Protein AF-A0A316S2A0-F1 (afdb_monomer_lite)

Structure (mmCIF, N/CA/C/O backbone):
data_AF-A0A316S2A0-F1
#
_entry.id   AF-A0A316S2A0-F1
#
loop_
_atom_site.group_PDB
_atom_site.id
_atom_site.type_symbol
_atom_site.label_atom_id
_atom_site.label_alt_id
_atom_site.label_comp_id
_atom_site.label_asym_id
_atom_site.label_entity_id
_atom_site.label_seq_id
_atom_site.pdbx_PDB_ins_code
_atom_site.Cartn_x
_atom_site.Cartn_y
_atom_site.Cartn_z
_atom_site.occupancy
_atom_site.B_iso_or_equiv
_atom_site.auth_seq_id
_atom_site.auth_comp_id
_atom_site.auth_asym_id
_atom_site.auth_atom_id
_atom_site.pdbx_PDB_model_num
ATOM 1 N N . MET A 1 1 ? 46.572 -22.819 -93.050 1.00 33.31 1 MET A N 1
ATOM 2 C CA . MET A 1 1 ? 47.940 -23.373 -93.074 1.00 33.31 1 MET A CA 1
ATOM 3 C C . MET A 1 1 ? 48.215 -23.945 -91.692 1.00 33.31 1 MET A C 1
ATOM 5 O O . MET A 1 1 ? 48.154 -23.171 -90.755 1.00 33.31 1 MET A O 1
ATOM 9 N N . ASN A 1 2 ? 48.411 -25.268 -91.613 1.00 28.52 2 ASN A N 1
ATOM 10 C CA . ASN A 1 2 ? 49.031 -26.066 -90.536 1.00 28.52 2 ASN A CA 1
ATOM 11 C C . ASN A 1 2 ? 48.513 -25.914 -89.087 1.00 28.52 2 ASN A C 1
ATOM 13 O O . ASN A 1 2 ? 48.537 -24.840 -88.511 1.00 28.52 2 ASN A O 1
ATOM 17 N N . LEU A 1 3 ? 47.912 -26.971 -88.509 1.00 26.12 3 LEU A N 1
ATOM 18 C CA . LEU A 1 3 ? 48.595 -28.085 -87.804 1.00 26.12 3 LEU A CA 1
ATOM 19 C C . LEU A 1 3 ? 49.403 -27.564 -86.599 1.00 26.12 3 LEU A C 1
ATOM 21 O O . LEU A 1 3 ? 50.259 -26.716 -86.780 1.00 26.12 3 LEU A O 1
ATOM 25 N N . LYS A 1 4 ? 49.321 -28.089 -85.377 1.00 28.61 4 LYS A N 1
ATOM 26 C CA . LYS A 1 4 ? 48.645 -29.251 -84.780 1.00 28.61 4 LYS A CA 1
ATOM 27 C C . LYS A 1 4 ? 49.107 -29.261 -83.301 1.00 28.61 4 LYS A C 1
ATOM 29 O O . LYS A 1 4 ? 50.238 -28.855 -83.052 1.00 28.61 4 LYS A O 1
ATOM 34 N N . THR A 1 5 ? 48.319 -29.891 -82.416 1.00 32.16 5 THR A N 1
ATOM 35 C CA . THR A 1 5 ? 48.745 -30.644 -81.194 1.00 32.16 5 THR A CA 1
ATOM 36 C C . THR A 1 5 ? 49.416 -29.890 -80.028 1.00 32.16 5 THR A C 1
ATOM 38 O O . THR A 1 5 ? 50.241 -29.027 -80.256 1.00 32.16 5 THR A O 1
ATOM 41 N N . ASN A 1 6 ? 49.204 -30.183 -78.737 1.00 31.20 6 ASN A N 1
ATOM 42 C CA . ASN A 1 6 ? 48.530 -31.249 -77.964 1.00 31.20 6 ASN A CA 1
ATOM 43 C C . ASN A 1 6 ? 48.304 -30.681 -76.536 1.00 31.20 6 ASN A C 1
ATOM 45 O O . ASN A 1 6 ? 49.169 -29.965 -76.051 1.00 31.20 6 ASN A O 1
ATOM 49 N N . LYS A 1 7 ? 47.112 -30.770 -75.927 1.00 30.94 7 LYS A N 1
ATOM 50 C CA . LYS A 1 7 ? 46.545 -31.856 -75.083 1.00 30.94 7 LYS A CA 1
ATOM 51 C C . LYS A 1 7 ? 47.255 -32.118 -73.738 1.00 30.94 7 LYS A C 1
ATOM 53 O O . LYS A 1 7 ? 48.462 -32.309 -73.724 1.00 30.94 7 LYS A O 1
ATOM 58 N N . LEU A 1 8 ? 46.392 -32.315 -72.718 1.00 27.77 8 LEU A N 1
ATOM 59 C CA . LEU A 1 8 ? 46.577 -32.719 -71.301 1.00 27.77 8 LEU A CA 1
ATOM 60 C C . LEU A 1 8 ? 46.833 -31.528 -70.354 1.00 27.77 8 LEU A C 1
ATOM 62 O O . LEU A 1 8 ? 47.816 -30.833 -70.534 1.00 27.77 8 LEU A O 1
ATOM 66 N N . THR A 1 9 ? 46.010 -31.172 -69.357 1.00 31.59 9 THR A N 1
ATOM 67 C CA . THR A 1 9 ? 44.921 -31.827 -68.594 1.00 31.59 9 THR A CA 1
ATOM 68 C C . THR A 1 9 ? 44.161 -30.753 -67.780 1.00 31.59 9 THR A C 1
ATOM 70 O O . THR A 1 9 ? 44.760 -29.736 -67.453 1.00 31.59 9 THR A O 1
ATOM 73 N N . ALA A 1 10 ? 42.915 -31.049 -67.374 1.00 32.25 10 ALA A N 1
ATOM 74 C CA . ALA A 1 10 ? 42.071 -30.355 -66.376 1.00 32.25 10 ALA A CA 1
ATOM 75 C C . ALA A 1 10 ? 41.271 -29.115 -66.843 1.00 32.25 10 ALA A C 1
ATOM 77 O O . ALA A 1 10 ? 41.810 -28.031 -67.024 1.00 32.25 10 ALA A O 1
ATOM 78 N N . GLY A 1 11 ? 39.950 -29.284 -66.996 1.00 33.75 11 GLY A N 1
ATOM 79 C CA . GLY A 1 11 ? 39.014 -28.196 -67.308 1.00 33.75 11 GLY A CA 1
ATOM 80 C C . GLY A 1 11 ? 37.799 -28.655 -68.114 1.00 33.75 11 GLY A C 1
ATOM 81 O O . GLY A 1 11 ? 37.604 -28.206 -69.238 1.00 33.75 11 GLY A O 1
ATOM 82 N N . LEU A 1 12 ? 37.004 -29.584 -67.575 1.00 29.58 12 LEU A N 1
ATOM 83 C CA . LEU A 1 12 ? 35.721 -29.991 -68.158 1.00 29.58 12 LEU A CA 1
ATOM 84 C C . LEU A 1 12 ? 34.605 -29.722 -67.140 1.00 29.58 12 LEU A C 1
ATOM 86 O O . LEU A 1 12 ? 34.075 -30.644 -66.535 1.00 29.58 12 LEU A O 1
ATOM 90 N N . LEU A 1 13 ? 34.309 -28.439 -66.917 1.00 31.72 13 LEU A N 1
ATOM 91 C CA . LEU A 1 13 ? 33.114 -27.976 -66.203 1.00 31.72 13 LEU A CA 1
ATOM 92 C C . LEU A 1 13 ? 32.776 -26.526 -66.616 1.00 31.72 13 LEU A C 1
ATOM 94 O O . LEU A 1 13 ? 32.728 -25.629 -65.787 1.00 31.72 13 LEU A O 1
ATOM 98 N N . ALA A 1 14 ? 32.654 -26.261 -67.922 1.00 35.41 14 ALA A N 1
ATOM 99 C CA . ALA A 1 14 ? 32.296 -24.935 -68.447 1.00 35.41 14 ALA A CA 1
ATOM 100 C C . ALA A 1 14 ? 31.823 -25.001 -69.913 1.00 35.41 14 ALA A C 1
ATOM 102 O O . ALA A 1 14 ? 32.500 -24.499 -70.802 1.00 35.41 14 ALA A O 1
ATOM 103 N N . VAL A 1 15 ? 30.676 -25.634 -70.185 1.00 31.27 15 VAL A N 1
ATOM 104 C CA . VAL A 1 15 ? 29.873 -25.407 -71.406 1.00 31.27 15 VAL A CA 1
ATOM 105 C C . VAL A 1 15 ? 28.406 -25.660 -71.049 1.00 31.27 15 VAL A C 1
ATOM 107 O O . VAL A 1 15 ? 27.996 -26.811 -70.988 1.00 31.27 15 VAL A O 1
ATOM 110 N N . ILE A 1 16 ? 27.671 -24.589 -70.739 1.00 31.91 16 ILE A N 1
ATOM 111 C CA . ILE A 1 16 ? 26.257 -24.271 -71.047 1.00 31.91 16 ILE A CA 1
ATOM 112 C C . ILE A 1 16 ? 26.017 -22.922 -70.343 1.00 31.91 16 ILE A C 1
ATOM 114 O O . ILE A 1 16 ? 25.570 -22.830 -69.207 1.00 31.91 16 ILE A O 1
ATOM 118 N N . LEU A 1 17 ? 26.463 -21.854 -70.999 1.00 33.38 17 LEU A N 1
ATOM 119 C CA . LEU A 1 17 ? 26.229 -20.456 -70.643 1.00 33.38 17 LEU A CA 1
ATOM 120 C C . LEU A 1 17 ? 26.241 -19.700 -71.977 1.00 33.38 17 LEU A C 1
ATOM 122 O O . LEU A 1 17 ? 27.132 -19.949 -72.787 1.00 33.38 17 LEU A O 1
ATOM 126 N N . LEU A 1 18 ? 25.257 -18.813 -72.170 1.00 30.58 18 LEU A N 1
ATOM 127 C CA . LEU A 1 18 ? 24.907 -18.017 -73.365 1.00 30.58 18 LEU A CA 1
ATOM 128 C C . LEU A 1 18 ? 23.831 -18.608 -74.289 1.00 30.58 18 LEU A C 1
ATOM 130 O O . LEU A 1 18 ? 24.138 -19.133 -75.353 1.00 30.58 18 LEU A O 1
ATOM 134 N N . LEU A 1 19 ? 22.563 -18.402 -73.910 1.00 28.50 19 LEU A N 1
ATOM 135 C CA . LEU A 1 19 ? 21.459 -18.027 -74.812 1.00 28.50 19 LEU A CA 1
ATOM 136 C C . LEU A 1 19 ? 20.232 -17.602 -73.976 1.00 28.50 19 LEU A C 1
ATOM 138 O O . LEU A 1 19 ? 19.356 -18.416 -73.713 1.00 28.50 19 LEU A O 1
ATOM 142 N N . SER A 1 20 ? 20.156 -16.334 -73.553 1.00 33.81 20 SER A N 1
ATOM 143 C CA . SER A 1 20 ? 18.884 -15.715 -73.125 1.00 33.81 20 SER A CA 1
ATOM 144 C C . SER A 1 20 ? 19.008 -14.190 -72.984 1.00 33.81 20 SER A C 1
ATOM 146 O O . SER A 1 20 ? 19.198 -13.681 -71.882 1.00 33.81 20 SER A O 1
ATOM 148 N N . VAL A 1 21 ? 18.903 -13.439 -74.088 1.00 33.31 21 VAL A N 1
ATOM 149 C CA . VAL A 1 21 ? 18.644 -11.986 -74.033 1.00 33.31 21 VAL A CA 1
ATOM 150 C C . VAL A 1 21 ? 17.832 -11.540 -75.258 1.00 33.31 21 VAL A C 1
ATOM 152 O O . VAL A 1 21 ? 18.303 -11.692 -76.383 1.00 33.31 21 VAL A O 1
ATOM 155 N N . ILE A 1 22 ? 16.629 -10.995 -75.024 1.00 32.88 22 ILE A N 1
ATOM 156 C CA . ILE A 1 22 ? 16.080 -9.684 -75.467 1.00 32.88 22 ILE A CA 1
ATOM 157 C C . ILE A 1 22 ? 14.525 -9.733 -75.435 1.00 32.88 22 ILE A C 1
ATOM 159 O O . ILE A 1 22 ? 13.945 -10.770 -75.751 1.00 32.88 22 ILE A O 1
ATOM 163 N N . PRO A 1 23 ? 13.847 -8.645 -75.005 1.00 39.47 23 PRO A N 1
ATOM 164 C CA . PRO A 1 23 ? 12.584 -8.676 -74.270 1.00 39.47 23 PRO A CA 1
ATOM 165 C C . PRO A 1 23 ? 11.370 -8.179 -75.076 1.00 39.47 23 PRO A C 1
ATOM 167 O O . PRO A 1 23 ? 11.514 -7.501 -76.091 1.00 39.47 23 PRO A O 1
ATOM 170 N N . PHE A 1 24 ? 10.166 -8.438 -74.558 1.00 29.75 24 PHE A N 1
ATOM 171 C CA . PHE A 1 24 ? 8.965 -7.658 -74.871 1.00 29.75 24 PHE A CA 1
ATOM 172 C C . PHE A 1 24 ? 8.484 -6.957 -73.598 1.00 29.75 24 PHE A C 1
ATOM 174 O O . PHE A 1 24 ? 8.236 -7.590 -72.575 1.00 29.75 24 PHE A O 1
ATOM 181 N N . SER A 1 25 ? 8.414 -5.633 -73.675 1.00 30.59 25 SER A N 1
ATOM 182 C CA . SER A 1 25 ? 8.052 -4.700 -72.616 1.00 30.59 25 SER A CA 1
ATOM 183 C C . SER A 1 25 ? 6.540 -4.450 -72.567 1.00 30.59 25 SER A C 1
ATOM 185 O O . SER A 1 25 ? 5.903 -4.195 -73.587 1.00 30.59 25 SER A O 1
ATOM 187 N N . VAL A 1 26 ? 5.992 -4.438 -71.351 1.00 30.94 26 VAL A N 1
ATOM 188 C CA . VAL A 1 26 ? 4.767 -3.719 -70.964 1.00 30.94 26 VAL A CA 1
ATOM 189 C C . VAL A 1 26 ? 5.209 -2.746 -69.861 1.00 30.94 26 VAL A C 1
ATOM 191 O O . VAL A 1 26 ? 6.032 -3.140 -69.032 1.00 30.94 26 VAL A O 1
ATOM 194 N N . PRO A 1 27 ? 4.797 -1.466 -69.870 1.00 32.97 27 PRO A N 1
ATOM 195 C CA . PRO A 1 27 ? 5.469 -0.445 -69.080 1.00 32.97 27 PRO A CA 1
ATOM 196 C C . PRO A 1 27 ? 5.098 -0.580 -67.601 1.00 32.97 27 PRO A C 1
ATOM 198 O O . PRO A 1 27 ? 3.968 -0.304 -67.210 1.00 32.97 27 PRO A O 1
ATOM 201 N N . VAL A 1 28 ? 6.070 -0.961 -66.774 1.00 31.80 28 VAL A N 1
ATOM 202 C CA . VAL A 1 28 ? 6.072 -0.589 -65.358 1.00 31.80 28 VAL A CA 1
ATOM 203 C C . VAL A 1 28 ? 6.597 0.838 -65.314 1.00 31.80 28 VAL A C 1
ATOM 205 O O . VAL A 1 28 ? 7.736 1.101 -65.705 1.00 31.80 28 VAL A O 1
ATOM 208 N N . SER A 1 29 ? 5.742 1.779 -64.913 1.00 30.02 29 SER A N 1
ATOM 209 C CA . SER A 1 29 ? 6.205 3.110 -64.545 1.00 30.02 29 SER A CA 1
ATOM 210 C C . SER A 1 29 ? 7.186 2.958 -63.392 1.00 30.02 29 SER A C 1
ATOM 212 O O . SER A 1 29 ? 6.856 2.338 -62.382 1.00 30.02 29 SER A O 1
ATOM 214 N N . ALA A 1 30 ? 8.378 3.518 -63.563 1.00 39.16 30 ALA A N 1
ATOM 215 C CA . ALA A 1 30 ? 9.344 3.692 -62.499 1.00 39.16 30 ALA A CA 1
ATOM 216 C C . ALA A 1 30 ? 8.665 4.364 -61.295 1.00 39.16 30 ALA A C 1
ATOM 218 O O . ALA A 1 30 ? 8.237 5.514 -61.390 1.00 39.16 30 ALA A O 1
ATOM 219 N N . ALA A 1 31 ? 8.549 3.626 -60.194 1.00 33.81 31 ALA A N 1
ATOM 220 C CA . ALA A 1 31 ? 8.560 4.210 -58.866 1.00 33.81 31 ALA A CA 1
ATOM 221 C C . ALA A 1 31 ? 10.008 4.109 -58.385 1.00 33.81 31 ALA A C 1
ATOM 223 O O . ALA A 1 31 ? 10.656 3.072 -58.534 1.00 33.81 31 ALA A O 1
ATOM 224 N N . GLU A 1 32 ? 10.529 5.240 -57.944 1.00 36.62 32 GLU A N 1
ATOM 225 C CA . GLU A 1 32 ? 11.894 5.442 -57.488 1.00 36.62 32 GLU A CA 1
ATOM 226 C C . GLU A 1 32 ? 12.263 4.437 -56.379 1.00 36.62 32 GLU A C 1
ATOM 228 O O . GLU A 1 32 ? 11.416 4.041 -55.581 1.00 36.62 32 GLU A O 1
ATOM 233 N N . ASN A 1 33 ? 13.528 3.999 -56.361 1.00 44.84 33 ASN A N 1
ATOM 234 C CA . ASN A 1 33 ? 14.108 3.175 -55.297 1.00 44.84 33 ASN A CA 1
ATOM 235 C C . ASN A 1 33 ? 14.021 3.922 -53.953 1.00 44.84 33 ASN A C 1
ATOM 237 O O . ASN A 1 33 ? 14.936 4.664 -53.596 1.00 44.84 33 ASN A O 1
ATOM 241 N N . GLU A 1 34 ? 12.937 3.715 -53.214 1.00 46.75 34 GLU A N 1
ATOM 242 C CA . GLU A 1 34 ? 12.862 4.014 -51.784 1.00 46.75 34 GLU A CA 1
ATOM 243 C C . GLU A 1 34 ? 13.774 3.035 -51.015 1.00 46.75 34 GLU A C 1
ATOM 245 O O . GLU A 1 34 ? 13.864 1.858 -51.385 1.00 46.75 34 GLU A O 1
ATOM 250 N N . PRO A 1 35 ? 14.487 3.482 -49.967 1.00 48.88 35 PRO A N 1
ATOM 251 C CA . PRO A 1 35 ? 15.433 2.637 -49.248 1.00 48.88 35 PRO A CA 1
ATOM 252 C C . PRO A 1 35 ? 14.709 1.480 -48.542 1.00 48.88 35 PRO A C 1
ATOM 254 O O . PRO A 1 35 ? 13.799 1.695 -47.742 1.00 48.88 35 PRO A O 1
ATOM 257 N N . VAL A 1 36 ? 15.139 0.246 -48.822 1.00 66.44 36 VAL A N 1
ATOM 258 C CA . VAL A 1 36 ? 14.783 -0.943 -48.033 1.00 66.44 36 VAL A CA 1
ATOM 259 C C . VAL A 1 36 ? 15.305 -0.725 -46.614 1.00 66.44 36 VAL A C 1
ATOM 261 O O . VAL A 1 36 ? 16.511 -0.559 -46.427 1.00 66.44 36 VAL A O 1
ATOM 264 N N . LEU A 1 37 ? 14.416 -0.704 -45.618 1.00 88.06 37 LEU A N 1
ATOM 265 C CA . LEU A 1 37 ? 14.839 -0.669 -44.219 1.00 88.06 37 LEU A CA 1
ATOM 266 C C . LEU A 1 37 ? 15.353 -2.060 -43.844 1.00 88.06 37 LEU A C 1
ATOM 268 O O . LEU A 1 37 ? 14.605 -3.032 -43.923 1.00 88.06 37 LEU A O 1
ATOM 272 N N . THR A 1 38 ? 16.613 -2.165 -43.438 1.00 94.44 38 THR A N 1
ATOM 273 C CA . THR A 1 38 ? 17.215 -3.428 -42.992 1.00 94.44 38 THR A CA 1
ATOM 274 C C . THR A 1 38 ? 17.282 -3.496 -41.473 1.00 94.44 38 THR A C 1
ATOM 276 O O . THR A 1 38 ? 17.612 -2.498 -40.837 1.00 94.44 38 THR A O 1
ATOM 279 N N . ILE A 1 39 ? 17.012 -4.670 -40.904 1.00 96.38 39 ILE A N 1
ATOM 280 C CA . ILE A 1 39 ? 17.053 -4.934 -39.462 1.00 96.38 39 ILE A CA 1
ATOM 281 C C . ILE A 1 39 ? 18.008 -6.106 -39.211 1.00 96.38 39 ILE A C 1
ATOM 283 O O . ILE A 1 39 ? 17.746 -7.230 -39.640 1.00 96.38 39 ILE A O 1
ATOM 287 N N . GLY A 1 40 ? 19.108 -5.852 -38.506 1.00 94.19 40 GLY A N 1
ATOM 288 C CA . GLY A 1 40 ? 20.113 -6.852 -38.140 1.00 94.19 40 GLY A CA 1
ATOM 289 C C . GLY A 1 40 ? 20.227 -7.104 -36.637 1.00 94.19 40 GLY A C 1
ATOM 290 O O . GLY A 1 40 ? 20.942 -8.017 -36.231 1.00 94.19 40 GLY A O 1
ATOM 291 N N . THR A 1 41 ? 19.549 -6.314 -35.803 1.00 91.62 41 THR A N 1
ATOM 292 C CA . THR A 1 41 ? 19.656 -6.394 -34.340 1.00 91.62 41 THR A CA 1
ATOM 293 C C . THR A 1 41 ? 18.287 -6.344 -33.646 1.00 91.62 41 THR A C 1
ATOM 295 O O . THR A 1 41 ? 17.341 -5.759 -34.183 1.00 91.62 41 THR A O 1
ATOM 298 N N . PRO A 1 42 ? 18.162 -6.882 -32.414 1.00 89.69 42 PRO A N 1
ATOM 299 C CA . PRO A 1 42 ? 16.934 -6.758 -31.623 1.00 89.69 42 PRO A CA 1
ATOM 300 C C . PRO A 1 42 ? 16.510 -5.303 -31.375 1.00 89.69 42 PRO A C 1
ATOM 302 O O . PRO A 1 42 ? 15.321 -4.998 -31.380 1.00 89.69 42 PRO A O 1
ATOM 305 N N . ALA A 1 43 ? 17.471 -4.390 -31.194 1.00 84.00 43 ALA A N 1
ATOM 306 C CA . ALA A 1 43 ? 17.193 -2.973 -30.956 1.00 84.00 43 ALA A CA 1
ATOM 307 C C . ALA A 1 43 ? 16.571 -2.285 -32.183 1.00 84.00 43 ALA A C 1
ATOM 309 O O . ALA A 1 43 ? 15.625 -1.514 -32.042 1.00 84.00 43 ALA A O 1
ATOM 310 N N . GLU A 1 44 ? 17.053 -2.596 -33.390 1.00 92.25 44 GLU A N 1
ATOM 311 C CA . GLU A 1 44 ? 16.454 -2.103 -34.639 1.00 92.25 44 GLU A CA 1
ATOM 312 C C . GLU A 1 44 ? 15.039 -2.663 -34.845 1.00 92.25 44 GLU A C 1
ATOM 314 O O . GLU A 1 44 ? 14.151 -1.938 -35.295 1.00 92.25 44 GLU A O 1
ATOM 319 N N . LEU A 1 45 ? 14.805 -3.928 -34.472 1.00 94.88 45 LEU A N 1
ATOM 320 C CA . LEU A 1 45 ? 13.478 -4.542 -34.545 1.00 94.88 45 LEU A CA 1
ATOM 321 C C . LEU A 1 45 ? 12.494 -3.891 -33.563 1.00 94.88 45 LEU A C 1
ATOM 323 O O . LEU A 1 45 ? 11.353 -3.620 -33.937 1.00 94.88 45 LEU A O 1
ATOM 327 N N . GLN A 1 46 ? 12.939 -3.589 -32.340 1.00 89.94 46 GLN A N 1
ATOM 328 C CA . GLN A 1 46 ? 12.140 -2.849 -31.360 1.00 89.94 46 GLN A CA 1
ATOM 329 C C . GLN A 1 46 ? 11.828 -1.429 -31.847 1.00 89.94 46 GLN A C 1
ATOM 331 O O . GLN A 1 46 ? 10.675 -1.010 -31.805 1.00 89.94 46 GLN A O 1
ATOM 336 N N . ALA A 1 47 ? 12.817 -0.707 -32.383 1.00 87.88 47 ALA A N 1
ATOM 337 C CA . ALA A 1 47 ? 12.604 0.632 -32.932 1.00 87.88 47 ALA A CA 1
ATOM 338 C C . ALA A 1 47 ? 11.591 0.627 -34.092 1.00 87.88 47 ALA A C 1
ATOM 340 O O . ALA A 1 47 ? 10.755 1.525 -34.199 1.00 87.88 47 ALA A O 1
ATOM 341 N N . PHE A 1 48 ? 11.625 -0.407 -34.939 1.00 96.00 48 PHE A N 1
ATOM 342 C CA . PHE A 1 48 ? 10.614 -0.619 -35.972 1.00 96.00 48 PHE A CA 1
ATOM 343 C C . PHE A 1 48 ? 9.217 -0.856 -35.375 1.00 96.00 48 PHE A C 1
ATOM 345 O O . PHE A 1 48 ? 8.251 -0.240 -35.828 1.00 96.00 48 PHE A O 1
ATOM 352 N N . ALA A 1 49 ? 9.101 -1.691 -34.338 1.00 95.62 49 ALA A N 1
ATOM 353 C CA . ALA A 1 49 ? 7.836 -1.919 -33.639 1.00 95.62 49 ALA A CA 1
ATOM 354 C C . ALA A 1 49 ? 7.267 -0.619 -33.045 1.00 95.62 49 ALA A C 1
ATOM 356 O O . ALA A 1 49 ? 6.091 -0.307 -33.250 1.00 95.62 49 ALA A O 1
ATOM 357 N N . ASP A 1 50 ? 8.107 0.172 -32.376 1.00 89.69 50 ASP A N 1
ATOM 358 C CA . ASP A 1 50 ? 7.734 1.449 -31.762 1.00 89.69 50 ASP A CA 1
ATOM 359 C C . ASP A 1 50 ? 7.295 2.484 -32.811 1.00 89.69 50 ASP A C 1
ATOM 361 O O . ASP A 1 50 ? 6.307 3.200 -32.613 1.00 89.69 50 ASP A O 1
ATOM 365 N N . ALA A 1 51 ? 7.971 2.538 -33.964 1.00 92.56 51 ALA A N 1
ATOM 366 C CA . ALA A 1 51 ? 7.587 3.400 -35.083 1.00 92.56 51 ALA A CA 1
ATOM 367 C C . ALA A 1 51 ? 6.194 3.037 -35.623 1.00 92.56 51 ALA A C 1
ATOM 369 O O . ALA A 1 51 ? 5.335 3.909 -35.775 1.00 92.56 51 ALA A O 1
ATOM 370 N N . VAL A 1 52 ? 5.923 1.745 -35.837 1.00 95.19 52 VAL A N 1
ATOM 371 C CA . VAL A 1 52 ? 4.592 1.290 -36.268 1.00 95.19 52 VAL A CA 1
ATOM 372 C C . VAL A 1 52 ? 3.537 1.648 -35.226 1.00 95.19 52 VAL A C 1
ATOM 374 O O . VAL A 1 52 ? 2.499 2.228 -35.550 1.00 95.19 52 VAL A O 1
ATOM 377 N N . ASN A 1 53 ? 3.816 1.360 -33.958 1.00 93.69 53 ASN A N 1
ATOM 378 C CA . ASN A 1 53 ? 2.871 1.569 -32.868 1.00 93.69 53 ASN A CA 1
ATOM 379 C C . ASN A 1 53 ? 2.592 3.054 -32.588 1.00 93.69 53 ASN A C 1
ATOM 381 O O . ASN A 1 53 ? 1.502 3.380 -32.111 1.00 93.69 53 ASN A O 1
ATOM 385 N N . SER A 1 54 ? 3.514 3.954 -32.943 1.00 90.81 54 SER A N 1
ATOM 386 C CA . SER A 1 54 ? 3.341 5.410 -32.849 1.00 90.81 54 SER A CA 1
ATOM 387 C C . SER A 1 54 ? 2.661 6.053 -34.067 1.00 90.81 54 SER A C 1
ATOM 389 O O . SER A 1 54 ? 2.257 7.213 -33.975 1.00 90.81 54 SER A O 1
ATOM 391 N N . GLY A 1 55 ? 2.440 5.311 -35.161 1.00 91.25 55 GLY A N 1
ATOM 392 C CA . GLY A 1 55 ? 1.607 5.745 -36.293 1.00 91.25 55 GLY A CA 1
ATOM 393 C C . GLY A 1 55 ? 2.231 5.593 -37.684 1.00 91.25 55 GLY A C 1
ATOM 394 O O . GLY A 1 55 ? 1.538 5.813 -38.680 1.00 91.25 55 GLY A O 1
ATOM 395 N N . GLU A 1 56 ? 3.499 5.191 -37.795 1.00 94.75 56 GLU A N 1
ATOM 396 C CA . GLU A 1 56 ? 4.144 4.964 -39.094 1.00 94.75 56 GLU A CA 1
ATOM 397 C C . GLU A 1 56 ? 3.665 3.644 -39.716 1.00 94.75 56 GLU A C 1
ATOM 399 O O . GLU A 1 56 ? 4.068 2.557 -39.322 1.00 94.75 56 GLU A O 1
ATOM 404 N N . SER A 1 57 ? 2.787 3.706 -40.720 1.00 92.81 57 SER A N 1
ATOM 405 C CA . SER A 1 57 ? 2.139 2.493 -41.262 1.00 92.81 57 SER A CA 1
ATOM 406 C C . SER A 1 57 ? 3.024 1.608 -42.155 1.00 92.81 57 SER A C 1
ATOM 408 O O . SER A 1 57 ? 2.691 0.440 -42.379 1.00 92.81 57 SER A O 1
ATOM 410 N N . TYR A 1 58 ? 4.116 2.164 -42.697 1.00 95.31 58 TYR A N 1
ATOM 411 C CA . TYR A 1 58 ? 4.987 1.555 -43.719 1.00 95.31 58 TYR A CA 1
ATOM 412 C C . TYR A 1 58 ? 4.278 1.125 -45.017 1.00 95.31 58 TYR A C 1
ATOM 414 O O . TYR A 1 58 ? 4.818 0.323 -45.777 1.00 95.31 58 TYR A O 1
ATOM 422 N N . GLU A 1 59 ? 3.092 1.660 -45.316 1.00 95.00 59 GLU A N 1
ATOM 423 C CA . GLU A 1 59 ? 2.375 1.359 -46.562 1.00 95.00 59 GLU A CA 1
ATOM 424 C C . GLU A 1 59 ? 3.266 1.613 -47.797 1.00 95.00 59 GLU A C 1
ATOM 426 O O . GLU A 1 59 ? 3.876 2.672 -47.937 1.00 95.00 59 GLU A O 1
ATOM 431 N N . GLY A 1 60 ? 3.391 0.604 -48.667 1.00 91.00 60 GLY A N 1
ATOM 432 C CA . GLY A 1 60 ? 4.257 0.643 -49.855 1.00 91.00 60 GLY A CA 1
ATOM 433 C C . GLY A 1 60 ? 5.761 0.445 -49.605 1.00 91.00 60 GLY A C 1
ATOM 434 O O . GLY A 1 60 ? 6.516 0.374 -50.572 1.00 91.00 60 GLY A O 1
ATOM 435 N N . LYS A 1 61 ? 6.212 0.319 -48.349 1.00 94.25 61 LYS A N 1
ATOM 436 C CA . LYS A 1 61 ? 7.628 0.125 -47.986 1.00 94.25 61 LYS A CA 1
ATOM 437 C C . LYS A 1 61 ? 7.943 -1.339 -47.672 1.00 94.25 61 LYS A C 1
ATOM 439 O O . LYS A 1 61 ? 7.069 -2.091 -47.237 1.00 94.25 61 LYS A O 1
ATOM 444 N N . THR A 1 62 ? 9.206 -1.726 -47.869 1.00 95.38 62 THR A N 1
ATOM 445 C CA . THR A 1 62 ? 9.728 -3.058 -47.514 1.00 95.38 62 THR A CA 1
ATOM 446 C C . THR A 1 62 ? 10.744 -2.951 -46.380 1.00 95.38 62 THR A C 1
ATOM 448 O O . THR A 1 62 ? 11.651 -2.119 -46.431 1.00 95.38 62 THR A O 1
ATOM 451 N N . VAL A 1 63 ? 10.576 -3.808 -45.375 1.00 96.94 63 VAL A N 1
ATOM 452 C CA . VAL A 1 63 ? 11.463 -3.985 -44.225 1.00 96.94 63 VAL A CA 1
ATOM 453 C C . VAL A 1 63 ? 12.021 -5.401 -44.278 1.00 96.94 63 VAL A C 1
ATOM 455 O O . VAL A 1 63 ? 11.244 -6.341 -44.436 1.00 96.94 63 VAL A O 1
ATOM 458 N N . THR A 1 64 ? 13.338 -5.564 -44.170 1.00 97.00 64 THR A N 1
ATOM 459 C CA . THR A 1 64 ? 14.004 -6.857 -44.375 1.00 97.00 64 THR A CA 1
ATOM 460 C C . THR A 1 64 ? 14.926 -7.214 -43.217 1.00 97.00 64 THR A C 1
ATOM 462 O O . THR A 1 64 ? 15.761 -6.400 -42.822 1.00 97.00 64 THR A O 1
ATOM 465 N N . LEU A 1 65 ? 14.811 -8.436 -42.690 1.00 96.88 65 LEU A N 1
ATOM 466 C CA . LEU A 1 65 ? 15.787 -8.955 -41.730 1.00 96.88 65 LEU A CA 1
ATOM 467 C C . LEU A 1 65 ? 17.089 -9.344 -42.437 1.00 96.88 65 LEU A C 1
ATOM 469 O O . LEU A 1 65 ? 17.064 -9.923 -43.521 1.00 96.88 65 LEU A O 1
ATOM 473 N N . THR A 1 66 ? 18.223 -9.060 -41.802 1.00 96.56 66 THR A N 1
ATOM 474 C CA . THR A 1 66 ? 19.562 -9.427 -42.297 1.00 96.56 66 THR A CA 1
ATOM 475 C C . THR A 1 66 ? 20.306 -10.388 -41.372 1.00 96.56 66 THR A C 1
ATOM 477 O O . THR A 1 66 ? 21.463 -10.712 -41.633 1.00 96.56 66 THR A O 1
ATOM 480 N N . ALA A 1 67 ? 19.686 -10.789 -40.262 1.00 95.88 67 ALA A N 1
ATOM 481 C CA . ALA A 1 67 ? 20.242 -11.718 -39.290 1.00 95.88 67 ALA A CA 1
ATOM 482 C C . ALA A 1 67 ? 19.125 -12.456 -38.541 1.00 95.88 67 ALA A C 1
ATOM 484 O O . ALA A 1 67 ? 17.996 -11.968 -38.444 1.00 95.88 67 ALA A O 1
ATOM 485 N N . ASN A 1 68 ? 19.468 -13.609 -37.962 1.00 97.56 68 ASN A N 1
ATOM 486 C CA . ASN A 1 68 ? 18.656 -14.219 -36.912 1.00 97.56 68 ASN A CA 1
ATOM 487 C C . ASN A 1 68 ? 18.673 -13.302 -35.678 1.00 97.56 68 ASN A C 1
ATOM 489 O O . ASN A 1 68 ? 19.717 -12.745 -35.340 1.00 97.56 68 ASN A O 1
ATOM 493 N N . ILE A 1 69 ? 17.535 -13.136 -35.006 1.00 97.06 69 ILE A N 1
ATOM 494 C CA . ILE A 1 69 ? 17.365 -12.213 -33.874 1.00 97.06 69 ILE A CA 1
ATOM 495 C C . ILE A 1 69 ? 16.795 -12.986 -32.690 1.00 97.06 69 ILE A C 1
ATOM 497 O O . ILE A 1 69 ? 15.758 -13.629 -32.812 1.00 97.06 69 ILE A O 1
ATOM 501 N N . ASP A 1 70 ? 17.445 -12.897 -31.534 1.00 94.44 70 ASP A N 1
ATOM 502 C CA . ASP A 1 70 ? 16.882 -13.361 -30.268 1.00 94.44 70 ASP A CA 1
ATOM 503 C C . ASP A 1 70 ? 16.314 -12.155 -29.519 1.00 94.44 70 ASP A C 1
ATOM 505 O O . ASP A 1 70 ? 17.019 -11.175 -29.280 1.00 94.44 70 ASP A O 1
ATOM 509 N N . LEU A 1 71 ? 15.034 -12.210 -29.170 1.00 91.44 71 LEU A N 1
ATOM 510 C CA . LEU A 1 71 ? 14.352 -11.159 -28.434 1.00 91.44 71 LEU A CA 1
ATOM 511 C C . LEU A 1 71 ? 14.628 -11.220 -26.933 1.00 91.44 71 LEU A C 1
ATOM 513 O O . LEU A 1 71 ? 14.362 -10.230 -26.277 1.00 91.44 71 LEU A O 1
ATOM 517 N N . GLY A 1 72 ? 15.212 -12.291 -26.387 1.00 85.12 72 GLY A N 1
ATOM 518 C CA . GLY A 1 72 ? 15.615 -12.367 -24.976 1.00 85.12 72 GLY A CA 1
ATOM 519 C C . GLY A 1 72 ? 14.632 -13.082 -24.043 1.00 85.12 72 GLY A C 1
ATOM 520 O O . GLY A 1 72 ? 14.953 -13.265 -22.872 1.00 85.12 72 GLY A O 1
ATOM 521 N N . GLY A 1 73 ? 13.484 -13.548 -24.540 1.00 86.81 73 GLY A N 1
ATOM 522 C CA . GLY A 1 73 ? 12.534 -14.357 -23.772 1.00 86.81 73 GLY A CA 1
ATOM 523 C C . GLY A 1 73 ? 11.784 -13.561 -22.706 1.00 86.81 73 GLY A C 1
ATOM 524 O O . GLY A 1 73 ? 11.528 -12.372 -22.865 1.00 86.81 73 GLY A O 1
ATOM 525 N N . GLU A 1 74 ? 11.431 -14.228 -21.605 1.00 79.31 74 GLU A N 1
ATOM 526 C CA . GLU A 1 74 ? 10.726 -13.626 -20.459 1.00 79.31 74 GLU A CA 1
ATOM 527 C C . GLU A 1 74 ? 11.440 -12.390 -19.896 1.00 79.31 74 GLU A C 1
ATOM 529 O O . GLU A 1 74 ? 10.810 -11.406 -19.517 1.00 79.31 74 GLU A O 1
ATOM 534 N N . SER A 1 75 ? 12.768 -12.404 -19.956 1.00 70.00 75 SER A N 1
ATOM 535 C CA . SER A 1 75 ? 13.659 -11.306 -19.597 1.00 70.00 75 SER A CA 1
ATOM 536 C C . SER A 1 75 ? 13.618 -10.093 -20.538 1.00 70.00 75 SER A C 1
ATOM 538 O O . SER A 1 75 ? 14.338 -9.121 -20.324 1.00 70.00 75 SER A O 1
ATOM 540 N N . ASN A 1 76 ? 12.848 -10.130 -21.623 1.00 77.12 76 ASN A N 1
ATOM 541 C CA . ASN A 1 76 ? 12.620 -8.971 -22.482 1.00 77.12 76 ASN A CA 1
ATOM 542 C C . ASN A 1 76 ? 11.256 -9.103 -23.190 1.00 77.12 76 ASN A C 1
ATOM 544 O O . ASN A 1 76 ? 11.203 -9.453 -24.375 1.00 77.12 76 ASN A O 1
ATOM 548 N N . PRO A 1 77 ? 10.141 -8.857 -22.468 1.00 85.94 77 PRO A N 1
ATOM 549 C CA . PRO A 1 77 ? 8.796 -9.037 -23.003 1.00 85.94 77 PRO A CA 1
ATOM 550 C C . PRO A 1 77 ? 8.556 -8.216 -24.274 1.00 85.94 77 PRO A C 1
ATOM 552 O O . PRO A 1 77 ? 8.850 -7.021 -24.334 1.00 85.94 77 PRO A O 1
ATOM 555 N N . TRP A 1 78 ? 7.978 -8.852 -25.289 1.00 92.88 78 TRP A N 1
ATOM 556 C CA . TRP A 1 78 ? 7.773 -8.250 -26.599 1.00 92.88 78 TRP A CA 1
ATOM 557 C C . TRP A 1 78 ? 6.484 -7.433 -26.664 1.00 92.88 78 TRP A C 1
ATOM 559 O O . TRP A 1 78 ? 5.400 -7.908 -26.317 1.00 92.88 78 TRP A O 1
ATOM 569 N N . THR A 1 79 ? 6.585 -6.219 -27.204 1.00 92.25 79 THR A N 1
ATOM 570 C CA . THR A 1 79 ? 5.412 -5.439 -27.613 1.00 92.25 79 THR A CA 1
ATOM 571 C C . THR A 1 79 ? 5.129 -5.696 -29.088 1.00 92.25 79 THR A C 1
ATOM 573 O O . THR A 1 79 ? 5.951 -5.391 -29.948 1.00 92.25 79 THR A O 1
ATOM 576 N N . ALA A 1 80 ? 3.950 -6.244 -29.385 1.00 96.69 80 ALA A N 1
ATOM 577 C CA . ALA A 1 80 ? 3.568 -6.640 -30.736 1.00 96.69 80 ALA A CA 1
ATOM 578 C C . ALA A 1 80 ? 3.636 -5.475 -31.747 1.00 96.69 80 ALA A C 1
ATOM 580 O O . ALA A 1 80 ? 3.269 -4.337 -31.439 1.00 96.69 80 ALA A O 1
ATOM 581 N N . ILE A 1 81 ? 4.068 -5.770 -32.978 1.00 98.19 81 ILE A N 1
ATOM 582 C CA . ILE A 1 81 ? 4.144 -4.785 -34.065 1.00 98.19 81 ILE A CA 1
ATOM 583 C C . ILE A 1 81 ? 2.743 -4.539 -34.629 1.00 98.19 81 ILE A C 1
ATOM 585 O O . ILE A 1 81 ? 2.114 -5.444 -35.183 1.00 98.19 81 ILE A O 1
ATOM 589 N N . GLY A 1 82 ? 2.272 -3.299 -34.536 1.00 97.06 82 GLY A N 1
ATOM 590 C CA . GLY A 1 82 ? 0.968 -2.884 -35.032 1.00 97.06 82 GLY A CA 1
ATOM 591 C C . GLY A 1 82 ? -0.145 -3.094 -34.011 1.00 97.06 82 GLY A C 1
ATOM 592 O O . GLY A 1 82 ? -0.324 -4.178 -33.456 1.00 97.06 82 GLY A O 1
ATOM 593 N N . THR A 1 83 ? -0.948 -2.050 -33.816 1.00 95.94 83 THR A N 1
ATOM 594 C CA . THR A 1 83 ? -2.124 -2.055 -32.937 1.00 95.94 83 THR A CA 1
ATOM 595 C C . THR A 1 83 ? -3.409 -1.885 -33.743 1.00 95.94 83 THR A C 1
ATOM 597 O O . THR A 1 83 ? -3.389 -1.570 -34.932 1.00 95.94 83 THR A O 1
ATOM 600 N N . SER A 1 84 ? -4.561 -2.028 -33.087 1.00 93.06 84 SER A N 1
ATOM 601 C CA . SER A 1 84 ? -5.851 -1.733 -33.728 1.00 93.06 84 SER A CA 1
ATOM 602 C C . SER A 1 84 ? -5.992 -0.271 -34.184 1.00 93.06 84 SER A C 1
ATOM 604 O O . SER A 1 84 ? -6.702 -0.009 -35.155 1.00 93.06 84 SER A O 1
ATOM 606 N N . ALA A 1 85 ? -5.316 0.671 -33.514 1.00 95.62 85 ALA A N 1
ATOM 607 C CA . ALA A 1 85 ? -5.278 2.079 -33.908 1.00 95.62 85 ALA A CA 1
ATOM 608 C C . ALA A 1 85 ? -4.267 2.326 -35.040 1.00 95.62 85 ALA A C 1
ATOM 610 O O . ALA A 1 85 ? -4.573 3.046 -35.988 1.00 95.62 85 ALA A O 1
ATOM 611 N N . ASN A 1 86 ? -3.102 1.678 -34.960 1.00 97.19 86 ASN A N 1
ATOM 612 C CA . ASN A 1 86 ? -1.979 1.845 -35.881 1.00 97.19 86 ASN A CA 1
ATOM 613 C C . ASN A 1 86 ? -1.542 0.476 -36.443 1.00 97.19 86 ASN A C 1
ATOM 615 O O . ASN A 1 86 ? -0.556 -0.089 -35.966 1.00 97.19 86 ASN A O 1
ATOM 619 N N . PRO A 1 87 ? -2.285 -0.113 -37.402 1.00 97.62 87 PRO A N 1
ATOM 620 C CA . PRO A 1 87 ? -1.953 -1.425 -37.954 1.00 97.62 87 PRO A CA 1
ATOM 621 C C . PRO A 1 87 ? -0.775 -1.345 -38.932 1.00 97.62 87 PRO A C 1
ATOM 623 O O . PRO A 1 87 ? -0.625 -0.356 -39.654 1.00 97.62 87 PRO A O 1
ATOM 626 N N . PHE A 1 88 ? 0.005 -2.424 -39.035 1.00 98.25 88 PHE A N 1
ATOM 627 C CA . PHE A 1 88 ? 1.071 -2.523 -40.033 1.00 98.25 88 PHE A CA 1
ATOM 628 C C . PHE A 1 88 ? 0.495 -2.732 -41.444 1.00 98.25 88 PHE A C 1
ATOM 630 O O . PHE A 1 88 ? -0.380 -3.583 -41.652 1.00 98.25 88 PHE A O 1
ATOM 637 N N . LYS A 1 89 ? 0.993 -1.967 -42.425 1.00 97.69 89 LYS A N 1
ATOM 638 C CA . LYS A 1 89 ? 0.522 -1.990 -43.824 1.00 97.69 89 LYS A CA 1
ATOM 639 C C . LYS A 1 89 ? 1.626 -2.212 -44.866 1.00 97.69 89 LYS A C 1
ATOM 641 O O . LYS A 1 89 ? 1.330 -2.243 -46.059 1.00 97.69 89 LYS A O 1
ATOM 646 N N . GLY A 1 90 ? 2.884 -2.328 -44.444 1.00 96.69 90 GLY A N 1
ATOM 647 C CA . GLY A 1 90 ? 4.028 -2.536 -45.335 1.00 96.69 90 GLY A CA 1
ATOM 648 C C . GLY A 1 90 ? 4.279 -3.998 -45.703 1.00 96.69 90 GLY A C 1
ATOM 649 O O . GLY A 1 90 ? 3.448 -4.874 -45.463 1.00 96.69 90 GLY A O 1
ATOM 650 N N . THR A 1 91 ? 5.456 -4.263 -46.271 1.00 97.88 91 THR A N 1
ATOM 651 C CA . THR A 1 91 ? 6.000 -5.618 -46.453 1.00 97.88 91 THR A CA 1
ATOM 652 C C . THR A 1 91 ? 7.107 -5.866 -45.436 1.00 97.88 91 THR A C 1
ATOM 654 O O . THR A 1 91 ? 8.089 -5.130 -45.416 1.00 97.88 91 THR A O 1
ATOM 657 N N . PHE A 1 92 ? 6.963 -6.897 -44.608 1.00 98.38 92 PHE A N 1
ATOM 658 C CA . PHE A 1 92 ? 8.018 -7.409 -43.742 1.00 98.38 92 PHE A CA 1
ATOM 659 C C . PHE A 1 92 ? 8.542 -8.722 -44.325 1.00 98.38 92 PHE A C 1
ATOM 661 O O . PHE A 1 92 ? 7.832 -9.730 -44.337 1.00 98.38 92 PHE A O 1
ATOM 668 N N . ASP A 1 93 ? 9.768 -8.697 -44.836 1.00 97.88 93 ASP A N 1
ATOM 669 C CA . ASP A 1 93 ? 10.462 -9.860 -45.377 1.00 97.88 93 ASP A CA 1
ATOM 670 C C . ASP A 1 93 ? 11.503 -10.355 -44.369 1.00 97.88 93 ASP A C 1
ATOM 672 O O . ASP A 1 93 ? 12.537 -9.727 -44.153 1.00 97.88 93 ASP A O 1
ATOM 676 N N . GLY A 1 94 ? 11.242 -11.494 -43.739 1.00 97.06 94 GLY A N 1
ATOM 677 C CA . GLY A 1 94 ? 12.175 -12.093 -42.796 1.00 97.06 94 GLY A CA 1
ATOM 678 C C . GLY A 1 94 ? 13.445 -12.638 -43.447 1.00 97.06 94 GLY A C 1
ATOM 679 O O . GLY A 1 94 ? 14.335 -13.050 -42.717 1.00 97.06 94 GLY A O 1
ATOM 680 N N . GLY A 1 95 ? 13.561 -12.684 -44.781 1.00 95.94 95 GLY A N 1
ATOM 681 C CA . GLY A 1 95 ? 14.768 -13.182 -45.451 1.00 95.94 95 GLY A CA 1
ATOM 682 C C . GLY A 1 95 ? 15.106 -14.643 -45.121 1.00 95.94 95 GLY A C 1
ATOM 683 O O . GLY A 1 95 ? 16.252 -15.052 -45.261 1.00 95.94 95 GLY A O 1
ATOM 684 N N . TYR A 1 96 ? 14.115 -15.416 -44.665 1.00 97.50 96 TYR A N 1
ATOM 685 C CA . TYR A 1 96 ? 14.240 -16.754 -44.077 1.00 97.50 96 TYR A CA 1
ATOM 686 C C . TYR A 1 96 ? 15.041 -16.811 -42.765 1.00 97.50 96 TYR A C 1
ATOM 688 O O . TYR A 1 96 ? 15.477 -17.884 -42.346 1.00 97.50 96 TYR A O 1
ATOM 696 N N . HIS A 1 97 ? 15.204 -15.680 -42.082 1.00 98.38 97 HIS A N 1
ATOM 697 C CA . HIS A 1 97 ? 15.767 -15.626 -40.739 1.00 98.38 97 HIS A CA 1
ATOM 698 C C . HIS A 1 97 ? 14.782 -16.113 -39.668 1.00 98.38 97 HIS A C 1
ATOM 700 O O . HIS A 1 97 ? 13.586 -16.316 -39.903 1.00 98.38 97 HIS A O 1
ATOM 706 N N . VAL A 1 98 ? 15.321 -16.319 -38.469 1.00 98.44 98 VAL A N 1
ATOM 707 C CA . VAL A 1 98 ? 14.599 -16.746 -37.274 1.00 98.44 98 VAL A CA 1
ATOM 708 C C . VAL A 1 98 ? 14.526 -15.587 -36.286 1.00 98.44 98 VAL A C 1
ATOM 710 O O . VAL A 1 98 ? 15.555 -15.014 -35.929 1.00 98.44 98 VAL A O 1
ATOM 713 N N . ILE A 1 99 ? 13.321 -15.287 -35.804 1.00 98.31 99 ILE A N 1
ATOM 714 C CA . ILE A 1 99 ? 13.112 -14.508 -34.582 1.00 98.31 99 ILE A CA 1
ATOM 715 C C . ILE A 1 99 ? 12.846 -15.496 -33.444 1.00 98.31 99 ILE A C 1
ATOM 717 O O . ILE A 1 99 ? 11.824 -16.182 -33.436 1.00 98.31 99 ILE A O 1
ATOM 721 N N . SER A 1 100 ? 13.773 -15.605 -32.498 1.00 96.62 100 SER A N 1
ATOM 722 C CA . SER A 1 100 ? 13.653 -16.453 -31.310 1.00 96.62 100 SER A CA 1
ATOM 723 C C . SER A 1 100 ? 13.459 -15.635 -30.038 1.00 96.62 100 SER A C 1
ATOM 725 O O . SER A 1 100 ? 13.574 -14.415 -30.061 1.00 96.62 100 SER A O 1
ATOM 727 N N . GLY A 1 101 ? 13.141 -16.296 -28.923 1.00 91.12 101 GLY A N 1
ATOM 728 C CA . GLY A 1 101 ? 12.958 -15.620 -27.636 1.00 91.12 101 GLY A CA 1
ATOM 729 C C . GLY A 1 101 ? 11.750 -14.682 -27.594 1.00 91.12 101 GLY A C 1
ATOM 730 O O . GLY A 1 101 ? 11.718 -13.794 -26.751 1.00 91.12 101 GLY A O 1
ATOM 731 N N . LEU A 1 102 ? 10.765 -14.838 -28.487 1.00 96.94 102 LEU A N 1
ATOM 732 C CA . LEU A 1 102 ? 9.512 -14.088 -28.392 1.00 96.94 102 LEU A CA 1
ATOM 733 C C . LEU A 1 102 ? 8.828 -14.436 -27.063 1.00 96.94 102 LEU A C 1
ATOM 735 O O . LEU A 1 102 ? 8.591 -15.609 -26.801 1.00 96.94 102 LEU A O 1
ATOM 739 N N . TYR A 1 103 ? 8.492 -13.446 -26.243 1.00 95.56 103 TYR A N 1
ATOM 740 C CA . TYR A 1 103 ? 7.712 -13.668 -25.027 1.00 95.56 103 TYR A CA 1
ATOM 741 C C . TYR A 1 103 ? 6.619 -12.617 -24.890 1.00 95.56 103 TYR A C 1
ATOM 743 O O . TYR A 1 103 ? 6.906 -11.422 -24.869 1.00 95.56 103 TYR A O 1
ATOM 751 N N . ILE A 1 104 ? 5.366 -13.055 -24.792 1.00 94.38 104 ILE A N 1
ATOM 752 C CA . ILE A 1 104 ? 4.216 -12.185 -24.521 1.00 94.38 104 ILE A CA 1
ATOM 753 C C . ILE A 1 104 ? 3.440 -12.782 -23.350 1.00 94.38 104 ILE A C 1
ATOM 755 O O . ILE A 1 104 ? 2.870 -13.861 -23.482 1.00 94.38 104 ILE A O 1
ATOM 759 N N . ALA A 1 105 ? 3.398 -12.071 -22.221 1.00 90.62 105 ALA A N 1
ATOM 760 C CA . ALA A 1 105 ? 2.761 -12.553 -20.993 1.00 90.62 105 ALA A CA 1
ATOM 761 C C . ALA A 1 105 ? 1.220 -12.505 -21.039 1.00 90.62 105 ALA A C 1
ATOM 763 O O . ALA A 1 105 ? 0.548 -13.385 -20.504 1.00 90.62 105 ALA A O 1
ATOM 764 N N . SER A 1 106 ? 0.641 -11.466 -21.653 1.00 93.56 106 SER A N 1
ATOM 765 C CA . SER A 1 106 ? -0.807 -11.342 -21.867 1.00 93.56 106 SER A CA 1
ATOM 766 C C . SER A 1 106 ? -1.128 -10.296 -22.945 1.00 93.56 106 SER A C 1
ATOM 768 O O . SER A 1 106 ? -0.327 -9.402 -23.212 1.00 93.56 106 SER A O 1
ATOM 770 N N . GLY A 1 107 ? -2.322 -10.361 -23.542 1.00 92.25 107 GLY A N 1
ATOM 771 C CA . GLY A 1 107 ? -2.841 -9.298 -24.414 1.00 92.25 107 GLY A CA 1
ATOM 772 C C . GLY A 1 107 ? -3.844 -9.781 -25.461 1.00 92.25 107 GLY A C 1
ATOM 773 O O . GLY A 1 107 ? -4.024 -10.978 -25.665 1.00 92.25 107 GLY A O 1
ATOM 774 N N . SER A 1 108 ? -4.522 -8.847 -26.130 1.00 94.31 108 SER A N 1
ATOM 775 C CA . SER A 1 108 ? -5.461 -9.143 -27.224 1.00 94.31 108 SER A CA 1
ATOM 776 C C . SER A 1 108 ? -4.902 -8.652 -28.556 1.00 94.31 108 SER A C 1
ATOM 778 O O . SER A 1 108 ? -4.370 -7.549 -28.600 1.00 94.31 108 SER A O 1
ATOM 780 N N . ALA A 1 109 ? -5.102 -9.418 -29.636 1.00 95.44 109 ALA A N 1
ATOM 781 C CA . ALA A 1 109 ? -4.456 -9.196 -30.933 1.00 95.44 109 ALA A CA 1
ATOM 782 C C . ALA A 1 109 ? -2.929 -9.169 -30.773 1.00 95.44 109 ALA A C 1
ATOM 784 O O . ALA A 1 109 ? -2.301 -8.130 -30.943 1.00 95.44 109 ALA A O 1
ATOM 785 N N . VAL A 1 110 ? -2.358 -10.313 -30.380 1.00 97.31 110 VAL A N 1
ATOM 786 C CA . VAL A 1 110 ? -0.938 -10.437 -30.017 1.00 97.31 110 VAL A CA 1
ATOM 787 C C . VAL A 1 110 ? -0.228 -11.558 -30.772 1.00 97.31 110 VAL A C 1
ATOM 789 O O . VAL A 1 110 ? -0.816 -12.587 -31.102 1.00 97.31 110 VAL A O 1
ATOM 792 N N . GLY A 1 111 ? 1.052 -11.317 -31.025 1.00 97.06 111 GLY A N 1
ATOM 793 C CA . GLY A 1 111 ? 2.035 -12.162 -31.695 1.00 97.06 111 GLY A CA 1
ATOM 794 C C . GLY A 1 111 ? 3.281 -11.323 -31.960 1.00 97.06 111 GLY A C 1
ATOM 795 O O . GLY A 1 111 ? 3.378 -10.215 -31.424 1.00 97.06 111 GLY A O 1
ATOM 796 N N . LEU A 1 112 ? 4.206 -11.777 -32.813 1.00 98.44 112 LEU A N 1
ATOM 797 C CA . LEU A 1 112 ? 5.267 -10.879 -33.292 1.00 98.44 112 LEU A CA 1
ATOM 798 C C . LEU A 1 112 ? 4.654 -9.579 -33.855 1.00 98.44 112 LEU A C 1
ATOM 800 O O . LEU A 1 112 ? 5.094 -8.479 -33.517 1.00 98.44 112 LEU A O 1
ATOM 804 N N . PHE A 1 113 ? 3.575 -9.727 -34.626 1.00 98.56 113 PHE A N 1
ATOM 805 C CA . PHE A 1 113 ? 2.677 -8.661 -35.055 1.00 98.56 113 PHE A CA 1
ATOM 806 C C . PHE A 1 113 ? 1.334 -8.754 -34.329 1.00 98.56 113 PHE A C 1
ATOM 808 O O . PHE A 1 113 ? 0.747 -9.832 -34.205 1.00 98.56 113 PHE A O 1
ATOM 815 N N . GLY A 1 114 ? 0.808 -7.608 -33.903 1.00 97.88 114 GLY A N 1
ATOM 816 C CA . GLY A 1 114 ? -0.508 -7.521 -33.286 1.00 97.88 114 GLY A CA 1
ATOM 817 C C . GLY A 1 114 ? -1.609 -7.469 -34.340 1.00 97.88 114 GLY A C 1
ATOM 818 O O . GLY A 1 114 ? -2.440 -8.379 -34.431 1.00 97.88 114 GLY A O 1
ATOM 819 N N . GLU A 1 115 ? -1.582 -6.439 -35.194 1.00 97.75 115 GLU A N 1
ATOM 820 C CA . GLU A 1 115 ? -2.516 -6.287 -36.314 1.00 97.75 115 GLU A CA 1
ATOM 821 C C . GLU A 1 115 ? -1.835 -5.892 -37.638 1.00 97.75 115 GLU A C 1
ATOM 823 O O . GLU A 1 115 ? -1.111 -4.898 -37.722 1.00 97.75 115 GLU A O 1
ATOM 828 N N . VAL A 1 116 ? -2.155 -6.644 -38.700 1.00 98.00 116 VAL A N 1
ATOM 829 C CA . VAL A 1 116 ? -1.763 -6.361 -40.092 1.00 98.00 116 VAL A CA 1
ATOM 830 C C . VAL A 1 116 ? -3.008 -6.059 -40.931 1.00 98.00 116 VAL A C 1
ATOM 832 O O . VAL A 1 116 ? -3.986 -6.818 -40.918 1.00 98.00 116 VAL A O 1
ATOM 835 N N . ASN A 1 117 ? -2.985 -4.953 -41.681 1.00 96.25 117 ASN A N 1
ATOM 836 C CA . ASN A 1 117 ? -4.113 -4.511 -42.504 1.00 96.25 117 ASN A CA 1
ATOM 837 C C . ASN A 1 117 ? -3.667 -3.989 -43.879 1.00 96.25 117 ASN A C 1
ATOM 839 O O . ASN A 1 117 ? -3.366 -2.813 -44.048 1.00 96.25 117 ASN A O 1
ATOM 843 N N . GLY A 1 118 ? -3.660 -4.876 -44.871 1.00 94.38 118 GLY A N 1
ATOM 844 C CA . GLY A 1 118 ? -3.230 -4.603 -46.245 1.00 94.38 118 GLY A CA 1
ATOM 845 C C . GLY A 1 118 ? -1.754 -4.915 -46.507 1.00 94.38 118 GLY A C 1
ATOM 846 O O . GLY A 1 118 ? -1.350 -4.920 -47.664 1.00 94.38 118 GLY A O 1
ATOM 847 N N . GLY A 1 119 ? -0.981 -5.218 -45.459 1.00 95.75 119 GLY A N 1
ATOM 848 C CA . GLY A 1 119 ? 0.441 -5.550 -45.550 1.00 95.75 119 GLY A CA 1
ATOM 849 C C . GLY A 1 119 ? 0.747 -7.014 -45.883 1.00 95.75 119 GLY A C 1
ATOM 850 O O . GLY A 1 119 ? -0.146 -7.864 -45.974 1.00 95.75 119 GLY A O 1
ATOM 851 N N . THR A 1 120 ? 2.039 -7.304 -46.023 1.00 98.00 120 THR A N 1
ATOM 852 C CA . THR A 1 120 ? 2.590 -8.644 -46.260 1.00 98.00 120 THR A CA 1
ATOM 853 C C . THR A 1 120 ? 3.612 -8.985 -45.180 1.00 98.00 120 THR A C 1
ATOM 855 O O . THR A 1 120 ? 4.500 -8.183 -44.912 1.00 98.00 120 THR A O 1
ATOM 858 N N . VAL A 1 121 ? 3.524 -10.176 -44.587 1.00 98.69 121 VAL A N 1
ATOM 859 C CA . VAL A 1 121 ? 4.573 -10.749 -43.724 1.00 98.69 121 VAL A CA 1
ATOM 860 C C . VAL A 1 121 ? 5.044 -12.046 -44.368 1.00 98.69 121 VAL A C 1
ATOM 862 O O . VAL A 1 121 ? 4.216 -12.910 -44.670 1.00 98.69 121 VAL A O 1
ATOM 865 N N . GLN A 1 122 ? 6.345 -12.178 -44.629 1.00 98.50 122 GLN A N 1
ATOM 866 C CA . GLN A 1 122 ? 6.863 -13.336 -45.351 1.00 98.50 122 GLN A CA 1
ATOM 867 C C . GLN A 1 122 ? 8.241 -13.823 -44.904 1.00 98.50 122 GLN A C 1
ATOM 869 O O . GLN A 1 122 ? 8.991 -13.073 -44.290 1.00 98.50 122 GLN A O 1
ATOM 874 N N . ASN A 1 123 ? 8.569 -15.069 -45.265 1.00 98.25 123 ASN A N 1
ATOM 875 C CA . ASN A 1 123 ? 9.902 -15.681 -45.162 1.00 98.25 123 ASN A CA 1
ATOM 876 C C . ASN A 1 123 ? 10.503 -15.586 -43.748 1.00 98.25 123 ASN A C 1
ATOM 878 O O . ASN A 1 123 ? 11.589 -15.043 -43.570 1.00 98.25 123 ASN A O 1
ATOM 882 N N . LEU A 1 124 ? 9.795 -16.066 -42.725 1.00 98.12 124 LEU A N 1
ATOM 883 C CA . LEU A 1 124 ? 10.198 -15.889 -41.324 1.00 98.12 124 LEU A CA 1
ATOM 884 C C . LEU A 1 124 ? 9.815 -17.096 -40.469 1.00 98.12 124 LEU A C 1
ATOM 886 O O . LEU A 1 124 ? 8.699 -17.603 -40.583 1.00 98.12 124 LEU A O 1
ATOM 890 N N . VAL A 1 125 ? 10.688 -17.491 -39.543 1.00 98.69 125 VAL A N 1
ATOM 891 C CA . VAL A 1 125 ? 10.349 -18.441 -38.472 1.00 98.69 125 VAL A CA 1
ATOM 892 C C . VAL A 1 125 ? 10.333 -17.727 -37.123 1.00 98.69 125 VAL A C 1
ATOM 894 O O . VAL A 1 125 ? 11.246 -16.963 -36.820 1.00 98.69 125 VAL A O 1
ATOM 897 N N . VAL A 1 126 ? 9.313 -17.989 -36.303 1.00 98.62 126 VAL A N 1
ATOM 898 C CA . VAL A 1 126 ? 9.170 -17.415 -34.956 1.00 98.62 126 VAL A CA 1
ATOM 899 C C . VAL A 1 126 ? 9.236 -18.508 -33.887 1.00 98.62 126 VAL A C 1
ATOM 901 O O . VAL A 1 126 ? 8.533 -19.514 -33.991 1.00 98.62 126 VAL A O 1
ATOM 904 N N . ARG A 1 127 ? 10.056 -18.306 -32.847 1.00 98.38 127 ARG A N 1
ATOM 905 C CA . ARG A 1 127 ? 10.202 -19.188 -31.671 1.00 98.38 127 ARG A CA 1
ATOM 906 C C . ARG A 1 127 ? 9.984 -18.408 -30.378 1.00 98.38 127 ARG A C 1
ATOM 908 O O . ARG A 1 127 ? 10.439 -17.271 -30.272 1.00 98.38 127 ARG A O 1
ATOM 915 N N . GLY A 1 128 ? 9.386 -19.046 -29.375 1.00 96.94 128 GLY A N 1
ATOM 916 C CA . GLY A 1 128 ? 9.144 -18.426 -28.072 1.00 96.94 128 GLY A CA 1
ATOM 917 C C . GLY A 1 128 ? 7.857 -18.901 -27.400 1.00 96.94 128 GLY A C 1
ATOM 918 O O . GLY A 1 128 ? 7.447 -20.043 -27.596 1.00 96.94 128 GLY A O 1
ATOM 919 N N . GLU A 1 129 ? 7.222 -18.011 -26.646 1.00 98.06 129 GLU A N 1
ATOM 920 C CA . GLU A 1 129 ? 5.972 -18.233 -25.925 1.00 98.06 129 GLU A CA 1
ATOM 921 C C . GLU A 1 129 ? 5.043 -17.014 -26.047 1.00 98.06 129 GLU A C 1
ATOM 923 O O . GLU A 1 129 ? 5.441 -15.868 -25.840 1.00 98.06 129 GLU A O 1
ATOM 928 N N . VAL A 1 130 ? 3.780 -17.255 -26.395 1.00 98.19 130 VAL A N 1
ATOM 929 C CA . VAL A 1 130 ? 2.746 -16.223 -26.523 1.00 98.19 130 VAL A CA 1
ATOM 930 C C . VAL A 1 130 ? 1.529 -16.622 -25.703 1.00 98.19 130 VAL A C 1
ATOM 932 O O . VAL A 1 130 ? 0.826 -17.569 -26.048 1.00 98.19 130 VAL A O 1
ATOM 935 N N . ASN A 1 131 ? 1.234 -15.849 -24.664 1.00 96.75 131 ASN A N 1
ATOM 936 C CA . ASN A 1 131 ? 0.046 -15.980 -23.833 1.00 96.75 131 ASN A CA 1
ATOM 937 C C . ASN A 1 131 ? -0.895 -14.798 -24.125 1.00 96.75 131 ASN A C 1
ATOM 939 O O . ASN A 1 131 ? -0.539 -13.640 -23.927 1.00 96.75 131 ASN A O 1
ATOM 943 N N . GLY A 1 132 ? -2.096 -15.063 -24.645 1.00 93.50 132 GLY A N 1
ATOM 944 C CA . GLY A 1 132 ? -3.040 -14.025 -25.079 1.00 93.50 132 GLY A CA 1
ATOM 945 C C . GLY A 1 132 ? -4.460 -14.197 -24.534 1.00 93.50 132 GLY A C 1
ATOM 946 O O . GLY A 1 132 ? -4.907 -15.285 -24.203 1.00 93.50 132 GLY A O 1
ATOM 947 N N . THR A 1 133 ? -5.239 -13.121 -24.467 1.00 94.25 133 THR A N 1
ATOM 948 C CA . THR A 1 133 ? -6.654 -13.168 -24.063 1.00 94.25 133 THR A CA 1
ATOM 949 C C . THR A 1 133 ? -7.576 -13.422 -25.256 1.00 94.25 133 THR A C 1
ATOM 951 O O . THR A 1 133 ? -8.502 -14.227 -25.157 1.00 94.25 133 THR A O 1
ATOM 954 N N . SER A 1 134 ? -7.326 -12.794 -26.412 1.00 93.81 134 SER A N 1
ATOM 955 C CA . SER A 1 134 ? -8.038 -13.103 -27.660 1.00 93.81 134 SER A CA 1
ATOM 956 C C . SER A 1 134 ? -7.245 -12.737 -28.917 1.00 93.81 134 SER A C 1
ATOM 958 O O . SER A 1 134 ? -6.490 -11.770 -28.895 1.00 93.81 134 SER A O 1
ATOM 960 N N . ASN A 1 135 ? -7.451 -13.454 -30.028 1.00 95.94 135 ASN A N 1
ATOM 961 C CA . ASN A 1 135 ? -6.740 -13.250 -31.302 1.00 95.94 135 ASN A CA 1
ATOM 962 C C . ASN A 1 135 ? -5.212 -13.336 -31.119 1.00 95.94 135 ASN A C 1
ATOM 964 O O . ASN A 1 135 ? -4.502 -12.354 -31.326 1.00 95.94 135 ASN A O 1
ATOM 968 N N . ALA A 1 136 ? -4.721 -14.489 -30.666 1.00 97.81 136 ALA A N 1
ATOM 969 C CA . ALA A 1 136 ? -3.304 -14.698 -30.367 1.00 97.81 136 ALA A CA 1
ATOM 970 C C . ALA A 1 136 ? -2.662 -15.690 -31.343 1.00 97.81 136 ALA A C 1
ATOM 972 O O . ALA A 1 136 ? -3.292 -16.687 -31.713 1.00 97.81 136 ALA A O 1
ATOM 973 N N . ALA A 1 137 ? -1.422 -15.413 -31.749 1.00 98.12 137 ALA A N 1
ATOM 974 C CA . ALA A 1 137 ? -0.586 -16.328 -32.521 1.00 98.12 137 ALA A CA 1
ATOM 975 C C . ALA A 1 137 ? 0.904 -16.036 -32.364 1.00 98.12 137 ALA A C 1
ATOM 977 O O . ALA A 1 137 ? 1.272 -14.970 -31.890 1.00 98.12 137 ALA A O 1
ATOM 978 N N . GLY A 1 138 ? 1.768 -16.948 -32.812 1.00 97.75 138 GLY A N 1
ATOM 979 C CA . GLY A 1 138 ? 3.210 -16.703 -32.839 1.00 97.75 138 GLY A CA 1
ATOM 980 C C . GLY A 1 138 ? 3.599 -15.595 -33.820 1.00 97.75 138 GLY A C 1
ATOM 981 O O . GLY A 1 138 ? 4.424 -14.744 -33.497 1.00 97.75 138 GLY A O 1
ATOM 982 N N . VAL A 1 139 ? 2.971 -15.547 -35.003 1.00 98.56 139 VAL A N 1
ATOM 983 C CA . VAL A 1 139 ? 3.336 -14.579 -36.057 1.00 98.56 139 VAL A CA 1
ATOM 984 C C . VAL A 1 139 ? 2.424 -13.349 -36.053 1.00 98.56 139 VAL A C 1
ATOM 986 O O . VAL A 1 139 ? 2.913 -12.248 -35.819 1.00 98.56 139 VAL A O 1
ATOM 989 N N . ILE A 1 140 ? 1.116 -13.500 -36.302 1.00 98.56 140 ILE A N 1
ATOM 990 C CA . ILE A 1 140 ? 0.164 -12.373 -36.380 1.00 98.56 140 ILE A CA 1
ATOM 991 C C . ILE A 1 140 ? -1.077 -12.641 -35.526 1.00 98.56 140 ILE A C 1
ATOM 993 O O . ILE A 1 140 ? -1.854 -13.549 -35.816 1.00 98.56 140 ILE A O 1
ATOM 997 N N . GLY A 1 141 ? -1.351 -11.790 -34.539 1.00 97.88 141 GLY A N 1
ATOM 998 C CA . GLY A 1 141 ? -2.584 -11.881 -33.754 1.00 97.88 141 GLY A CA 1
ATOM 999 C C . GLY A 1 141 ? -3.841 -11.735 -34.620 1.00 97.88 141 GLY A C 1
ATOM 1000 O O . GLY A 1 141 ? -4.727 -12.598 -34.620 1.00 97.88 141 GLY A O 1
ATOM 1001 N N . LYS A 1 142 ? -3.909 -10.665 -35.423 1.00 97.06 142 LYS A N 1
ATOM 1002 C CA . LYS A 1 142 ? -5.060 -10.351 -36.281 1.00 97.06 142 LYS A CA 1
ATOM 1003 C C . LYS A 1 142 ? -4.658 -9.885 -37.684 1.00 97.06 142 LYS A C 1
ATOM 1005 O O . LYS A 1 142 ? -3.978 -8.878 -37.858 1.00 97.06 142 LYS A O 1
ATOM 1010 N N . LEU A 1 143 ? -5.172 -10.577 -38.699 1.00 97.00 143 LEU A N 1
ATOM 1011 C CA . LEU A 1 143 ? -5.041 -10.226 -40.112 1.00 97.00 143 LEU A CA 1
ATOM 1012 C C . LEU A 1 143 ? -6.369 -9.663 -40.640 1.00 97.00 143 LEU A C 1
ATOM 1014 O O . LEU A 1 143 ? -7.325 -10.399 -40.909 1.00 97.00 143 LEU A O 1
ATOM 1018 N N . THR A 1 144 ? -6.438 -8.344 -40.806 1.00 94.69 144 THR A N 1
ATOM 1019 C CA . THR A 1 144 ? -7.639 -7.667 -41.321 1.00 94.69 144 THR A CA 1
ATOM 1020 C C . THR A 1 144 ? -7.726 -7.766 -42.848 1.00 94.69 144 THR A C 1
ATOM 1022 O O . THR A 1 144 ? -8.791 -8.062 -43.385 1.00 94.69 144 THR A O 1
ATOM 1025 N N . ALA A 1 145 ? -6.605 -7.601 -43.545 1.00 91.81 145 ALA A N 1
ATOM 1026 C CA . ALA A 1 145 ? -6.420 -7.859 -44.975 1.00 91.81 145 ALA A CA 1
ATOM 1027 C C . ALA A 1 145 ? -4.916 -8.044 -45.235 1.00 91.81 145 ALA A C 1
ATOM 1029 O O . ALA A 1 145 ? -4.117 -7.583 -44.421 1.00 91.81 145 ALA A O 1
ATOM 1030 N N . GLY A 1 146 ? -4.518 -8.675 -46.344 1.00 93.94 146 GLY A N 1
ATOM 1031 C CA . GLY A 1 146 ? -3.099 -8.818 -46.703 1.00 93.94 146 GLY A CA 1
ATOM 1032 C C . GLY A 1 146 ? -2.637 -10.262 -46.891 1.00 93.94 146 GLY A C 1
ATOM 1033 O O . GLY A 1 146 ? -3.449 -11.154 -47.150 1.00 93.94 146 GLY A O 1
ATOM 1034 N N . GLN A 1 147 ? -1.327 -10.490 -46.803 1.00 96.81 147 GLN A N 1
ATOM 1035 C CA . GLN A 1 147 ? -0.712 -11.786 -47.105 1.00 96.81 147 GLN A CA 1
ATOM 1036 C C . GLN A 1 147 ? 0.259 -12.238 -46.011 1.00 96.81 147 GLN A C 1
ATOM 1038 O O . GLN A 1 147 ? 1.053 -11.451 -45.507 1.00 96.81 147 GLN A O 1
ATOM 1043 N N . VAL A 1 148 ? 0.222 -13.528 -45.683 1.00 98.44 148 VAL A N 1
ATOM 1044 C CA . VAL A 1 148 ? 1.205 -14.209 -44.834 1.00 98.44 148 VAL A CA 1
ATOM 1045 C C . VAL A 1 148 ? 1.770 -15.360 -45.650 1.00 98.44 148 VAL A C 1
ATOM 1047 O O . VAL A 1 148 ? 1.004 -16.241 -46.049 1.00 98.44 148 VAL A O 1
ATOM 1050 N N . ARG A 1 149 ? 3.066 -15.327 -45.980 1.00 98.19 149 ARG A N 1
ATOM 1051 C CA . ARG A 1 149 ? 3.669 -16.300 -46.907 1.00 98.19 149 ARG A CA 1
ATOM 1052 C C . ARG A 1 149 ? 4.962 -16.885 -46.366 1.00 98.19 149 ARG A C 1
ATOM 1054 O O . ARG A 1 149 ? 5.830 -16.136 -45.954 1.00 98.19 149 ARG A O 1
ATOM 1061 N N . ASN A 1 150 ? 5.148 -18.197 -46.449 1.00 98.31 150 ASN A N 1
ATOM 1062 C CA . ASN A 1 150 ? 6.416 -18.824 -46.051 1.00 98.31 150 ASN A CA 1
ATOM 1063 C C . ASN A 1 150 ? 6.812 -18.488 -44.602 1.00 98.31 150 ASN A C 1
ATOM 1065 O O . ASN A 1 150 ? 7.940 -18.080 -44.325 1.00 98.31 150 ASN A O 1
ATOM 1069 N N . CYS A 1 151 ? 5.847 -18.591 -43.686 1.00 98.75 151 CYS A N 1
ATOM 1070 C CA . CYS A 1 151 ? 6.064 -18.308 -42.268 1.00 98.75 151 CYS A CA 1
ATOM 1071 C C . CYS A 1 151 ? 5.879 -19.558 -41.409 1.00 98.75 151 CYS A C 1
ATOM 1073 O O . CYS A 1 151 ? 4.895 -20.283 -41.571 1.00 98.75 151 CYS A O 1
ATOM 1075 N N . GLY A 1 152 ? 6.798 -19.777 -40.475 1.00 98.56 152 GLY A N 1
ATOM 1076 C CA . GLY A 1 152 ? 6.766 -20.882 -39.523 1.00 98.56 152 GLY A CA 1
ATOM 1077 C C . GLY A 1 152 ? 6.536 -20.399 -38.097 1.00 98.56 152 GLY A C 1
ATOM 1078 O O . GLY A 1 152 ? 7.208 -19.474 -37.644 1.00 98.56 152 GLY A O 1
ATOM 1079 N N . ASN A 1 153 ? 5.624 -21.047 -37.374 1.00 98.56 153 ASN A N 1
ATOM 1080 C CA . ASN A 1 153 ? 5.532 -20.919 -35.924 1.00 98.56 153 ASN A CA 1
ATOM 1081 C C . ASN A 1 153 ? 6.131 -22.144 -35.230 1.00 98.56 153 ASN A C 1
ATOM 1083 O O . ASN A 1 153 ? 5.686 -23.273 -35.433 1.00 98.56 153 ASN A O 1
ATOM 1087 N N . GLU A 1 154 ? 7.093 -21.904 -34.355 1.00 98.44 154 GLU A N 1
ATOM 1088 C CA . GLU A 1 154 ? 7.661 -22.883 -33.427 1.00 98.44 154 GLU A CA 1
ATOM 1089 C C . GLU A 1 154 ? 7.496 -22.418 -31.968 1.00 98.44 154 GLU A C 1
ATOM 1091 O O . GLU A 1 154 ? 7.997 -23.070 -31.057 1.00 98.44 154 GLU A O 1
ATOM 1096 N N . ALA A 1 155 ? 6.785 -21.308 -31.734 1.00 97.56 155 ALA A N 1
ATOM 1097 C CA . ALA A 1 155 ? 6.444 -20.818 -30.404 1.00 97.56 155 ALA A CA 1
ATOM 1098 C C . ALA A 1 155 ? 5.242 -21.562 -29.804 1.00 97.56 155 ALA A C 1
ATOM 1100 O O . ALA A 1 155 ? 4.306 -21.925 -30.526 1.00 97.56 155 ALA A O 1
ATOM 1101 N N . SER A 1 156 ? 5.225 -21.741 -28.481 1.00 98.06 156 SER A N 1
ATOM 1102 C CA . SER A 1 156 ? 4.007 -22.127 -27.766 1.00 98.06 156 SER A CA 1
ATOM 1103 C C . SER A 1 156 ? 3.025 -20.954 -27.774 1.00 98.06 156 SER A C 1
ATOM 1105 O O . SER A 1 156 ? 3.391 -19.816 -27.498 1.00 98.06 156 SER A O 1
ATOM 1107 N N . VAL A 1 157 ? 1.766 -21.216 -28.118 1.00 98.50 157 VAL A N 1
ATOM 1108 C CA . VAL A 1 157 ? 0.709 -20.201 -28.143 1.00 98.50 157 VAL A CA 1
ATOM 1109 C C . VAL A 1 157 ? -0.430 -20.665 -27.252 1.00 98.50 157 VAL A C 1
ATOM 1111 O O . VAL A 1 157 ? -1.027 -21.716 -27.489 1.00 98.50 157 VAL A O 1
ATOM 1114 N N . SER A 1 158 ? -0.762 -19.877 -26.237 1.00 96.94 158 SER A N 1
ATOM 1115 C CA . SER A 1 158 ? -1.886 -20.133 -25.348 1.00 96.94 158 SER A CA 1
ATOM 1116 C C . SER A 1 158 ? -2.829 -18.929 -25.284 1.00 96.94 158 SER A C 1
ATOM 1118 O O . SER A 1 158 ? -2.412 -17.783 -25.474 1.00 96.94 158 SER A O 1
ATOM 1120 N N . GLY A 1 159 ? -4.121 -19.159 -25.034 1.00 93.06 159 GLY A N 1
ATOM 1121 C CA . GLY A 1 159 ? -5.004 -18.043 -24.734 1.00 93.06 159 GLY A CA 1
ATOM 1122 C C . GLY A 1 159 ? -6.489 -18.310 -24.535 1.00 93.06 159 GLY A C 1
ATOM 1123 O O . GLY A 1 159 ? -6.938 -19.434 -24.323 1.00 93.06 159 GLY A O 1
ATOM 1124 N N . GLY A 1 160 ? -7.270 -17.228 -24.567 1.00 91.75 160 GLY A N 1
ATOM 1125 C CA . GLY A 1 160 ? -8.726 -17.262 -24.425 1.00 91.75 160 GLY A CA 1
ATOM 1126 C C . GLY A 1 160 ? -9.432 -17.755 -25.686 1.00 91.75 160 GLY A C 1
ATOM 1127 O O . GLY A 1 160 ? -9.744 -18.937 -25.794 1.00 91.75 160 GLY A O 1
ATOM 1128 N N . ALA A 1 161 ? -9.705 -16.841 -26.624 1.00 91.62 161 ALA A N 1
ATOM 1129 C CA . ALA A 1 161 ? -10.445 -17.113 -27.862 1.00 91.62 161 ALA A CA 1
ATOM 1130 C C . ALA A 1 161 ? -9.642 -16.774 -29.127 1.00 91.62 161 ALA A C 1
ATOM 1132 O O . ALA A 1 161 ? -8.912 -15.787 -29.144 1.00 91.62 161 ALA A O 1
ATOM 1133 N N . ASN A 1 162 ? -9.878 -17.502 -30.224 1.00 94.38 162 ASN A N 1
ATOM 1134 C CA . ASN A 1 162 ? -9.288 -17.245 -31.549 1.00 94.38 162 ASN A CA 1
ATOM 1135 C C . ASN A 1 162 ? -7.763 -17.375 -31.537 1.00 94.38 162 ASN A C 1
ATOM 1137 O O . ASN A 1 162 ? -7.037 -16.390 -31.668 1.00 94.38 162 ASN A O 1
ATOM 1141 N N . ILE A 1 163 ? -7.296 -18.602 -31.337 1.00 97.69 163 ILE A N 1
ATOM 1142 C CA . ILE A 1 163 ? -5.877 -18.908 -31.184 1.00 97.69 163 ILE A CA 1
ATOM 1143 C C . ILE A 1 163 ? -5.399 -19.657 -32.426 1.00 97.69 163 ILE A C 1
ATOM 1145 O O . ILE A 1 163 ? -6.022 -20.637 -32.838 1.00 97.69 163 ILE A O 1
ATOM 1149 N N . GLY A 1 164 ? -4.320 -19.173 -33.034 1.00 97.31 164 GLY A N 1
ATOM 1150 C CA . GLY A 1 164 ? -3.659 -19.794 -34.178 1.00 97.31 164 GLY A CA 1
ATOM 1151 C C . GLY A 1 164 ? -2.170 -19.959 -33.912 1.00 97.31 164 GLY A C 1
ATOM 1152 O O . GLY A 1 164 ? -1.603 -19.151 -33.193 1.00 97.31 164 GLY A O 1
ATOM 1153 N N . GLY A 1 165 ? -1.494 -20.939 -34.509 1.00 98.00 165 GLY A N 1
ATOM 1154 C CA . GLY A 1 165 ? -0.026 -20.957 -34.466 1.00 98.00 165 GLY A CA 1
ATOM 1155 C C . GLY A 1 165 ? 0.578 -19.797 -35.261 1.00 98.00 165 GLY A C 1
ATOM 1156 O O . GLY A 1 165 ? 1.456 -19.089 -34.776 1.00 98.00 165 GLY A O 1
ATOM 1157 N N . VAL A 1 166 ? 0.061 -19.539 -36.468 1.00 98.62 166 VAL A N 1
ATOM 1158 C CA . VAL A 1 166 ? 0.570 -18.489 -37.369 1.00 98.62 166 VAL A CA 1
ATOM 1159 C C . VAL A 1 166 ? -0.318 -17.247 -37.341 1.00 98.62 166 VAL A C 1
ATOM 1161 O O . VAL A 1 166 ? 0.198 -16.144 -37.176 1.00 98.62 166 VAL A O 1
ATOM 1164 N N . VAL A 1 167 ? -1.644 -17.403 -37.464 1.00 98.44 167 VAL A N 1
ATOM 1165 C CA . VAL A 1 167 ? -2.588 -16.269 -37.422 1.00 98.44 167 VAL A CA 1
ATOM 1166 C C . VAL A 1 167 ? -3.760 -16.527 -36.478 1.00 98.44 167 VAL A C 1
ATOM 1168 O O . VAL A 1 167 ? -4.509 -17.482 -36.672 1.00 98.44 167 VAL A O 1
ATOM 1171 N N . GLY A 1 168 ? -3.990 -15.650 -35.499 1.00 97.19 168 GLY A N 1
ATOM 1172 C CA . GLY A 1 168 ? -5.083 -15.813 -34.531 1.00 97.19 168 GLY A CA 1
ATOM 1173 C C . GLY A 1 168 ? -6.462 -15.653 -35.180 1.00 97.19 168 GLY A C 1
ATOM 1174 O O . GLY A 1 168 ? -7.308 -16.552 -35.124 1.00 97.19 168 GLY A O 1
ATOM 1175 N N . ALA A 1 169 ? -6.680 -14.530 -35.868 1.00 95.75 169 ALA A N 1
ATOM 1176 C CA . ALA A 1 169 ? -7.921 -14.249 -36.591 1.00 95.75 169 ALA A CA 1
ATOM 1177 C C . ALA A 1 169 ? -7.692 -13.649 -37.986 1.00 95.75 169 ALA A C 1
ATOM 1179 O O . ALA A 1 169 ? -6.902 -12.724 -38.157 1.00 95.75 169 ALA A O 1
ATOM 1180 N N . VAL A 1 170 ? -8.458 -14.128 -38.969 1.00 95.56 170 VAL A N 1
ATOM 1181 C CA . VAL A 1 170 ? -8.512 -13.631 -40.351 1.00 95.56 170 VAL A CA 1
ATOM 1182 C C . VAL A 1 170 ? -9.891 -13.013 -40.605 1.00 95.56 170 VAL A C 1
ATOM 1184 O O . VAL A 1 170 ? -10.913 -13.705 -40.639 1.00 95.56 170 VAL A O 1
ATOM 1187 N N . ASN A 1 171 ? -9.949 -11.688 -40.760 1.00 89.69 171 ASN A N 1
ATOM 1188 C CA . ASN A 1 171 ? -11.222 -10.951 -40.772 1.00 89.69 171 ASN A CA 1
ATOM 1189 C C . ASN A 1 171 ? -11.703 -10.488 -42.156 1.00 89.69 171 ASN A C 1
ATOM 1191 O O . ASN A 1 171 ? -12.913 -10.340 -42.353 1.00 89.69 171 ASN A O 1
ATOM 1195 N N . GLY A 1 172 ? -10.799 -10.258 -43.107 1.00 85.00 172 GLY A N 1
ATOM 1196 C CA . GLY A 1 172 ? -11.106 -9.793 -44.467 1.00 85.00 172 GLY A CA 1
ATOM 1197 C C . GLY A 1 172 ? -10.452 -10.660 -45.542 1.00 85.00 172 GLY A C 1
ATOM 1198 O O . GLY A 1 172 ? -10.176 -11.826 -45.304 1.00 85.00 172 GLY A O 1
ATOM 1199 N N . ALA A 1 173 ? -10.221 -10.124 -46.744 1.00 84.75 173 ALA A N 1
ATOM 1200 C CA . ALA A 1 173 ? -9.630 -10.866 -47.868 1.00 84.75 173 ALA A CA 1
ATOM 1201 C C . ALA A 1 173 ? -8.116 -11.114 -47.672 1.00 84.75 173 ALA A C 1
ATOM 1203 O O . ALA A 1 173 ? -7.287 -10.564 -48.393 1.00 84.75 173 ALA A O 1
ATOM 1204 N N . GLY A 1 174 ? -7.762 -11.893 -46.648 1.00 90.69 174 GLY A N 1
ATOM 1205 C CA . GLY A 1 174 ? -6.393 -12.287 -46.324 1.00 90.69 174 GLY A CA 1
ATOM 1206 C C . GLY A 1 174 ? -6.012 -13.642 -46.922 1.00 90.69 174 GLY A C 1
ATOM 1207 O O . GLY A 1 174 ? -6.861 -14.523 -47.061 1.00 90.69 174 GLY A O 1
ATOM 1208 N N . THR A 1 175 ? -4.735 -13.825 -47.259 1.00 95.88 175 THR A N 1
ATOM 1209 C CA . THR A 1 175 ? -4.180 -15.125 -47.680 1.00 95.88 175 THR A CA 1
ATOM 1210 C C . THR A 1 175 ? -3.086 -15.566 -46.716 1.00 95.88 175 THR A C 1
ATOM 1212 O O . THR A 1 175 ? -2.157 -14.803 -46.473 1.00 95.88 175 THR A O 1
ATOM 1215 N N . VAL A 1 176 ? -3.183 -16.789 -46.198 1.00 98.25 176 VAL A N 1
ATOM 1216 C CA . VAL A 1 176 ? -2.139 -17.465 -45.415 1.00 98.25 176 VAL A CA 1
ATOM 1217 C C . VAL A 1 176 ? -1.655 -18.649 -46.244 1.00 98.25 176 VAL A C 1
ATOM 1219 O O . VAL A 1 176 ? -2.424 -19.580 -46.476 1.00 98.25 176 VAL A O 1
ATOM 1222 N N . SER A 1 177 ? -0.422 -18.598 -46.745 1.00 98.19 177 SER A N 1
ATOM 1223 C CA . SER A 1 177 ? 0.064 -19.574 -47.723 1.00 98.19 177 SER A CA 1
ATOM 1224 C C . SER A 1 177 ? 1.475 -20.069 -47.452 1.00 98.19 177 SER A C 1
ATOM 1226 O O . SER A 1 177 ? 2.359 -19.254 -47.197 1.00 98.19 177 SER A O 1
ATOM 1228 N N . GLY A 1 178 ? 1.733 -21.366 -47.604 1.00 98.06 178 GLY A N 1
ATOM 1229 C CA . GLY A 1 178 ? 3.089 -21.888 -47.410 1.00 98.06 178 GLY A CA 1
ATOM 1230 C C . GLY A 1 178 ? 3.542 -21.775 -45.955 1.00 98.06 178 GLY A C 1
ATOM 1231 O O . GLY A 1 178 ? 4.711 -21.506 -45.710 1.00 98.06 178 GLY A O 1
ATOM 1232 N N . CYS A 1 179 ? 2.629 -21.872 -44.988 1.00 98.75 179 CYS A N 1
ATOM 1233 C CA . CYS A 1 179 ? 2.923 -21.639 -43.575 1.00 98.75 179 CYS A CA 1
ATOM 1234 C C . CYS A 1 179 ? 2.837 -22.922 -42.751 1.00 98.75 179 CYS A C 1
ATOM 1236 O O . CYS A 1 179 ? 2.058 -23.821 -43.069 1.00 98.75 179 CYS A O 1
ATOM 1238 N N . TYR A 1 180 ? 3.580 -22.982 -41.649 1.00 98.62 180 TYR A N 1
ATOM 1239 C CA . TYR A 1 180 ? 3.538 -24.137 -40.758 1.00 98.62 180 TYR A CA 1
ATOM 1240 C C . TYR A 1 180 ? 3.419 -23.780 -39.283 1.00 98.62 180 TYR A C 1
ATOM 1242 O O . TYR A 1 180 ? 3.819 -22.699 -38.854 1.00 98.62 180 TYR A O 1
ATOM 1250 N N . ASN A 1 181 ? 2.929 -24.738 -38.496 1.00 98.56 181 ASN A N 1
ATOM 1251 C CA . ASN A 1 181 ? 2.997 -24.712 -37.041 1.00 98.56 181 ASN A CA 1
ATOM 1252 C C . ASN A 1 181 ? 3.612 -26.000 -36.471 1.00 98.56 181 ASN A C 1
ATOM 1254 O O . ASN A 1 181 ? 3.104 -27.097 -36.711 1.00 98.56 181 ASN A O 1
ATOM 1258 N N . LYS A 1 182 ? 4.682 -25.853 -35.683 1.00 98.19 182 LYS A N 1
ATOM 1259 C CA . LYS A 1 182 ? 5.309 -26.915 -34.875 1.00 98.19 182 LYS A CA 1
ATOM 1260 C C . LYS A 1 182 ? 5.113 -26.700 -33.370 1.00 98.19 182 LYS A C 1
ATOM 1262 O O . LYS A 1 182 ? 5.231 -27.655 -32.608 1.00 98.19 182 LYS A O 1
ATOM 1267 N N . GLY A 1 183 ? 4.803 -25.475 -32.943 1.00 97.06 183 GLY A N 1
ATOM 1268 C CA . GLY A 1 183 ? 4.555 -25.145 -31.541 1.00 97.06 183 GLY A CA 1
ATOM 1269 C C . GLY A 1 183 ? 3.200 -25.644 -31.031 1.00 97.06 183 GLY A C 1
ATOM 1270 O O . GLY A 1 183 ? 2.273 -25.893 -31.803 1.00 97.06 183 GLY A O 1
ATOM 1271 N N . THR A 1 184 ? 3.063 -25.803 -29.716 1.00 98.19 184 THR A N 1
ATOM 1272 C CA . THR A 1 184 ? 1.782 -26.174 -29.095 1.00 98.19 184 THR A CA 1
ATOM 1273 C C . THR A 1 184 ? 0.802 -25.007 -29.142 1.00 98.19 184 THR A C 1
ATOM 1275 O O . THR A 1 184 ? 1.180 -23.894 -28.786 1.00 98.19 184 THR A O 1
ATOM 1278 N N . VAL A 1 185 ? -0.457 -25.262 -29.499 1.00 98.50 185 VAL A N 1
ATOM 1279 C CA . VAL A 1 185 ? -1.522 -24.250 -29.545 1.00 98.50 185 VAL A CA 1
ATOM 1280 C C . VAL A 1 185 ? -2.642 -24.640 -28.583 1.00 98.50 185 VAL A C 1
ATOM 1282 O O . VAL A 1 185 ? -3.228 -25.711 -28.718 1.00 98.50 185 VAL A O 1
ATOM 1285 N N . SER A 1 186 ? -2.962 -23.788 -27.611 1.00 97.38 186 SER A N 1
ATOM 1286 C CA . SER A 1 186 ? -3.976 -24.069 -26.586 1.00 97.38 186 SER A CA 1
ATOM 1287 C C . SER A 1 186 ? -4.948 -22.904 -26.412 1.00 97.38 186 SER A C 1
ATOM 1289 O O . SER A 1 186 ? -4.535 -21.751 -26.321 1.00 97.38 186 SER A O 1
ATOM 1291 N N . GLY A 1 187 ? -6.247 -23.188 -26.343 1.00 94.81 187 GLY A N 1
ATOM 1292 C CA . GLY A 1 187 ? -7.278 -22.184 -26.083 1.00 94.81 187 GLY A CA 1
ATOM 1293 C C . GLY A 1 187 ? -8.278 -22.629 -25.022 1.00 94.81 187 GLY A C 1
ATOM 1294 O O . GLY A 1 187 ? -8.605 -23.810 -24.912 1.00 94.81 187 GLY A O 1
ATOM 1295 N N . THR A 1 188 ? -8.806 -21.677 -24.256 1.00 94.06 188 THR A N 1
ATOM 1296 C CA . THR A 1 188 ? -9.829 -21.945 -23.228 1.00 94.06 188 THR A CA 1
ATOM 1297 C C . THR A 1 188 ? -11.257 -21.730 -23.726 1.00 94.06 188 THR A C 1
ATOM 1299 O O . THR A 1 188 ? -12.203 -22.142 -23.060 1.00 94.06 188 THR A O 1
ATOM 1302 N N . THR A 1 189 ? -11.449 -21.107 -24.893 1.00 91.88 189 THR A N 1
ATOM 1303 C CA . THR A 1 189 ? -12.754 -20.938 -25.551 1.00 91.88 189 THR A CA 1
ATOM 1304 C C . THR A 1 189 ? -12.594 -20.566 -27.039 1.00 91.88 189 THR A C 1
ATOM 1306 O O . THR A 1 189 ? -11.491 -20.421 -27.556 1.00 91.88 189 THR A O 1
ATOM 1309 N N . GLY A 1 190 ? -13.699 -20.402 -27.770 1.00 91.06 190 GLY A N 1
ATOM 1310 C CA . GLY A 1 190 ? -13.691 -19.904 -29.152 1.00 91.06 190 GLY A CA 1
ATOM 1311 C C . GLY A 1 190 ? -13.150 -20.893 -30.195 1.00 91.06 190 GLY A C 1
ATOM 1312 O O . GLY A 1 190 ? -13.477 -22.079 -30.153 1.00 91.06 190 GLY A O 1
ATOM 1313 N N . TYR A 1 191 ? -12.398 -20.369 -31.174 1.00 94.31 191 TYR A N 1
ATOM 1314 C CA . TYR A 1 191 ? -11.809 -21.113 -32.297 1.00 94.31 191 TYR A CA 1
ATOM 1315 C C . TYR A 1 191 ? -10.305 -21.309 -32.092 1.00 94.31 191 TYR A C 1
ATOM 1317 O O . TYR A 1 191 ? -9.581 -20.326 -31.943 1.00 94.31 191 TYR A O 1
ATOM 1325 N N . ILE A 1 192 ? -9.835 -22.554 -32.110 1.00 97.00 192 ILE A N 1
ATOM 1326 C CA . ILE A 1 192 ? -8.425 -22.897 -31.913 1.00 97.00 192 ILE A CA 1
ATOM 1327 C C . ILE A 1 192 ? -7.944 -23.671 -33.139 1.00 97.00 192 ILE A C 1
ATOM 1329 O O . ILE A 1 192 ? -8.545 -24.685 -33.494 1.00 97.00 192 ILE A O 1
ATOM 1333 N N . GLY A 1 193 ? -6.885 -23.203 -33.797 1.00 96.88 193 GLY A N 1
ATOM 1334 C CA . GLY A 1 193 ? -6.322 -23.872 -34.966 1.00 96.88 193 GLY A CA 1
ATOM 1335 C C . GLY A 1 193 ? -4.805 -23.948 -34.960 1.00 96.88 193 GLY A C 1
ATOM 1336 O O . GLY A 1 193 ? -4.144 -23.016 -34.515 1.00 96.88 193 GLY A O 1
ATOM 1337 N N . GLY A 1 194 ? -4.233 -25.030 -35.489 1.00 97.88 194 GLY A N 1
ATOM 1338 C CA . GLY A 1 194 ? -2.774 -25.173 -35.535 1.00 97.88 194 GLY A CA 1
ATOM 1339 C C . GLY A 1 194 ? -2.096 -24.086 -36.369 1.00 97.88 194 GLY A C 1
ATOM 1340 O O . GLY A 1 194 ? -1.113 -23.512 -35.931 1.00 97.88 194 GLY A O 1
ATOM 1341 N N . VAL A 1 195 ? -2.651 -23.705 -37.524 1.00 98.50 195 VAL A N 1
ATOM 1342 C CA . VAL A 1 195 ? -2.114 -22.612 -38.360 1.00 98.50 195 VAL A CA 1
ATOM 1343 C C . VAL A 1 195 ? -2.936 -21.338 -38.193 1.00 98.50 195 VAL A C 1
ATOM 1345 O O . VAL A 1 195 ? -2.367 -20.280 -37.919 1.00 98.50 195 VAL A O 1
ATOM 1348 N N . THR A 1 196 ? -4.265 -21.420 -38.327 1.00 98.00 196 THR A N 1
ATOM 1349 C CA . THR A 1 196 ? -5.151 -20.255 -38.172 1.00 98.00 196 THR A CA 1
ATOM 1350 C C . THR A 1 196 ? -6.310 -20.512 -37.217 1.00 98.00 196 THR A C 1
ATOM 1352 O O . THR A 1 196 ? -6.951 -21.555 -37.296 1.00 98.00 196 THR A O 1
ATOM 1355 N N . GLY A 1 197 ? -6.628 -19.561 -36.336 1.00 95.94 197 GLY A N 1
ATOM 1356 C CA . GLY A 1 197 ? -7.744 -19.701 -35.396 1.00 95.94 197 GLY A CA 1
ATOM 1357 C C . GLY A 1 197 ? -9.108 -19.540 -36.075 1.00 95.94 197 GLY A C 1
ATOM 1358 O O . GLY A 1 197 ? -9.778 -20.519 -36.412 1.00 95.94 197 GLY A O 1
ATOM 1359 N N . GLN A 1 198 ? -9.547 -18.295 -36.278 1.00 93.88 198 GLN A N 1
ATOM 1360 C CA . GLN A 1 198 ? -10.879 -17.983 -36.818 1.00 93.88 198 GLN A CA 1
ATOM 1361 C C . GLN A 1 198 ? -10.834 -17.271 -38.177 1.00 93.88 198 GLN A C 1
ATOM 1363 O O . GLN A 1 198 ? -10.058 -16.341 -38.359 1.00 93.88 198 GLN A O 1
ATOM 1368 N N . HIS A 1 199 ? -11.771 -17.606 -39.076 1.00 93.62 199 HIS A N 1
ATOM 1369 C CA . HIS A 1 199 ? -12.079 -16.826 -40.287 1.00 93.62 199 HIS A CA 1
ATOM 1370 C C . HIS A 1 199 ? -13.489 -16.210 -40.229 1.00 93.62 199 HIS A C 1
ATOM 1372 O O . HIS A 1 199 ? -14.489 -16.938 -40.162 1.00 93.62 199 HIS A O 1
ATOM 1378 N N . TRP A 1 200 ? -13.595 -14.871 -40.262 1.00 85.31 200 TRP A N 1
ATOM 1379 C CA . TRP A 1 200 ? -14.870 -14.148 -40.071 1.00 85.31 200 TRP A CA 1
ATOM 1380 C C . TRP A 1 200 ? -15.693 -13.954 -41.358 1.00 85.31 200 TRP A C 1
ATOM 1382 O O . TRP A 1 200 ? -16.892 -14.239 -41.360 1.00 85.31 200 TRP A O 1
ATOM 1392 N N . ARG A 1 201 ? -15.083 -13.468 -42.451 1.00 83.62 201 ARG A N 1
ATOM 1393 C CA . ARG A 1 201 ? -15.775 -13.147 -43.723 1.00 83.62 201 ARG A CA 1
ATOM 1394 C C . ARG A 1 201 ? -15.199 -13.900 -44.913 1.00 83.62 201 ARG A C 1
ATOM 1396 O O . ARG A 1 201 ? -15.833 -14.811 -45.427 1.00 83.62 201 ARG A O 1
ATOM 1403 N N . ALA A 1 202 ? -14.026 -13.498 -45.373 1.00 78.31 202 ALA A N 1
ATOM 1404 C CA . ALA A 1 202 ? -13.295 -14.122 -46.468 1.00 78.31 202 ALA A CA 1
ATOM 1405 C C . ALA A 1 202 ? -11.910 -14.515 -45.946 1.00 78.31 202 ALA A C 1
ATOM 1407 O O . ALA A 1 202 ? -11.557 -14.146 -44.829 1.00 78.31 202 ALA A O 1
ATOM 1408 N N . GLY A 1 203 ? -11.167 -15.297 -46.717 1.00 86.38 203 GLY A N 1
ATOM 1409 C CA . GLY A 1 203 ? -9.839 -15.751 -46.327 1.00 86.38 203 GLY A CA 1
ATOM 1410 C C . GLY A 1 203 ? -9.457 -17.009 -47.089 1.00 86.38 203 GLY A C 1
ATOM 1411 O O . GLY A 1 203 ? -10.325 -17.828 -47.393 1.00 86.38 203 GLY A O 1
ATOM 1412 N N . ARG A 1 204 ? -8.176 -17.153 -47.417 1.00 94.38 204 ARG A N 1
ATOM 1413 C CA . ARG A 1 204 ? -7.644 -18.366 -48.038 1.00 94.38 204 ARG A CA 1
ATOM 1414 C C . ARG A 1 204 ? -6.479 -18.896 -47.221 1.00 94.38 204 ARG A C 1
ATOM 1416 O O . ARG A 1 204 ? -5.552 -18.142 -46.935 1.00 94.38 204 ARG A O 1
ATOM 1423 N N . VAL A 1 205 ? -6.538 -20.172 -46.865 1.00 97.19 205 VAL A N 1
ATOM 1424 C CA . VAL A 1 205 ? -5.422 -20.912 -46.271 1.00 97.19 205 VAL A CA 1
ATOM 1425 C C . VAL A 1 205 ? -5.003 -21.975 -47.277 1.00 97.19 205 VAL A C 1
ATOM 1427 O O . VAL A 1 205 ? -5.820 -22.825 -47.623 1.00 97.19 205 VAL A O 1
ATOM 1430 N N . GLU A 1 206 ? -3.773 -21.896 -47.784 1.00 97.06 206 GLU A N 1
ATOM 1431 C CA . GLU A 1 206 ? -3.295 -22.801 -48.835 1.00 97.06 206 GLU A CA 1
ATOM 1432 C C . GLU A 1 206 ? -1.868 -23.293 -48.593 1.00 97.06 206 GLU A C 1
ATOM 1434 O O . GLU A 1 206 ? -1.008 -22.519 -48.186 1.00 97.06 206 GLU A O 1
ATOM 1439 N N . ASN A 1 207 ? -1.573 -24.556 -48.895 1.00 97.62 207 ASN A N 1
ATOM 1440 C CA . ASN A 1 207 ? -0.215 -25.100 -48.756 1.00 97.62 207 ASN A CA 1
ATOM 1441 C C . ASN A 1 207 ? 0.345 -24.930 -47.333 1.00 97.62 207 ASN A C 1
ATOM 1443 O O . ASN A 1 207 ? 1.460 -24.454 -47.146 1.00 97.62 207 ASN A O 1
ATOM 1447 N N . CYS A 1 208 ? -0.454 -25.247 -46.317 1.00 98.50 208 CYS A N 1
ATOM 1448 C CA . CYS A 1 208 ? -0.072 -25.062 -44.915 1.00 98.50 208 CYS A CA 1
ATOM 1449 C C . CYS A 1 208 ? -0.149 -26.365 -44.130 1.00 98.50 208 CYS A C 1
ATOM 1451 O O . CYS A 1 208 ? -0.979 -27.221 -44.440 1.00 98.50 208 CYS A O 1
ATOM 1453 N N . TYR A 1 209 ? 0.646 -26.491 -43.069 1.00 98.19 209 TYR A N 1
ATOM 1454 C CA . TYR A 1 209 ? 0.581 -27.680 -42.226 1.00 98.19 209 TYR A CA 1
ATOM 1455 C C . TYR A 1 209 ? 0.744 -27.430 -40.733 1.00 98.19 209 TYR A C 1
ATOM 1457 O O . TYR A 1 209 ? 1.295 -26.422 -40.295 1.00 98.19 209 TYR A O 1
ATOM 1465 N N . ASN A 1 210 ? 0.276 -28.392 -39.945 1.00 98.31 210 ASN A N 1
ATOM 1466 C CA . ASN A 1 210 ? 0.457 -28.418 -38.502 1.00 98.31 210 ASN A CA 1
ATOM 1467 C C . ASN A 1 210 ? 1.030 -29.760 -38.040 1.00 98.31 210 ASN A C 1
ATOM 1469 O O . ASN A 1 210 ? 0.520 -30.812 -38.417 1.00 98.31 210 ASN A O 1
ATOM 1473 N N . VAL A 1 211 ? 2.049 -29.719 -37.183 1.00 97.25 211 VAL A N 1
ATOM 1474 C CA . VAL A 1 211 ? 2.570 -30.883 -36.438 1.00 97.25 211 VAL A CA 1
ATOM 1475 C C . VAL A 1 211 ? 2.512 -30.675 -34.924 1.00 97.25 211 VAL A C 1
ATOM 1477 O O . VAL A 1 211 ? 2.671 -31.632 -34.171 1.00 97.25 211 VAL A O 1
ATOM 1480 N N . GLY A 1 212 ? 2.274 -29.443 -34.467 1.00 97.00 212 GLY A N 1
ATOM 1481 C CA . GLY A 1 212 ? 2.099 -29.137 -33.052 1.00 97.00 212 GLY A CA 1
ATOM 1482 C C . GLY A 1 212 ? 0.762 -29.645 -32.509 1.00 97.00 212 GLY A C 1
ATOM 1483 O O . GLY A 1 212 ? -0.220 -29.779 -33.240 1.00 97.00 212 GLY A O 1
ATOM 1484 N N . THR A 1 213 ? 0.700 -29.921 -31.209 1.00 98.19 213 THR A N 1
ATOM 1485 C CA . THR A 1 213 ? -0.563 -30.281 -30.546 1.00 98.19 213 THR A CA 1
ATOM 1486 C C . THR A 1 213 ? -1.497 -29.072 -30.483 1.00 98.19 213 THR A C 1
ATOM 1488 O O . THR A 1 213 ? -1.058 -27.984 -30.109 1.00 98.19 213 THR A O 1
ATOM 1491 N N . VAL A 1 214 ? -2.779 -29.273 -30.797 1.00 98.12 214 VAL A N 1
ATOM 1492 C CA . VAL A 1 214 ? -3.827 -28.243 -30.755 1.00 98.12 214 VAL A CA 1
ATOM 1493 C C . VAL A 1 214 ? -4.899 -28.640 -29.739 1.00 98.12 214 VAL A C 1
ATOM 1495 O O . VAL A 1 214 ? -5.546 -29.672 -29.907 1.00 98.12 214 VAL A O 1
ATOM 1498 N N . THR A 1 215 ? -5.115 -27.823 -28.708 1.00 96.50 215 THR A N 1
ATOM 1499 C CA . THR A 1 215 ? -5.997 -28.142 -27.572 1.00 96.50 215 THR A CA 1
ATOM 1500 C C . THR A 1 215 ? -7.076 -27.077 -27.362 1.00 96.50 215 THR A C 1
ATOM 1502 O O . THR A 1 215 ? -6.772 -25.886 -27.311 1.00 96.50 215 THR A O 1
ATOM 1505 N N . GLY A 1 216 ? -8.335 -27.482 -27.170 1.00 93.38 216 GLY A N 1
ATOM 1506 C CA . GLY A 1 216 ? -9.421 -26.568 -26.782 1.00 93.38 216 GLY A CA 1
ATOM 1507 C C . GLY A 1 216 ? -10.753 -27.273 -26.471 1.00 93.38 216 GLY A C 1
ATOM 1508 O O . GLY A 1 216 ? -10.886 -28.456 -26.761 1.00 93.38 216 GLY A O 1
ATOM 1509 N N . PRO A 1 217 ? -11.752 -26.583 -25.882 1.00 88.12 217 PRO A N 1
ATOM 1510 C CA . PRO A 1 217 ? -12.939 -27.239 -25.303 1.00 88.12 217 PRO A CA 1
ATOM 1511 C C . PRO A 1 217 ? -14.151 -27.395 -26.242 1.00 88.12 217 PRO A C 1
ATOM 1513 O O . PRO A 1 217 ? -15.188 -27.927 -25.836 1.00 88.12 217 PRO A O 1
ATOM 1516 N N . ALA A 1 218 ? -14.090 -26.838 -27.456 1.00 79.56 218 ALA A N 1
ATOM 1517 C CA . ALA A 1 218 ? -15.198 -26.890 -28.410 1.00 79.56 218 ALA A CA 1
ATOM 1518 C C . ALA A 1 218 ? -14.705 -26.824 -29.862 1.00 79.56 218 ALA A C 1
ATOM 1520 O O . ALA A 1 218 ? -14.569 -27.851 -30.506 1.00 79.56 218 ALA A O 1
ATOM 1521 N N . THR A 1 219 ? -14.412 -25.637 -30.409 1.00 92.44 219 THR A N 1
ATOM 1522 C CA . THR A 1 219 ? -14.109 -25.522 -31.848 1.00 92.44 219 THR A CA 1
ATOM 1523 C C . THR A 1 219 ? -12.610 -25.584 -32.119 1.00 92.44 219 THR A C 1
ATOM 1525 O O . THR A 1 219 ? -11.926 -24.561 -32.063 1.00 92.44 219 THR A O 1
ATOM 1528 N N . VAL A 1 220 ? -12.111 -26.786 -32.414 1.00 95.25 220 VAL A N 1
ATOM 1529 C CA . VAL A 1 220 ? -10.675 -27.070 -32.557 1.00 95.25 220 VAL A CA 1
ATOM 1530 C C . VAL A 1 220 ? -10.392 -27.726 -33.905 1.00 95.25 220 VAL A C 1
ATOM 1532 O O . VAL A 1 220 ? -11.034 -28.713 -34.255 1.00 95.25 220 VAL A O 1
ATOM 1535 N N . GLY A 1 221 ? -9.436 -27.189 -34.662 1.00 96.00 221 GLY A N 1
ATOM 1536 C CA . GLY A 1 221 ? -8.988 -27.752 -35.936 1.00 96.00 221 GLY A CA 1
ATOM 1537 C C . GLY A 1 221 ? -7.476 -27.924 -35.995 1.00 96.00 221 GLY A C 1
ATOM 1538 O O . GLY A 1 221 ? -6.742 -27.022 -35.605 1.00 96.00 221 GLY A O 1
ATOM 1539 N N . GLY A 1 222 ? -6.982 -29.042 -36.525 1.00 97.00 222 GLY A N 1
ATOM 1540 C CA . GLY A 1 222 ? -5.532 -29.250 -36.638 1.00 97.00 222 GLY A CA 1
ATOM 1541 C C . GLY A 1 222 ? -4.822 -28.190 -37.487 1.00 97.00 222 GLY A C 1
ATOM 1542 O O . GLY A 1 222 ? -3.725 -27.778 -37.145 1.00 97.00 222 GLY A O 1
ATOM 1543 N N . VAL A 1 223 ? -5.459 -27.652 -38.532 1.00 97.81 223 VAL A N 1
ATOM 1544 C CA . VAL A 1 223 ? -4.927 -26.537 -39.342 1.00 97.81 223 VAL A CA 1
ATOM 1545 C C . VAL A 1 223 ? -5.717 -25.253 -39.100 1.00 97.81 223 VAL A C 1
ATOM 1547 O O . VAL A 1 223 ? -5.126 -24.217 -38.794 1.00 97.81 223 VAL A O 1
ATOM 1550 N N . THR A 1 224 ? -7.046 -25.312 -39.201 1.00 97.00 224 THR A N 1
ATOM 1551 C CA . THR A 1 224 ? -7.913 -24.132 -39.074 1.00 97.00 224 THR A CA 1
ATOM 1552 C C . THR A 1 224 ? -8.997 -24.362 -38.034 1.00 97.00 224 THR A C 1
ATOM 1554 O O . THR A 1 224 ? -9.785 -25.293 -38.167 1.00 97.00 224 THR A O 1
ATOM 1557 N N . GLY A 1 225 ? -9.117 -23.485 -37.035 1.00 95.19 225 GLY A N 1
ATOM 1558 C CA . GLY A 1 225 ? -10.154 -23.612 -36.006 1.00 95.19 225 GLY A CA 1
ATOM 1559 C C . GLY A 1 225 ? -11.562 -23.555 -36.602 1.00 95.19 225 GLY A C 1
ATOM 1560 O O . GLY A 1 225 ? -12.364 -24.472 -36.413 1.00 95.19 225 GLY A O 1
ATOM 1561 N N . GLY A 1 226 ? -11.875 -22.526 -37.399 1.00 93.06 226 GLY A N 1
ATOM 1562 C CA . GLY A 1 226 ? -13.089 -22.584 -38.214 1.00 93.06 226 GLY A CA 1
ATOM 1563 C C . GLY A 1 226 ? -13.497 -21.362 -39.036 1.00 93.06 226 GLY A C 1
ATOM 1564 O O . GLY A 1 226 ? -12.979 -20.256 -38.885 1.00 93.06 226 GLY A O 1
ATOM 1565 N N . HIS A 1 227 ? -14.492 -21.578 -39.905 1.00 92.81 227 HIS A N 1
ATOM 1566 C CA . HIS A 1 227 ? -15.070 -20.597 -40.830 1.00 92.81 227 HIS A CA 1
ATOM 1567 C C . HIS A 1 227 ? -16.490 -20.186 -40.400 1.00 92.81 227 HIS A C 1
ATOM 1569 O O . HIS A 1 227 ? -17.411 -21.010 -40.391 1.00 92.81 227 HIS A O 1
ATOM 1575 N N . LYS A 1 228 ? -16.706 -18.895 -40.108 1.00 88.62 228 LYS A N 1
ATOM 1576 C CA . LYS A 1 228 ? -18.044 -18.344 -39.791 1.00 88.62 228 LYS A CA 1
ATOM 1577 C C . LYS A 1 228 ? -18.918 -18.088 -41.025 1.00 88.62 228 LYS A C 1
ATOM 1579 O O . LYS A 1 228 ? -20.148 -18.088 -40.909 1.00 88.62 228 LYS A O 1
ATOM 1584 N N . ALA A 1 229 ? -18.297 -17.870 -42.180 1.00 88.06 229 ALA A N 1
ATOM 1585 C CA . ALA A 1 229 ? -18.946 -17.593 -43.460 1.00 88.06 229 ALA A CA 1
ATOM 1586 C C . ALA A 1 229 ? -18.672 -18.715 -44.478 1.00 88.06 229 ALA A C 1
ATOM 1588 O O . ALA A 1 229 ? -17.870 -19.609 -44.215 1.00 88.06 229 ALA A O 1
ATOM 1589 N N . SER A 1 230 ? -19.351 -18.680 -45.628 1.00 89.69 230 SER A N 1
ATOM 1590 C CA . SER A 1 230 ? -19.199 -19.675 -46.703 1.00 89.69 230 SER A CA 1
ATOM 1591 C C . SER A 1 230 ? -18.133 -19.339 -47.747 1.00 89.69 230 SER A C 1
ATOM 1593 O O . SER A 1 230 ? -17.822 -20.171 -48.588 1.00 89.69 230 SER A O 1
ATOM 1595 N N . SER A 1 231 ? -17.594 -18.124 -47.708 1.00 91.44 231 SER A N 1
ATOM 1596 C CA . SER A 1 231 ? -16.543 -17.632 -48.604 1.00 91.44 231 SER A CA 1
ATOM 1597 C C . SER A 1 231 ? -15.100 -18.043 -48.269 1.00 91.44 231 SER A C 1
ATOM 1599 O O . SER A 1 231 ? -14.292 -17.984 -49.191 1.00 91.44 231 SER A O 1
ATOM 1601 N N . PRO A 1 232 ? -14.714 -18.407 -47.026 1.00 93.62 232 PRO A N 1
ATOM 1602 C CA . PRO A 1 232 ? -13.351 -18.859 -46.753 1.00 93.62 232 PRO A CA 1
ATOM 1603 C C . PRO A 1 232 ? -13.022 -20.214 -47.392 1.00 93.62 232 PRO A C 1
ATOM 1605 O O . PRO A 1 232 ? -13.885 -21.094 -47.478 1.00 93.62 232 PRO A O 1
ATOM 1608 N N . VAL A 1 233 ? -11.759 -20.372 -47.788 1.00 93.94 233 VAL A N 1
ATOM 1609 C CA . VAL A 1 233 ? -11.231 -21.520 -48.539 1.00 93.94 233 VAL A CA 1
ATOM 1610 C C . VAL A 1 233 ? -10.022 -22.113 -47.812 1.00 93.94 233 VAL A C 1
ATOM 1612 O O . VAL A 1 233 ? -9.124 -21.372 -47.408 1.00 93.94 233 VAL A O 1
ATOM 1615 N N . LEU A 1 234 ? -9.999 -23.440 -47.664 1.00 95.44 234 LEU A N 1
ATOM 1616 C CA . LEU A 1 234 ? -8.874 -24.214 -47.134 1.00 95.44 234 LEU A CA 1
ATOM 1617 C C . LEU A 1 234 ? -8.451 -25.274 -48.162 1.00 95.44 234 LEU A C 1
ATOM 1619 O O . LEU A 1 234 ? -9.258 -26.142 -48.500 1.00 95.44 234 LEU A O 1
ATOM 1623 N N . GLU A 1 235 ? -7.220 -25.186 -48.669 1.00 95.38 235 GLU A N 1
ATOM 1624 C CA . GLU A 1 235 ? -6.744 -25.997 -49.800 1.00 95.38 235 GLU A CA 1
ATOM 1625 C C . GLU A 1 235 ? -5.310 -26.507 -49.606 1.00 95.38 235 GLU A C 1
ATOM 1627 O O . GLU A 1 235 ? -4.454 -25.791 -49.096 1.00 95.38 235 GLU A O 1
ATOM 1632 N N . HIS A 1 236 ? -5.016 -27.735 -50.041 1.00 95.19 236 HIS A N 1
ATOM 1633 C CA . HIS A 1 236 ? -3.648 -28.284 -50.044 1.00 95.19 236 HIS A CA 1
ATOM 1634 C C . HIS A 1 236 ? -2.951 -28.241 -48.669 1.00 95.19 236 HIS A C 1
ATOM 1636 O O . HIS A 1 236 ? -1.765 -27.932 -48.557 1.00 95.19 236 HIS A O 1
ATOM 1642 N N . CYS A 1 237 ? -3.695 -28.512 -47.595 1.00 97.56 237 CYS A N 1
ATOM 1643 C CA . CYS A 1 237 ? -3.192 -28.453 -46.223 1.00 97.56 237 CYS A CA 1
ATOM 1644 C C . CYS A 1 237 ? -3.136 -29.829 -45.562 1.00 97.56 237 CYS A C 1
ATOM 1646 O O . CYS A 1 237 ? -3.905 -30.722 -45.914 1.00 97.56 237 CYS A O 1
ATOM 1648 N N . TYR A 1 238 ? -2.302 -30.000 -44.534 1.00 97.38 238 TYR A N 1
ATOM 1649 C CA . TYR A 1 238 ? -2.389 -31.210 -43.715 1.00 97.38 238 TYR A CA 1
ATOM 1650 C C . TYR A 1 238 ? -2.132 -31.019 -42.224 1.00 97.38 238 TYR A C 1
ATOM 1652 O O . TYR A 1 238 ? -1.457 -30.087 -41.790 1.00 97.38 238 TYR A O 1
ATOM 1660 N N . ASN A 1 239 ? -2.668 -31.950 -41.437 1.00 97.62 239 ASN A N 1
ATOM 1661 C CA . ASN A 1 239 ? -2.400 -32.064 -40.011 1.00 97.62 239 ASN A CA 1
ATOM 1662 C C . ASN A 1 239 ? -1.706 -33.389 -39.667 1.00 97.62 239 ASN A C 1
ATOM 1664 O O . ASN A 1 239 ? -2.172 -34.470 -40.023 1.00 97.62 239 ASN A O 1
ATOM 1668 N N . ALA A 1 240 ? -0.618 -33.291 -38.919 1.00 96.25 240 ALA A N 1
ATOM 1669 C CA . ALA A 1 240 ? 0.117 -34.403 -38.332 1.00 96.25 240 ALA A CA 1
ATOM 1670 C C . ALA A 1 240 ? 0.270 -34.261 -36.802 1.00 96.25 240 ALA A C 1
ATOM 1672 O O . ALA A 1 240 ? 0.814 -35.159 -36.165 1.00 96.25 240 ALA A O 1
ATOM 1673 N N . GLY A 1 241 ? -0.215 -33.164 -36.207 1.00 95.69 241 GLY A N 1
ATOM 1674 C CA . GLY A 1 241 ? -0.216 -32.938 -34.760 1.00 95.69 241 GLY A CA 1
ATOM 1675 C C . GLY A 1 241 ? -1.512 -33.395 -34.093 1.00 95.69 241 GLY A C 1
ATOM 1676 O O . GLY A 1 241 ? -2.569 -33.415 -34.719 1.00 95.69 241 GLY A O 1
ATOM 1677 N N . ASN A 1 242 ? -1.463 -33.755 -32.813 1.00 96.62 242 ASN A N 1
ATOM 1678 C CA . ASN A 1 242 ? -2.656 -34.212 -32.097 1.00 96.62 242 ASN A CA 1
ATOM 1679 C C . ASN A 1 242 ? -3.674 -33.081 -31.909 1.00 96.62 242 ASN A C 1
ATOM 1681 O O . ASN A 1 242 ? -3.314 -31.991 -31.466 1.00 96.62 242 ASN A O 1
ATOM 1685 N N . VAL A 1 243 ? -4.950 -33.368 -32.166 1.00 96.38 243 VAL A N 1
ATOM 1686 C CA . VAL A 1 243 ? -6.069 -32.470 -31.861 1.00 96.38 243 VAL A CA 1
ATOM 1687 C C . VAL A 1 243 ? -6.790 -32.975 -30.614 1.00 96.38 243 VAL A C 1
ATOM 1689 O O . VAL A 1 243 ? -7.344 -34.073 -30.607 1.00 96.38 243 VAL A O 1
ATOM 1692 N N . VAL A 1 244 ? -6.766 -32.178 -29.547 1.00 94.25 244 VAL A N 1
ATOM 1693 C CA . VAL A 1 244 ? -7.251 -32.555 -28.216 1.00 94.25 244 VAL A CA 1
ATOM 1694 C C . VAL A 1 244 ? -8.467 -31.716 -27.836 1.00 94.25 244 VAL A C 1
ATOM 1696 O O . VAL A 1 244 ? -8.392 -30.493 -27.708 1.00 94.25 24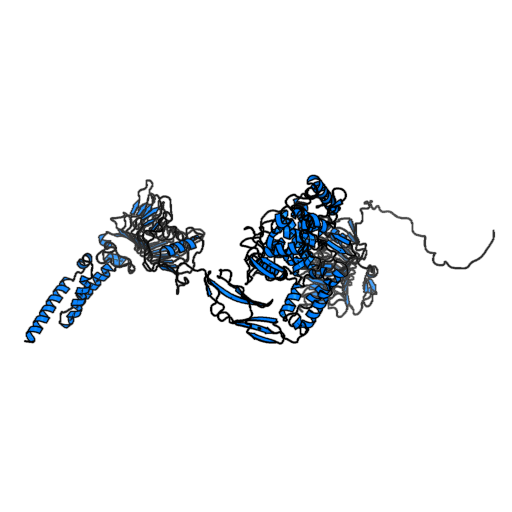4 VAL A O 1
ATOM 1699 N N . ASP A 1 245 ? -9.585 -32.396 -27.595 1.00 91.25 245 ASP A N 1
ATOM 1700 C CA . ASP A 1 245 ? -10.750 -31.800 -26.948 1.00 91.25 245 ASP A CA 1
ATOM 1701 C C . ASP A 1 245 ? -10.550 -31.795 -25.430 1.00 91.25 245 ASP A C 1
ATOM 1703 O O . ASP A 1 245 ? -10.636 -32.839 -24.780 1.00 91.25 245 ASP A O 1
ATOM 1707 N N . SER A 1 246 ? -10.280 -30.625 -24.855 1.00 90.25 246 SER A N 1
ATOM 1708 C CA . SER A 1 246 ? -10.025 -30.501 -23.417 1.00 90.25 246 SER A CA 1
ATOM 1709 C C . SER A 1 246 ? -11.277 -30.665 -22.553 1.00 90.25 246 SER A C 1
ATOM 1711 O O . SER A 1 246 ? -11.150 -30.934 -21.360 1.00 90.25 246 SER A O 1
ATOM 1713 N N . ALA A 1 247 ? -12.475 -30.525 -23.127 1.00 86.00 247 ALA A N 1
ATOM 1714 C CA . ALA A 1 247 ? -13.737 -30.679 -22.407 1.00 86.00 247 ALA A CA 1
ATOM 1715 C C . ALA A 1 247 ? -14.436 -32.020 -22.692 1.00 86.00 247 ALA A C 1
ATOM 1717 O O . ALA A 1 247 ? -15.406 -32.356 -22.016 1.00 86.00 247 ALA A O 1
ATOM 1718 N N . GLY A 1 248 ? -13.952 -32.789 -23.673 1.00 81.00 248 GLY A N 1
ATOM 1719 C CA . GLY A 1 248 ? -14.496 -34.099 -24.043 1.00 81.00 248 GLY A CA 1
ATOM 1720 C C . GLY A 1 248 ? -15.912 -34.046 -24.629 1.00 81.00 248 GLY A C 1
ATOM 1721 O O . GLY A 1 248 ? -16.643 -35.034 -24.568 1.00 81.00 248 GLY A O 1
ATOM 1722 N N . ASN A 1 249 ? -16.318 -32.898 -25.172 1.00 76.06 249 ASN A N 1
ATOM 1723 C CA . ASN A 1 249 ? -17.668 -32.651 -25.678 1.00 76.06 249 ASN A CA 1
ATOM 1724 C C . ASN A 1 249 ? -17.886 -33.152 -27.120 1.00 76.06 249 ASN A C 1
ATOM 1726 O O . ASN A 1 249 ? -19.030 -33.316 -27.539 1.00 76.06 249 ASN A O 1
ATOM 1730 N N . GLY A 1 250 ? -16.819 -33.334 -27.904 1.00 71.75 250 GLY A N 1
ATOM 1731 C CA . GLY A 1 250 ? -16.829 -33.783 -29.301 1.00 71.75 250 GLY A CA 1
ATOM 1732 C C . GLY A 1 250 ? -17.420 -32.789 -30.314 1.00 71.75 250 GLY A C 1
ATOM 1733 O O . GLY A 1 250 ? -17.556 -33.112 -31.493 1.00 71.75 250 GLY A O 1
ATOM 1734 N N . ASN A 1 251 ? -17.797 -31.582 -29.888 1.00 76.94 251 ASN A N 1
ATOM 1735 C CA . ASN A 1 251 ? -18.528 -30.623 -30.719 1.00 76.94 251 ASN A CA 1
ATOM 1736 C C . ASN A 1 251 ? -17.588 -29.739 -31.549 1.00 76.94 251 ASN A C 1
ATOM 1738 O O . ASN A 1 251 ? -17.024 -28.807 -30.998 1.00 76.94 251 ASN A O 1
ATOM 1742 N N . ASN A 1 252 ? -17.548 -29.916 -32.877 1.00 86.88 252 ASN A N 1
ATOM 1743 C CA . ASN A 1 252 ? -16.710 -29.140 -33.817 1.00 86.88 252 ASN A CA 1
ATOM 1744 C C . ASN A 1 252 ? -15.193 -29.323 -33.621 1.00 86.88 252 ASN A C 1
ATOM 1746 O O . ASN A 1 252 ? -14.421 -28.368 -33.748 1.00 86.88 252 ASN A O 1
ATOM 1750 N N . VAL A 1 253 ? -14.779 -30.554 -33.326 1.00 90.88 253 VAL A N 1
ATOM 1751 C CA . VAL A 1 253 ? -13.372 -30.949 -33.224 1.00 90.88 253 VAL A CA 1
ATOM 1752 C C . VAL A 1 253 ? -13.001 -31.729 -34.483 1.00 90.88 253 VAL A C 1
ATOM 1754 O O . VAL A 1 253 ? -13.537 -32.811 -34.720 1.00 90.88 253 VAL A O 1
ATOM 1757 N N . GLY A 1 254 ? -12.122 -31.157 -35.305 1.00 93.06 254 GLY A N 1
ATOM 1758 C CA . GLY A 1 254 ? -11.722 -31.708 -36.597 1.00 93.06 254 GLY A CA 1
ATOM 1759 C C . GLY A 1 254 ? -10.213 -31.885 -36.709 1.00 93.06 254 GLY A C 1
ATOM 1760 O O . GLY A 1 254 ? -9.446 -30.999 -36.337 1.00 93.06 254 GLY A O 1
ATOM 1761 N N . ALA A 1 255 ? -9.766 -33.014 -37.260 1.00 94.50 255 ALA A N 1
ATOM 1762 C CA . ALA A 1 255 ? -8.339 -33.268 -37.461 1.00 94.50 255 ALA A CA 1
ATOM 1763 C C . ALA A 1 255 ? -7.672 -32.221 -38.367 1.00 94.50 255 ALA A C 1
ATOM 1765 O O . ALA A 1 255 ? -6.494 -31.950 -38.194 1.00 94.50 255 ALA A O 1
ATOM 1766 N N . VAL A 1 256 ? -8.400 -31.590 -39.295 1.00 96.75 256 VAL A N 1
ATOM 1767 C CA . VAL A 1 256 ? -7.894 -30.476 -40.112 1.00 96.75 256 VAL A CA 1
ATOM 1768 C C . VAL A 1 256 ? -8.661 -29.191 -39.807 1.00 96.75 256 VAL A C 1
ATOM 1770 O O . VAL A 1 256 ? -8.040 -28.152 -39.571 1.00 96.75 256 VAL A O 1
ATOM 1773 N N . ILE A 1 257 ? -9.995 -29.242 -39.788 1.00 95.19 257 ILE A N 1
ATOM 1774 C CA . ILE A 1 257 ? -10.851 -28.072 -39.584 1.00 95.19 257 ILE A CA 1
ATOM 1775 C C . ILE A 1 257 ? -11.966 -28.333 -38.569 1.00 95.19 257 ILE A C 1
ATOM 1777 O O . ILE A 1 257 ? -12.767 -29.246 -38.738 1.00 95.19 257 ILE A O 1
ATOM 1781 N N . GLY A 1 258 ? -12.066 -27.493 -37.534 1.00 93.12 258 GLY A N 1
ATOM 1782 C CA . GLY A 1 258 ? -13.031 -27.697 -36.446 1.00 93.12 258 GLY A CA 1
ATOM 1783 C C . GLY A 1 258 ? -14.485 -27.471 -36.867 1.00 93.12 258 GLY A C 1
ATOM 1784 O O . GLY A 1 258 ? -15.311 -28.383 -36.869 1.00 93.12 258 GLY A O 1
ATOM 1785 N N . ALA A 1 259 ? -14.814 -26.241 -37.271 1.00 90.88 259 ALA A N 1
ATOM 1786 C CA . ALA A 1 259 ? -16.128 -25.900 -37.826 1.00 90.88 259 ALA A CA 1
ATOM 1787 C C . ALA A 1 259 ? -15.981 -25.183 -39.165 1.00 90.88 259 ALA A C 1
ATOM 1789 O O . ALA A 1 259 ? -15.247 -24.207 -39.268 1.00 90.88 259 ALA A O 1
ATOM 1790 N N . SER A 1 260 ? -16.738 -25.573 -40.191 1.00 89.50 260 SER A N 1
ATOM 1791 C CA . SER A 1 260 ? -16.645 -24.896 -41.489 1.00 89.50 260 SER A CA 1
ATOM 1792 C C . SER A 1 260 ? -17.983 -24.724 -42.184 1.00 89.50 260 SER A C 1
ATOM 1794 O O . SER A 1 260 ? -18.712 -25.695 -42.389 1.00 89.50 260 SER A O 1
ATOM 1796 N N . ARG A 1 261 ? -18.260 -23.492 -42.624 1.00 89.19 261 ARG A N 1
ATOM 1797 C CA . ARG A 1 261 ? -19.283 -23.168 -43.632 1.00 89.19 261 ARG A CA 1
ATOM 1798 C C . ARG A 1 261 ? -18.703 -22.953 -45.039 1.00 89.19 261 ARG A C 1
ATOM 1800 O O . ARG A 1 261 ? -19.488 -22.826 -45.971 1.00 89.19 261 ARG A O 1
ATOM 1807 N N . GLY A 1 262 ? -17.375 -22.904 -45.174 1.00 90.12 262 GLY A N 1
ATOM 1808 C CA . GLY A 1 262 ? -16.650 -22.745 -46.444 1.00 90.12 262 GLY A CA 1
ATOM 1809 C C . GLY A 1 262 ? -16.186 -24.078 -47.048 1.00 90.12 262 GLY A C 1
ATOM 1810 O O . GLY A 1 262 ? -16.703 -25.137 -46.671 1.00 90.12 262 GLY A O 1
ATOM 1811 N N . SER A 1 263 ? -15.206 -24.032 -47.957 1.00 91.44 263 SER A N 1
ATOM 1812 C CA . SER A 1 263 ? -14.629 -25.219 -48.614 1.00 91.44 263 SER A CA 1
ATOM 1813 C C . SER A 1 263 ? -13.385 -25.767 -47.891 1.00 91.44 263 SER A C 1
ATOM 1815 O O . SER A 1 263 ? -12.603 -25.005 -47.323 1.00 91.44 263 SER A O 1
ATOM 1817 N N . CYS A 1 264 ? -13.238 -27.099 -47.903 1.00 93.12 264 CYS A N 1
ATOM 1818 C CA . CYS A 1 264 ? -12.000 -27.849 -47.629 1.00 93.12 264 CYS A CA 1
ATOM 1819 C C . CYS A 1 264 ? -11.753 -28.713 -48.875 1.00 93.12 264 CYS A C 1
ATOM 1821 O O . CYS A 1 264 ? -12.612 -29.540 -49.188 1.00 93.12 264 CYS A O 1
ATOM 1823 N N . THR A 1 265 ? -10.642 -28.513 -49.586 1.00 93.44 265 THR A N 1
ATOM 1824 C CA . THR A 1 265 ? -10.281 -29.299 -50.783 1.00 93.44 265 THR A CA 1
ATOM 1825 C C . THR A 1 265 ? -8.838 -29.770 -50.661 1.00 93.44 265 THR A C 1
ATOM 1827 O O . THR A 1 265 ? -7.993 -29.026 -50.175 1.00 93.44 265 THR A O 1
ATOM 1830 N N . ASP A 1 266 ? -8.539 -31.003 -51.070 1.00 93.38 266 ASP A N 1
ATOM 1831 C CA . ASP A 1 266 ? -7.174 -31.554 -51.068 1.00 93.38 266 ASP A CA 1
ATOM 1832 C C . ASP A 1 266 ? -6.434 -31.379 -49.732 1.00 93.38 266 ASP A C 1
ATOM 1834 O O . ASP A 1 266 ? -5.245 -31.070 -49.693 1.00 93.38 266 ASP A O 1
ATOM 1838 N N . CYS A 1 267 ? -7.157 -31.547 -48.621 1.00 96.50 267 CYS A N 1
ATOM 1839 C CA . CYS A 1 267 ? -6.570 -31.502 -47.288 1.00 96.50 267 CYS A CA 1
ATOM 1840 C C . CYS A 1 267 ? -6.574 -32.872 -46.620 1.00 96.50 267 CYS A C 1
ATOM 1842 O O . CYS A 1 267 ? -7.528 -33.646 -46.762 1.00 96.50 267 CYS A O 1
ATOM 1844 N N . PHE A 1 268 ? -5.530 -33.134 -45.840 1.00 96.25 268 PHE A N 1
ATOM 1845 C CA . PHE A 1 268 ? -5.234 -34.458 -45.307 1.00 96.25 268 PHE A CA 1
ATOM 1846 C C . PHE A 1 268 ? -4.920 -34.433 -43.812 1.00 96.25 268 PHE A C 1
ATOM 1848 O O . PHE A 1 268 ? -4.505 -33.414 -43.265 1.00 96.25 268 PHE A O 1
ATOM 1855 N N . TYR A 1 269 ? -5.070 -35.563 -43.133 1.00 96.50 269 TYR A N 1
ATOM 1856 C CA . TYR A 1 269 ? -4.556 -35.724 -41.776 1.00 96.50 269 TYR A CA 1
ATOM 1857 C C . TYR A 1 269 ? -4.046 -37.135 -41.528 1.00 96.50 269 TYR A C 1
ATOM 1859 O O . TYR A 1 269 ? -4.582 -38.097 -42.082 1.00 96.50 269 TYR A O 1
ATOM 1867 N N . LEU A 1 270 ? -3.024 -37.257 -40.679 1.00 95.00 270 LEU A N 1
ATOM 1868 C CA . LEU A 1 270 ? -2.497 -38.564 -40.304 1.00 95.00 270 LEU A CA 1
ATOM 1869 C C . LEU A 1 270 ? -3.471 -39.317 -39.395 1.00 95.00 270 LEU A C 1
ATOM 1871 O O . LEU A 1 270 ? -3.975 -38.768 -38.407 1.00 95.00 270 LEU A O 1
ATOM 1875 N N . SER A 1 271 ? -3.705 -40.590 -39.705 1.00 92.62 271 SER A N 1
ATOM 1876 C CA . SER A 1 271 ? -4.488 -41.504 -38.874 1.00 92.62 271 SER A CA 1
ATOM 1877 C C . SER A 1 271 ? -3.988 -41.486 -37.423 1.00 92.62 271 SER A C 1
ATOM 1879 O O . SER A 1 271 ? -2.803 -41.667 -37.158 1.00 92.62 271 SER A O 1
ATOM 1881 N N . GLY A 1 272 ? -4.899 -41.268 -36.470 1.00 89.62 272 GLY A N 1
ATOM 1882 C CA . GLY A 1 272 ? -4.586 -41.206 -35.034 1.00 89.62 272 GLY A CA 1
ATOM 1883 C C . GLY A 1 272 ? -4.399 -39.796 -34.462 1.00 89.62 272 GLY A C 1
ATOM 1884 O O . GLY A 1 272 ? -4.389 -39.652 -33.245 1.00 89.62 272 GLY A O 1
ATOM 1885 N N . THR A 1 273 ? -4.336 -38.756 -35.302 1.00 91.44 273 THR A N 1
ATOM 1886 C CA . THR A 1 273 ? -4.225 -37.351 -34.850 1.00 91.44 273 THR A CA 1
ATOM 1887 C C . THR A 1 273 ? -5.573 -36.683 -34.539 1.00 91.44 273 THR A C 1
ATOM 1889 O O . THR A 1 273 ? -5.610 -35.599 -33.957 1.00 91.44 273 THR A O 1
ATOM 1892 N N . GLY A 1 274 ? -6.685 -37.326 -34.915 1.00 90.06 274 GLY A N 1
ATOM 1893 C CA . GLY A 1 274 ? -8.060 -36.860 -34.724 1.00 90.06 274 GLY A CA 1
ATOM 1894 C C . GLY A 1 274 ? -9.018 -37.479 -35.751 1.00 90.06 274 GLY A C 1
ATOM 1895 O O . GLY A 1 274 ? -8.679 -38.451 -36.430 1.00 90.06 274 GLY A O 1
ATOM 1896 N N . THR A 1 275 ? -10.210 -36.897 -35.901 1.00 86.75 275 THR A N 1
ATOM 1897 C CA . THR A 1 275 ? -11.190 -37.246 -36.951 1.00 86.75 275 THR A CA 1
ATOM 1898 C C . THR A 1 275 ? -11.677 -35.996 -37.678 1.00 86.75 275 THR A C 1
ATOM 1900 O O . THR A 1 275 ? -11.897 -34.985 -37.021 1.00 86.75 275 THR A O 1
ATOM 1903 N N . ASP A 1 276 ? -11.892 -36.041 -38.995 1.00 85.25 276 ASP A N 1
ATOM 1904 C CA . ASP A 1 276 ? -12.461 -34.923 -39.766 1.00 85.25 276 ASP A CA 1
ATOM 1905 C C . ASP A 1 276 ? -13.467 -35.434 -40.807 1.00 85.25 276 ASP A C 1
ATOM 1907 O O . ASP A 1 276 ? -13.186 -36.374 -41.545 1.00 85.25 276 ASP A O 1
ATOM 1911 N N . GLY A 1 277 ? -14.655 -34.828 -40.868 1.00 81.94 277 GLY A N 1
ATOM 1912 C CA . GLY A 1 277 ? -15.707 -35.221 -41.812 1.00 81.94 277 GLY A CA 1
ATOM 1913 C C . GLY A 1 277 ? -15.601 -34.573 -43.198 1.00 81.94 277 GLY A C 1
ATOM 1914 O O . GLY A 1 277 ? -16.405 -34.897 -44.071 1.00 81.94 277 GLY A O 1
ATOM 1915 N N . LYS A 1 278 ? -14.677 -33.625 -43.399 1.00 84.44 278 LYS A N 1
ATOM 1916 C CA . LYS A 1 278 ? -14.547 -32.829 -44.632 1.00 84.44 278 LYS A CA 1
ATOM 1917 C C . LYS A 1 278 ? -13.217 -33.005 -45.357 1.00 84.44 278 LYS A C 1
ATOM 1919 O O . LYS A 1 278 ? -13.097 -32.542 -46.487 1.00 84.44 278 LYS A O 1
ATOM 1924 N N . CYS A 1 279 ? -12.241 -33.634 -44.720 1.00 91.69 279 CYS A N 1
ATOM 1925 C CA . CYS A 1 279 ? -10.882 -33.757 -45.230 1.00 91.69 279 CYS A CA 1
ATOM 1926 C C . CYS A 1 279 ? -10.422 -35.235 -45.090 1.00 91.69 279 CYS A C 1
ATOM 1928 O O . CYS A 1 279 ? -11.108 -36.045 -44.465 1.00 91.69 279 CYS A O 1
ATOM 1930 N N . THR A 1 280 ? -9.318 -35.636 -45.725 1.00 94.19 280 THR A N 1
ATOM 1931 C CA . THR A 1 280 ? -9.007 -37.063 -45.966 1.00 94.19 280 THR A CA 1
ATOM 1932 C C . THR A 1 280 ? -8.027 -37.645 -44.942 1.00 94.19 280 THR A C 1
ATOM 1934 O O . THR A 1 280 ? -6.912 -37.146 -44.803 1.00 94.19 280 THR A O 1
ATOM 1937 N N . ALA A 1 281 ? -8.401 -38.737 -44.268 1.00 94.94 281 ALA A N 1
ATOM 1938 C CA . ALA A 1 281 ? -7.488 -39.504 -43.415 1.00 94.94 281 ALA A CA 1
ATOM 1939 C C . ALA A 1 281 ? -6.493 -40.316 -44.256 1.00 94.94 281 ALA A C 1
ATOM 1941 O O . ALA A 1 281 ? -6.894 -40.970 -45.222 1.00 94.94 281 ALA A O 1
ATOM 1942 N N . VAL A 1 282 ? -5.222 -40.321 -43.865 1.00 94.12 282 VAL A N 1
ATOM 1943 C CA . VAL A 1 282 ? -4.160 -41.100 -44.514 1.00 94.12 282 VAL A CA 1
ATOM 1944 C C . VAL A 1 282 ? -3.182 -41.649 -43.476 1.00 94.12 282 VAL A C 1
ATOM 1946 O O . VAL A 1 282 ? -2.915 -41.007 -42.467 1.00 94.12 282 VAL A O 1
ATOM 1949 N N . ASP A 1 283 ? -2.617 -42.831 -43.719 1.00 91.50 283 ASP A N 1
ATOM 1950 C CA . ASP A 1 283 ? -1.603 -43.408 -42.821 1.00 91.50 283 ASP A CA 1
ATOM 1951 C C . ASP A 1 283 ? -0.209 -42.814 -43.070 1.00 91.50 283 ASP A C 1
ATOM 1953 O O . ASP A 1 283 ? 0.611 -42.725 -42.159 1.00 91.50 283 ASP A O 1
ATOM 1957 N N . THR A 1 284 ? 0.054 -42.388 -44.309 1.00 89.81 284 THR A N 1
ATOM 1958 C CA . THR A 1 284 ? 1.285 -41.714 -44.732 1.00 89.81 284 THR A CA 1
ATOM 1959 C C . THR A 1 284 ? 0.970 -40.577 -45.705 1.00 89.81 284 THR A C 1
ATOM 1961 O O . THR A 1 284 ? -0.034 -40.609 -46.421 1.00 89.81 284 THR A O 1
ATOM 1964 N N . LEU A 1 285 ? 1.837 -39.562 -45.730 1.00 90.44 285 LEU A N 1
ATOM 1965 C CA . LEU A 1 285 ? 1.741 -38.388 -46.600 1.00 90.44 285 LEU A CA 1
ATOM 1966 C C . LEU A 1 285 ? 3.009 -38.248 -47.441 1.00 90.44 285 LEU A C 1
ATOM 1968 O O . LEU A 1 285 ? 4.110 -38.438 -46.934 1.00 90.44 285 LEU A O 1
ATOM 1972 N N . SER A 1 286 ? 2.844 -37.874 -48.707 1.00 89.44 286 SER A N 1
ATOM 1973 C CA . SER A 1 286 ? 3.936 -37.545 -49.631 1.00 89.44 286 SER A CA 1
ATOM 1974 C C . SER A 1 286 ? 3.736 -36.158 -50.233 1.00 89.44 286 SER A C 1
ATOM 1976 O O . SER A 1 286 ? 2.601 -35.698 -50.388 1.00 89.44 286 SER A O 1
ATOM 1978 N N . ALA A 1 287 ? 4.825 -35.500 -50.625 1.00 88.75 287 ALA A N 1
ATOM 1979 C CA . ALA A 1 287 ? 4.769 -34.186 -51.263 1.00 88.75 287 ALA A CA 1
ATOM 1980 C C . ALA A 1 287 ? 3.940 -34.186 -52.556 1.00 88.75 287 ALA A C 1
ATOM 1982 O O . ALA A 1 287 ? 3.195 -33.245 -52.825 1.00 88.75 287 ALA A O 1
ATOM 1983 N N . ALA A 1 288 ? 3.984 -35.283 -53.318 1.00 87.00 288 ALA A N 1
ATOM 1984 C CA . ALA A 1 288 ? 3.215 -35.438 -54.552 1.00 87.00 288 ALA A CA 1
ATOM 1985 C C . ALA A 1 288 ? 1.691 -35.313 -54.349 1.00 87.00 288 ALA A C 1
ATOM 1987 O O . ALA A 1 288 ? 0.989 -34.911 -55.274 1.00 87.00 288 ALA A O 1
ATOM 1988 N N . GLN A 1 289 ? 1.176 -35.641 -53.158 1.00 86.69 289 GLN A N 1
ATOM 1989 C CA . GLN A 1 289 ? -0.250 -35.506 -52.828 1.00 86.69 289 GLN A CA 1
ATOM 1990 C C . GLN A 1 289 ? -0.656 -34.066 -52.493 1.00 86.69 289 GLN A C 1
ATOM 1992 O O . GLN A 1 289 ? -1.834 -33.735 -52.587 1.00 86.69 289 GLN A O 1
ATOM 1997 N N . LEU A 1 290 ? 0.298 -33.227 -52.085 1.00 87.00 290 LEU A N 1
ATOM 1998 C CA . LEU A 1 290 ? 0.053 -31.868 -51.602 1.00 87.00 290 LEU A CA 1
ATOM 1999 C C . LEU A 1 290 ? 0.408 -30.793 -52.641 1.00 87.00 290 LEU A C 1
ATOM 2001 O O . LEU A 1 290 ? -0.089 -29.676 -52.551 1.00 87.00 290 LEU A O 1
ATOM 2005 N N . GLY A 1 291 ? 1.230 -31.131 -53.638 1.00 89.25 291 GLY A N 1
ATOM 2006 C CA . GLY A 1 291 ? 1.629 -30.240 -54.728 1.00 89.25 291 GLY A CA 1
ATOM 2007 C C . GLY A 1 291 ? 3.040 -29.666 -54.570 1.00 89.25 291 GLY A C 1
ATOM 2008 O O . GLY A 1 291 ? 3.767 -29.983 -53.633 1.00 89.25 291 GLY A O 1
ATOM 2009 N N . GLU A 1 292 ? 3.434 -28.804 -55.510 1.00 91.00 292 GLU A N 1
ATOM 2010 C CA . GLU A 1 292 ? 4.822 -28.327 -55.678 1.00 91.00 292 GLU A CA 1
ATOM 2011 C C . GLU A 1 292 ? 5.352 -27.464 -54.519 1.00 91.00 292 GLU A C 1
ATOM 2013 O O . GLU A 1 292 ? 6.555 -27.229 -54.427 1.00 91.00 292 GLU A O 1
ATOM 2018 N N . ALA A 1 293 ? 4.478 -26.990 -53.625 1.00 93.00 293 ALA A N 1
ATOM 2019 C CA . ALA A 1 293 ? 4.890 -26.248 -52.434 1.00 93.00 293 ALA A CA 1
ATOM 2020 C C . ALA A 1 293 ? 5.610 -27.136 -51.397 1.00 93.00 293 ALA A C 1
ATOM 2022 O O . ALA A 1 293 ? 6.342 -26.620 -50.547 1.00 93.00 293 ALA A O 1
ATOM 2023 N N . PHE A 1 294 ? 5.408 -28.454 -51.469 1.00 95.81 294 PHE A N 1
ATOM 2024 C CA . PHE A 1 294 ? 5.961 -29.427 -50.535 1.00 95.81 294 PHE A CA 1
ATOM 2025 C C . PHE A 1 294 ? 7.094 -30.243 -51.164 1.00 95.81 294 PHE A C 1
ATOM 2027 O O . PHE A 1 294 ? 7.111 -30.517 -52.362 1.00 95.81 294 PHE A O 1
ATOM 2034 N N . THR A 1 295 ? 8.024 -30.674 -50.319 1.00 94.56 295 THR A N 1
ATOM 2035 C CA . THR A 1 295 ? 9.044 -31.688 -50.604 1.00 94.56 295 THR A CA 1
ATOM 2036 C C . THR A 1 295 ? 8.911 -32.824 -49.596 1.00 94.56 295 THR A C 1
ATOM 2038 O O . THR A 1 295 ? 8.392 -32.627 -48.495 1.00 94.56 295 THR A O 1
ATOM 2041 N N . ASP A 1 296 ? 9.351 -34.025 -49.961 1.00 88.75 296 ASP A N 1
ATOM 2042 C CA . ASP A 1 296 ? 9.402 -35.130 -49.006 1.00 88.75 296 ASP A CA 1
ATOM 2043 C C . ASP A 1 296 ? 10.422 -34.792 -47.905 1.00 88.75 296 ASP A C 1
ATOM 2045 O O . ASP A 1 296 ? 11.530 -34.332 -48.197 1.00 88.75 296 ASP A O 1
ATOM 2049 N N . GLY A 1 297 ? 10.021 -34.973 -46.646 1.00 82.56 297 GLY A N 1
ATOM 2050 C CA . GLY A 1 297 ? 10.855 -34.781 -45.459 1.00 82.56 297 GLY A CA 1
ATOM 2051 C C . GLY A 1 297 ? 11.058 -36.086 -44.684 1.00 82.56 297 GLY A C 1
ATOM 2052 O O . GLY A 1 297 ? 10.633 -37.160 -45.118 1.00 82.56 297 GLY A O 1
ATOM 2053 N N . ASP A 1 298 ? 11.697 -36.001 -43.514 1.00 77.88 298 ASP A N 1
ATOM 2054 C CA . ASP A 1 298 ? 11.886 -37.152 -42.623 1.00 77.88 298 ASP A CA 1
ATOM 2055 C C . ASP A 1 298 ? 10.557 -37.546 -41.953 1.00 77.88 298 ASP A C 1
ATOM 2057 O O . ASP A 1 298 ? 10.149 -37.004 -40.927 1.00 77.88 298 ASP A O 1
ATOM 2061 N N . GLY A 1 299 ? 9.858 -38.508 -42.562 1.00 81.00 299 GLY A N 1
ATOM 2062 C CA . GLY A 1 299 ? 8.629 -39.122 -42.042 1.00 81.00 299 GLY A CA 1
ATOM 2063 C C . GLY A 1 299 ? 7.325 -38.394 -42.395 1.00 81.00 299 GLY A C 1
ATOM 2064 O O . GLY A 1 299 ? 6.286 -39.046 -42.480 1.00 81.00 299 GLY A O 1
ATOM 2065 N N . ILE A 1 300 ? 7.372 -37.086 -42.660 1.00 89.56 300 ILE A N 1
ATOM 2066 C CA . ILE A 1 300 ? 6.254 -36.265 -43.158 1.00 89.56 300 ILE A CA 1
ATOM 2067 C C . ILE A 1 300 ? 6.761 -35.250 -44.199 1.00 89.56 300 ILE A C 1
ATOM 2069 O O . ILE A 1 300 ? 7.939 -34.890 -44.154 1.00 89.56 300 ILE A O 1
ATOM 2073 N N . PRO A 1 301 ? 5.913 -34.765 -45.128 1.00 93.75 301 PRO A N 1
ATOM 2074 C CA . PRO A 1 301 ? 6.291 -33.684 -46.036 1.00 93.75 301 PRO A CA 1
ATOM 2075 C C . PRO A 1 301 ? 6.729 -32.426 -45.276 1.00 93.75 301 PRO A C 1
ATOM 2077 O O . PRO A 1 301 ? 6.333 -32.214 -44.134 1.00 93.75 301 PRO A O 1
ATOM 2080 N N . ALA A 1 302 ? 7.537 -31.590 -45.913 1.00 94.44 302 ALA A N 1
ATOM 2081 C CA . ALA A 1 302 ? 7.919 -30.270 -45.419 1.00 94.44 302 ALA A CA 1
ATOM 2082 C C . ALA A 1 302 ? 7.725 -29.244 -46.537 1.00 94.44 302 ALA A C 1
ATOM 2084 O O . ALA A 1 302 ? 7.675 -29.599 -47.717 1.00 94.44 302 ALA A O 1
ATOM 2085 N N . LEU A 1 303 ? 7.610 -27.966 -46.196 1.00 96.62 303 LEU A N 1
ATOM 2086 C CA . LEU A 1 303 ? 7.547 -26.914 -47.207 1.00 96.62 303 LEU A CA 1
ATOM 2087 C C . LEU A 1 303 ? 8.933 -26.719 -47.826 1.00 96.62 303 LEU A C 1
ATOM 2089 O O . LEU A 1 303 ? 9.933 -26.664 -47.114 1.00 96.62 303 LEU A O 1
ATOM 2093 N N . ALA A 1 304 ? 9.011 -26.582 -49.153 1.00 95.25 304 ALA A N 1
ATOM 2094 C CA . ALA A 1 304 ? 10.296 -26.529 -49.861 1.00 95.25 304 ALA A CA 1
ATOM 2095 C C . ALA A 1 304 ? 11.227 -25.406 -49.349 1.00 95.25 304 ALA A C 1
ATOM 2097 O O . ALA A 1 304 ? 12.449 -25.576 -49.289 1.00 95.25 304 ALA A O 1
ATOM 2098 N N . TRP A 1 305 ? 10.643 -24.279 -48.925 1.00 96.50 305 TRP A N 1
ATOM 2099 C CA . TRP A 1 305 ? 11.382 -23.135 -48.391 1.00 96.50 305 TRP A CA 1
ATOM 2100 C C . TRP A 1 305 ? 11.996 -23.378 -47.005 1.00 96.50 305 TRP A C 1
ATOM 2102 O O . TRP A 1 305 ? 12.915 -22.652 -46.642 1.00 96.50 305 TRP A O 1
ATOM 2112 N N . GLU A 1 306 ? 11.573 -24.397 -46.243 1.00 95.44 306 GLU A N 1
ATOM 2113 C CA . GLU A 1 306 ? 12.143 -24.685 -44.912 1.00 95.44 306 GLU A CA 1
ATOM 2114 C C . GLU A 1 306 ? 13.650 -24.964 -44.976 1.00 95.44 306 GLU A C 1
ATOM 2116 O O . GLU A 1 306 ? 14.388 -24.639 -44.051 1.00 95.44 306 GLU A O 1
ATOM 2121 N N . SER A 1 307 ? 14.133 -25.493 -46.103 1.00 93.06 307 SER A N 1
ATOM 2122 C CA . SER A 1 307 ? 15.565 -25.695 -46.363 1.00 93.06 307 SER A CA 1
ATOM 2123 C C . SER A 1 307 ? 16.373 -24.395 -46.500 1.00 93.06 307 SER A C 1
ATOM 2125 O O . SER A 1 307 ? 17.600 -24.430 -46.460 1.00 93.06 307 SER A O 1
ATOM 2127 N N . SER A 1 308 ? 15.696 -23.255 -46.679 1.00 94.94 308 SER A N 1
ATOM 2128 C CA . SER A 1 308 ? 16.298 -21.919 -46.778 1.00 94.94 308 SER A CA 1
ATOM 2129 C C . SER A 1 308 ? 16.340 -21.179 -45.440 1.00 94.94 308 SER A C 1
ATOM 2131 O O . SER A 1 308 ? 16.868 -20.072 -45.396 1.00 94.94 308 SER A O 1
ATOM 2133 N N . VAL A 1 309 ? 15.804 -21.765 -44.360 1.00 95.62 309 VAL A N 1
ATOM 2134 C CA . VAL A 1 309 ? 15.849 -21.160 -43.022 1.00 95.62 309 VAL A CA 1
ATOM 2135 C C . VAL A 1 309 ? 17.302 -20.984 -42.582 1.00 95.62 309 VAL A C 1
ATOM 2137 O O . VAL A 1 309 ? 18.093 -21.928 -42.598 1.00 95.62 309 VAL A O 1
ATOM 2140 N N . CYS A 1 310 ? 17.653 -19.762 -42.192 1.00 91.94 310 CYS A N 1
ATOM 2141 C CA . CYS A 1 310 ? 19.003 -19.394 -41.788 1.00 91.94 310 CYS A CA 1
ATOM 2142 C C . CYS A 1 310 ? 19.435 -20.166 -40.529 1.00 91.94 310 CYS A C 1
ATOM 2144 O O . CYS A 1 310 ? 18.778 -20.098 -39.488 1.00 91.94 310 CYS A O 1
ATOM 2146 N N . GLY A 1 311 ? 20.569 -20.867 -40.620 1.00 89.62 311 GLY A N 1
ATOM 2147 C CA . GLY A 1 311 ? 21.167 -21.631 -39.520 1.00 89.62 311 GLY A CA 1
ATOM 2148 C C . GLY A 1 311 ? 22.189 -20.865 -38.674 1.00 89.62 311 GLY A C 1
ATOM 2149 O O . GLY A 1 311 ? 22.829 -21.485 -37.828 1.00 89.62 311 GLY A O 1
ATOM 2150 N N . ASP A 1 312 ? 22.379 -19.563 -38.911 1.00 92.06 312 ASP A N 1
ATOM 2151 C CA . ASP A 1 312 ? 23.358 -18.748 -38.182 1.00 92.06 312 ASP A CA 1
ATOM 2152 C C . ASP A 1 312 ? 22.933 -18.515 -36.720 1.00 92.06 312 ASP A C 1
ATOM 2154 O O . ASP A 1 312 ? 21.747 -18.536 -36.378 1.00 92.06 312 ASP A O 1
ATOM 2158 N N . GLU A 1 313 ? 23.901 -18.254 -35.841 1.00 85.31 313 GLU A N 1
ATOM 2159 C CA . GLU A 1 313 ? 23.617 -17.875 -34.452 1.00 85.31 313 GLU A CA 1
ATOM 2160 C C . GLU A 1 313 ? 22.858 -16.534 -34.393 1.00 85.31 313 GLU A C 1
ATOM 2162 O O . GLU A 1 313 ? 23.205 -15.600 -35.124 1.00 85.31 313 GLU A O 1
ATOM 2167 N N . PRO A 1 314 ? 21.834 -16.400 -33.531 1.00 90.25 314 PRO A N 1
ATOM 2168 C CA . PRO A 1 314 ? 21.057 -15.176 -33.447 1.00 90.25 314 PRO A CA 1
ATOM 2169 C C . PRO A 1 314 ? 21.839 -14.038 -32.783 1.00 90.25 314 PRO A C 1
ATOM 2171 O O . PRO A 1 314 ? 22.557 -14.226 -31.797 1.00 90.25 314 PRO A O 1
ATOM 2174 N N . VAL A 1 315 ? 21.621 -12.821 -33.277 1.00 90.19 315 VAL A N 1
ATOM 2175 C CA . VAL A 1 315 ? 22.029 -11.590 -32.602 1.00 90.19 315 VAL A CA 1
ATOM 2176 C C . VAL A 1 315 ? 21.127 -11.394 -31.388 1.00 90.19 315 VAL A C 1
ATOM 2178 O O . VAL A 1 315 ? 19.906 -11.292 -31.514 1.00 90.19 315 VAL A O 1
ATOM 2181 N N . ARG A 1 316 ? 21.737 -11.362 -30.203 1.00 82.19 316 ARG A N 1
ATOM 2182 C CA . ARG A 1 316 ? 21.051 -11.223 -28.912 1.00 82.19 316 ARG A CA 1
ATOM 2183 C C . ARG A 1 316 ? 20.941 -9.757 -28.490 1.00 82.19 316 ARG A C 1
ATOM 2185 O O . ARG A 1 316 ? 21.716 -8.929 -28.984 1.00 82.19 316 ARG A O 1
ATOM 2192 N N . PRO A 1 317 ? 20.020 -9.414 -27.571 1.00 77.00 317 PRO A N 1
ATOM 2193 C CA . PRO A 1 317 ? 19.962 -8.075 -27.013 1.00 77.00 317 PRO A CA 1
ATOM 2194 C C . PRO A 1 317 ? 21.285 -7.773 -26.315 1.00 77.00 317 PRO A C 1
ATOM 2196 O O . PRO A 1 317 ? 21.917 -8.656 -25.735 1.00 77.00 317 PRO A O 1
ATOM 2199 N N . SER A 1 318 ? 21.718 -6.518 -26.378 1.00 72.69 318 SER A N 1
ATOM 2200 C CA . SER A 1 318 ? 22.975 -6.099 -25.756 1.00 72.69 318 SER A CA 1
ATOM 2201 C C . SER A 1 318 ? 22.926 -6.197 -24.223 1.00 72.69 318 SER A C 1
ATOM 2203 O O . SER A 1 318 ? 23.963 -6.354 -23.579 1.00 72.69 318 SER A O 1
ATOM 2205 N N . TYR A 1 319 ? 21.714 -6.194 -23.659 1.00 81.00 319 TYR A N 1
ATOM 2206 C CA . TYR A 1 319 ? 21.413 -6.423 -22.254 1.00 81.00 319 TYR A CA 1
ATOM 2207 C C . TYR A 1 319 ? 20.116 -7.222 -22.088 1.00 81.00 319 TYR A C 1
ATOM 2209 O O . TYR A 1 319 ? 19.185 -7.062 -22.875 1.00 81.00 319 TYR A O 1
ATOM 2217 N N . THR A 1 320 ? 20.045 -8.057 -21.054 1.00 80.44 320 THR A N 1
ATOM 2218 C CA . THR A 1 320 ? 18.887 -8.903 -20.741 1.00 80.44 320 THR A CA 1
ATOM 2219 C C . THR A 1 320 ? 18.512 -8.691 -19.279 1.00 80.44 320 THR A C 1
ATOM 2221 O O . THR A 1 320 ? 19.377 -8.785 -18.410 1.00 80.44 320 THR A O 1
ATOM 2224 N N . GLU A 1 321 ? 17.245 -8.372 -19.016 1.00 84.75 321 GLU A N 1
ATOM 2225 C CA . GLU A 1 321 ? 16.751 -8.122 -17.660 1.00 84.75 321 GLU A CA 1
ATOM 2226 C C . GLU A 1 321 ? 16.710 -9.423 -16.851 1.00 84.75 321 GLU A C 1
ATOM 2228 O O . GLU A 1 321 ? 16.344 -10.479 -17.363 1.00 84.75 321 GLU A O 1
ATOM 2233 N N . LYS A 1 322 ? 17.085 -9.383 -15.573 1.00 82.75 322 LYS A N 1
ATOM 2234 C CA . LYS A 1 322 ? 17.091 -10.586 -14.733 1.00 82.75 322 LYS A CA 1
ATOM 2235 C C . LYS A 1 322 ? 15.679 -11.014 -14.325 1.00 82.75 322 LYS A C 1
ATOM 2237 O O . LYS A 1 322 ? 15.456 -12.209 -14.147 1.00 82.75 322 LYS A O 1
ATOM 2242 N N . THR A 1 323 ? 14.747 -10.071 -14.164 1.00 82.31 323 THR A N 1
ATOM 2243 C CA . THR A 1 323 ? 13.372 -10.336 -13.706 1.00 82.31 323 THR A CA 1
ATOM 2244 C C . THR A 1 323 ? 12.346 -9.513 -14.493 1.00 82.31 323 THR A C 1
ATOM 2246 O O . THR A 1 323 ? 12.669 -8.476 -15.073 1.00 82.31 323 THR A O 1
ATOM 2249 N N . GLU A 1 324 ? 11.076 -9.939 -14.498 1.00 78.12 324 GLU A N 1
ATOM 2250 C CA . GLU A 1 324 ? 9.981 -9.131 -15.064 1.00 78.12 324 GLU A CA 1
ATOM 2251 C C . GLU A 1 324 ? 9.878 -7.771 -14.357 1.00 78.12 324 GLU A C 1
ATOM 2253 O O . GLU A 1 324 ? 9.705 -6.733 -14.999 1.00 78.12 324 GLU A O 1
ATOM 2258 N N . LEU A 1 325 ? 10.055 -7.761 -13.031 1.00 87.44 325 LEU A N 1
ATOM 2259 C CA . LEU A 1 325 ? 10.080 -6.534 -12.244 1.00 87.44 325 LEU A CA 1
ATOM 2260 C C . LEU A 1 325 ? 11.193 -5.595 -12.720 1.00 87.44 325 LEU A C 1
ATOM 2262 O O . LEU A 1 325 ? 10.951 -4.399 -12.873 1.00 87.44 325 LEU A O 1
ATOM 2266 N N . SER A 1 326 ? 12.390 -6.104 -13.024 1.00 91.44 326 SER A N 1
ATOM 2267 C CA . SER A 1 326 ? 13.462 -5.253 -13.536 1.00 91.44 326 SER A CA 1
ATOM 2268 C C . SER A 1 326 ? 13.143 -4.689 -14.925 1.00 91.44 326 SER A C 1
ATOM 2270 O O . SER A 1 326 ? 13.365 -3.501 -15.159 1.00 91.44 326 SER A O 1
ATOM 2272 N N . ALA A 1 327 ? 12.483 -5.447 -15.803 1.00 81.25 327 ALA A N 1
ATOM 2273 C CA . ALA A 1 327 ? 11.961 -4.904 -17.060 1.00 81.25 327 ALA A CA 1
ATOM 2274 C C . ALA A 1 327 ? 10.920 -3.783 -16.840 1.00 81.25 327 ALA A C 1
ATOM 2276 O O . ALA A 1 327 ? 10.971 -2.738 -17.498 1.00 81.25 327 ALA A O 1
ATOM 2277 N N . GLN A 1 328 ? 10.008 -3.946 -15.875 1.00 86.50 328 GLN A N 1
ATOM 2278 C CA . GLN A 1 328 ? 9.021 -2.917 -15.524 1.00 86.50 328 GLN A CA 1
ATOM 2279 C C . GLN A 1 328 ? 9.687 -1.654 -14.953 1.00 86.50 328 GLN A C 1
ATOM 2281 O O . GLN A 1 328 ? 9.380 -0.537 -15.379 1.00 86.50 328 GLN A O 1
ATOM 2286 N N . LEU A 1 329 ? 10.653 -1.816 -14.044 1.00 95.50 329 LEU A N 1
ATOM 2287 C CA . LEU A 1 329 ? 11.440 -0.715 -13.486 1.00 95.50 329 LEU A CA 1
ATOM 2288 C C . LEU A 1 329 ? 12.192 0.042 -14.591 1.00 95.50 329 LEU A C 1
ATOM 2290 O O . LEU A 1 329 ? 12.136 1.272 -14.632 1.00 95.50 329 LEU A O 1
ATOM 2294 N N . ALA A 1 330 ? 12.821 -0.670 -15.531 1.00 91.44 330 ALA A N 1
ATOM 2295 C CA . ALA A 1 330 ? 13.477 -0.081 -16.698 1.00 91.44 330 ALA A CA 1
ATOM 2296 C C . ALA A 1 330 ? 12.513 0.775 -17.534 1.00 91.44 330 ALA A C 1
ATOM 2298 O O . ALA A 1 330 ? 12.865 1.884 -17.950 1.00 91.44 330 ALA A O 1
ATOM 2299 N N . ALA A 1 331 ? 11.282 0.304 -17.751 1.00 85.31 331 ALA A N 1
ATOM 2300 C CA . ALA A 1 331 ? 10.254 1.064 -18.456 1.00 85.31 331 ALA A CA 1
ATOM 2301 C C . ALA A 1 331 ? 9.850 2.339 -17.693 1.00 85.31 331 ALA A C 1
ATOM 2303 O O . ALA A 1 331 ? 9.738 3.409 -18.299 1.00 85.31 331 ALA A O 1
ATOM 2304 N N . TYR A 1 332 ? 9.687 2.265 -16.368 1.00 96.44 332 TYR A N 1
ATOM 2305 C CA . TYR A 1 332 ? 9.399 3.443 -15.544 1.00 96.44 332 TYR A CA 1
ATOM 2306 C C . TYR A 1 332 ? 10.531 4.473 -15.584 1.00 96.44 332 TYR A C 1
ATOM 2308 O O . TYR A 1 332 ? 10.251 5.661 -15.744 1.00 96.44 332 TYR A O 1
ATOM 2316 N N . ILE A 1 333 ? 11.791 4.030 -15.530 1.00 98.12 333 ILE A N 1
ATOM 2317 C CA . ILE A 1 333 ? 12.970 4.902 -15.634 1.00 98.12 333 ILE A CA 1
ATOM 2318 C C . ILE A 1 333 ? 12.972 5.632 -16.981 1.00 98.12 333 ILE A C 1
ATOM 2320 O O . ILE A 1 333 ? 13.052 6.860 -17.021 1.00 98.12 333 ILE A O 1
ATOM 2324 N N . ARG A 1 334 ? 12.819 4.904 -18.098 1.00 94.75 334 ARG A N 1
ATOM 2325 C CA . ARG A 1 334 ? 12.765 5.508 -19.443 1.00 94.75 334 ARG A CA 1
ATOM 2326 C C . ARG A 1 334 ? 11.628 6.521 -19.565 1.00 94.75 334 ARG A C 1
ATOM 2328 O O . ARG A 1 334 ? 11.832 7.594 -20.129 1.00 94.75 334 ARG A O 1
ATOM 2335 N N . ALA A 1 335 ? 10.455 6.204 -19.016 1.00 93.31 335 ALA A N 1
ATOM 2336 C CA . ALA A 1 335 ? 9.299 7.093 -19.033 1.00 93.31 335 ALA A CA 1
ATOM 2337 C C . ALA A 1 335 ? 9.538 8.378 -18.220 1.00 93.31 335 ALA A C 1
ATOM 2339 O O . ALA A 1 335 ? 9.186 9.460 -18.683 1.00 93.31 335 ALA A O 1
ATOM 2340 N N . ALA A 1 336 ? 10.190 8.285 -17.059 1.00 97.62 336 ALA A N 1
ATOM 2341 C CA . ALA A 1 336 ? 10.522 9.448 -16.238 1.00 97.62 336 ALA A CA 1
ATOM 2342 C C . ALA A 1 336 ? 11.555 10.367 -16.919 1.00 97.62 336 ALA A C 1
ATOM 2344 O O . ALA A 1 336 ? 11.416 11.593 -16.891 1.00 97.62 336 ALA A O 1
ATOM 2345 N N . VAL A 1 337 ? 12.547 9.796 -17.616 1.00 96.75 337 VAL A N 1
ATOM 2346 C CA . VAL A 1 337 ? 13.512 10.572 -18.420 1.00 96.75 337 VAL A CA 1
ATOM 2347 C C . VAL A 1 337 ? 12.847 11.206 -19.646 1.00 96.75 337 VAL A C 1
ATOM 2349 O O . VAL A 1 337 ? 13.094 12.373 -19.958 1.00 96.75 337 VAL A O 1
ATOM 2352 N N . ALA A 1 338 ? 11.954 10.482 -20.323 1.00 94.38 338 ALA A N 1
ATOM 2353 C CA . ALA A 1 338 ? 11.167 11.029 -21.427 1.00 94.38 338 ALA A CA 1
ATOM 2354 C C . ALA A 1 338 ? 10.237 12.166 -20.962 1.00 94.38 338 ALA A C 1
ATOM 2356 O O . ALA A 1 338 ? 10.126 13.188 -21.645 1.00 94.38 338 ALA A O 1
ATOM 2357 N N . SER A 1 339 ? 9.623 12.035 -19.781 1.00 96.06 339 SER A N 1
ATOM 2358 C CA . SER A 1 339 ? 8.844 13.105 -19.154 1.00 96.06 339 SER A CA 1
ATOM 2359 C C . SER A 1 339 ? 9.720 14.323 -18.849 1.00 96.06 339 SER A C 1
ATOM 2361 O O . SER A 1 339 ? 9.342 15.432 -19.216 1.00 96.06 339 SER A O 1
ATOM 2363 N N . ALA A 1 340 ? 10.931 14.146 -18.304 1.00 95.81 340 ALA A N 1
ATOM 2364 C CA . ALA A 1 340 ? 11.865 15.256 -18.080 1.00 95.81 340 ALA A CA 1
ATOM 2365 C C . ALA A 1 340 ? 12.212 16.012 -19.380 1.00 95.81 340 ALA A C 1
ATOM 2367 O O . ALA A 1 340 ? 12.168 17.245 -19.402 1.00 95.81 340 ALA A O 1
ATOM 2368 N N . ARG A 1 341 ? 12.466 15.297 -20.490 1.00 94.44 341 ARG A N 1
ATOM 2369 C CA . ARG A 1 341 ? 12.663 15.910 -21.822 1.00 94.44 341 ARG A CA 1
ATOM 2370 C C . ARG A 1 341 ? 11.432 16.708 -22.256 1.00 94.44 341 ARG A C 1
ATOM 2372 O O . ARG A 1 341 ? 11.547 17.877 -22.619 1.00 94.44 341 ARG A O 1
ATOM 2379 N N . LYS A 1 342 ? 10.243 16.108 -22.153 1.00 94.06 342 LYS A N 1
ATOM 2380 C CA . LYS A 1 342 ? 8.970 16.727 -22.548 1.00 94.06 342 LYS A CA 1
ATOM 2381 C C . LYS A 1 342 ? 8.657 17.989 -21.740 1.00 94.06 342 LYS A C 1
ATOM 2383 O O . LYS A 1 342 ? 8.357 19.025 -22.324 1.00 94.06 342 LYS A O 1
ATOM 2388 N N . GLN A 1 343 ? 8.747 17.917 -20.415 1.00 93.50 343 GLN A N 1
ATOM 2389 C CA . GLN A 1 343 ? 8.466 19.037 -19.508 1.00 93.50 343 GLN A CA 1
ATOM 2390 C C . GLN A 1 343 ? 9.536 20.133 -19.604 1.00 93.50 343 GLN A C 1
ATOM 2392 O O . GLN A 1 343 ? 9.259 21.306 -19.359 1.00 93.50 343 GLN A O 1
ATOM 2397 N N . GLY A 1 344 ? 10.756 19.767 -20.005 1.00 90.38 344 GLY A N 1
ATOM 2398 C CA . GLY A 1 344 ? 11.824 20.704 -20.338 1.00 90.38 344 GLY A CA 1
ATOM 2399 C C . GLY A 1 344 ? 11.699 21.356 -21.718 1.00 90.38 344 GLY A C 1
ATOM 2400 O O . GLY A 1 344 ? 12.420 22.319 -21.968 1.00 90.38 344 GLY A O 1
ATOM 2401 N N . GLY A 1 345 ? 10.826 20.860 -22.604 1.00 92.88 345 GLY A N 1
ATOM 2402 C CA . GLY A 1 345 ? 10.777 21.284 -24.008 1.00 92.88 345 GLY A CA 1
ATOM 2403 C C . GLY A 1 345 ? 12.053 20.935 -24.784 1.00 92.88 345 GLY A C 1
ATOM 2404 O O . GLY A 1 345 ? 12.496 21.719 -25.617 1.00 92.88 345 GLY A O 1
ATOM 2405 N N . ILE A 1 346 ? 12.682 19.801 -24.460 1.00 91.81 346 ILE A N 1
ATOM 2406 C CA . ILE A 1 346 ? 13.992 19.395 -24.979 1.00 91.81 346 ILE A CA 1
ATOM 2407 C C . ILE A 1 346 ? 13.810 18.337 -26.069 1.00 91.81 346 ILE A C 1
ATOM 2409 O O . ILE A 1 346 ? 13.311 17.242 -25.807 1.00 91.81 346 ILE A O 1
ATOM 2413 N N . GLU A 1 347 ? 14.268 18.655 -27.280 1.00 83.38 347 GLU A N 1
ATOM 2414 C CA . GLU A 1 347 ? 14.422 17.706 -28.385 1.00 83.38 347 GLU A CA 1
ATOM 2415 C C . GLU A 1 347 ? 15.881 17.215 -28.427 1.00 83.38 347 GLU A C 1
ATOM 2417 O O . GLU A 1 347 ? 16.812 18.019 -28.413 1.00 83.38 347 GLU A O 1
ATOM 2422 N N . GLY A 1 348 ? 16.099 15.896 -28.458 1.00 86.94 348 GLY A N 1
ATOM 2423 C CA . GLY A 1 348 ? 17.440 15.297 -28.479 1.00 86.94 348 GLY A CA 1
ATOM 2424 C C . GLY A 1 348 ? 18.048 15.050 -27.090 1.00 86.94 348 GLY A C 1
ATOM 2425 O O . GLY A 1 348 ? 17.384 14.503 -26.206 1.00 86.94 348 GLY A O 1
ATOM 2426 N N . SER A 1 349 ? 19.331 15.393 -26.926 1.00 93.38 349 SER A N 1
ATOM 2427 C CA . SER A 1 349 ? 20.119 15.115 -25.714 1.00 93.38 349 SER A CA 1
ATOM 2428 C C . SER A 1 349 ? 19.604 15.896 -24.498 1.00 93.38 349 SER A C 1
ATOM 2430 O O . SER A 1 349 ? 19.496 17.123 -24.539 1.00 93.38 349 SER A O 1
ATOM 2432 N N . LEU A 1 350 ? 19.303 15.190 -23.404 1.00 95.81 350 LEU A N 1
ATOM 2433 C CA . LEU A 1 350 ? 18.853 15.779 -22.145 1.00 95.81 350 LEU A CA 1
ATOM 2434 C C . LEU A 1 350 ? 20.026 16.409 -21.393 1.00 95.81 350 LEU A C 1
ATOM 2436 O O . LEU A 1 350 ? 19.976 17.596 -21.076 1.00 95.81 350 LEU A O 1
ATOM 2440 N N . LEU A 1 351 ? 21.093 15.644 -21.142 1.00 96.62 351 LEU A N 1
ATOM 2441 C CA . LEU A 1 351 ? 22.257 16.130 -20.397 1.00 96.62 351 LEU A CA 1
ATOM 2442 C C . LEU A 1 351 ? 23.105 17.100 -21.228 1.00 96.62 351 LEU A C 1
ATOM 2444 O O . LEU A 1 351 ? 23.760 17.970 -20.659 1.00 96.62 351 LEU A O 1
ATOM 2448 N N . GLY A 1 352 ? 23.054 16.997 -22.560 1.00 95.50 352 GLY A N 1
ATOM 2449 C CA . GLY A 1 352 ? 23.676 17.946 -23.486 1.00 95.50 352 GLY A CA 1
ATOM 2450 C C . GLY A 1 352 ? 22.899 19.253 -23.674 1.00 95.50 352 GLY A C 1
ATOM 2451 O O . GLY A 1 352 ? 23.389 20.166 -24.338 1.00 95.50 352 GLY A O 1
ATOM 2452 N N . ASN A 1 353 ? 21.696 19.383 -23.106 1.00 96.00 353 ASN A N 1
ATOM 2453 C CA . ASN A 1 353 ? 20.901 20.601 -23.225 1.00 96.00 353 ASN A CA 1
ATOM 2454 C C . ASN A 1 353 ? 21.473 21.749 -22.373 1.00 96.00 353 ASN A C 1
ATOM 2456 O O . ASN A 1 353 ? 21.904 21.543 -21.239 1.00 96.00 353 ASN A O 1
ATOM 2460 N N . GLU A 1 354 ? 21.387 22.988 -22.869 1.00 94.06 354 GLU A N 1
ATOM 2461 C CA . GLU A 1 354 ? 21.900 24.191 -22.191 1.00 94.06 354 GLU A CA 1
ATOM 2462 C C . GLU A 1 354 ? 21.395 24.341 -20.743 1.00 94.06 354 GLU A C 1
ATOM 2464 O O . GLU A 1 354 ? 22.150 24.763 -19.861 1.00 94.06 354 GLU A O 1
ATOM 2469 N N . LYS A 1 355 ? 20.149 23.935 -20.458 1.00 90.62 355 LYS A N 1
ATOM 2470 C CA . LYS A 1 355 ? 19.579 23.969 -19.103 1.00 90.62 355 LYS A CA 1
ATOM 2471 C C . LYS A 1 355 ? 20.308 23.029 -18.136 1.00 90.62 355 LYS A C 1
ATOM 2473 O O . LYS A 1 355 ? 20.500 23.390 -16.979 1.00 90.62 355 LYS A O 1
ATOM 2478 N N . TYR A 1 356 ? 20.728 21.853 -18.605 1.00 93.88 356 TYR A N 1
ATOM 2479 C CA . TYR A 1 356 ? 21.502 20.901 -17.806 1.00 93.88 356 TYR A CA 1
ATOM 2480 C C . TYR A 1 356 ? 22.968 21.326 -17.698 1.00 93.88 356 TYR A C 1
ATOM 2482 O O . TYR A 1 356 ? 23.522 21.336 -16.601 1.00 93.88 356 TYR A O 1
ATOM 2490 N N . LEU A 1 357 ? 23.574 21.766 -18.805 1.00 95.94 357 LEU A N 1
ATOM 2491 C CA . LEU A 1 357 ? 24.979 22.185 -18.836 1.00 95.94 357 LEU A CA 1
ATOM 2492 C C . LEU A 1 357 ? 25.259 23.426 -17.975 1.00 95.94 357 LEU A C 1
ATOM 2494 O O . LEU A 1 357 ? 26.301 23.509 -17.331 1.00 95.94 357 LEU A O 1
ATOM 2498 N N . SER A 1 358 ? 24.335 24.389 -17.932 1.00 93.50 358 SER A N 1
ATOM 2499 C CA . SER A 1 358 ? 24.466 25.578 -17.076 1.00 93.50 358 SER A CA 1
ATOM 2500 C C . SER A 1 358 ? 24.166 25.307 -15.597 1.00 93.50 358 SER A C 1
ATOM 2502 O O . SER A 1 358 ? 24.531 26.120 -14.747 1.00 93.50 358 SER A O 1
ATOM 2504 N N . GLY A 1 359 ? 23.525 24.176 -15.289 1.00 91.50 359 GLY A N 1
ATOM 2505 C CA . GLY A 1 359 ? 23.132 23.777 -13.939 1.00 91.50 359 GLY A CA 1
ATOM 2506 C C . GLY A 1 359 ? 24.049 22.755 -13.266 1.00 91.50 359 GLY A C 1
ATOM 2507 O O . GLY A 1 359 ? 23.726 22.333 -12.161 1.00 91.50 359 GLY A O 1
ATOM 2508 N N . VAL A 1 360 ? 25.163 22.348 -13.884 1.00 91.88 360 VAL A N 1
ATOM 2509 C CA . VAL A 1 360 ? 26.109 21.372 -13.305 1.00 91.88 360 VAL A CA 1
ATOM 2510 C C . VAL A 1 360 ? 26.486 21.700 -11.852 1.00 91.88 360 VAL A C 1
ATOM 2512 O O . VAL A 1 360 ? 26.636 22.868 -11.492 1.00 91.88 360 VAL A O 1
ATOM 2515 N N . SER A 1 361 ? 26.658 20.667 -11.018 1.00 88.62 361 SER A N 1
ATOM 2516 C CA . SER A 1 361 ? 26.923 20.778 -9.569 1.00 88.62 361 SER A CA 1
ATOM 2517 C C . SER A 1 361 ? 25.711 21.249 -8.736 1.00 88.62 361 SER A C 1
ATOM 2519 O O . SER A 1 361 ? 25.829 21.608 -7.557 1.00 88.62 361 SER A O 1
ATOM 2521 N N . SER A 1 362 ? 24.503 21.233 -9.313 1.00 87.38 362 SER A N 1
ATOM 2522 C CA . SER A 1 362 ? 23.266 21.638 -8.639 1.00 87.38 362 SER A CA 1
ATOM 2523 C C . SER A 1 362 ? 22.313 20.473 -8.372 1.00 87.38 362 SER A C 1
ATOM 2525 O O . SER A 1 362 ? 22.259 19.474 -9.088 1.00 87.38 362 SER A O 1
ATOM 2527 N N . THR A 1 363 ? 21.453 20.653 -7.368 1.00 82.19 363 THR A N 1
ATOM 2528 C CA . THR A 1 363 ? 20.370 19.708 -7.055 1.00 82.19 363 THR A CA 1
ATOM 2529 C C . THR A 1 363 ? 19.288 19.632 -8.135 1.00 82.19 363 THR A C 1
ATOM 2531 O O . THR A 1 363 ? 18.382 18.822 -7.998 1.00 82.19 363 THR A O 1
ATOM 2534 N N . ALA A 1 364 ? 19.323 20.492 -9.159 1.00 83.06 364 ALA A N 1
ATOM 2535 C CA . ALA A 1 364 ? 18.331 20.512 -10.234 1.00 83.06 364 ALA A CA 1
ATOM 2536 C C . ALA A 1 364 ? 18.721 19.639 -11.439 1.00 83.06 364 ALA A C 1
ATOM 2538 O O . ALA A 1 364 ? 17.889 19.432 -12.315 1.00 83.06 364 ALA A O 1
ATOM 2539 N N . THR A 1 365 ? 19.977 19.188 -11.522 1.00 89.44 365 THR A N 1
ATOM 2540 C CA . THR A 1 365 ? 20.509 18.505 -12.715 1.00 89.44 365 THR A CA 1
ATOM 2541 C C . THR A 1 365 ? 21.337 17.268 -12.373 1.00 89.44 365 THR A C 1
ATOM 2543 O O . THR A 1 365 ? 21.268 16.274 -13.096 1.00 89.44 365 THR A O 1
ATOM 2546 N N . ASP A 1 366 ? 22.079 17.281 -11.258 1.00 92.81 366 ASP A N 1
ATOM 2547 C CA . ASP A 1 366 ? 23.003 16.195 -10.910 1.00 92.81 366 ASP A CA 1
ATOM 2548 C C . ASP A 1 366 ? 22.285 14.879 -10.577 1.00 92.81 366 ASP A C 1
ATOM 2550 O O . ASP A 1 366 ? 22.824 13.806 -10.840 1.00 92.81 366 ASP A O 1
ATOM 2554 N N . TRP A 1 367 ? 21.066 14.934 -10.030 1.00 94.75 367 TRP A N 1
ATOM 2555 C CA . TRP A 1 367 ? 20.292 13.734 -9.690 1.00 94.75 367 TRP A CA 1
ATOM 2556 C C . TRP A 1 367 ? 19.858 12.954 -10.926 1.00 94.75 367 TRP A C 1
ATOM 2558 O O . TRP A 1 367 ? 19.987 11.731 -10.954 1.00 94.75 367 TRP A O 1
ATOM 2568 N N . MET A 1 368 ? 19.412 13.653 -11.971 1.00 96.31 368 MET A N 1
ATOM 2569 C CA . MET A 1 368 ? 19.112 13.020 -13.251 1.00 96.31 368 MET A CA 1
ATOM 2570 C C . MET A 1 368 ? 20.387 12.503 -13.932 1.00 96.31 368 MET A C 1
ATOM 2572 O O . MET A 1 368 ? 20.380 11.401 -14.476 1.00 96.31 368 MET A O 1
ATOM 2576 N N . ALA A 1 369 ? 21.507 13.233 -13.843 1.00 96.81 369 ALA A N 1
ATOM 2577 C CA . ALA A 1 369 ? 22.797 12.751 -14.343 1.00 96.81 369 ALA A CA 1
ATOM 2578 C C . ALA A 1 369 ? 23.256 11.466 -13.622 1.00 96.81 369 ALA A C 1
ATOM 2580 O O . ALA A 1 369 ? 23.703 10.523 -14.276 1.00 96.81 369 ALA A O 1
ATOM 2581 N N . LEU A 1 370 ? 23.080 11.384 -12.297 1.00 97.25 370 LEU A N 1
ATOM 2582 C CA . LEU A 1 370 ? 23.302 10.168 -11.510 1.00 97.25 370 LEU A CA 1
ATOM 2583 C C . LEU A 1 370 ? 22.385 9.031 -11.975 1.00 97.25 370 LEU A C 1
ATOM 2585 O O . LEU A 1 370 ? 22.871 7.933 -12.248 1.00 97.25 370 LEU A O 1
ATOM 2589 N N . ALA A 1 371 ? 21.078 9.288 -12.088 1.00 97.81 371 ALA A N 1
ATOM 2590 C CA . ALA A 1 371 ? 20.097 8.292 -12.508 1.00 97.81 371 ALA A CA 1
ATOM 2591 C C . ALA A 1 371 ? 20.446 7.712 -13.888 1.00 97.81 371 ALA A C 1
ATOM 2593 O O . ALA A 1 371 ? 20.597 6.501 -14.038 1.00 97.81 371 ALA A O 1
ATOM 2594 N N . MET A 1 372 ? 20.653 8.580 -14.883 1.00 97.56 372 MET A N 1
ATOM 2595 C CA . MET A 1 372 ? 20.998 8.187 -16.251 1.00 97.56 372 MET A CA 1
ATOM 2596 C C . MET A 1 372 ? 22.373 7.525 -16.340 1.00 97.56 372 MET A C 1
ATOM 2598 O O . MET A 1 372 ? 22.542 6.580 -17.105 1.00 97.56 372 MET A O 1
ATOM 2602 N N . GLY A 1 373 ? 23.351 7.997 -15.562 1.00 95.88 373 GLY A N 1
ATOM 2603 C CA . GLY A 1 373 ? 24.688 7.412 -15.509 1.00 95.88 373 GLY A CA 1
ATOM 2604 C C . GLY A 1 373 ? 24.682 5.994 -14.949 1.00 95.88 373 GLY A C 1
ATOM 2605 O O . GLY A 1 373 ? 25.402 5.127 -15.440 1.00 95.88 373 GLY A O 1
ATOM 2606 N N . ARG A 1 374 ? 23.829 5.730 -13.953 1.00 96.19 374 ARG A N 1
ATOM 2607 C CA . ARG A 1 374 ? 23.720 4.430 -13.269 1.00 96.19 374 ARG A CA 1
ATOM 2608 C C . ARG A 1 374 ? 22.695 3.482 -13.854 1.00 96.19 374 ARG A C 1
ATOM 2610 O O . ARG A 1 374 ? 22.731 2.292 -13.536 1.00 96.19 374 ARG A O 1
ATOM 2617 N N . PHE A 1 375 ? 21.851 3.961 -14.753 1.00 96.94 375 PHE A N 1
ATOM 2618 C CA . PHE A 1 375 ? 21.031 3.110 -15.594 1.00 96.94 375 PHE A CA 1
ATOM 2619 C C . PHE A 1 375 ? 21.862 2.608 -16.781 1.00 96.94 375 PHE A C 1
ATOM 2621 O O . PHE A 1 375 ? 21.820 3.142 -17.888 1.00 96.94 375 PHE A O 1
ATOM 2628 N N . GLY A 1 376 ? 22.695 1.608 -16.508 1.00 91.25 376 GLY A N 1
ATOM 2629 C CA . GLY A 1 376 ? 23.692 1.084 -17.430 1.00 91.25 376 GLY A CA 1
ATOM 2630 C C . GLY A 1 376 ? 24.303 -0.215 -16.919 1.00 91.25 376 GLY A C 1
ATOM 2631 O O . GLY A 1 376 ? 24.205 -0.547 -15.733 1.00 91.25 376 GLY A O 1
ATOM 2632 N N . TYR A 1 377 ? 24.945 -0.942 -17.825 1.00 87.44 377 TYR A N 1
ATOM 2633 C CA . TYR A 1 377 ? 25.551 -2.245 -17.563 1.00 87.44 377 TYR A CA 1
ATOM 2634 C C . TYR A 1 377 ? 26.974 -2.303 -18.121 1.00 87.44 377 TYR A C 1
ATOM 2636 O O . TYR A 1 377 ? 27.353 -1.523 -18.997 1.00 87.44 377 TYR A O 1
ATOM 2644 N N . ARG A 1 378 ? 27.781 -3.238 -17.608 1.00 81.00 378 ARG A N 1
ATOM 2645 C CA . ARG A 1 378 ? 29.105 -3.542 -18.162 1.00 81.00 378 ARG A CA 1
ATOM 2646 C C . ARG A 1 378 ? 29.066 -4.842 -18.945 1.00 81.00 378 ARG A C 1
ATOM 2648 O O . ARG A 1 378 ? 28.599 -5.852 -18.432 1.00 81.00 378 ARG A O 1
ATOM 2655 N N . SER A 1 379 ? 29.633 -4.825 -20.144 1.00 73.62 379 SER A N 1
ATOM 2656 C CA . SER A 1 379 ? 29.880 -6.020 -20.948 1.00 73.62 379 SER A CA 1
ATOM 2657 C C . SER A 1 379 ? 31.274 -5.934 -21.562 1.00 73.62 379 SER A C 1
ATOM 2659 O O . SER A 1 379 ? 31.663 -4.891 -22.085 1.00 73.62 379 SER A O 1
ATOM 2661 N N . ASN A 1 380 ? 32.067 -7.004 -21.437 1.00 70.69 380 ASN A N 1
ATOM 2662 C CA . ASN A 1 380 ? 33.445 -7.093 -21.949 1.00 70.69 380 ASN A CA 1
ATOM 2663 C C . ASN A 1 380 ? 34.355 -5.903 -21.570 1.00 70.69 380 ASN A C 1
ATOM 2665 O O . ASN A 1 380 ? 35.182 -5.455 -22.360 1.00 70.69 380 ASN A O 1
ATOM 2669 N N . GLY A 1 381 ? 34.200 -5.374 -20.352 1.00 71.06 381 GLY A N 1
ATOM 2670 C CA . GLY A 1 381 ? 34.989 -4.245 -19.841 1.00 71.06 381 GLY A CA 1
ATOM 2671 C C . GLY A 1 381 ? 34.476 -2.856 -20.246 1.00 71.06 381 GLY A C 1
ATOM 2672 O O . GLY A 1 381 ? 34.907 -1.861 -19.661 1.00 71.06 381 GLY A O 1
ATOM 2673 N N . THR A 1 382 ? 33.511 -2.765 -21.160 1.00 79.94 382 THR A N 1
ATOM 2674 C CA . THR A 1 382 ? 32.882 -1.507 -21.583 1.00 79.94 382 THR A CA 1
ATOM 2675 C C . THR A 1 382 ? 31.610 -1.247 -20.779 1.00 79.94 382 THR A C 1
ATOM 2677 O O . THR A 1 382 ? 30.824 -2.163 -20.554 1.00 79.94 382 THR A O 1
ATOM 2680 N N . TYR A 1 383 ? 31.416 -0.006 -20.322 1.00 86.12 383 TYR A N 1
ATOM 2681 C CA . TYR A 1 383 ? 30.158 0.438 -19.715 1.00 86.12 383 TYR A CA 1
ATOM 2682 C C . TYR A 1 383 ? 29.245 1.012 -20.798 1.00 86.12 383 TYR A C 1
ATOM 2684 O O . TYR A 1 383 ? 29.680 1.865 -21.573 1.00 86.12 383 TYR A O 1
ATOM 2692 N N . SER A 1 384 ? 27.998 0.561 -20.834 1.00 86.94 384 SER A N 1
ATOM 2693 C CA . SER A 1 384 ? 26.979 1.009 -21.778 1.00 86.94 384 SER A CA 1
ATOM 2694 C C . SER A 1 384 ? 25.793 1.587 -21.017 1.00 86.94 384 SER A C 1
ATOM 2696 O O . SER A 1 384 ? 25.236 0.940 -20.129 1.00 86.94 384 SER A O 1
ATOM 2698 N N . TYR A 1 385 ? 25.409 2.814 -21.369 1.00 90.94 385 TYR A N 1
ATOM 2699 C CA . TYR A 1 385 ? 24.208 3.450 -20.836 1.00 90.94 385 TYR A CA 1
ATOM 2700 C C . TYR A 1 385 ? 22.963 2.834 -21.474 1.00 90.94 385 TYR A C 1
ATOM 2702 O O . TYR A 1 385 ? 22.945 2.532 -22.666 1.00 90.94 385 TYR A O 1
ATOM 2710 N N . MET A 1 386 ? 21.911 2.659 -20.679 1.00 88.44 386 MET A N 1
ATOM 2711 C CA . MET A 1 386 ? 20.626 2.152 -21.161 1.00 88.44 386 MET A CA 1
ATOM 2712 C C . MET A 1 386 ? 19.805 3.242 -21.855 1.00 88.44 386 MET A C 1
ATOM 2714 O O . MET A 1 386 ? 18.884 2.912 -22.599 1.00 88.44 386 MET A O 1
ATOM 2718 N N . ILE A 1 387 ? 20.115 4.521 -21.632 1.00 90.56 387 ILE A N 1
ATOM 2719 C CA . ILE A 1 387 ? 19.510 5.655 -22.335 1.00 90.56 387 ILE A CA 1
ATOM 2720 C C . ILE A 1 387 ? 20.522 6.193 -23.340 1.00 90.56 387 ILE A C 1
ATOM 2722 O O . ILE A 1 387 ? 21.642 6.533 -22.973 1.00 90.56 387 ILE A O 1
ATOM 2726 N N . ASP A 1 388 ? 20.112 6.291 -24.601 1.00 86.62 388 ASP A N 1
ATOM 2727 C CA . ASP A 1 388 ? 20.868 7.059 -25.581 1.00 86.62 388 ASP A CA 1
ATOM 2728 C C . ASP A 1 388 ? 20.623 8.556 -25.343 1.00 86.62 388 ASP A C 1
ATOM 2730 O O . ASP A 1 388 ? 19.478 9.032 -25.299 1.00 86.62 388 ASP A O 1
ATOM 2734 N N . ASP A 1 389 ? 21.716 9.282 -25.137 1.00 91.88 389 ASP A N 1
ATOM 2735 C CA . ASP A 1 389 ? 21.736 10.730 -24.948 1.00 91.88 389 ASP A CA 1
ATOM 2736 C C . ASP A 1 389 ? 22.774 11.411 -25.856 1.00 91.88 389 ASP A C 1
ATOM 2738 O O . ASP A 1 389 ? 23.159 12.557 -25.610 1.00 91.88 389 ASP A O 1
ATOM 2742 N N . GLY A 1 390 ? 23.235 10.708 -26.902 1.00 88.44 390 GLY A N 1
ATOM 2743 C CA . GLY A 1 390 ? 24.255 11.187 -27.830 1.00 88.44 390 GLY A CA 1
ATOM 2744 C C . GLY A 1 390 ? 25.567 11.550 -27.130 1.00 88.44 390 GLY A C 1
ATOM 2745 O O . GLY A 1 390 ? 26.132 10.766 -26.368 1.00 88.44 390 GLY A O 1
ATOM 2746 N N . ASP A 1 391 ? 26.057 12.764 -27.377 1.00 90.56 391 ASP A N 1
ATOM 2747 C CA . ASP A 1 391 ? 27.238 13.341 -26.727 1.00 90.56 391 ASP A CA 1
ATOM 2748 C C . ASP A 1 391 ? 26.940 13.980 -25.355 1.00 90.56 391 ASP A C 1
ATOM 2750 O O . ASP A 1 391 ? 27.859 14.477 -24.699 1.00 90.56 391 ASP A O 1
ATOM 2754 N N . GLY A 1 392 ? 25.691 13.918 -24.878 1.00 95.75 392 GLY A N 1
ATOM 2755 C CA . GLY A 1 392 ? 25.222 14.579 -23.657 1.00 95.75 392 GLY A CA 1
ATOM 2756 C C . GLY A 1 392 ? 25.995 14.214 -22.397 1.00 95.75 392 GLY A C 1
ATOM 2757 O O . GLY A 1 392 ? 26.373 15.095 -21.627 1.00 95.75 392 GLY A O 1
ATOM 2758 N N . TYR A 1 393 ? 26.309 12.930 -22.209 1.00 95.62 393 TYR A N 1
ATOM 2759 C CA . TYR A 1 393 ? 27.114 12.458 -21.077 1.00 95.62 393 TYR A CA 1
ATOM 2760 C C . TYR A 1 393 ? 28.507 13.110 -21.043 1.00 95.62 393 TYR A C 1
ATOM 2762 O O . TYR A 1 393 ? 28.959 13.599 -20.003 1.00 95.62 393 TYR A O 1
ATOM 2770 N N . ALA A 1 394 ? 29.180 13.163 -22.197 1.00 96.25 394 ALA A N 1
ATOM 2771 C CA . ALA A 1 394 ? 30.498 13.776 -22.327 1.00 96.25 394 ALA A CA 1
ATOM 2772 C C . ALA A 1 394 ? 30.426 15.307 -22.204 1.00 96.25 394 ALA A C 1
ATOM 2774 O O . ALA A 1 394 ? 31.283 15.913 -21.556 1.00 96.25 394 ALA A O 1
ATOM 2775 N N . ALA A 1 395 ? 29.389 15.930 -22.772 1.00 97.31 395 ALA A N 1
ATOM 2776 C CA . ALA A 1 395 ? 29.137 17.363 -22.670 1.00 97.31 395 ALA A CA 1
ATOM 2777 C C . ALA A 1 395 ? 28.898 17.797 -21.214 1.00 97.31 395 ALA A C 1
ATOM 2779 O O . ALA A 1 395 ? 29.491 18.781 -20.766 1.00 97.31 395 ALA A O 1
ATOM 2780 N N . TYR A 1 396 ? 28.116 17.032 -20.446 1.00 97.62 396 TYR A N 1
ATOM 2781 C CA . TYR A 1 396 ? 27.863 17.301 -19.028 1.00 97.62 396 TYR A CA 1
ATOM 2782 C C . TYR A 1 396 ? 29.148 17.220 -18.198 1.00 97.62 396 TYR A C 1
ATOM 2784 O O . TYR A 1 396 ? 29.433 18.119 -17.406 1.00 97.62 396 TYR A O 1
ATOM 2792 N N . LEU A 1 397 ? 29.987 16.200 -18.424 1.00 97.56 397 LEU A N 1
ATOM 2793 C CA . LEU A 1 397 ? 31.303 16.097 -17.781 1.00 97.56 397 LEU A CA 1
ATOM 2794 C C . LEU A 1 397 ? 32.229 17.267 -18.147 1.00 97.56 397 LEU A C 1
ATOM 2796 O O . LEU A 1 397 ? 32.951 17.775 -17.286 1.00 97.56 397 LEU A O 1
ATOM 2800 N N . ALA A 1 398 ? 32.222 17.713 -19.404 1.00 97.50 398 ALA A N 1
ATOM 2801 C CA . ALA A 1 398 ? 33.011 18.865 -19.835 1.00 97.50 398 ALA A CA 1
ATOM 2802 C C . ALA A 1 398 ? 32.535 20.168 -19.166 1.00 97.50 398 ALA A C 1
ATOM 2804 O O . ALA A 1 398 ? 33.362 20.940 -18.676 1.00 97.50 398 ALA A O 1
ATOM 2805 N N . ALA A 1 399 ? 31.219 20.383 -19.080 1.00 97.75 399 ALA A N 1
ATOM 2806 C CA . ALA A 1 399 ? 30.632 21.528 -18.387 1.00 97.75 399 ALA A CA 1
ATOM 2807 C C . ALA A 1 399 ? 30.933 21.503 -16.879 1.00 97.75 399 ALA A C 1
ATOM 2809 O O . ALA A 1 399 ? 31.366 22.514 -16.325 1.00 97.75 399 ALA A O 1
ATOM 2810 N N . MET A 1 400 ? 30.805 20.338 -16.234 1.00 97.25 400 MET A N 1
ATOM 2811 C CA . MET A 1 400 ? 31.175 20.132 -14.830 1.00 97.25 400 MET A CA 1
ATOM 2812 C C . MET A 1 400 ? 32.648 20.488 -14.587 1.00 97.25 400 MET A C 1
ATOM 2814 O O . MET A 1 400 ? 32.970 21.184 -13.625 1.00 97.25 400 MET A O 1
ATOM 2818 N N . ARG A 1 401 ? 33.552 20.075 -15.488 1.00 97.44 401 ARG A N 1
ATOM 2819 C CA . ARG A 1 401 ? 34.987 20.386 -15.386 1.00 97.44 401 ARG A CA 1
ATOM 2820 C C . ARG A 1 401 ? 35.230 21.890 -15.454 1.00 97.44 401 ARG A C 1
ATOM 2822 O O . ARG A 1 401 ? 35.926 22.429 -14.599 1.00 97.44 401 ARG A O 1
ATOM 2829 N N . ALA A 1 402 ? 34.619 22.563 -16.428 1.00 97.00 402 ALA A N 1
ATOM 2830 C CA . ALA A 1 402 ? 34.743 24.008 -16.591 1.00 97.00 402 ALA A CA 1
ATOM 2831 C C . ALA A 1 402 ? 34.199 24.780 -15.374 1.00 97.00 402 ALA A C 1
ATOM 2833 O O . ALA A 1 402 ? 34.815 25.755 -14.940 1.00 97.00 402 ALA A O 1
ATOM 2834 N N . TYR A 1 403 ? 33.077 24.334 -14.796 1.00 96.25 403 TYR A N 1
ATOM 2835 C CA . TYR A 1 403 ? 32.522 24.911 -13.569 1.00 96.25 403 TYR A CA 1
ATOM 2836 C C . TYR A 1 403 ? 33.490 24.780 -12.387 1.00 96.25 403 TYR A C 1
ATOM 2838 O O . TYR A 1 403 ? 33.777 25.776 -11.722 1.00 96.25 403 TYR A O 1
ATOM 2846 N N . ILE A 1 404 ? 34.032 23.580 -12.155 1.00 96.44 404 ILE A N 1
ATOM 2847 C CA . ILE A 1 404 ? 34.948 23.302 -11.039 1.00 96.44 404 ILE A CA 1
ATOM 2848 C C . ILE A 1 404 ? 36.235 24.119 -11.165 1.00 96.44 404 ILE A C 1
ATOM 2850 O O . ILE A 1 404 ? 36.629 24.782 -10.206 1.00 96.44 404 ILE A O 1
ATOM 2854 N N . GLU A 1 405 ? 36.870 24.125 -12.340 1.00 96.94 405 GLU A N 1
ATOM 2855 C CA . GLU A 1 405 ? 38.101 24.892 -12.576 1.00 96.94 405 GLU A CA 1
ATOM 2856 C C . GLU A 1 405 ? 37.877 26.391 -12.348 1.00 96.94 405 GLU A C 1
ATOM 2858 O O . GLU A 1 405 ? 38.681 27.051 -11.683 1.00 96.94 405 GLU A O 1
ATOM 2863 N N . LYS A 1 406 ? 36.747 26.920 -12.833 1.00 95.94 406 LYS A N 1
ATOM 2864 C CA . LYS A 1 406 ? 36.364 28.314 -12.607 1.00 95.94 406 LYS A CA 1
ATOM 2865 C C . LYS A 1 406 ? 36.141 28.610 -11.125 1.00 95.94 406 LYS A C 1
ATOM 2867 O O . LYS A 1 406 ? 36.685 29.584 -10.618 1.00 95.94 406 LYS A O 1
ATOM 2872 N N . ALA A 1 407 ? 35.382 27.776 -10.420 1.00 94.88 407 ALA A N 1
ATOM 2873 C CA . ALA A 1 407 ? 35.104 27.967 -9.001 1.00 94.88 407 ALA A CA 1
ATOM 2874 C C . ALA A 1 407 ? 36.385 27.908 -8.151 1.00 94.88 407 ALA A C 1
ATOM 2876 O O . ALA A 1 407 ? 36.564 28.738 -7.261 1.00 94.88 407 ALA A O 1
ATOM 2877 N N . TYR A 1 408 ? 37.309 26.991 -8.457 1.00 95.12 408 TYR A N 1
ATOM 2878 C CA . TYR A 1 408 ? 38.621 26.936 -7.809 1.00 95.12 408 TYR A CA 1
ATOM 2879 C C . TYR A 1 408 ? 39.440 28.202 -8.082 1.00 95.12 408 TYR A C 1
ATOM 2881 O O . TYR A 1 408 ? 40.027 28.753 -7.150 1.00 95.12 408 TYR A O 1
ATOM 2889 N N . ALA A 1 409 ? 39.457 28.697 -9.323 1.00 95.00 409 ALA A N 1
ATOM 2890 C CA . ALA A 1 409 ? 40.140 29.942 -9.667 1.00 95.00 409 ALA A CA 1
ATOM 2891 C C . ALA A 1 409 ? 39.553 31.155 -8.925 1.00 95.00 409 ALA A C 1
ATOM 2893 O O . ALA A 1 409 ? 40.301 31.930 -8.328 1.00 95.00 409 ALA A O 1
ATOM 2894 N N . ASP A 1 410 ? 38.225 31.279 -8.905 1.00 95.12 410 ASP A N 1
ATOM 2895 C CA . ASP A 1 410 ? 37.513 32.410 -8.303 1.00 95.12 410 ASP A CA 1
ATOM 2896 C C . ASP A 1 410 ? 37.605 32.411 -6.764 1.00 95.12 410 ASP A C 1
ATOM 2898 O O . ASP A 1 410 ? 37.615 33.475 -6.140 1.00 95.12 410 ASP A O 1
ATOM 2902 N N . ASN A 1 411 ? 37.709 31.233 -6.137 1.00 92.62 411 ASN A N 1
ATOM 2903 C CA . ASN A 1 411 ? 37.679 31.080 -4.679 1.00 92.62 411 ASN A CA 1
ATOM 2904 C C . ASN A 1 411 ? 39.039 30.732 -4.045 1.00 92.62 411 ASN A C 1
ATOM 2906 O O . ASN A 1 411 ? 39.096 30.445 -2.849 1.00 92.62 411 ASN A O 1
ATOM 2910 N N . GLY A 1 412 ? 40.137 30.749 -4.803 1.00 91.69 412 GLY A N 1
ATOM 2911 C CA . GLY A 1 412 ? 41.477 30.499 -4.260 1.00 91.69 412 GLY A CA 1
ATOM 2912 C C . GLY A 1 412 ? 41.768 29.031 -3.923 1.00 91.69 412 GLY A C 1
ATOM 2913 O O . GLY A 1 412 ? 42.502 28.758 -2.976 1.00 91.69 412 GLY A O 1
ATOM 2914 N N . GLY A 1 413 ? 41.230 28.093 -4.705 1.00 90.12 413 GLY A N 1
ATOM 2915 C CA . GLY A 1 413 ? 41.503 26.655 -4.601 1.00 90.12 413 GLY A CA 1
ATOM 2916 C C . GLY A 1 413 ? 40.459 25.849 -3.831 1.00 90.12 413 GLY A C 1
ATOM 2917 O O . GLY A 1 413 ? 40.759 24.747 -3.387 1.00 90.12 413 GLY A O 1
ATOM 2918 N N . ILE A 1 414 ? 39.251 26.388 -3.644 1.00 91.31 414 ILE A N 1
ATOM 2919 C CA . ILE A 1 414 ? 38.133 25.683 -3.003 1.00 91.31 414 ILE A CA 1
ATOM 2920 C C . ILE A 1 414 ? 36.882 25.762 -3.877 1.00 91.31 414 ILE A C 1
ATOM 2922 O O . ILE A 1 414 ? 36.622 26.785 -4.502 1.00 91.31 414 ILE A O 1
ATOM 2926 N N . LEU A 1 415 ? 36.057 24.718 -3.876 1.00 90.12 415 LEU A N 1
ATOM 2927 C CA . LEU A 1 415 ? 34.798 24.720 -4.620 1.00 90.12 415 LEU A CA 1
ATOM 2928 C C . LEU A 1 415 ? 33.747 25.630 -3.966 1.00 90.12 415 LEU A C 1
ATOM 2930 O O . LEU A 1 415 ? 33.092 26.410 -4.650 1.00 90.12 415 LEU A O 1
ATOM 2934 N N . HIS A 1 416 ? 33.603 25.579 -2.633 1.00 89.81 416 HIS A N 1
ATOM 2935 C CA . HIS A 1 416 ? 32.652 26.427 -1.908 1.00 89.81 416 HIS A CA 1
ATOM 2936 C C . HIS A 1 416 ? 33.072 26.732 -0.460 1.00 89.81 416 HIS A C 1
ATOM 2938 O O . HIS A 1 416 ? 33.384 25.845 0.324 1.00 89.81 416 HIS A O 1
ATOM 2944 N N . ARG A 1 417 ? 32.955 27.993 -0.026 1.00 83.88 417 ARG A N 1
ATOM 2945 C CA . ARG A 1 417 ? 33.441 28.453 1.297 1.00 83.88 417 ARG A CA 1
ATOM 2946 C C . ARG A 1 417 ? 32.690 27.927 2.537 1.00 83.88 417 ARG A C 1
ATOM 2948 O O . ARG A 1 417 ? 33.139 28.165 3.652 1.00 83.88 417 ARG A O 1
ATOM 2955 N N . VAL A 1 418 ? 31.526 27.288 2.367 1.00 83.12 418 VAL A N 1
ATOM 2956 C CA . VAL A 1 418 ? 30.674 26.788 3.483 1.00 83.12 418 VAL A CA 1
ATOM 2957 C C . VAL A 1 418 ? 30.127 25.371 3.262 1.00 83.12 418 VAL A C 1
ATOM 2959 O O . VAL A 1 418 ? 29.636 24.752 4.198 1.00 83.12 418 VAL A O 1
ATOM 2962 N N . LYS A 1 419 ? 30.138 24.852 2.028 1.00 88.38 419 LYS A N 1
ATOM 2963 C CA . LYS A 1 419 ? 29.310 23.691 1.657 1.00 88.38 419 LYS A CA 1
ATOM 2964 C C . LYS A 1 419 ? 30.182 22.549 1.153 1.00 88.38 419 LYS A C 1
ATOM 2966 O O . LYS A 1 419 ? 30.416 22.467 -0.044 1.00 88.38 419 LYS A O 1
ATOM 2971 N N . ALA A 1 420 ? 30.628 21.667 2.047 1.00 89.62 420 ALA A N 1
ATOM 2972 C CA . ALA A 1 420 ? 31.373 20.458 1.670 1.00 89.62 420 ALA A CA 1
ATOM 2973 C C . ALA A 1 420 ? 30.561 19.573 0.705 1.00 89.62 420 ALA A C 1
ATOM 2975 O O . ALA A 1 420 ? 31.100 18.992 -0.229 1.00 89.62 420 ALA A O 1
ATOM 2976 N N . THR A 1 421 ? 29.235 19.561 0.868 1.00 89.75 421 THR A N 1
ATOM 2977 C CA . THR A 1 421 ? 28.298 18.848 -0.018 1.00 89.75 421 THR A CA 1
ATOM 2978 C C . THR A 1 421 ? 28.367 19.274 -1.487 1.00 89.75 421 THR A C 1
ATOM 2980 O O . THR A 1 421 ? 27.918 18.513 -2.337 1.00 89.75 421 THR A O 1
ATOM 2983 N N . GLU A 1 422 ? 28.927 20.446 -1.806 1.00 90.44 422 GLU A N 1
ATOM 2984 C CA . GLU A 1 422 ? 29.174 20.853 -3.194 1.00 90.44 422 GLU A CA 1
ATOM 2985 C C . GLU A 1 422 ? 30.164 19.908 -3.887 1.00 90.44 422 GLU A C 1
ATOM 2987 O O . GLU A 1 422 ? 29.890 19.421 -4.979 1.00 90.44 422 GLU A O 1
ATOM 2992 N N . TRP A 1 423 ? 31.267 19.566 -3.211 1.00 93.19 423 TRP A N 1
ATOM 2993 C CA . TRP A 1 423 ? 32.245 18.604 -3.722 1.00 93.19 423 TRP A CA 1
ATOM 2994 C C . TRP A 1 423 ? 31.623 17.220 -3.847 1.00 93.19 423 TRP A C 1
ATOM 2996 O O . TRP A 1 423 ? 31.760 16.565 -4.873 1.00 93.19 423 TRP A O 1
ATOM 3006 N N . HIS A 1 424 ? 30.913 16.783 -2.809 1.00 94.25 424 HIS A N 1
ATOM 3007 C CA . HIS A 1 424 ? 30.397 15.421 -2.737 1.00 94.25 424 HIS A CA 1
ATOM 3008 C C . HIS A 1 424 ? 29.336 15.125 -3.809 1.00 94.25 424 HIS A C 1
ATOM 3010 O O . HIS A 1 424 ? 29.348 14.039 -4.383 1.00 94.25 424 HIS A O 1
ATOM 3016 N N . ARG A 1 425 ? 28.448 16.080 -4.129 1.00 91.38 425 ARG A N 1
ATOM 3017 C CA . ARG A 1 425 ? 27.483 15.906 -5.231 1.00 91.38 425 ARG A CA 1
ATOM 3018 C C . ARG A 1 425 ? 28.180 15.855 -6.590 1.00 91.38 425 ARG A C 1
ATOM 3020 O O . ARG A 1 425 ? 27.883 14.960 -7.379 1.00 91.38 425 ARG A O 1
ATOM 3027 N N . ALA A 1 426 ? 29.150 16.746 -6.822 1.00 94.31 426 ALA A N 1
ATOM 3028 C CA . ALA A 1 426 ? 29.948 16.731 -8.044 1.00 94.31 426 ALA A CA 1
ATOM 3029 C C . ALA A 1 426 ? 30.683 15.392 -8.213 1.00 94.31 426 ALA A C 1
ATOM 3031 O O . ALA A 1 426 ? 30.628 14.805 -9.289 1.00 94.31 426 ALA A O 1
ATOM 3032 N N . VAL A 1 427 ? 31.294 14.862 -7.145 1.00 96.44 427 VAL A N 1
ATOM 3033 C CA . VAL A 1 427 ? 31.935 13.534 -7.130 1.00 96.44 427 VAL A CA 1
ATOM 3034 C C . VAL A 1 427 ? 30.974 12.448 -7.605 1.00 96.44 427 VAL A C 1
ATOM 3036 O O . VAL A 1 427 ? 31.323 11.679 -8.497 1.00 96.44 427 VAL A O 1
ATOM 3039 N N . VAL A 1 428 ? 29.771 12.391 -7.029 1.00 95.94 428 VAL A N 1
ATOM 3040 C CA . VAL A 1 428 ? 28.782 11.354 -7.347 1.00 95.94 428 VAL A CA 1
ATOM 3041 C C . VAL A 1 428 ? 28.351 11.433 -8.813 1.00 95.94 428 VAL A C 1
ATOM 3043 O O . VAL A 1 428 ? 28.325 10.405 -9.488 1.00 95.94 428 VAL A O 1
ATOM 3046 N N . ALA A 1 429 ? 28.076 12.636 -9.330 1.00 95.56 429 ALA A N 1
ATOM 3047 C CA . ALA A 1 429 ? 27.726 12.829 -10.737 1.00 95.56 429 ALA A CA 1
ATOM 3048 C C . ALA A 1 429 ? 28.895 12.464 -11.671 1.00 95.56 429 ALA A C 1
ATOM 3050 O O . ALA A 1 429 ? 28.711 11.723 -12.633 1.00 95.56 429 ALA A O 1
ATOM 3051 N N . ILE A 1 430 ? 30.113 12.925 -11.368 1.00 97.00 430 ILE A N 1
ATOM 3052 C CA . ILE A 1 430 ? 31.319 12.635 -12.157 1.00 97.00 430 ILE A CA 1
ATOM 3053 C C . ILE A 1 430 ? 31.565 11.126 -12.232 1.00 97.00 430 ILE A C 1
ATOM 3055 O O . ILE A 1 430 ? 31.729 10.592 -13.329 1.00 97.00 430 ILE A O 1
ATOM 3059 N N . ALA A 1 431 ? 31.550 10.440 -11.088 1.00 95.81 431 ALA A N 1
ATOM 3060 C CA . ALA A 1 431 ? 31.795 9.005 -11.016 1.00 95.81 431 ALA A CA 1
ATOM 3061 C C . ALA A 1 431 ? 30.696 8.199 -11.732 1.00 95.81 431 ALA A C 1
ATOM 3063 O O . ALA A 1 431 ? 31.008 7.273 -12.479 1.00 95.81 431 ALA A O 1
ATOM 3064 N N . ALA A 1 432 ? 29.421 8.583 -11.581 1.00 95.19 432 ALA A N 1
ATOM 3065 C CA . ALA A 1 432 ? 28.303 7.948 -12.285 1.00 95.19 432 ALA A CA 1
ATOM 3066 C C . ALA A 1 432 ? 28.426 8.048 -13.814 1.00 95.19 432 ALA A C 1
ATOM 3068 O O . ALA A 1 432 ? 28.032 7.128 -14.530 1.00 95.19 432 ALA A O 1
ATOM 3069 N N . LEU A 1 433 ? 28.993 9.150 -14.313 1.00 95.44 433 LEU A N 1
ATOM 3070 C CA . LEU A 1 433 ? 29.238 9.377 -15.736 1.00 95.44 433 LEU A CA 1
ATOM 3071 C C . LEU A 1 433 ? 30.601 8.841 -16.216 1.00 95.44 433 LEU A C 1
ATOM 3073 O O . LEU A 1 433 ? 30.950 9.019 -17.379 1.00 95.44 433 LEU A O 1
ATOM 3077 N N . GLY A 1 434 ? 31.367 8.162 -15.356 1.00 91.25 434 GLY A N 1
ATOM 3078 C CA . GLY A 1 434 ? 32.645 7.536 -15.711 1.00 91.25 434 GLY A CA 1
ATOM 3079 C C . GLY A 1 434 ? 33.862 8.468 -15.697 1.00 91.25 434 GLY A C 1
ATOM 3080 O O . GLY A 1 434 ? 34.923 8.086 -16.191 1.00 91.25 434 GLY A O 1
ATOM 3081 N N . GLY A 1 435 ? 33.741 9.679 -15.147 1.00 93.50 435 GLY A N 1
ATOM 3082 C CA . GLY A 1 435 ? 34.881 10.556 -14.882 1.00 93.50 435 GLY A CA 1
ATOM 3083 C C . GLY A 1 435 ? 35.641 10.167 -13.607 1.00 93.50 435 GLY A C 1
ATOM 3084 O O . GLY A 1 435 ? 35.101 9.507 -12.724 1.00 93.50 435 GLY A O 1
ATOM 3085 N N . ASP A 1 436 ? 36.897 10.611 -13.496 1.00 94.81 436 ASP A N 1
ATOM 3086 C CA . ASP A 1 436 ? 37.734 10.400 -12.307 1.00 94.81 436 ASP A CA 1
ATOM 3087 C C . ASP A 1 436 ? 37.696 11.629 -11.376 1.00 94.81 436 ASP A C 1
ATOM 3089 O O . ASP A 1 436 ? 38.317 12.649 -11.698 1.00 94.81 436 ASP A O 1
ATOM 3093 N N . PRO A 1 437 ? 37.002 11.566 -10.223 1.00 96.00 437 PRO A N 1
ATOM 3094 C CA . PRO A 1 437 ? 36.904 12.683 -9.284 1.00 96.00 437 PRO A CA 1
ATOM 3095 C C . PRO A 1 437 ? 38.205 12.970 -8.512 1.00 96.00 437 PRO A C 1
ATOM 3097 O O . PRO A 1 437 ? 38.299 14.010 -7.856 1.00 96.00 437 PRO A O 1
ATOM 3100 N N . THR A 1 438 ? 39.208 12.086 -8.571 1.00 95.75 438 THR A N 1
ATOM 3101 C CA . THR A 1 438 ? 40.522 12.316 -7.941 1.00 95.75 438 THR A CA 1
ATOM 3102 C C . THR A 1 438 ? 41.451 13.177 -8.800 1.00 95.75 438 THR A C 1
ATOM 3104 O O . THR A 1 438 ? 42.435 13.714 -8.289 1.00 95.75 438 THR A O 1
ATOM 3107 N N . ALA A 1 439 ? 41.116 13.346 -10.084 1.00 95.88 439 ALA A N 1
ATOM 3108 C CA . ALA A 1 439 ? 41.865 14.138 -11.054 1.00 95.88 439 ALA A CA 1
ATOM 3109 C C . ALA A 1 439 ? 40.927 14.858 -12.047 1.00 95.88 439 ALA A C 1
ATOM 3111 O O . ALA A 1 439 ? 41.004 14.681 -13.270 1.00 95.88 439 ALA A O 1
ATOM 3112 N N . PHE A 1 440 ? 40.024 15.701 -11.532 1.00 96.00 440 PHE A N 1
ATOM 3113 C CA . PHE A 1 440 ? 38.970 16.328 -12.334 1.00 96.00 440 PHE A CA 1
ATOM 3114 C C . PHE A 1 440 ? 39.179 17.832 -12.560 1.00 96.00 440 PHE A C 1
ATOM 3116 O O . PHE A 1 440 ? 38.592 18.681 -11.896 1.00 96.00 440 PHE A O 1
ATOM 3123 N N . GLY A 1 441 ? 40.004 18.153 -13.556 1.00 94.75 441 GLY A N 1
ATOM 3124 C CA . GLY A 1 441 ? 40.370 19.529 -13.906 1.00 94.75 441 GLY A CA 1
ATOM 3125 C C . GLY A 1 441 ? 41.699 19.928 -13.273 1.00 94.75 441 GLY A C 1
ATOM 3126 O O . GLY A 1 441 ? 42.335 19.108 -12.610 1.00 94.75 441 GLY A O 1
ATOM 3127 N N . ASN A 1 442 ? 42.143 21.162 -13.509 1.00 95.06 442 ASN A N 1
ATOM 3128 C CA . ASN A 1 442 ? 43.426 21.656 -13.011 1.00 95.06 442 ASN A CA 1
ATOM 3129 C C . ASN A 1 442 ? 43.310 23.010 -12.307 1.00 95.06 442 ASN A C 1
ATOM 3131 O O . ASN A 1 442 ? 42.660 23.932 -12.794 1.00 95.06 442 ASN A O 1
ATOM 3135 N N . TYR A 1 443 ? 44.047 23.167 -11.209 1.00 95.38 443 TYR A N 1
ATOM 3136 C CA . TYR A 1 443 ? 44.243 24.441 -10.523 1.00 95.38 443 TYR A CA 1
ATOM 3137 C C . TYR A 1 443 ? 45.737 24.634 -10.234 1.00 95.38 443 TYR A C 1
ATOM 3139 O O . TYR A 1 443 ? 46.396 23.750 -9.693 1.00 95.38 443 TYR A O 1
ATOM 3147 N N . ASN A 1 444 ? 46.309 25.770 -10.652 1.00 93.75 444 ASN A N 1
ATOM 3148 C CA . ASN A 1 444 ? 47.751 26.061 -10.551 1.00 93.75 444 ASN A CA 1
ATOM 3149 C C . ASN A 1 444 ? 48.674 24.955 -11.110 1.00 93.75 444 ASN A C 1
ATOM 3151 O O . ASN A 1 444 ? 49.758 24.702 -10.585 1.00 93.75 444 ASN A O 1
ATOM 3155 N N . GLY A 1 445 ? 48.249 24.295 -12.192 1.00 90.94 445 GLY A N 1
ATOM 3156 C CA . GLY A 1 445 ? 49.014 23.228 -12.847 1.00 90.94 445 GLY A CA 1
ATOM 3157 C C . GLY A 1 445 ? 49.016 21.887 -12.106 1.00 90.94 445 GLY A C 1
ATOM 3158 O O . GLY A 1 445 ? 49.789 21.011 -12.482 1.00 90.94 445 GLY A O 1
ATOM 3159 N N . GLN A 1 446 ? 48.182 21.726 -11.074 1.00 93.56 446 GLN A N 1
ATOM 3160 C CA . GLN A 1 446 ? 47.963 20.464 -10.365 1.00 93.56 446 GLN A CA 1
ATOM 3161 C C . GLN A 1 446 ? 46.536 19.951 -10.602 1.00 93.56 446 GLN A C 1
ATOM 3163 O O . GLN A 1 446 ? 45.620 20.773 -10.726 1.00 93.56 446 GLN A O 1
ATOM 3168 N N . PRO A 1 447 ? 46.329 18.622 -10.653 1.00 95.62 447 PRO A N 1
ATOM 3169 C CA . PRO A 1 447 ? 44.996 18.046 -10.768 1.00 95.62 447 PRO A CA 1
ATOM 3170 C C . PRO A 1 447 ? 44.155 18.351 -9.521 1.00 95.62 447 PRO A C 1
ATOM 3172 O O . PRO A 1 447 ? 44.658 18.314 -8.398 1.00 95.62 447 PRO A O 1
ATOM 3175 N N . ILE A 1 448 ? 42.868 18.637 -9.721 1.00 96.56 448 ILE A N 1
ATOM 3176 C CA . ILE A 1 448 ? 41.911 18.861 -8.630 1.00 96.56 448 ILE A CA 1
ATOM 3177 C C . ILE A 1 448 ? 41.410 17.506 -8.114 1.00 96.56 448 ILE A C 1
ATOM 3179 O O . ILE A 1 448 ? 40.845 16.724 -8.882 1.00 96.56 448 ILE A O 1
ATOM 3183 N N . ASN A 1 449 ? 41.585 17.251 -6.814 1.00 95.75 449 ASN A N 1
ATOM 3184 C CA . ASN A 1 449 ? 41.115 16.038 -6.147 1.00 95.75 449 ASN A CA 1
ATOM 3185 C C . ASN A 1 449 ? 39.908 16.359 -5.257 1.00 95.75 449 ASN A C 1
ATOM 3187 O O . ASN A 1 449 ? 40.045 16.740 -4.094 1.00 95.75 449 ASN A O 1
ATOM 3191 N N . LEU A 1 450 ? 38.708 16.173 -5.807 1.00 95.69 450 LEU A N 1
ATOM 3192 C CA . LEU A 1 450 ? 37.462 16.538 -5.132 1.00 95.69 450 LEU A CA 1
ATOM 3193 C C . LEU A 1 450 ? 37.180 15.672 -3.898 1.00 95.69 450 LEU A C 1
ATOM 3195 O O . LEU A 1 450 ? 36.555 16.153 -2.953 1.00 95.69 450 LEU A O 1
ATOM 3199 N N . ILE A 1 451 ? 37.652 14.419 -3.898 1.00 95.25 451 ILE A N 1
ATOM 3200 C CA . ILE A 1 451 ? 37.519 13.498 -2.761 1.00 95.25 451 ILE A CA 1
ATOM 3201 C C . ILE A 1 451 ? 38.338 14.015 -1.575 1.00 95.25 451 ILE A C 1
ATOM 3203 O O . ILE A 1 451 ? 37.833 14.127 -0.457 1.00 95.25 451 ILE A O 1
ATOM 3207 N N . ALA A 1 452 ? 39.604 14.360 -1.819 1.00 94.69 452 ALA A N 1
ATOM 3208 C CA . ALA A 1 452 ? 40.488 14.877 -0.784 1.00 94.69 452 ALA A CA 1
ATOM 3209 C C . ALA A 1 452 ? 39.975 16.213 -0.236 1.00 94.69 452 ALA A C 1
ATOM 3211 O O . ALA A 1 452 ? 39.787 16.359 0.974 1.00 94.69 452 ALA A O 1
ATOM 3212 N N . ASP A 1 453 ? 39.717 17.165 -1.134 1.00 93.38 453 ASP A N 1
ATOM 3213 C CA . ASP A 1 453 ? 39.419 18.554 -0.788 1.00 93.38 453 ASP A CA 1
ATOM 3214 C C . ASP A 1 453 ? 38.060 18.711 -0.090 1.00 93.38 453 ASP A C 1
ATOM 3216 O O . ASP A 1 453 ? 37.909 19.552 0.800 1.00 93.38 453 ASP A O 1
ATOM 3220 N N . GLY A 1 454 ? 37.066 17.906 -0.483 1.00 91.94 454 GLY A N 1
ATOM 3221 C CA . GLY A 1 454 ? 35.718 17.933 0.084 1.00 91.94 454 GLY A CA 1
ATOM 3222 C C . GLY A 1 454 ? 35.575 17.133 1.379 1.00 91.94 454 GLY A C 1
ATOM 3223 O O . GLY A 1 454 ? 34.822 17.545 2.266 1.00 91.94 454 GLY A O 1
ATOM 3224 N N . SER A 1 455 ? 36.317 16.025 1.511 1.00 94.50 455 SER A N 1
ATOM 3225 C CA . SER A 1 455 ? 36.122 15.035 2.578 1.00 94.50 455 SER A CA 1
ATOM 3226 C C . SER A 1 455 ? 37.297 14.972 3.560 1.00 94.50 455 SER A C 1
ATOM 3228 O O . SER A 1 455 ? 37.307 15.693 4.561 1.00 94.50 455 SER A O 1
ATOM 3230 N N . TYR A 1 456 ? 38.290 14.109 3.329 1.00 94.62 456 TYR A N 1
ATOM 3231 C CA . TYR A 1 456 ? 39.268 13.752 4.363 1.00 94.62 456 TYR A CA 1
ATOM 3232 C C . TYR A 1 456 ? 40.329 14.833 4.630 1.00 94.62 456 TYR A C 1
ATOM 3234 O O . TYR A 1 456 ? 40.922 14.844 5.707 1.00 94.62 456 TYR A O 1
ATOM 3242 N N . ASN A 1 457 ? 40.509 15.789 3.712 1.00 94.38 457 ASN A N 1
ATOM 3243 C CA . ASN A 1 457 ? 41.333 16.991 3.885 1.00 94.38 457 ASN A CA 1
ATOM 3244 C C . ASN A 1 457 ? 40.501 18.284 3.848 1.00 94.38 457 ASN A C 1
ATOM 3246 O O . ASN A 1 457 ? 41.024 19.359 3.556 1.00 94.38 457 ASN A O 1
ATOM 3250 N N . CYS A 1 458 ? 39.212 18.199 4.200 1.00 92.38 458 CYS A N 1
ATOM 3251 C CA . CYS A 1 458 ? 38.290 19.329 4.150 1.00 92.38 458 CYS A CA 1
ATOM 3252 C C . CYS A 1 458 ? 38.824 20.579 4.877 1.00 92.38 458 CYS A C 1
ATOM 3254 O O . CYS A 1 458 ? 39.132 20.574 6.081 1.00 92.38 458 CYS A O 1
ATOM 3256 N N . VAL A 1 459 ? 38.900 21.677 4.124 1.00 86.81 459 VAL A N 1
ATOM 3257 C CA . VAL A 1 459 ? 39.473 22.960 4.566 1.00 86.81 459 VAL A CA 1
ATOM 3258 C C . VAL A 1 459 ? 38.454 23.904 5.210 1.00 86.81 459 VAL A C 1
ATOM 3260 O O . VAL A 1 459 ? 38.820 24.994 5.650 1.00 86.81 459 VAL A O 1
ATOM 3263 N N . LEU A 1 460 ? 37.180 23.507 5.302 1.00 87.75 460 LEU A N 1
ATOM 3264 C CA . LEU A 1 460 ? 36.162 24.292 6.002 1.00 87.75 460 LEU A CA 1
ATOM 3265 C C . LEU A 1 460 ? 36.512 24.460 7.487 1.00 87.75 460 LEU A C 1
ATOM 3267 O O . LEU A 1 460 ? 37.128 23.581 8.096 1.00 87.75 460 LEU A O 1
ATOM 3271 N N . ARG A 1 461 ? 36.087 25.590 8.072 1.00 79.19 461 ARG A N 1
ATOM 3272 C CA . ARG A 1 461 ? 36.432 25.994 9.448 1.00 79.19 461 ARG A CA 1
ATOM 3273 C C . ARG A 1 461 ? 36.161 24.889 10.470 1.00 79.19 461 ARG A C 1
ATOM 3275 O O . ARG A 1 461 ? 37.043 24.581 11.263 1.00 79.19 461 ARG A O 1
ATOM 3282 N N . ASP A 1 462 ? 34.980 24.278 10.394 1.00 80.50 462 ASP A N 1
ATOM 3283 C CA . ASP A 1 462 ? 34.529 23.222 11.307 1.00 80.50 462 ASP A CA 1
ATOM 3284 C C . ASP A 1 462 ? 34.571 21.833 10.622 1.00 80.50 462 ASP A C 1
ATOM 3286 O O . ASP A 1 462 ? 33.911 20.883 11.039 1.00 80.50 462 ASP A O 1
ATOM 3290 N N . GLY A 1 463 ? 35.356 21.708 9.543 1.00 89.75 463 GLY A N 1
ATOM 3291 C CA . GLY A 1 463 ? 35.476 20.488 8.744 1.00 89.75 463 GLY A CA 1
ATOM 3292 C C . GLY A 1 463 ? 34.193 20.108 7.995 1.00 89.75 463 GLY A C 1
ATOM 3293 O O . GLY A 1 463 ? 33.319 20.960 7.783 1.00 89.75 463 GLY A O 1
ATOM 3294 N N . PRO A 1 464 ? 34.044 18.824 7.617 1.00 90.00 464 PRO A N 1
ATOM 3295 C CA . PRO A 1 464 ? 32.849 18.321 6.937 1.00 90.00 464 PRO A CA 1
ATOM 3296 C C . PRO A 1 464 ? 31.565 18.569 7.744 1.00 90.00 464 PRO A C 1
ATOM 3298 O O . PRO A 1 464 ? 30.527 18.894 7.170 1.00 90.00 464 PRO A O 1
ATOM 3301 N N . GLY A 1 465 ? 31.651 18.532 9.078 1.00 87.62 465 GLY A N 1
ATOM 3302 C CA . GLY A 1 465 ? 30.538 18.784 9.999 1.00 87.62 465 GLY A CA 1
ATOM 3303 C C . GLY A 1 465 ? 29.988 20.216 10.013 1.00 87.62 465 GLY A C 1
ATOM 3304 O O . GLY A 1 465 ? 28.993 20.463 10.689 1.00 87.62 465 GLY A O 1
ATOM 3305 N N . THR A 1 466 ? 30.561 21.156 9.247 1.00 87.31 466 THR A N 1
ATOM 3306 C CA . THR A 1 466 ? 30.039 22.535 9.108 1.00 87.31 466 THR A CA 1
ATOM 3307 C C . THR A 1 466 ? 28.558 22.560 8.680 1.00 87.31 466 THR A C 1
ATOM 3309 O O . THR A 1 466 ? 27.826 23.481 9.035 1.00 87.31 466 THR A O 1
ATOM 3312 N N . GLN A 1 467 ? 28.096 21.544 7.938 1.00 85.75 467 GLN A N 1
ATOM 3313 C CA . GLN A 1 467 ? 26.695 21.383 7.514 1.00 85.75 467 GLN A CA 1
ATOM 3314 C C . GLN A 1 467 ? 25.911 20.368 8.370 1.00 85.75 467 GLN A C 1
ATOM 3316 O O . GLN A 1 467 ? 24.923 19.799 7.904 1.00 85.75 467 GLN A O 1
ATOM 3321 N N . GLY A 1 468 ? 26.364 20.107 9.598 1.00 89.31 468 GLY A N 1
ATOM 3322 C CA . GLY A 1 468 ? 25.798 19.083 10.471 1.00 89.31 468 GLY A CA 1
ATOM 3323 C C . GLY A 1 468 ? 25.980 17.672 9.909 1.00 89.31 468 GLY A C 1
ATOM 3324 O O . GLY A 1 468 ? 26.931 17.395 9.172 1.00 89.31 468 GLY A O 1
ATOM 3325 N N . LEU A 1 469 ? 25.037 16.787 10.239 1.00 92.75 469 LEU A N 1
ATOM 3326 C CA . LEU A 1 469 ? 25.023 15.384 9.817 1.00 92.75 469 LEU A CA 1
ATOM 3327 C C . LEU A 1 469 ? 25.195 15.211 8.297 1.00 92.75 469 LEU A C 1
ATOM 3329 O O . LEU A 1 469 ? 25.911 14.320 7.845 1.00 92.75 469 LEU A O 1
ATOM 3333 N N . ASN A 1 470 ? 24.588 16.101 7.511 1.00 92.12 470 ASN A N 1
ATOM 3334 C CA . ASN A 1 470 ? 24.582 16.020 6.053 1.00 92.12 470 ASN A CA 1
ATOM 3335 C C . ASN A 1 470 ? 26.002 16.067 5.450 1.00 92.12 470 ASN A C 1
ATOM 3337 O O . ASN A 1 470 ? 26.291 15.396 4.462 1.00 92.12 470 ASN A O 1
ATOM 3341 N N . GLY A 1 471 ? 26.915 16.834 6.056 1.00 92.62 471 GLY A N 1
ATOM 3342 C CA . GLY A 1 471 ? 28.303 16.908 5.598 1.00 92.62 471 GLY A CA 1
ATOM 3343 C C . GLY A 1 471 ? 29.079 15.606 5.811 1.00 92.62 471 GLY A C 1
ATOM 3344 O O . GLY A 1 471 ? 29.870 15.221 4.948 1.00 92.62 471 GLY A O 1
ATOM 3345 N N . TRP A 1 472 ? 28.806 14.900 6.913 1.00 95.50 472 TRP A N 1
ATOM 3346 C CA . TRP A 1 472 ? 29.395 13.592 7.206 1.00 95.50 472 TRP A CA 1
ATOM 3347 C C . TRP A 1 472 ? 28.829 12.492 6.299 1.00 95.50 472 TRP A C 1
ATOM 3349 O O . TRP A 1 472 ? 29.599 11.725 5.730 1.00 95.50 472 TRP A O 1
ATOM 3359 N N . ILE A 1 473 ? 27.508 12.467 6.091 1.00 96.94 473 ILE A N 1
ATOM 3360 C CA . ILE A 1 473 ? 26.832 11.521 5.185 1.00 96.94 473 ILE A CA 1
ATOM 3361 C C . ILE A 1 473 ? 27.409 11.612 3.773 1.00 96.94 473 ILE A C 1
ATOM 3363 O O . ILE A 1 473 ? 27.948 10.637 3.252 1.00 96.94 473 ILE A O 1
ATOM 3367 N N . TRP A 1 474 ? 27.353 12.797 3.163 1.00 95.44 474 TRP A N 1
ATOM 3368 C CA . TRP A 1 474 ? 27.814 12.963 1.787 1.00 95.44 474 TRP A CA 1
ATOM 3369 C C . TRP A 1 474 ? 29.319 12.768 1.639 1.00 95.44 474 TRP A C 1
ATOM 3371 O O . TRP A 1 474 ? 29.762 12.276 0.605 1.00 95.44 474 TRP A O 1
ATOM 3381 N N . GLY A 1 475 ? 30.105 13.131 2.656 1.00 95.81 475 GLY A N 1
ATOM 3382 C CA . GLY A 1 475 ? 31.545 12.898 2.631 1.00 95.81 475 GLY A CA 1
ATOM 3383 C C . GLY A 1 475 ? 31.878 11.415 2.603 1.00 95.81 475 GLY A C 1
ATOM 3384 O O . GLY A 1 475 ? 32.683 10.992 1.774 1.00 95.81 475 GLY A O 1
ATOM 3385 N N . LEU A 1 476 ? 31.194 10.617 3.425 1.00 96.75 476 LEU A N 1
ATOM 3386 C CA . LEU A 1 476 ? 31.363 9.169 3.425 1.00 96.75 476 LEU A CA 1
ATOM 3387 C C . LEU A 1 476 ? 30.915 8.545 2.096 1.00 96.75 476 LEU A C 1
ATOM 3389 O O . LEU A 1 476 ? 31.707 7.832 1.485 1.00 96.75 476 LEU A O 1
ATOM 3393 N N . ILE A 1 477 ? 29.726 8.911 1.591 1.00 96.69 477 ILE A N 1
ATOM 3394 C CA . ILE A 1 477 ? 29.247 8.477 0.264 1.00 96.69 477 ILE A CA 1
ATOM 3395 C C . ILE A 1 477 ? 30.292 8.794 -0.809 1.00 96.69 477 ILE A C 1
ATOM 3397 O O . ILE A 1 477 ? 30.656 7.920 -1.587 1.00 96.69 477 ILE A O 1
ATOM 3401 N N . SER A 1 478 ? 30.815 10.024 -0.836 1.00 95.81 478 SER A N 1
ATOM 3402 C CA . SER A 1 478 ? 31.763 10.454 -1.867 1.00 95.81 478 SER A CA 1
ATOM 3403 C C . SER A 1 478 ? 33.060 9.641 -1.851 1.00 95.81 478 SER A C 1
ATOM 3405 O O . SER A 1 478 ? 33.476 9.154 -2.901 1.00 95.81 478 SER A O 1
ATOM 3407 N N . MET A 1 479 ? 33.653 9.406 -0.673 1.00 95.31 479 MET A N 1
ATOM 3408 C CA . MET A 1 479 ? 34.853 8.575 -0.530 1.00 95.31 479 MET A CA 1
ATOM 3409 C C . MET A 1 479 ? 34.596 7.119 -0.925 1.00 95.31 479 MET A C 1
ATOM 3411 O O . MET A 1 479 ? 35.490 6.461 -1.459 1.00 95.31 479 MET A O 1
ATOM 3415 N N . ASP A 1 480 ? 33.390 6.617 -0.672 1.00 93.31 480 ASP A N 1
ATOM 3416 C CA . ASP A 1 480 ? 33.054 5.214 -0.887 1.00 93.31 480 ASP A CA 1
ATOM 3417 C C . ASP A 1 480 ? 32.511 4.930 -2.291 1.00 93.31 480 ASP A C 1
ATOM 3419 O O . ASP A 1 480 ? 32.505 3.768 -2.689 1.00 93.31 480 ASP A O 1
ATOM 3423 N N . THR A 1 481 ? 32.210 5.960 -3.098 1.00 93.44 481 THR A N 1
ATOM 3424 C CA . THR A 1 481 ? 31.827 5.764 -4.508 1.00 93.44 481 THR A CA 1
ATOM 3425 C C . THR A 1 481 ? 32.827 4.918 -5.294 1.00 93.44 481 THR A C 1
ATOM 3427 O O . THR A 1 481 ? 32.426 4.075 -6.088 1.00 93.44 481 THR A O 1
ATOM 3430 N N . GLY A 1 482 ? 34.125 5.096 -5.048 1.00 89.88 482 GLY A N 1
ATOM 3431 C CA . GLY A 1 482 ? 35.194 4.265 -5.605 1.00 89.88 482 GLY A CA 1
ATOM 3432 C C . GLY A 1 482 ? 35.994 3.488 -4.558 1.00 89.88 482 GLY A C 1
ATOM 3433 O O . GLY A 1 482 ? 37.022 2.917 -4.906 1.00 89.88 482 GLY A O 1
ATOM 3434 N N . MET A 1 483 ? 35.578 3.500 -3.283 1.00 89.00 483 MET A N 1
ATOM 3435 C CA . MET A 1 483 ? 36.415 3.106 -2.135 1.00 89.00 483 MET A CA 1
ATOM 3436 C C . MET A 1 483 ? 37.808 3.760 -2.185 1.00 89.00 483 MET A C 1
ATOM 3438 O O . MET A 1 483 ? 38.844 3.103 -2.082 1.00 89.00 483 MET A O 1
ATOM 3442 N N . TYR A 1 484 ? 37.842 5.080 -2.383 1.00 91.12 484 TYR A N 1
ATOM 3443 C CA . TYR A 1 484 ? 39.092 5.807 -2.577 1.00 91.12 484 TYR A CA 1
ATOM 3444 C C . TYR A 1 484 ? 39.999 5.699 -1.336 1.00 91.12 484 TYR A C 1
ATOM 3446 O O . TYR A 1 484 ? 39.515 5.811 -0.198 1.00 91.12 484 TYR A O 1
ATOM 3454 N N . PRO A 1 485 ? 41.315 5.487 -1.518 1.00 90.00 485 PRO A N 1
ATOM 3455 C CA . PRO A 1 485 ? 42.248 5.372 -0.405 1.00 90.00 485 PRO A CA 1
ATOM 3456 C C . PRO A 1 485 ? 42.324 6.691 0.372 1.00 90.00 485 PRO A C 1
ATOM 3458 O O . PRO A 1 485 ? 42.394 7.768 -0.216 1.00 90.00 485 PRO A O 1
ATOM 3461 N N . VAL A 1 486 ? 42.325 6.596 1.703 1.00 92.62 486 VAL A N 1
ATOM 3462 C CA . VAL A 1 486 ? 42.489 7.746 2.604 1.00 92.62 486 VAL A CA 1
ATOM 3463 C C . VAL A 1 486 ? 43.882 7.646 3.230 1.00 92.62 486 VAL A C 1
ATOM 3465 O O . VAL A 1 486 ? 44.156 6.621 3.854 1.00 92.62 486 VAL A O 1
ATOM 3468 N N . PRO A 1 487 ? 44.759 8.650 3.053 1.00 93.75 487 PRO A N 1
ATOM 3469 C CA . PRO A 1 487 ? 46.098 8.650 3.642 1.00 93.75 487 PRO A CA 1
ATOM 3470 C C . PRO A 1 487 ? 46.087 8.603 5.177 1.00 93.75 487 PRO A C 1
ATOM 3472 O O . PRO A 1 487 ? 45.176 9.139 5.808 1.00 93.75 487 PRO A O 1
ATOM 3475 N N . ASP A 1 488 ? 47.132 8.030 5.778 1.00 91.81 488 ASP A N 1
ATOM 3476 C CA . ASP A 1 488 ? 47.270 7.920 7.241 1.00 91.81 488 ASP A CA 1
ATOM 3477 C C . ASP A 1 488 ? 47.342 9.287 7.948 1.00 91.81 488 ASP A C 1
ATOM 3479 O O . ASP A 1 488 ? 46.964 9.410 9.113 1.00 91.81 488 ASP A O 1
ATOM 3483 N N . ASP A 1 489 ? 47.817 10.323 7.250 1.00 93.81 489 ASP A N 1
ATOM 3484 C CA . ASP A 1 489 ? 47.921 11.701 7.736 1.00 93.81 489 ASP A CA 1
ATOM 3485 C C . ASP A 1 489 ? 46.688 12.563 7.410 1.00 93.81 489 ASP A C 1
ATOM 3487 O O . ASP A 1 489 ? 46.698 13.776 7.643 1.00 93.81 489 ASP A O 1
ATOM 3491 N N . ALA A 1 490 ? 45.613 11.956 6.895 1.00 95.50 490 ALA A N 1
ATOM 3492 C CA . ALA A 1 490 ? 44.378 12.661 6.588 1.00 95.50 490 ALA A CA 1
ATOM 3493 C C . ALA A 1 490 ? 43.787 13.345 7.829 1.00 95.50 490 ALA A C 1
ATOM 3495 O O . ALA A 1 490 ? 43.674 12.760 8.909 1.00 95.50 490 ALA A O 1
ATOM 3496 N N . LYS A 1 491 ? 43.325 14.588 7.654 1.00 94.75 491 LYS A N 1
ATOM 3497 C CA . LYS A 1 491 ? 42.747 15.395 8.741 1.00 94.75 491 LYS A CA 1
ATOM 3498 C C . LYS A 1 491 ? 41.481 14.763 9.330 1.00 94.75 491 LYS A C 1
ATOM 3500 O O . LYS A 1 491 ? 41.247 14.851 10.534 1.00 94.75 491 LYS A O 1
ATOM 3505 N N . TYR A 1 492 ? 40.671 14.133 8.484 1.00 95.19 492 TYR A N 1
ATOM 3506 C CA . TYR A 1 492 ? 39.461 13.412 8.865 1.00 95.19 492 TYR A CA 1
ATOM 3507 C C . TYR A 1 492 ? 39.499 12.000 8.261 1.00 95.19 492 TYR A C 1
ATOM 3509 O O . TYR A 1 492 ? 39.046 11.805 7.133 1.00 95.19 492 TYR A O 1
ATOM 3517 N N . PRO A 1 493 ? 40.033 11.000 8.984 1.00 95.12 493 PRO A N 1
ATOM 3518 C CA . PRO A 1 493 ? 40.010 9.614 8.530 1.00 95.12 493 PRO A CA 1
ATOM 3519 C C . PRO A 1 493 ? 38.580 9.109 8.316 1.00 95.12 493 PRO A C 1
ATOM 3521 O O . PRO A 1 493 ? 37.645 9.552 8.983 1.00 95.12 493 PRO A O 1
ATOM 3524 N N . ARG A 1 494 ? 38.402 8.108 7.452 1.00 94.31 494 ARG A N 1
ATOM 3525 C CA . ARG A 1 494 ? 37.098 7.473 7.178 1.00 94.31 494 ARG A CA 1
ATOM 3526 C C . ARG A 1 494 ? 36.354 7.030 8.447 1.00 94.31 494 ARG A C 1
ATOM 3528 O O . ARG A 1 494 ? 35.156 7.266 8.566 1.00 94.31 494 ARG A O 1
ATOM 3535 N N . ALA A 1 495 ? 37.067 6.469 9.427 1.00 94.00 495 ALA A N 1
ATOM 3536 C CA . ALA A 1 495 ? 36.490 6.075 10.716 1.00 94.00 495 ALA A CA 1
ATOM 3537 C C . ALA A 1 495 ? 35.851 7.251 11.481 1.00 94.00 495 ALA A C 1
ATOM 3539 O O . ALA A 1 495 ? 34.860 7.055 12.186 1.00 94.00 495 ALA A O 1
ATOM 3540 N N . THR A 1 496 ? 36.363 8.475 11.311 1.00 95.50 496 THR A N 1
ATOM 3541 C CA . THR A 1 496 ? 35.775 9.686 11.898 1.00 95.50 496 THR A CA 1
ATOM 3542 C C . THR A 1 496 ? 34.401 9.969 11.304 1.00 95.50 496 THR A C 1
ATOM 3544 O O . THR A 1 496 ? 33.472 10.213 12.062 1.00 95.50 496 THR A O 1
ATOM 3547 N N . PHE A 1 497 ? 34.232 9.867 9.982 1.00 96.50 497 PHE A N 1
ATOM 3548 C CA . PHE A 1 497 ? 32.930 10.076 9.333 1.00 96.50 497 PHE A CA 1
ATOM 3549 C C . PHE A 1 497 ? 31.872 9.105 9.865 1.00 96.50 497 PHE A C 1
ATOM 3551 O O . PHE A 1 497 ? 30.786 9.533 10.247 1.00 96.50 497 PHE A O 1
ATOM 3558 N N . ILE A 1 498 ? 32.221 7.818 9.956 1.00 97.12 498 ILE A N 1
ATOM 3559 C CA . ILE A 1 498 ? 31.337 6.774 10.493 1.00 97.12 498 ILE A CA 1
ATOM 3560 C C . ILE A 1 498 ? 30.967 7.102 11.939 1.00 97.12 498 ILE A C 1
ATOM 3562 O O . ILE A 1 498 ? 29.792 7.196 12.281 1.00 97.12 498 ILE A O 1
ATOM 3566 N N . THR A 1 499 ? 31.969 7.346 12.785 1.00 97.06 499 THR A N 1
ATOM 3567 C CA . THR A 1 499 ? 31.742 7.583 14.213 1.00 97.06 499 THR A CA 1
ATOM 3568 C C . THR A 1 499 ? 30.918 8.856 14.455 1.00 97.06 499 THR A C 1
ATOM 3570 O O . THR A 1 499 ? 30.056 8.856 15.327 1.00 97.06 499 THR A O 1
ATOM 3573 N N . GLU A 1 500 ? 31.124 9.933 13.690 1.00 96.38 500 GLU A N 1
ATOM 3574 C CA . GLU A 1 500 ? 30.325 11.163 13.816 1.00 96.38 500 GLU A CA 1
ATOM 3575 C C . GLU A 1 500 ? 28.859 10.961 13.404 1.00 96.38 500 GLU A C 1
ATOM 3577 O O . GLU A 1 500 ? 27.972 11.483 14.079 1.00 96.38 500 GLU A O 1
ATOM 3582 N N . ILE A 1 501 ? 28.583 10.150 12.375 1.00 97.69 501 ILE A N 1
ATOM 3583 C CA . ILE A 1 501 ? 27.207 9.757 12.027 1.00 97.69 501 ILE A CA 1
ATOM 3584 C C . ILE A 1 501 ? 26.584 8.955 13.177 1.00 97.69 501 ILE A C 1
ATOM 3586 O O . ILE A 1 501 ? 25.506 9.300 13.661 1.00 97.69 501 ILE A O 1
ATOM 3590 N N . LEU A 1 502 ? 27.270 7.919 13.670 1.00 97.81 502 LEU A N 1
ATOM 3591 C CA . LEU A 1 502 ? 26.752 7.047 14.731 1.00 97.81 502 LEU A CA 1
ATOM 3592 C C . LEU A 1 502 ? 26.493 7.798 16.053 1.00 97.81 502 LEU A C 1
ATOM 3594 O O . LEU A 1 502 ? 25.504 7.541 16.742 1.00 97.81 502 LEU A O 1
ATOM 3598 N N . LYS A 1 503 ? 27.335 8.781 16.396 1.00 96.12 503 LYS A N 1
ATOM 3599 C CA . LYS A 1 503 ? 27.141 9.652 17.570 1.00 96.12 503 LYS A CA 1
ATOM 3600 C C . LYS A 1 503 ? 25.851 10.474 17.509 1.00 96.12 503 LYS A C 1
ATOM 3602 O O . LYS A 1 503 ? 25.346 10.854 18.562 1.00 96.12 503 LYS A O 1
ATOM 3607 N N . MET A 1 504 ? 25.344 10.769 16.315 1.00 96.62 504 MET A N 1
ATOM 3608 C CA . MET A 1 504 ? 24.155 11.601 16.086 1.00 96.62 504 MET A CA 1
ATOM 3609 C C . MET A 1 504 ? 22.848 10.795 16.014 1.00 96.62 504 MET A C 1
ATOM 3611 O O . MET A 1 504 ? 21.795 11.369 15.742 1.00 96.62 504 MET A O 1
ATOM 3615 N N . GLN A 1 505 ? 22.891 9.481 16.254 1.00 97.06 505 GLN A N 1
ATOM 3616 C CA . GLN A 1 505 ? 21.685 8.654 16.290 1.00 97.06 505 GLN A CA 1
ATOM 3617 C C . GLN A 1 505 ? 20.793 9.053 17.475 1.00 97.06 505 GLN A C 1
ATOM 3619 O O . GLN A 1 505 ? 21.279 9.255 18.595 1.00 97.06 505 GLN A O 1
ATOM 3624 N N . LEU A 1 506 ? 19.493 9.185 17.229 1.00 96.81 506 LEU A N 1
ATOM 3625 C CA . LEU A 1 506 ? 18.519 9.642 18.217 1.00 96.81 506 LEU A CA 1
ATOM 3626 C C . LEU A 1 506 ? 18.046 8.502 19.126 1.00 96.81 506 LEU A C 1
ATOM 3628 O O . LEU A 1 506 ? 18.191 7.326 18.806 1.00 96.81 506 LEU A O 1
ATOM 3632 N N . THR A 1 507 ? 17.472 8.859 20.275 1.00 95.06 507 THR A N 1
ATOM 3633 C CA . THR A 1 507 ? 16.965 7.919 21.295 1.00 95.06 507 THR A CA 1
ATOM 3634 C C . THR A 1 507 ? 15.456 7.687 21.175 1.00 95.06 507 THR A C 1
ATOM 3636 O O . THR A 1 507 ? 14.762 7.574 22.182 1.00 95.06 507 THR A O 1
ATOM 3639 N N . ASP A 1 508 ? 14.928 7.706 19.952 1.00 93.50 508 ASP A N 1
ATOM 3640 C CA . ASP A 1 508 ? 13.511 7.495 19.631 1.00 93.50 508 ASP A CA 1
ATOM 3641 C C . ASP A 1 508 ? 13.274 6.101 19.031 1.00 93.50 508 ASP A C 1
ATOM 3643 O O . ASP A 1 508 ? 12.472 5.923 18.111 1.00 93.50 508 ASP A O 1
ATOM 3647 N N . GLY A 1 509 ? 14.022 5.116 19.531 1.00 90.12 509 GLY A N 1
ATOM 3648 C CA . GLY A 1 509 ? 13.905 3.736 19.092 1.00 90.12 509 GLY A CA 1
ATOM 3649 C C . GLY A 1 509 ? 12.525 3.147 19.367 1.00 90.12 509 GLY A C 1
ATOM 3650 O O . GLY A 1 509 ? 11.795 3.563 20.267 1.00 90.12 509 GLY A O 1
ATOM 3651 N N . VAL A 1 510 ? 12.165 2.168 18.546 1.00 84.44 510 VAL A N 1
ATOM 3652 C CA . VAL A 1 510 ? 10.897 1.434 18.612 1.00 84.44 510 VAL A CA 1
ATOM 3653 C C . VAL A 1 510 ? 11.177 -0.051 18.801 1.00 84.44 510 VAL A C 1
ATOM 3655 O O . VAL A 1 510 ? 12.315 -0.495 18.665 1.00 84.44 510 VAL A O 1
ATOM 3658 N N . GLN A 1 511 ? 10.145 -0.837 19.103 1.00 75.56 511 GLN A N 1
ATOM 3659 C CA . GLN A 1 511 ? 10.264 -2.291 19.266 1.00 75.56 511 GLN A CA 1
ATOM 3660 C C . GLN A 1 511 ? 11.280 -2.714 20.353 1.00 75.56 511 GLN A C 1
ATOM 3662 O O . GLN A 1 511 ? 11.935 -3.750 20.240 1.00 75.56 511 GLN A O 1
ATOM 3667 N N . GLY A 1 512 ? 11.418 -1.893 21.401 1.00 73.62 512 GLY A N 1
ATOM 3668 C CA . GLY A 1 512 ? 12.364 -2.092 22.504 1.00 73.62 512 GLY A CA 1
ATOM 3669 C C . GLY A 1 512 ? 13.798 -1.626 22.230 1.00 73.62 512 GLY A C 1
ATOM 3670 O O . GLY A 1 512 ? 14.647 -1.739 23.114 1.00 73.62 512 GLY A O 1
ATOM 3671 N N . ASN A 1 513 ? 14.081 -1.075 21.046 1.00 83.81 513 ASN A N 1
ATOM 3672 C CA . ASN A 1 513 ? 15.377 -0.474 20.746 1.00 83.81 513 ASN A CA 1
ATOM 3673 C C . ASN A 1 513 ? 15.526 0.868 21.478 1.00 83.81 513 ASN A C 1
ATOM 3675 O O . ASN A 1 513 ? 14.609 1.687 21.492 1.00 83.81 513 ASN A O 1
ATOM 3679 N N . ALA A 1 514 ? 16.699 1.121 22.062 1.00 88.88 514 ALA A N 1
ATOM 3680 C CA . ALA A 1 514 ? 16.980 2.389 22.744 1.00 88.88 514 ALA A CA 1
ATOM 3681 C C . ALA A 1 514 ? 17.240 3.548 21.765 1.00 88.88 514 ALA A C 1
ATOM 3683 O O . ALA A 1 514 ? 17.086 4.715 22.128 1.00 88.88 514 ALA A O 1
ATOM 3684 N N . TYR A 1 515 ? 17.654 3.227 20.538 1.00 94.38 515 TYR A N 1
ATOM 3685 C CA . TYR A 1 515 ? 18.010 4.189 19.501 1.00 94.38 515 TYR A CA 1
ATOM 3686 C C . TYR A 1 515 ? 17.138 3.989 18.262 1.00 94.38 515 TYR A C 1
ATOM 3688 O O . TYR A 1 515 ? 16.658 2.885 18.011 1.00 94.38 515 TYR A O 1
ATOM 3696 N N . GLY A 1 516 ? 16.904 5.075 17.531 1.00 94.94 516 GLY A N 1
ATOM 3697 C CA . GLY A 1 516 ? 16.117 5.104 16.302 1.00 94.94 516 GLY A CA 1
ATOM 3698 C C . GLY A 1 516 ? 16.978 5.507 15.109 1.00 94.94 516 GLY A C 1
ATOM 3699 O O . GLY A 1 516 ? 17.971 4.856 14.793 1.00 94.94 516 GLY A O 1
ATOM 3700 N N . GLY A 1 517 ? 16.591 6.585 14.438 1.00 96.44 517 GLY A N 1
ATOM 3701 C CA . GLY A 1 517 ? 17.249 7.122 13.249 1.00 96.44 517 GLY A CA 1
ATOM 3702 C C . GLY A 1 517 ? 17.982 8.442 13.499 1.00 96.44 517 GLY A C 1
ATOM 3703 O O . GLY A 1 517 ? 18.603 8.656 14.543 1.00 96.44 517 GLY A O 1
ATOM 3704 N N . TRP A 1 518 ? 17.933 9.327 12.505 1.00 97.25 518 TRP A N 1
ATOM 3705 C CA . TRP A 1 518 ? 18.680 10.585 12.458 1.00 97.25 518 TRP A CA 1
ATOM 3706 C C . TRP A 1 518 ? 17.814 11.758 11.976 1.00 97.25 518 TRP A C 1
ATOM 3708 O O . TRP A 1 518 ? 16.743 11.569 11.409 1.00 97.25 518 TRP A O 1
ATOM 3718 N N . VAL A 1 519 ? 18.289 12.994 12.177 1.00 94.31 519 VAL A N 1
ATOM 3719 C CA . VAL A 1 519 ? 17.588 14.235 11.787 1.00 94.31 519 VAL A CA 1
ATOM 3720 C C . VAL A 1 519 ? 18.553 15.295 11.241 1.00 94.31 519 VAL A C 1
ATOM 3722 O O . VAL A 1 519 ? 19.745 15.288 11.556 1.00 94.31 519 VAL A O 1
ATOM 3725 N N . LEU A 1 520 ? 18.040 16.248 10.451 1.00 81.81 520 LEU A N 1
ATOM 3726 C CA . LEU A 1 520 ? 18.812 17.215 9.645 1.00 81.81 520 LEU A CA 1
ATOM 3727 C C . LEU A 1 520 ? 19.732 18.179 10.439 1.00 81.81 520 LEU A C 1
ATOM 3729 O O . LEU A 1 520 ? 20.574 18.848 9.850 1.00 81.81 520 LEU A O 1
ATOM 3733 N N . GLY A 1 521 ? 19.667 18.221 11.771 1.00 79.19 521 GLY A N 1
ATOM 3734 C CA . GLY A 1 521 ? 20.590 18.990 12.627 1.00 79.19 521 GLY A CA 1
ATOM 3735 C C . GLY A 1 521 ? 21.636 18.155 13.377 1.00 79.19 521 GLY A C 1
ATOM 3736 O O . GLY A 1 521 ? 22.474 18.718 14.076 1.00 79.19 521 GLY A O 1
ATOM 3737 N N . GLY A 1 522 ? 21.575 16.824 13.272 1.00 75.06 522 GLY A N 1
ATOM 3738 C CA . GLY A 1 522 ? 22.389 15.882 14.048 1.00 75.06 522 GLY A CA 1
ATOM 3739 C C . GLY A 1 522 ? 21.858 15.564 15.453 1.00 75.06 522 GLY A C 1
ATOM 3740 O O . GLY A 1 522 ? 22.217 14.531 16.000 1.00 75.06 522 GLY A O 1
ATOM 3741 N N . TYR A 1 523 ? 20.982 16.395 16.027 1.00 84.31 523 TYR A N 1
ATOM 3742 C CA . TYR A 1 523 ? 20.346 16.155 17.329 1.00 84.31 523 TYR A CA 1
ATOM 3743 C C . TYR A 1 523 ? 18.882 16.598 17.302 1.00 84.31 523 TYR A C 1
ATOM 3745 O O . TYR A 1 523 ? 18.544 17.584 16.646 1.00 84.31 523 TYR A O 1
ATOM 3753 N N . GLY A 1 524 ? 18.019 15.887 18.024 1.00 86.31 524 GLY A N 1
ATOM 3754 C CA . GLY A 1 524 ? 16.583 16.146 18.060 1.00 86.31 524 GLY A CA 1
ATOM 3755 C C . GLY A 1 524 ? 15.830 15.105 18.883 1.00 86.31 524 GLY A C 1
ATOM 3756 O O . GLY A 1 524 ? 16.430 14.237 19.512 1.00 86.31 524 GLY A O 1
ATOM 3757 N N . THR A 1 525 ? 14.503 15.205 18.888 1.00 86.75 525 THR A N 1
ATOM 3758 C CA . THR A 1 525 ? 13.624 14.295 19.642 1.00 86.75 525 THR A CA 1
ATOM 3759 C C . THR A 1 525 ? 12.919 13.263 18.766 1.00 86.75 525 THR A C 1
ATOM 3761 O O . THR A 1 525 ? 12.307 12.348 19.304 1.00 86.75 525 THR A O 1
ATOM 3764 N N . ALA A 1 526 ? 12.981 13.405 17.440 1.00 92.50 526 ALA A N 1
ATOM 3765 C CA . ALA A 1 526 ? 12.341 12.502 16.492 1.00 92.50 526 ALA A CA 1
ATOM 3766 C C . ALA A 1 526 ? 13.182 12.357 15.220 1.00 92.50 526 ALA A C 1
ATOM 3768 O O . ALA A 1 526 ? 13.734 13.340 14.717 1.00 92.50 526 ALA A O 1
ATOM 3769 N N . SER A 1 527 ? 13.258 11.126 14.724 1.00 95.00 527 SER A N 1
ATOM 3770 C CA . SER A 1 527 ? 13.913 10.766 13.471 1.00 95.00 527 SER A CA 1
ATOM 3771 C C . SER A 1 527 ? 13.159 11.322 12.268 1.00 95.00 527 SER A C 1
ATOM 3773 O O . SER A 1 527 ? 11.935 11.240 12.197 1.00 95.00 527 SER A O 1
ATOM 3775 N N . ASP A 1 528 ? 13.907 11.858 11.310 1.00 95.25 528 ASP A N 1
ATOM 3776 C CA . ASP A 1 528 ? 13.415 12.287 10.004 1.00 95.25 528 ASP A CA 1
ATOM 3777 C C . ASP A 1 528 ? 13.647 11.169 8.983 1.00 95.25 528 ASP A C 1
ATOM 3779 O O . ASP A 1 528 ? 14.705 10.532 8.981 1.00 95.25 528 ASP A O 1
ATOM 3783 N N . VAL A 1 529 ? 12.653 10.913 8.133 1.00 96.75 529 VAL A N 1
ATOM 3784 C CA . VAL A 1 529 ? 12.676 9.791 7.184 1.00 96.75 529 VAL A CA 1
ATOM 3785 C C . VAL A 1 529 ? 13.838 9.925 6.201 1.00 96.75 529 VAL A C 1
ATOM 3787 O O . VAL A 1 529 ? 14.621 8.985 6.045 1.00 96.75 529 VAL A O 1
ATOM 3790 N N . ASP A 1 530 ? 13.994 11.104 5.599 1.00 95.69 530 ASP A N 1
ATOM 3791 C CA . ASP A 1 530 ? 14.984 11.356 4.551 1.00 95.69 530 ASP A CA 1
ATOM 3792 C C . ASP A 1 530 ? 16.394 11.234 5.120 1.00 95.69 530 ASP A C 1
ATOM 3794 O O . ASP A 1 530 ? 17.232 10.498 4.602 1.00 95.69 530 ASP A O 1
ATOM 3798 N N . MET A 1 531 ? 16.650 11.907 6.241 1.00 96.06 531 MET A N 1
ATOM 3799 C CA . MET A 1 531 ? 17.965 11.918 6.874 1.00 96.06 531 MET A CA 1
ATOM 3800 C C . MET A 1 531 ? 18.351 10.565 7.453 1.00 96.06 531 MET A C 1
ATOM 3802 O O . MET A 1 531 ? 19.526 10.197 7.401 1.00 96.06 531 MET A O 1
ATOM 3806 N N . THR A 1 532 ? 17.383 9.814 7.978 1.00 98.06 532 THR A N 1
ATOM 3807 C CA . THR A 1 532 ? 17.621 8.450 8.454 1.00 98.06 532 THR A CA 1
ATOM 3808 C C . THR A 1 532 ? 18.006 7.540 7.295 1.00 98.06 532 THR A C 1
ATOM 3810 O O . THR A 1 532 ? 19.029 6.861 7.360 1.00 98.06 532 THR A O 1
ATOM 3813 N N . ALA A 1 533 ? 17.247 7.576 6.200 1.00 98.25 533 ALA A N 1
ATOM 3814 C CA . ALA A 1 533 ? 17.543 6.787 5.015 1.00 98.25 533 ALA A CA 1
ATOM 3815 C C . ALA A 1 533 ? 18.888 7.177 4.375 1.00 98.25 533 ALA A C 1
ATOM 3817 O O . ALA A 1 533 ? 19.685 6.304 4.039 1.00 98.25 533 ALA A O 1
ATOM 3818 N N . MET A 1 534 ? 19.207 8.470 4.283 1.00 97.44 534 MET A N 1
ATOM 3819 C CA . MET A 1 534 ? 20.500 8.938 3.775 1.00 97.44 534 MET A CA 1
ATOM 3820 C C . MET A 1 534 ? 21.680 8.515 4.664 1.00 97.44 534 MET A C 1
ATOM 3822 O O . MET A 1 534 ? 22.742 8.165 4.147 1.00 97.44 534 MET A O 1
ATOM 3826 N N . ALA A 1 535 ? 21.514 8.504 5.993 1.00 98.38 535 ALA A N 1
ATOM 3827 C CA . ALA A 1 535 ? 22.537 7.987 6.903 1.00 98.38 535 ALA A CA 1
ATOM 3828 C C . ALA A 1 535 ? 22.790 6.493 6.658 1.00 98.38 535 ALA A C 1
ATOM 3830 O O . ALA A 1 535 ? 23.945 6.076 6.577 1.00 98.38 535 ALA A O 1
ATOM 3831 N N . ILE A 1 536 ? 21.726 5.710 6.452 1.00 98.50 536 ILE A N 1
ATOM 3832 C CA . ILE A 1 536 ? 21.828 4.291 6.086 1.00 98.50 536 ILE A CA 1
ATOM 3833 C C . ILE A 1 536 ? 22.559 4.128 4.748 1.00 98.50 536 ILE A C 1
ATOM 3835 O O . ILE A 1 536 ? 23.467 3.309 4.662 1.00 98.50 536 ILE A O 1
ATOM 3839 N N . GLN A 1 537 ? 22.246 4.936 3.729 1.00 97.50 537 GLN A N 1
ATOM 3840 C CA . GLN A 1 537 ? 22.938 4.891 2.430 1.00 97.50 537 GLN A CA 1
ATOM 3841 C C . GLN A 1 537 ? 24.454 5.127 2.566 1.00 97.50 537 GLN A C 1
ATOM 3843 O O . GLN A 1 537 ? 25.240 4.431 1.927 1.00 97.50 537 GLN A O 1
ATOM 3848 N N . ALA A 1 538 ? 24.876 6.070 3.416 1.00 97.19 538 ALA A N 1
ATOM 3849 C CA . ALA A 1 538 ? 26.294 6.326 3.690 1.00 97.19 538 ALA A CA 1
ATOM 3850 C C . ALA A 1 538 ? 26.967 5.192 4.477 1.00 97.19 538 ALA A C 1
ATOM 3852 O O . ALA A 1 538 ? 28.137 4.880 4.260 1.00 97.19 538 ALA A O 1
ATOM 3853 N N . LEU A 1 539 ? 26.230 4.580 5.401 1.00 97.19 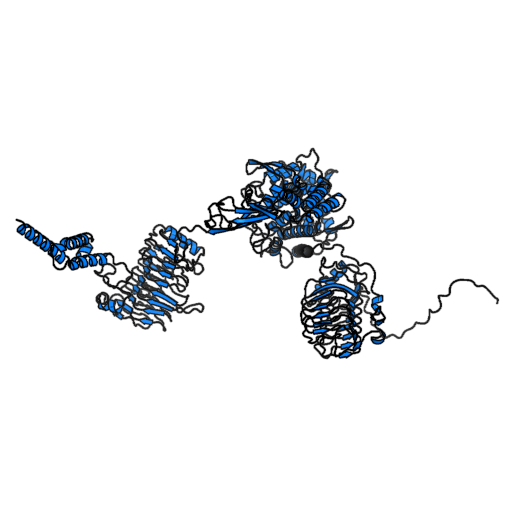539 LEU A N 1
ATOM 3854 C CA . LEU A 1 539 ? 26.708 3.491 6.246 1.00 97.19 539 LEU A CA 1
ATOM 3855 C C . LEU A 1 539 ? 26.640 2.118 5.561 1.00 97.19 539 LEU A C 1
ATOM 3857 O O . LEU A 1 539 ? 27.250 1.173 6.059 1.00 97.19 539 LEU A O 1
ATOM 3861 N N . ALA A 1 540 ? 25.949 2.002 4.425 1.00 94.62 540 ALA A N 1
ATOM 3862 C CA . ALA A 1 540 ? 25.655 0.738 3.757 1.00 94.62 540 ALA A CA 1
ATOM 3863 C C . ALA A 1 540 ? 26.881 -0.146 3.474 1.00 94.62 540 ALA A C 1
ATOM 3865 O O . ALA A 1 540 ? 26.785 -1.347 3.727 1.00 94.62 540 ALA A O 1
ATOM 3866 N N . PRO A 1 541 ? 28.053 0.376 3.047 1.00 90.44 541 PRO A N 1
ATOM 3867 C CA . PRO A 1 541 ? 29.241 -0.464 2.921 1.00 90.44 541 PRO A CA 1
ATOM 3868 C C . PRO A 1 541 ? 29.601 -1.138 4.252 1.00 90.44 541 PRO A C 1
ATOM 3870 O O . PRO A 1 541 ? 29.880 -2.325 4.292 1.00 90.44 541 PRO A O 1
ATOM 3873 N N . TYR A 1 542 ? 29.520 -0.423 5.371 1.00 92.88 542 TYR A N 1
ATOM 3874 C CA . TYR A 1 542 ? 29.909 -0.915 6.699 1.00 92.88 542 TYR A CA 1
ATOM 3875 C C . TYR A 1 542 ? 28.823 -1.745 7.390 1.00 92.88 542 TYR A C 1
ATOM 3877 O O . TYR A 1 542 ? 29.085 -2.356 8.422 1.00 92.88 542 TYR A O 1
ATOM 3885 N N . TYR A 1 543 ? 27.615 -1.799 6.827 1.00 92.88 543 TYR A N 1
ATOM 3886 C CA . TYR A 1 543 ? 26.549 -2.687 7.293 1.00 92.88 543 TYR A CA 1
ATOM 3887 C C . TYR A 1 543 ? 26.972 -4.163 7.234 1.00 92.88 543 TYR A C 1
ATOM 3889 O O . TYR A 1 543 ? 26.604 -4.963 8.092 1.00 92.88 543 TYR A O 1
ATOM 3897 N N . ASN A 1 544 ? 27.813 -4.500 6.253 1.00 88.81 544 ASN A N 1
ATOM 3898 C CA . ASN A 1 544 ? 28.330 -5.843 6.011 1.00 88.81 544 ASN A CA 1
ATOM 3899 C C . ASN A 1 544 ? 29.709 -6.084 6.652 1.00 88.81 544 ASN A C 1
ATOM 3901 O O . ASN A 1 544 ? 30.477 -6.924 6.187 1.00 88.81 544 ASN A O 1
ATOM 3905 N N . ASP A 1 545 ? 30.029 -5.340 7.708 1.00 84.88 545 ASP A N 1
ATOM 3906 C CA . ASP A 1 545 ? 31.265 -5.453 8.477 1.00 84.88 545 ASP A CA 1
ATOM 3907 C C . ASP A 1 545 ? 30.928 -5.679 9.968 1.00 84.88 545 ASP A C 1
ATOM 3909 O O . ASP A 1 545 ? 29.863 -5.264 10.440 1.00 84.88 545 ASP A O 1
ATOM 3913 N N . ASP A 1 546 ? 31.795 -6.379 10.704 1.00 85.88 546 ASP A N 1
ATOM 3914 C CA . ASP A 1 546 ? 31.615 -6.678 12.138 1.00 85.88 546 ASP A CA 1
ATOM 3915 C C . ASP A 1 546 ? 32.445 -5.763 13.054 1.00 85.88 546 ASP A C 1
ATOM 3917 O O . ASP A 1 546 ? 32.552 -5.996 14.260 1.00 85.88 546 ASP A O 1
ATOM 3921 N N . THR A 1 547 ? 33.033 -4.698 12.505 1.00 90.75 547 THR A N 1
ATOM 3922 C CA . THR A 1 547 ? 33.767 -3.687 13.268 1.00 90.75 547 THR A CA 1
ATOM 3923 C C . THR A 1 547 ? 32.852 -3.047 14.306 1.00 90.75 547 THR A C 1
ATOM 3925 O O . THR A 1 547 ? 31.805 -2.475 13.989 1.00 90.75 547 THR A O 1
ATOM 3928 N N . VAL A 1 548 ? 33.285 -3.106 15.565 1.00 95.06 548 VAL A N 1
ATOM 3929 C CA . VAL A 1 548 ? 32.616 -2.466 16.697 1.00 95.06 548 VAL A CA 1
ATOM 3930 C C . VAL A 1 548 ? 33.185 -1.064 16.896 1.00 95.06 548 VAL A C 1
ATOM 3932 O O . VAL A 1 548 ? 34.394 -0.886 17.056 1.00 95.06 548 VAL A O 1
ATOM 3935 N N . TYR A 1 549 ? 32.303 -0.068 16.922 1.00 96.25 549 TYR A N 1
ATOM 3936 C CA . TYR A 1 549 ? 32.634 1.327 17.183 1.00 96.25 549 TYR A CA 1
ATOM 3937 C C . TYR A 1 549 ? 32.222 1.696 18.606 1.00 96.25 549 TYR A C 1
ATOM 3939 O O . TYR A 1 549 ? 31.053 1.560 18.968 1.00 96.25 549 TYR A O 1
ATOM 3947 N N . THR A 1 550 ? 33.172 2.217 19.385 1.00 97.12 550 THR A N 1
ATOM 3948 C CA . THR A 1 550 ? 32.917 2.760 20.727 1.00 97.12 550 THR A CA 1
ATOM 3949 C C . THR A 1 550 ? 32.927 4.283 20.688 1.00 97.12 550 THR A C 1
ATOM 3951 O O . THR A 1 550 ? 33.914 4.895 20.272 1.00 97.12 550 THR A O 1
ATOM 3954 N N . TYR A 1 551 ? 31.836 4.910 21.123 1.00 96.00 551 TYR A N 1
ATOM 3955 C CA . TYR A 1 551 ? 31.671 6.363 21.112 1.00 96.00 551 TYR A CA 1
ATOM 3956 C C . TYR A 1 551 ? 30.673 6.838 22.171 1.00 96.00 551 TYR A C 1
ATOM 3958 O O . TYR A 1 551 ? 29.804 6.096 22.615 1.00 96.00 551 TYR A O 1
ATOM 3966 N N . THR A 1 552 ? 30.753 8.112 22.559 1.00 97.38 552 THR A N 1
ATOM 3967 C CA . THR A 1 552 ? 29.708 8.755 23.369 1.00 97.38 552 THR A CA 1
ATOM 3968 C C . THR A 1 552 ? 28.603 9.275 22.456 1.00 97.38 552 THR A C 1
ATOM 3970 O O . THR A 1 552 ? 28.848 10.191 21.670 1.00 97.38 552 THR A O 1
ATOM 3973 N N . ASN A 1 553 ? 27.393 8.719 22.552 1.00 96.12 553 ASN A N 1
ATOM 3974 C CA . ASN A 1 553 ? 26.245 9.205 21.791 1.00 96.12 553 ASN A CA 1
ATOM 3975 C C . ASN A 1 553 ? 25.908 10.644 22.212 1.00 96.12 553 ASN A C 1
ATOM 3977 O O . ASN A 1 553 ? 25.832 10.976 23.396 1.00 96.12 553 ASN A O 1
ATOM 3981 N N . GLY A 1 554 ? 25.728 11.525 21.235 1.00 91.50 554 GLY A N 1
ATOM 3982 C CA . GLY A 1 554 ? 25.537 12.942 21.487 1.00 91.50 554 GLY A CA 1
ATOM 3983 C C . GLY A 1 554 ? 24.123 13.308 21.942 1.00 91.50 554 GLY A C 1
ATOM 3984 O O . GLY A 1 554 ? 23.971 14.396 22.493 1.00 91.50 554 GLY A O 1
ATOM 3985 N N . ASN A 1 555 ? 23.126 12.428 21.801 1.00 89.88 555 ASN A N 1
ATOM 3986 C CA . ASN A 1 555 ? 21.770 12.648 22.309 1.00 89.88 555 ASN A CA 1
ATOM 3987 C C . ASN A 1 555 ? 21.618 12.156 23.759 1.00 89.88 555 ASN A C 1
ATOM 3989 O O . ASN A 1 555 ? 21.301 12.946 24.645 1.00 89.88 555 ASN A O 1
ATOM 3993 N N . SER A 1 556 ? 21.926 10.881 24.027 1.00 91.94 556 SER A N 1
ATOM 3994 C CA . SER A 1 556 ? 21.828 10.278 25.369 1.00 91.94 556 SER A CA 1
ATOM 3995 C C . SER A 1 556 ? 22.973 10.669 26.305 1.00 91.94 556 SER A C 1
ATOM 3997 O O . SER A 1 556 ? 22.845 10.530 27.519 1.00 91.94 556 SER A O 1
ATOM 3999 N N . LYS A 1 557 ? 24.108 11.125 25.754 1.00 94.62 557 LYS A N 1
ATOM 4000 C CA . LYS A 1 557 ? 25.376 11.358 26.475 1.00 94.62 557 LYS A CA 1
ATOM 4001 C C . LYS A 1 557 ? 25.962 10.100 27.130 1.00 94.62 557 LYS A C 1
ATOM 4003 O O . LYS A 1 557 ? 26.806 10.210 28.017 1.00 94.62 557 LYS A O 1
ATOM 4008 N N . THR A 1 558 ? 25.553 8.914 26.684 1.00 94.19 558 THR A N 1
ATOM 4009 C CA . THR A 1 558 ? 26.056 7.623 27.173 1.00 94.19 558 THR A CA 1
ATOM 4010 C C . THR A 1 558 ? 27.099 7.040 26.227 1.00 94.19 558 THR A C 1
ATOM 4012 O O . THR A 1 558 ? 27.093 7.321 25.027 1.00 94.19 558 THR A O 1
ATOM 4015 N N . GLU A 1 559 ? 28.005 6.223 26.761 1.00 97.44 559 GLU A N 1
ATOM 4016 C CA . GLU A 1 559 ? 28.902 5.414 25.936 1.00 97.44 559 GLU A CA 1
ATOM 4017 C C . GLU A 1 559 ? 28.114 4.285 25.259 1.00 97.44 559 GLU A C 1
ATOM 4019 O O . GLU A 1 559 ? 27.279 3.630 25.884 1.00 97.44 559 GLU A O 1
ATOM 4024 N N . VAL A 1 560 ? 28.364 4.094 23.968 1.00 96.31 560 VAL A N 1
ATOM 4025 C CA . VAL A 1 560 ? 27.755 3.076 23.115 1.00 96.31 560 VAL A CA 1
ATOM 4026 C C . VAL A 1 560 ? 28.881 2.312 22.436 1.00 96.31 560 VAL A C 1
ATOM 4028 O O . VAL A 1 560 ? 29.834 2.920 21.952 1.00 96.31 560 VAL A O 1
ATOM 4031 N N . SER A 1 561 ? 28.767 0.986 22.404 1.00 97.00 561 SER A N 1
ATOM 4032 C CA . SER A 1 561 ? 29.682 0.090 21.696 1.00 97.00 561 SER A CA 1
ATOM 4033 C C . SER A 1 561 ? 28.857 -0.842 20.815 1.00 97.00 561 SER A C 1
ATOM 4035 O O . SER A 1 561 ? 28.172 -1.730 21.326 1.00 97.00 561 SER A O 1
ATOM 4037 N N . LYS A 1 562 ? 28.831 -0.563 19.508 1.00 94.69 562 LYS A N 1
ATOM 4038 C CA . LYS A 1 562 ? 27.962 -1.235 18.528 1.00 94.69 562 LYS A CA 1
ATOM 4039 C C . LYS A 1 562 ? 28.636 -1.362 17.168 1.00 94.69 562 LYS A C 1
ATOM 4041 O O . LYS A 1 562 ? 29.496 -0.560 16.807 1.00 94.69 562 LYS A O 1
ATOM 4046 N N . THR A 1 563 ? 28.210 -2.356 16.399 1.00 94.81 563 THR A N 1
ATOM 4047 C CA . THR A 1 563 ? 28.496 -2.416 14.958 1.00 94.81 563 THR A CA 1
ATOM 4048 C C . THR A 1 563 ? 27.608 -1.434 14.196 1.00 94.81 563 THR A C 1
ATOM 4050 O O . THR A 1 563 ? 26.525 -1.074 14.662 1.00 94.81 563 THR A O 1
ATOM 4053 N N . VAL A 1 564 ? 28.022 -1.038 12.988 1.00 96.12 564 VAL A N 1
ATOM 4054 C CA . VAL A 1 564 ? 27.164 -0.237 12.095 1.00 96.12 564 VAL A CA 1
ATOM 4055 C C . VAL A 1 564 ? 25.855 -0.969 11.793 1.00 96.12 564 VAL A C 1
ATOM 4057 O O . VAL A 1 564 ? 24.801 -0.338 11.775 1.00 96.12 564 VAL A O 1
ATOM 4060 N N . ARG A 1 565 ? 25.909 -2.296 11.624 1.00 93.69 565 ARG A N 1
ATOM 4061 C CA . ARG A 1 565 ? 24.741 -3.149 11.378 1.00 93.69 565 ARG A CA 1
ATOM 4062 C C . ARG A 1 565 ? 23.654 -2.972 12.428 1.00 93.69 565 ARG A C 1
ATOM 4064 O O . ARG A 1 565 ? 22.525 -2.665 12.077 1.00 93.69 565 ARG A O 1
ATOM 4071 N N . GLN A 1 566 ? 24.021 -3.053 13.706 1.00 93.25 566 GLN A N 1
ATOM 4072 C CA . GLN A 1 566 ? 23.078 -2.867 14.811 1.00 93.25 566 GLN A CA 1
ATOM 4073 C C . GLN A 1 566 ? 22.431 -1.478 14.785 1.00 93.25 566 GLN A C 1
ATOM 4075 O O . GLN A 1 566 ? 21.222 -1.370 14.957 1.00 93.25 566 GLN A O 1
ATOM 4080 N N . CYS A 1 567 ? 23.209 -0.420 14.538 1.00 96.94 567 CYS A N 1
ATOM 4081 C CA . CYS A 1 567 ? 22.658 0.934 14.464 1.00 96.94 567 CYS A CA 1
ATOM 4082 C C . CYS A 1 567 ? 21.723 1.108 13.253 1.00 96.94 567 CYS A C 1
ATOM 4084 O O . CYS A 1 567 ? 20.691 1.766 13.359 1.00 96.94 567 CYS A O 1
ATOM 4086 N N . VAL A 1 568 ? 22.060 0.513 12.105 1.00 97.44 568 VAL A N 1
ATOM 4087 C CA . VAL A 1 568 ? 21.216 0.537 10.900 1.00 97.44 568 VAL A CA 1
ATOM 4088 C C . VAL A 1 568 ? 19.936 -0.279 11.093 1.00 97.44 568 VAL A C 1
ATOM 4090 O O . VAL A 1 568 ? 18.878 0.191 10.692 1.00 97.44 568 VAL A O 1
ATOM 4093 N N . ASP A 1 569 ? 19.990 -1.448 11.734 1.00 93.50 569 ASP A N 1
ATOM 4094 C CA . ASP A 1 569 ? 18.801 -2.268 12.005 1.00 93.50 569 ASP A CA 1
ATOM 4095 C C . ASP A 1 569 ? 17.796 -1.522 12.898 1.00 93.50 569 ASP A C 1
ATOM 4097 O O . ASP A 1 569 ? 16.605 -1.484 12.588 1.00 93.50 569 ASP A O 1
ATOM 4101 N N . GLU A 1 570 ? 18.278 -0.840 13.943 1.00 95.12 570 GLU A N 1
ATOM 4102 C CA . GLU A 1 570 ? 17.458 0.029 14.802 1.00 95.12 570 GLU A CA 1
ATOM 4103 C C . GLU A 1 570 ? 16.804 1.178 14.013 1.00 95.12 570 GLU A C 1
ATOM 4105 O O . GLU A 1 570 ? 15.630 1.508 14.213 1.00 95.12 570 GLU A O 1
ATOM 4110 N N . ALA A 1 571 ? 17.543 1.764 13.069 1.00 97.88 571 ALA A N 1
ATOM 4111 C CA . ALA A 1 571 ? 17.041 2.819 12.200 1.00 97.88 571 ALA A CA 1
ATOM 4112 C C . ALA A 1 571 ? 16.023 2.313 11.165 1.00 97.88 571 ALA A C 1
ATOM 4114 O O . ALA A 1 571 ? 15.048 3.007 10.879 1.00 97.88 571 ALA A O 1
ATOM 4115 N N . LEU A 1 572 ? 16.205 1.105 10.627 1.00 96.94 572 LEU A N 1
ATOM 4116 C CA . LEU A 1 572 ? 15.245 0.456 9.733 1.00 96.94 572 LEU A CA 1
ATOM 4117 C C . LEU A 1 572 ? 13.944 0.110 10.465 1.00 96.94 572 LEU A C 1
ATOM 4119 O O . LEU A 1 572 ? 12.866 0.338 9.920 1.00 96.94 572 LEU A O 1
ATOM 4123 N N . ASP A 1 573 ? 14.021 -0.368 11.711 1.00 92.94 573 ASP A N 1
ATOM 4124 C CA . ASP A 1 573 ? 12.841 -0.587 12.556 1.00 92.94 573 ASP A CA 1
ATOM 4125 C C . ASP A 1 573 ? 12.090 0.725 12.804 1.00 92.94 573 ASP A C 1
ATOM 4127 O O . ASP A 1 573 ? 10.855 0.766 12.744 1.00 92.94 573 ASP A O 1
ATOM 4131 N N . ARG A 1 574 ? 12.835 1.816 13.030 1.00 95.12 574 ARG A N 1
ATOM 4132 C CA . ARG A 1 574 ? 12.258 3.151 13.171 1.00 95.12 574 ARG A CA 1
ATOM 4133 C C . ARG A 1 574 ? 11.581 3.615 11.885 1.00 95.12 574 ARG A C 1
ATOM 4135 O O . ARG A 1 574 ? 10.430 4.038 11.954 1.00 95.12 574 ARG A O 1
ATOM 4142 N N . LEU A 1 575 ? 12.235 3.495 10.731 1.00 97.12 575 LEU A N 1
ATOM 4143 C CA . LEU A 1 575 ? 11.635 3.819 9.433 1.00 97.12 575 LEU A CA 1
ATOM 4144 C C . LEU A 1 575 ? 10.370 2.994 9.175 1.00 97.12 575 LEU A C 1
ATOM 4146 O O . LEU A 1 575 ? 9.353 3.566 8.804 1.00 97.12 575 LEU A O 1
ATOM 4150 N N . GLY A 1 576 ? 10.386 1.688 9.453 1.00 94.06 576 GLY A N 1
ATOM 4151 C CA . GLY A 1 576 ? 9.205 0.833 9.314 1.00 94.06 576 GLY A CA 1
ATOM 4152 C C . GLY A 1 576 ? 8.014 1.306 10.153 1.00 94.06 576 GLY A C 1
ATOM 4153 O O . GLY A 1 576 ? 6.883 1.302 9.681 1.00 94.06 576 GLY A O 1
ATOM 4154 N N . SER A 1 577 ? 8.258 1.811 11.370 1.00 91.06 577 SER A N 1
ATOM 4155 C CA . SER A 1 577 ? 7.196 2.392 12.214 1.00 91.06 577 SER A CA 1
ATOM 4156 C C . SER A 1 577 ? 6.592 3.696 11.674 1.00 91.06 577 SER A C 1
ATOM 4158 O O . SER A 1 577 ? 5.539 4.117 12.144 1.00 91.06 577 SER A O 1
ATOM 4160 N N . LEU A 1 578 ? 7.259 4.347 10.715 1.00 93.75 578 LEU A N 1
ATOM 4161 C CA . LEU A 1 578 ? 6.816 5.591 10.079 1.00 93.75 578 LEU A CA 1
ATOM 4162 C C . LEU A 1 578 ? 6.108 5.349 8.734 1.00 93.75 578 LEU A C 1
ATOM 4164 O O . LEU A 1 578 ? 5.654 6.312 8.111 1.00 93.75 578 LEU A O 1
ATOM 4168 N N . LEU A 1 579 ? 6.013 4.093 8.280 1.00 94.31 579 LEU A N 1
ATOM 4169 C CA . LEU A 1 579 ? 5.300 3.723 7.060 1.00 94.31 579 LEU A CA 1
ATOM 4170 C C . LEU A 1 579 ? 3.802 4.017 7.215 1.00 94.31 579 LEU A C 1
ATOM 4172 O O . LEU A 1 579 ? 3.157 3.547 8.153 1.00 94.31 579 LEU A O 1
ATOM 4176 N N . ASN A 1 580 ? 3.229 4.767 6.276 1.00 92.44 580 ASN A N 1
ATOM 4177 C CA . ASN A 1 580 ? 1.794 5.045 6.258 1.00 92.44 580 ASN A CA 1
ATOM 4178 C C . ASN A 1 580 ? 0.994 3.958 5.507 1.00 92.44 580 ASN A C 1
ATOM 4180 O O . ASN A 1 580 ? 1.541 3.135 4.772 1.00 92.44 580 ASN A O 1
ATOM 4184 N N . GLU A 1 581 ? -0.335 3.971 5.645 1.00 90.50 581 GLU A N 1
ATOM 4185 C CA . GLU A 1 581 ? -1.247 2.970 5.050 1.00 90.50 581 GLU A CA 1
ATOM 4186 C C . GLU A 1 581 ? -1.211 2.908 3.510 1.00 90.50 581 GLU A C 1
ATOM 4188 O O . GLU A 1 581 ? -1.711 1.961 2.890 1.00 90.50 581 GLU A O 1
ATOM 4193 N N . ALA A 1 582 ? -0.624 3.918 2.867 1.00 91.06 582 ALA A N 1
ATOM 4194 C CA . ALA A 1 582 ? -0.489 3.993 1.422 1.00 91.06 582 ALA A CA 1
ATOM 4195 C C . ALA A 1 582 ? 0.865 3.482 0.900 1.00 91.06 582 ALA A C 1
ATOM 4197 O O . ALA A 1 582 ? 1.124 3.613 -0.295 1.00 91.06 582 ALA A O 1
ATOM 4198 N N . GLY A 1 583 ? 1.706 2.906 1.767 1.00 92.50 583 GLY A N 1
ATOM 4199 C CA . GLY A 1 583 ? 3.055 2.457 1.411 1.00 92.50 583 GLY A CA 1
ATOM 4200 C C . GLY A 1 583 ? 4.042 3.617 1.244 1.00 92.50 583 GLY A C 1
ATOM 4201 O O . GLY A 1 583 ? 5.010 3.496 0.499 1.00 92.50 583 GLY A O 1
ATOM 4202 N N . GLY A 1 584 ? 3.762 4.765 1.870 1.00 94.44 584 GLY A N 1
ATOM 4203 C CA . GLY A 1 584 ? 4.557 5.987 1.777 1.00 94.44 584 GLY A CA 1
ATOM 4204 C C . GLY A 1 584 ? 5.042 6.507 3.128 1.00 94.44 584 GLY A C 1
ATOM 4205 O O . GLY A 1 584 ? 4.914 5.840 4.155 1.00 94.44 584 GLY A O 1
ATOM 4206 N N . PHE A 1 585 ? 5.564 7.733 3.125 1.00 95.75 585 PHE A N 1
ATOM 4207 C CA . PHE A 1 585 ? 6.075 8.401 4.319 1.00 95.75 585 PHE A CA 1
ATOM 4208 C C . PHE A 1 585 ? 5.630 9.857 4.363 1.00 95.75 585 PHE A C 1
ATOM 4210 O O . PHE A 1 585 ? 5.714 10.580 3.371 1.00 95.75 585 PHE A O 1
ATOM 4217 N N . THR A 1 586 ? 5.216 10.307 5.545 1.00 88.12 586 THR A N 1
ATOM 4218 C CA . THR A 1 586 ? 4.943 11.721 5.806 1.00 88.12 586 THR A CA 1
ATOM 4219 C C . THR A 1 586 ? 6.149 12.344 6.495 1.00 88.12 586 THR A C 1
ATOM 4221 O O . THR A 1 586 ? 6.408 12.065 7.662 1.00 88.12 586 THR A O 1
ATOM 4224 N N . SER A 1 587 ? 6.863 13.218 5.786 1.00 83.06 587 SER A N 1
ATOM 4225 C CA . SER A 1 587 ? 7.928 14.047 6.357 1.00 83.06 587 SER A CA 1
ATOM 4226 C C . SER A 1 587 ? 7.522 15.518 6.296 1.00 83.06 587 SER A C 1
ATOM 4228 O O . SER A 1 587 ? 6.863 15.945 5.350 1.00 83.06 587 SER A O 1
ATOM 4230 N N . TRP A 1 588 ? 7.827 16.295 7.341 1.00 73.44 588 TRP A N 1
ATOM 4231 C CA . TRP A 1 588 ? 7.415 17.706 7.465 1.00 73.44 588 TRP A CA 1
ATOM 4232 C C . TRP A 1 588 ? 5.916 17.948 7.182 1.00 73.44 588 TRP A C 1
ATOM 4234 O O . TRP A 1 588 ? 5.538 18.916 6.522 1.00 73.44 588 TRP A O 1
ATOM 4244 N N . ASN A 1 589 ? 5.053 17.055 7.682 1.00 81.62 589 ASN A N 1
ATOM 4245 C CA . ASN A 1 589 ? 3.597 17.044 7.461 1.00 81.62 589 ASN A CA 1
ATOM 4246 C C . ASN A 1 589 ? 3.156 16.865 5.995 1.00 81.62 589 ASN A C 1
ATOM 4248 O O . ASN A 1 589 ? 2.016 17.180 5.659 1.00 81.62 589 ASN A O 1
ATOM 4252 N N . THR A 1 590 ? 4.032 16.350 5.130 1.00 89.50 590 THR A N 1
ATOM 4253 C CA . THR A 1 590 ? 3.749 16.134 3.708 1.00 89.50 590 THR A CA 1
ATOM 4254 C C . THR A 1 590 ? 4.067 14.691 3.306 1.00 89.50 590 THR A C 1
ATOM 4256 O O . THR A 1 590 ? 5.208 14.244 3.423 1.00 89.50 590 THR A O 1
ATOM 4259 N N . ASP A 1 591 ? 3.055 13.952 2.838 1.00 94.06 591 ASP A N 1
ATOM 4260 C CA . ASP A 1 591 ? 3.238 12.655 2.164 1.00 94.06 591 ASP A CA 1
ATOM 4261 C C . ASP A 1 591 ? 3.823 12.908 0.772 1.00 94.06 591 ASP A C 1
ATOM 4263 O O . ASP A 1 591 ? 3.166 13.534 -0.066 1.00 94.06 591 ASP A O 1
ATOM 4267 N N . ASN A 1 592 ? 5.071 12.491 0.558 1.00 96.81 592 ASN A N 1
ATOM 4268 C CA . ASN A 1 592 ? 5.838 12.862 -0.626 1.00 96.81 592 ASN A CA 1
ATOM 4269 C C . ASN A 1 592 ? 6.660 11.699 -1.197 1.00 96.81 592 ASN A C 1
ATOM 4271 O O . ASN A 1 592 ? 6.987 10.739 -0.495 1.00 96.81 592 ASN A O 1
ATOM 4275 N N . VAL A 1 593 ? 6.985 11.787 -2.488 1.00 97.75 593 VAL A N 1
ATOM 4276 C CA . VAL A 1 593 ? 7.703 10.721 -3.201 1.00 97.75 593 VAL A CA 1
ATOM 4277 C C . VAL A 1 593 ? 9.194 10.692 -2.870 1.00 97.75 593 VAL A C 1
ATOM 4279 O O . VAL A 1 593 ? 9.802 9.623 -2.885 1.00 97.75 593 VAL A O 1
ATOM 4282 N N . GLU A 1 594 ? 9.790 11.840 -2.548 1.00 97.44 594 GLU A N 1
ATOM 4283 C CA . GLU A 1 594 ? 11.212 11.973 -2.236 1.00 97.44 594 GLU A CA 1
ATOM 4284 C C . GLU A 1 594 ? 11.592 11.138 -1.006 1.00 97.44 594 GLU A C 1
ATOM 4286 O O . GLU A 1 594 ? 12.581 10.405 -1.041 1.00 97.44 594 GLU A O 1
ATOM 4291 N N . SER A 1 595 ? 10.755 11.140 0.034 1.00 97.81 595 SER A N 1
ATOM 4292 C CA . SER A 1 595 ? 10.962 10.312 1.224 1.00 97.81 595 SER A CA 1
ATOM 4293 C C . SER A 1 595 ? 10.914 8.816 0.923 1.00 97.81 595 SER A C 1
ATOM 4295 O O . SER A 1 595 ? 11.747 8.053 1.416 1.00 97.81 595 SER A O 1
ATOM 4297 N N . ILE A 1 596 ? 10.000 8.385 0.051 1.00 98.38 596 ILE A N 1
ATOM 4298 C CA . ILE A 1 596 ? 9.935 6.987 -0.400 1.00 98.38 596 ILE A CA 1
ATOM 4299 C C . ILE A 1 596 ? 11.197 6.633 -1.193 1.00 98.38 596 ILE A C 1
ATOM 4301 O O . ILE A 1 596 ? 11.792 5.579 -0.968 1.00 98.38 596 ILE A O 1
ATOM 4305 N N . ALA A 1 597 ? 11.641 7.533 -2.075 1.00 98.50 597 ALA A N 1
ATOM 4306 C CA . ALA A 1 597 ? 12.845 7.354 -2.875 1.00 98.50 597 ALA A CA 1
ATOM 4307 C C . ALA A 1 597 ? 14.096 7.157 -2.002 1.00 98.50 597 ALA A C 1
ATOM 4309 O O . ALA A 1 597 ? 14.885 6.250 -2.270 1.00 98.50 597 ALA A O 1
ATOM 4310 N N . GLN A 1 598 ? 14.266 7.941 -0.929 1.00 98.31 598 GLN A N 1
ATOM 4311 C CA . GLN A 1 598 ? 15.402 7.775 -0.015 1.00 98.31 598 GLN A CA 1
ATOM 4312 C C . GLN A 1 598 ? 15.397 6.409 0.678 1.00 98.31 598 GLN A C 1
ATOM 4314 O O . GLN A 1 598 ? 16.437 5.743 0.727 1.00 98.31 598 GLN A O 1
ATOM 4319 N N . VAL A 1 599 ? 14.244 5.978 1.199 1.00 98.69 599 VAL A N 1
ATOM 4320 C CA . VAL A 1 599 ? 14.121 4.692 1.903 1.00 98.69 599 VAL A CA 1
ATOM 4321 C C . VAL A 1 599 ? 14.361 3.529 0.946 1.00 98.69 599 VAL A C 1
ATOM 4323 O O . VAL A 1 599 ? 15.117 2.619 1.277 1.00 98.69 599 VAL A O 1
ATOM 4326 N N . LEU A 1 600 ? 13.811 3.584 -0.269 1.00 98.50 600 LEU A N 1
ATOM 4327 C CA . LEU A 1 600 ? 14.014 2.545 -1.277 1.00 98.50 600 LEU A CA 1
ATOM 4328 C C . LEU A 1 600 ? 15.507 2.379 -1.604 1.00 98.50 600 LEU A C 1
ATOM 4330 O O . LEU A 1 600 ? 16.033 1.266 -1.583 1.00 98.50 600 LEU A O 1
ATOM 4334 N N . VAL A 1 601 ? 16.219 3.487 -1.829 1.00 98.56 601 VAL A N 1
ATOM 4335 C CA . VAL A 1 601 ? 17.667 3.464 -2.100 1.00 98.56 601 VAL A CA 1
ATOM 4336 C C . VAL A 1 601 ? 18.447 2.922 -0.904 1.00 98.56 601 VAL A C 1
ATOM 4338 O O . VAL A 1 601 ? 19.400 2.171 -1.103 1.00 98.56 601 VAL A O 1
ATOM 4341 N N . ALA A 1 602 ? 18.045 3.264 0.324 1.00 98.38 602 ALA A N 1
ATOM 4342 C CA . ALA A 1 602 ? 18.668 2.748 1.538 1.00 98.38 602 ALA A CA 1
ATOM 4343 C C . ALA A 1 602 ? 18.547 1.220 1.632 1.00 98.38 602 ALA A C 1
ATOM 4345 O O . ALA A 1 602 ? 19.565 0.559 1.830 1.00 98.38 602 ALA A O 1
ATOM 4346 N N . LEU A 1 603 ? 17.349 0.662 1.412 1.00 97.75 603 LEU A N 1
ATOM 4347 C CA . LEU A 1 603 ? 17.109 -0.787 1.421 1.00 97.75 603 LEU A CA 1
ATOM 4348 C C . LEU A 1 603 ? 17.952 -1.508 0.366 1.00 97.75 603 LEU A C 1
ATOM 4350 O O . LEU A 1 603 ? 18.707 -2.423 0.698 1.00 97.75 603 LEU A O 1
ATOM 4354 N N . CYS A 1 604 ? 17.914 -1.034 -0.882 1.00 96.56 604 CYS A N 1
ATOM 4355 C CA . CYS A 1 604 ? 18.712 -1.618 -1.959 1.00 96.56 604 CYS A CA 1
ATOM 4356 C C . CYS A 1 604 ? 20.224 -1.525 -1.681 1.00 96.56 604 CYS A C 1
ATOM 4358 O O . CYS A 1 604 ? 20.975 -2.433 -2.046 1.00 96.56 604 CYS A O 1
ATOM 4360 N N . ALA A 1 605 ? 20.691 -0.451 -1.031 1.00 95.00 605 ALA A N 1
ATOM 4361 C CA . ALA A 1 605 ? 22.101 -0.274 -0.688 1.00 95.00 605 ALA A CA 1
ATOM 4362 C C . ALA A 1 605 ? 22.586 -1.284 0.364 1.00 95.00 605 ALA A C 1
ATOM 4364 O O . ALA A 1 605 ? 23.702 -1.790 0.237 1.00 95.00 605 ALA A O 1
ATOM 4365 N N . VAL A 1 606 ? 21.751 -1.617 1.355 1.00 94.31 606 VAL A N 1
ATOM 4366 C CA . VAL A 1 606 ? 22.065 -2.621 2.392 1.00 94.31 606 VAL A CA 1
ATOM 4367 C C . VAL A 1 606 ? 21.681 -4.054 2.003 1.00 94.31 606 VAL A C 1
ATOM 4369 O O . VAL A 1 606 ? 21.817 -4.962 2.817 1.00 94.31 606 VAL A O 1
ATOM 4372 N N . GLY A 1 607 ? 21.228 -4.271 0.764 1.00 91.25 607 GLY A N 1
ATOM 4373 C CA . GLY A 1 607 ? 20.921 -5.602 0.234 1.00 91.25 607 GLY A CA 1
ATOM 4374 C C . GLY A 1 607 ? 19.558 -6.163 0.649 1.00 91.25 607 GLY A C 1
ATOM 4375 O O . GLY A 1 607 ? 19.357 -7.372 0.563 1.00 91.25 607 GLY A O 1
ATOM 4376 N N . ILE A 1 608 ? 18.628 -5.311 1.082 1.00 92.19 608 ILE A N 1
ATOM 4377 C CA . ILE A 1 608 ? 17.265 -5.698 1.459 1.00 92.19 608 ILE A CA 1
ATOM 4378 C C . ILE A 1 608 ? 16.325 -5.481 0.270 1.00 92.19 608 ILE A C 1
ATOM 4380 O O . ILE A 1 608 ? 16.314 -4.402 -0.321 1.00 92.19 608 ILE A O 1
ATOM 4384 N N . ASP A 1 609 ? 15.517 -6.495 -0.047 1.00 93.25 609 ASP A N 1
ATOM 4385 C CA . ASP A 1 609 ? 14.479 -6.427 -1.081 1.00 93.25 609 ASP A CA 1
ATOM 4386 C C . ASP A 1 609 ? 13.268 -5.608 -0.581 1.00 93.25 609 ASP A C 1
ATOM 4388 O O . ASP A 1 609 ? 12.567 -6.060 0.338 1.00 93.25 609 ASP A O 1
ATOM 4392 N N . PRO A 1 610 ? 12.982 -4.430 -1.177 1.00 95.12 610 PRO A N 1
ATOM 4393 C CA . PRO A 1 610 ? 11.867 -3.575 -0.770 1.00 95.12 610 PRO A CA 1
ATOM 4394 C C . PRO A 1 610 ? 10.483 -4.233 -0.861 1.00 95.12 610 PRO A C 1
ATOM 4396 O O . PRO A 1 610 ? 9.555 -3.763 -0.207 1.00 95.12 610 PRO A O 1
ATOM 4399 N N . ALA A 1 611 ? 10.322 -5.298 -1.655 1.00 93.56 611 ALA A N 1
ATOM 4400 C CA . ALA A 1 611 ? 9.052 -6.009 -1.799 1.00 93.56 611 ALA A CA 1
ATOM 4401 C C . ALA A 1 611 ? 8.850 -7.135 -0.770 1.00 93.56 611 ALA A C 1
ATOM 4403 O O . ALA A 1 611 ? 7.756 -7.695 -0.699 1.00 93.56 611 ALA A O 1
ATOM 4404 N N . LYS A 1 612 ? 9.880 -7.493 0.013 1.00 89.50 612 LYS A N 1
ATOM 4405 C CA . LYS A 1 612 ? 9.838 -8.642 0.941 1.00 89.50 612 LYS A CA 1
ATOM 4406 C C . LYS A 1 612 ? 10.044 -8.275 2.406 1.00 89.50 612 LYS A C 1
ATOM 4408 O O . LYS A 1 612 ? 9.683 -9.063 3.279 1.00 89.50 612 LYS A O 1
ATOM 4413 N N . ASP A 1 613 ? 10.619 -7.113 2.702 1.00 88.31 613 ASP A N 1
ATOM 4414 C CA . ASP A 1 613 ? 10.839 -6.704 4.087 1.00 88.31 613 ASP A CA 1
ATOM 4415 C C . ASP A 1 613 ? 9.527 -6.264 4.749 1.00 88.31 613 ASP A C 1
ATOM 4417 O O . ASP A 1 613 ? 8.953 -5.226 4.422 1.00 88.31 613 ASP A O 1
ATOM 4421 N N . ALA A 1 614 ? 9.063 -7.052 5.720 1.00 85.50 614 ALA A N 1
ATOM 4422 C CA . ALA A 1 614 ? 7.789 -6.841 6.400 1.00 85.50 614 ALA A CA 1
ATOM 4423 C C . ALA A 1 614 ? 7.678 -5.491 7.133 1.00 85.50 614 ALA A C 1
ATOM 4425 O O . ALA A 1 614 ? 6.569 -5.071 7.451 1.00 85.50 614 ALA A O 1
ATOM 4426 N N . ARG A 1 615 ? 8.793 -4.797 7.410 1.00 88.00 615 ARG A N 1
ATOM 4427 C CA . ARG A 1 615 ? 8.768 -3.435 7.975 1.00 88.00 615 ARG A CA 1
ATOM 4428 C C . ARG A 1 615 ? 8.223 -2.408 6.984 1.00 88.00 615 ARG A C 1
ATOM 4430 O O . ARG A 1 615 ? 7.759 -1.356 7.406 1.00 88.00 615 ARG A O 1
ATOM 4437 N N . PHE A 1 616 ? 8.285 -2.714 5.690 1.00 94.94 616 PHE A N 1
ATOM 4438 C CA . PHE A 1 616 ? 7.981 -1.806 4.586 1.00 94.94 616 PHE A CA 1
ATOM 4439 C C . PHE A 1 616 ? 6.815 -2.293 3.712 1.00 94.94 616 PHE A C 1
ATOM 4441 O O . PHE A 1 616 ? 6.626 -1.809 2.596 1.00 94.94 616 PHE A O 1
ATOM 4448 N N . ILE A 1 617 ? 6.016 -3.229 4.237 1.00 90.81 617 ILE A N 1
ATOM 4449 C CA . ILE A 1 617 ? 4.790 -3.735 3.616 1.00 90.81 617 ILE A CA 1
ATOM 4450 C C . ILE A 1 617 ? 3.616 -3.368 4.523 1.00 90.81 617 ILE A C 1
ATOM 4452 O O . ILE A 1 617 ? 3.617 -3.680 5.715 1.00 90.81 617 ILE A O 1
ATOM 4456 N N . THR A 1 618 ? 2.607 -2.692 3.975 1.00 85.94 618 THR A N 1
ATOM 4457 C CA . THR A 1 618 ? 1.429 -2.302 4.762 1.00 85.94 618 THR A CA 1
ATOM 4458 C C . THR A 1 618 ? 0.574 -3.514 5.131 1.00 85.94 618 THR A C 1
ATOM 4460 O O . THR A 1 618 ? 0.694 -4.591 4.548 1.00 85.94 618 THR A O 1
ATOM 4463 N N . ARG A 1 619 ? -0.362 -3.335 6.070 1.00 78.19 619 ARG A N 1
ATOM 4464 C CA . ARG A 1 619 ? -1.302 -4.395 6.473 1.00 78.19 619 ARG A CA 1
ATOM 4465 C C . ARG A 1 619 ? -2.131 -4.952 5.303 1.00 78.19 619 ARG A C 1
ATOM 4467 O O . ARG A 1 619 ? -2.473 -6.130 5.323 1.00 78.19 619 ARG A O 1
ATOM 4474 N N . ASP A 1 620 ? -2.396 -4.126 4.290 1.00 81.94 620 ASP A N 1
ATOM 4475 C CA . ASP A 1 620 ? -3.118 -4.503 3.066 1.00 81.94 620 ASP A CA 1
ATOM 4476 C C . ASP A 1 620 ? -2.192 -5.047 1.960 1.00 81.94 620 ASP A C 1
ATOM 4478 O O . ASP A 1 620 ? -2.637 -5.282 0.839 1.00 81.94 620 ASP A O 1
ATOM 4482 N N . GLY A 1 621 ? -0.898 -5.222 2.246 1.00 84.38 621 GLY A N 1
ATOM 4483 C CA . GLY A 1 621 ? 0.079 -5.783 1.315 1.00 84.38 621 GLY A CA 1
ATOM 4484 C C . GLY A 1 621 ? 0.687 -4.791 0.319 1.00 84.38 621 GLY A C 1
ATOM 4485 O O . GLY A 1 621 ? 1.290 -5.235 -0.653 1.00 84.38 621 GLY A O 1
ATOM 4486 N N . LYS A 1 622 ? 0.555 -3.471 0.522 1.00 92.25 622 LYS A N 1
ATOM 4487 C CA . LYS A 1 622 ? 1.185 -2.469 -0.363 1.00 92.25 622 LYS A CA 1
ATOM 4488 C C . LYS A 1 622 ? 2.675 -2.339 -0.060 1.00 92.25 622 LYS A C 1
ATOM 4490 O O . LYS A 1 622 ? 3.054 -2.214 1.105 1.00 92.25 622 LYS A O 1
ATOM 4495 N N . THR A 1 623 ? 3.489 -2.305 -1.107 1.00 96.75 623 THR A N 1
ATOM 4496 C CA . THR A 1 623 ? 4.948 -2.131 -1.056 1.00 96.75 623 THR A CA 1
ATOM 4497 C C . THR A 1 623 ? 5.361 -0.658 -1.177 1.00 96.75 623 THR A C 1
ATOM 4499 O O . THR A 1 623 ? 4.551 0.209 -1.520 1.00 96.75 623 THR A O 1
ATOM 4502 N N . LEU A 1 624 ? 6.650 -0.359 -0.971 1.00 97.50 624 LEU A N 1
ATOM 4503 C CA . LEU A 1 624 ? 7.211 0.969 -1.271 1.00 97.50 624 LEU A CA 1
ATOM 4504 C C . LEU A 1 624 ? 7.143 1.324 -2.762 1.00 97.50 624 LEU A C 1
ATOM 4506 O O . LEU A 1 624 ? 7.013 2.500 -3.099 1.00 97.50 624 LEU A O 1
ATOM 4510 N N . LEU A 1 625 ? 7.214 0.332 -3.659 1.00 98.06 625 LEU A N 1
ATOM 4511 C CA . LEU A 1 625 ? 7.054 0.572 -5.094 1.00 98.06 625 LEU A CA 1
ATOM 4512 C C . LEU A 1 625 ? 5.615 0.992 -5.410 1.00 98.06 625 LEU A C 1
ATOM 4514 O O . LEU A 1 625 ? 5.423 1.971 -6.129 1.00 98.06 625 LEU A O 1
ATOM 4518 N N . ASP A 1 626 ? 4.617 0.332 -4.811 1.00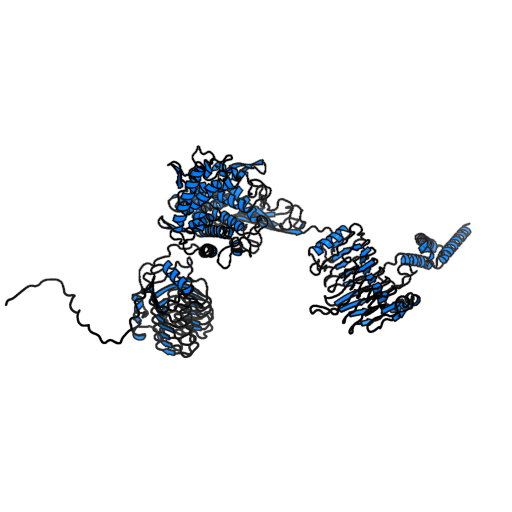 97.25 626 ASP A N 1
ATOM 4519 C CA . ASP A 1 626 ? 3.213 0.748 -4.931 1.00 97.25 626 ASP A CA 1
ATOM 4520 C C . ASP A 1 626 ? 3.034 2.183 -4.433 1.00 97.25 626 ASP A C 1
ATOM 4522 O O . ASP A 1 626 ? 2.446 3.012 -5.127 1.00 97.25 626 ASP A O 1
ATOM 4526 N N . GLY A 1 627 ? 3.600 2.494 -3.260 1.00 97.31 627 GLY A N 1
ATOM 4527 C CA . GLY A 1 627 ? 3.571 3.825 -2.664 1.00 97.31 627 GLY A CA 1
ATOM 4528 C C . GLY A 1 627 ? 4.188 4.902 -3.556 1.00 97.31 627 GLY A C 1
ATOM 4529 O O . GLY A 1 627 ? 3.568 5.953 -3.738 1.00 97.31 627 GLY A O 1
ATOM 4530 N N . LEU A 1 628 ? 5.358 4.627 -4.147 1.00 98.44 628 LEU A N 1
ATOM 4531 C CA . LEU A 1 628 ? 6.073 5.513 -5.073 1.00 98.44 628 LEU A CA 1
ATOM 4532 C C . LEU A 1 628 ? 5.287 5.732 -6.373 1.00 98.44 628 LEU A C 1
ATOM 4534 O O . LEU A 1 628 ? 5.161 6.865 -6.842 1.00 98.44 628 LEU A O 1
ATOM 4538 N N . LEU A 1 629 ? 4.705 4.673 -6.943 1.00 97.94 629 LEU A N 1
ATOM 4539 C CA . LEU A 1 629 ? 3.961 4.744 -8.204 1.00 97.94 629 LEU A CA 1
ATOM 4540 C C . LEU A 1 629 ? 2.650 5.535 -8.096 1.00 97.94 629 LEU A C 1
ATOM 4542 O O . LEU A 1 629 ? 2.173 6.034 -9.116 1.00 97.94 629 LEU A O 1
ATOM 4546 N N . ARG A 1 630 ? 2.103 5.761 -6.892 1.00 97.19 630 ARG A N 1
ATOM 4547 C CA . ARG A 1 630 ? 0.959 6.682 -6.694 1.00 97.19 630 ARG A CA 1
ATOM 4548 C C . ARG A 1 630 ? 1.260 8.122 -7.117 1.00 97.19 630 ARG A C 1
ATOM 4550 O O . ARG A 1 630 ? 0.337 8.863 -7.444 1.00 97.19 630 ARG A O 1
ATOM 4557 N N . PHE A 1 631 ? 2.530 8.521 -7.090 1.00 98.19 631 PHE A N 1
ATOM 4558 C CA . PHE A 1 631 ? 2.981 9.858 -7.483 1.00 98.19 631 PHE A CA 1
ATOM 4559 C C . PHE A 1 631 ? 3.316 9.947 -8.978 1.00 98.19 631 PHE A C 1
ATOM 4561 O O . PHE A 1 631 ? 3.689 11.012 -9.472 1.00 98.19 631 PHE A O 1
ATOM 4568 N N . ARG A 1 632 ? 3.199 8.835 -9.716 1.00 97.62 632 ARG A N 1
ATOM 4569 C CA . ARG A 1 632 ? 3.485 8.785 -11.147 1.00 97.62 632 ARG A CA 1
ATOM 4570 C C . ARG A 1 632 ? 2.357 9.435 -11.948 1.00 97.62 632 ARG A C 1
ATOM 4572 O O . ARG A 1 632 ? 1.179 9.129 -11.778 1.00 97.62 632 ARG A O 1
ATOM 4579 N N . LEU A 1 633 ? 2.731 10.303 -12.878 1.00 96.62 633 LEU A N 1
ATOM 4580 C CA . LEU A 1 633 ? 1.838 11.022 -13.776 1.00 96.62 633 LEU A CA 1
ATOM 4581 C C . LEU A 1 633 ? 1.591 10.244 -15.076 1.00 96.62 633 LEU A C 1
ATOM 4583 O O . LEU A 1 633 ? 2.312 9.311 -15.434 1.00 96.62 633 LEU A O 1
ATOM 4587 N N . SER A 1 634 ? 0.563 10.661 -15.819 1.00 92.31 634 SER A N 1
ATOM 4588 C CA . SER A 1 634 ? 0.180 10.035 -17.097 1.00 92.31 634 SER A CA 1
ATOM 4589 C C . SER A 1 634 ? 1.266 10.095 -18.179 1.00 92.31 634 SER A C 1
ATOM 4591 O O . SER A 1 634 ? 1.310 9.227 -19.046 1.00 92.31 634 SER A O 1
ATOM 4593 N N . ASP A 1 635 ? 2.158 11.086 -18.121 1.00 89.38 635 ASP A N 1
ATOM 4594 C CA . ASP A 1 635 ? 3.300 11.218 -19.030 1.00 89.38 635 ASP A CA 1
ATOM 4595 C C . ASP A 1 635 ? 4.543 10.444 -18.560 1.00 89.38 635 ASP A C 1
ATOM 4597 O O . ASP A 1 635 ? 5.568 10.480 -19.235 1.00 89.38 635 ASP A O 1
ATOM 4601 N N . GLY A 1 636 ? 4.451 9.743 -17.426 1.00 92.81 636 GLY A N 1
ATOM 4602 C CA . GLY A 1 636 ? 5.509 8.916 -16.860 1.00 92.81 636 GLY A CA 1
ATOM 4603 C C . GLY A 1 636 ? 6.424 9.599 -15.849 1.00 92.81 636 GLY A C 1
ATOM 4604 O O . GLY A 1 636 ? 7.202 8.887 -15.219 1.00 92.81 636 GLY A O 1
ATOM 4605 N N . GLY A 1 637 ? 6.325 10.921 -15.668 1.00 97.06 637 GLY A N 1
ATOM 4606 C CA . GLY A 1 637 ? 7.079 11.645 -14.641 1.00 97.06 637 GLY A CA 1
ATOM 4607 C C . GLY A 1 637 ? 6.437 11.558 -13.258 1.00 97.06 637 GLY A C 1
ATOM 4608 O O . GLY A 1 637 ? 5.429 10.876 -13.083 1.00 97.06 637 GLY A O 1
ATOM 4609 N N . PHE A 1 638 ? 6.989 12.272 -12.276 1.00 98.38 638 PHE A N 1
ATOM 4610 C CA . PHE A 1 638 ? 6.491 12.245 -10.894 1.00 98.38 638 PHE A CA 1
ATOM 4611 C C . PHE A 1 638 ? 6.130 13.631 -10.351 1.00 98.38 638 PHE A C 1
ATOM 4613 O O . PHE A 1 638 ? 6.708 14.654 -10.734 1.00 98.38 638 PHE A O 1
ATOM 4620 N N . CYS A 1 639 ? 5.156 13.656 -9.443 1.00 97.69 639 CYS A N 1
ATOM 4621 C CA . CYS A 1 639 ? 4.787 14.822 -8.647 1.00 97.69 639 CYS A CA 1
ATOM 4622 C C . CYS A 1 639 ? 5.298 14.701 -7.202 1.00 97.69 639 CYS A C 1
ATOM 4624 O O . CYS A 1 639 ? 5.569 13.610 -6.715 1.00 97.69 639 CYS A O 1
ATOM 4626 N N . HIS A 1 640 ? 5.428 15.838 -6.513 1.00 96.38 640 HIS A N 1
ATOM 4627 C CA . HIS A 1 640 ? 5.875 15.881 -5.112 1.00 96.38 640 HIS A CA 1
ATOM 4628 C C . HIS A 1 640 ? 4.810 15.333 -4.150 1.00 96.38 640 HIS A C 1
ATOM 4630 O O . HIS A 1 640 ? 5.111 14.551 -3.259 1.00 96.38 640 HIS A O 1
ATOM 4636 N N . VAL A 1 641 ? 3.550 15.718 -4.367 1.00 95.38 641 VAL A N 1
ATOM 4637 C CA . VAL A 1 641 ? 2.375 15.267 -3.608 1.00 95.38 641 VAL A CA 1
ATOM 4638 C C . VAL A 1 641 ? 1.360 14.657 -4.562 1.00 95.38 641 VAL A C 1
ATOM 4640 O O . VAL A 1 641 ? 1.222 15.135 -5.690 1.00 95.38 641 VAL A O 1
ATOM 4643 N N . VAL A 1 642 ? 0.619 13.640 -4.120 1.00 92.50 642 VAL A N 1
ATOM 4644 C CA . VAL A 1 642 ? -0.448 13.021 -4.924 1.00 92.50 642 VAL A CA 1
ATOM 4645 C C . VAL A 1 642 ? -1.438 14.095 -5.399 1.00 92.50 642 VAL A C 1
ATOM 4647 O O . VAL A 1 642 ? -1.806 14.993 -4.644 1.00 92.50 642 VAL A O 1
ATOM 4650 N N . ASN A 1 643 ? -1.863 14.011 -6.663 1.00 88.00 643 ASN A N 1
ATOM 4651 C CA . ASN A 1 643 ? -2.663 15.028 -7.372 1.00 88.00 643 ASN A CA 1
ATOM 4652 C C . ASN A 1 643 ? -1.962 16.384 -7.600 1.00 88.00 643 ASN A C 1
ATOM 4654 O O . ASN A 1 643 ? -2.585 17.324 -8.094 1.00 88.00 643 ASN A O 1
ATOM 4658 N N . GLY A 1 644 ? -0.673 16.497 -7.274 1.00 90.62 644 GLY A N 1
ATOM 4659 C CA . GLY A 1 644 ? 0.170 17.621 -7.664 1.00 90.62 644 GLY A CA 1
ATOM 4660 C C . GLY A 1 644 ? 0.576 17.572 -9.140 1.00 90.62 644 GLY A C 1
ATOM 4661 O O . GLY A 1 644 ? 0.453 16.550 -9.816 1.00 90.62 644 GLY A O 1
ATOM 4662 N N . GLY A 1 645 ? 1.088 18.696 -9.642 1.00 94.81 645 GLY A N 1
ATOM 4663 C CA . GLY A 1 645 ? 1.712 18.763 -10.964 1.00 94.81 645 GLY A CA 1
ATOM 4664 C C . GLY A 1 645 ? 3.113 18.146 -10.988 1.00 94.81 645 GLY A C 1
ATOM 4665 O O . GLY A 1 645 ? 3.694 17.847 -9.942 1.00 94.81 645 GLY A O 1
ATOM 4666 N N . TRP A 1 646 ? 3.662 17.995 -12.195 1.00 97.25 646 TRP A N 1
ATOM 4667 C CA . TRP A 1 646 ? 5.032 17.523 -12.409 1.00 97.25 646 TRP A CA 1
ATOM 4668 C C . TRP A 1 646 ? 6.041 18.352 -11.606 1.00 97.25 646 TRP A C 1
ATOM 4670 O O . TRP A 1 646 ? 5.968 19.584 -11.583 1.00 97.25 646 TRP A O 1
ATOM 4680 N N . ASN A 1 647 ? 6.985 17.678 -10.949 1.00 96.88 647 ASN A N 1
ATOM 4681 C CA . ASN A 1 647 ? 8.023 18.316 -10.150 1.00 96.88 647 ASN A CA 1
ATOM 4682 C C . ASN A 1 647 ? 9.392 17.710 -10.485 1.00 96.88 647 ASN A C 1
ATOM 4684 O O . ASN A 1 647 ? 9.568 16.498 -10.434 1.00 96.88 647 ASN A O 1
ATOM 4688 N N . SER A 1 648 ? 10.369 18.566 -10.794 1.00 94.44 648 SER A N 1
ATOM 4689 C CA . SER A 1 648 ? 11.705 18.131 -11.222 1.00 94.44 648 SER A CA 1
ATOM 4690 C C . SER A 1 648 ? 12.447 17.333 -10.152 1.00 94.44 648 SER A C 1
ATOM 4692 O O . SER A 1 648 ? 13.050 16.318 -10.466 1.00 94.44 648 SER A O 1
ATOM 4694 N N . MET A 1 649 ? 12.403 17.766 -8.889 1.00 95.06 649 MET A N 1
ATOM 4695 C CA . MET A 1 649 ? 13.115 17.081 -7.809 1.00 95.06 649 MET A CA 1
ATOM 4696 C C . MET A 1 649 ? 12.472 15.728 -7.511 1.00 95.06 649 MET A C 1
ATOM 4698 O O . MET A 1 649 ? 13.175 14.724 -7.456 1.00 95.06 649 MET A O 1
ATOM 4702 N N . ALA A 1 650 ? 11.144 15.700 -7.404 1.00 97.06 650 ALA A N 1
ATOM 4703 C CA . ALA A 1 650 ? 10.362 14.480 -7.246 1.00 97.06 650 ALA A CA 1
ATOM 4704 C C . ALA A 1 650 ? 10.656 13.471 -8.367 1.00 97.06 650 ALA A C 1
ATOM 4706 O O . ALA A 1 650 ? 10.945 12.306 -8.103 1.00 97.06 650 ALA A O 1
ATOM 4707 N N . ASN A 1 651 ? 10.645 13.939 -9.620 1.00 98.12 651 ASN A N 1
ATOM 4708 C CA . ASN A 1 651 ? 10.960 13.135 -10.795 1.00 98.12 651 ASN A CA 1
ATOM 4709 C C . ASN A 1 651 ? 12.373 12.559 -10.732 1.00 98.12 651 ASN A C 1
ATOM 4711 O O . ASN A 1 651 ? 12.545 11.355 -10.904 1.00 98.12 651 ASN A O 1
ATOM 4715 N N . ASP A 1 652 ? 13.377 13.385 -10.459 1.00 97.44 652 ASP A N 1
ATOM 4716 C CA . ASP A 1 652 ? 14.768 12.942 -10.463 1.00 97.44 652 ASP A CA 1
ATOM 4717 C C . ASP A 1 652 ? 15.056 11.960 -9.318 1.00 97.44 652 ASP A C 1
ATOM 4719 O O . ASP A 1 652 ? 15.723 10.945 -9.538 1.00 97.44 652 ASP A O 1
ATOM 4723 N N . GLN A 1 653 ? 14.507 12.212 -8.121 1.00 97.75 653 GLN A N 1
ATOM 4724 C CA . GLN A 1 653 ? 14.682 11.323 -6.970 1.00 97.75 653 GLN A CA 1
ATOM 4725 C C . GLN A 1 653 ? 13.957 9.990 -7.136 1.00 97.75 653 GLN A C 1
ATOM 4727 O O . GLN A 1 653 ? 14.553 8.936 -6.906 1.00 97.75 653 GLN A O 1
ATOM 4732 N N . ALA A 1 654 ? 12.713 10.012 -7.619 1.00 98.50 654 ALA A N 1
ATOM 4733 C CA . ALA A 1 654 ? 12.003 8.788 -7.972 1.00 98.50 654 ALA A CA 1
ATOM 4734 C C . ALA A 1 654 ? 12.760 8.005 -9.058 1.00 98.50 654 ALA A C 1
ATOM 4736 O O . ALA A 1 654 ? 12.886 6.786 -8.963 1.00 98.50 654 ALA A O 1
ATOM 4737 N N . THR A 1 655 ? 13.335 8.694 -10.052 1.00 98.62 655 THR A N 1
ATOM 4738 C CA . THR A 1 655 ? 14.085 8.046 -11.138 1.00 98.62 655 THR A CA 1
ATOM 4739 C C . THR A 1 655 ? 15.331 7.332 -10.616 1.00 98.62 655 THR A C 1
ATOM 4741 O O . THR A 1 655 ? 15.496 6.150 -10.912 1.00 98.62 655 THR A O 1
ATOM 4744 N N . TYR A 1 656 ? 16.202 7.973 -9.819 1.00 98.25 656 TYR A N 1
ATOM 4745 C CA . TYR A 1 656 ? 17.377 7.251 -9.304 1.00 98.25 656 TYR A CA 1
ATOM 4746 C C . TYR A 1 656 ? 17.007 6.161 -8.292 1.00 98.25 656 TYR A C 1
ATOM 4748 O O . TYR A 1 656 ? 17.758 5.197 -8.157 1.00 98.25 656 TYR A O 1
ATOM 4756 N N . ALA A 1 657 ? 15.875 6.278 -7.590 1.00 98.69 657 ALA A N 1
ATOM 4757 C CA . ALA A 1 657 ? 15.396 5.220 -6.706 1.00 98.69 657 ALA A CA 1
ATOM 4758 C C . ALA A 1 657 ? 14.935 3.997 -7.503 1.00 98.69 657 ALA A C 1
ATOM 4760 O O . ALA A 1 657 ? 15.346 2.880 -7.197 1.00 98.69 657 ALA A O 1
ATOM 4761 N N . LEU A 1 658 ? 14.186 4.202 -8.590 1.00 98.81 658 LEU A N 1
ATOM 4762 C CA . LEU A 1 658 ? 13.859 3.130 -9.531 1.00 98.81 658 LEU A CA 1
ATOM 4763 C C . LEU A 1 658 ? 15.126 2.507 -10.129 1.00 98.81 658 LEU A C 1
ATOM 4765 O O . LEU A 1 658 ? 15.197 1.289 -10.243 1.00 98.81 658 LEU A O 1
ATOM 4769 N N . VAL A 1 659 ? 16.151 3.309 -10.450 1.00 98.69 659 VAL A N 1
ATOM 4770 C CA . VAL A 1 659 ? 17.462 2.795 -10.891 1.00 98.69 659 VAL A CA 1
ATOM 4771 C C . VAL A 1 659 ? 18.127 1.969 -9.792 1.00 98.69 659 VAL A C 1
ATOM 4773 O O . VAL A 1 659 ? 18.657 0.903 -10.083 1.00 98.69 659 VAL A O 1
ATOM 4776 N N . ALA A 1 660 ? 18.096 2.409 -8.532 1.00 98.50 660 ALA A N 1
ATOM 4777 C CA . ALA A 1 660 ? 18.643 1.640 -7.417 1.00 98.50 660 ALA A CA 1
ATOM 4778 C C . ALA A 1 660 ? 17.953 0.273 -7.284 1.00 98.50 660 ALA A C 1
ATOM 4780 O O . ALA A 1 660 ? 18.646 -0.737 -7.144 1.00 98.50 660 ALA A O 1
ATOM 4781 N N . TYR A 1 661 ? 16.622 0.234 -7.415 1.00 98.38 661 TYR A N 1
ATOM 4782 C CA . TYR A 1 661 ? 15.872 -1.021 -7.396 1.00 98.38 661 TYR A CA 1
ATOM 4783 C C . TYR A 1 661 ? 16.189 -1.890 -8.613 1.00 98.38 661 TYR A C 1
ATOM 4785 O O . TYR A 1 661 ? 16.490 -3.071 -8.485 1.00 98.38 661 TYR A O 1
ATOM 4793 N N . TRP A 1 662 ? 16.218 -1.296 -9.803 1.00 97.62 662 TRP A N 1
ATOM 4794 C CA . TRP A 1 662 ? 16.552 -1.994 -11.038 1.00 97.62 662 TRP A CA 1
ATOM 4795 C C . TRP A 1 662 ? 17.937 -2.648 -10.965 1.00 97.62 662 TRP A C 1
ATOM 4797 O O . TRP A 1 662 ? 18.112 -3.798 -11.367 1.00 97.62 662 TRP A O 1
ATOM 4807 N N . ARG A 1 663 ? 18.924 -1.942 -10.398 1.00 95.06 663 ARG A N 1
ATOM 4808 C CA . ARG A 1 663 ? 20.269 -2.482 -10.159 1.00 95.06 663 ARG A CA 1
ATOM 4809 C C . ARG A 1 663 ? 20.247 -3.625 -9.146 1.00 95.06 663 ARG A C 1
ATOM 4811 O O . ARG A 1 663 ? 20.950 -4.610 -9.354 1.00 95.06 663 ARG A O 1
ATOM 4818 N N . PHE A 1 664 ? 19.456 -3.505 -8.077 1.00 94.25 664 PHE A N 1
ATOM 4819 C CA . PHE A 1 664 ? 19.278 -4.561 -7.078 1.00 94.25 664 PHE A CA 1
ATOM 4820 C C . PHE A 1 664 ? 18.685 -5.834 -7.700 1.00 94.25 664 PHE A C 1
ATOM 4822 O O . PHE A 1 664 ? 19.298 -6.895 -7.588 1.00 94.25 664 PHE A O 1
ATOM 4829 N N . GLU A 1 665 ? 17.578 -5.714 -8.438 1.00 93.31 665 GLU A N 1
ATOM 4830 C CA . GLU A 1 665 ? 16.919 -6.837 -9.122 1.00 93.31 665 GLU A CA 1
ATOM 4831 C C . GLU A 1 665 ? 17.863 -7.555 -10.091 1.00 93.31 665 GLU A C 1
ATOM 4833 O O . GLU A 1 665 ? 17.878 -8.782 -10.169 1.00 93.31 665 GLU A O 1
ATOM 4838 N N . ASN A 1 666 ? 18.724 -6.796 -10.773 1.00 88.31 666 ASN A N 1
ATOM 4839 C CA . ASN A 1 666 ? 19.716 -7.323 -11.706 1.00 88.31 666 ASN A CA 1
ATOM 4840 C C . ASN A 1 666 ? 21.036 -7.775 -11.051 1.00 88.31 666 ASN A C 1
ATOM 4842 O O . ASN A 1 666 ? 21.970 -8.164 -11.751 1.00 88.31 666 ASN A O 1
ATOM 4846 N N . GLY A 1 667 ? 21.151 -7.743 -9.718 1.00 85.81 667 GLY A N 1
ATOM 4847 C CA . GLY A 1 667 ? 22.362 -8.160 -8.999 1.00 85.81 667 GLY A CA 1
ATOM 4848 C C . GLY A 1 667 ? 23.592 -7.273 -9.249 1.00 85.81 667 GLY A C 1
ATOM 4849 O O . GLY A 1 667 ? 24.725 -7.705 -9.036 1.00 85.81 667 GLY A O 1
ATOM 4850 N N . MET A 1 668 ? 23.395 -6.036 -9.704 1.00 87.94 668 MET A N 1
ATOM 4851 C CA . MET A 1 668 ? 24.459 -5.065 -9.985 1.00 87.94 668 MET A CA 1
ATOM 4852 C C . MET A 1 668 ? 24.892 -4.318 -8.726 1.00 87.94 668 MET A C 1
ATOM 4854 O O . MET A 1 668 ? 24.179 -4.348 -7.726 1.00 87.94 668 MET A O 1
ATOM 4858 N N . SER A 1 669 ? 26.043 -3.631 -8.743 1.00 89.56 669 SER A N 1
ATOM 4859 C CA . SER A 1 669 ? 26.475 -2.710 -7.668 1.00 89.56 669 SER A CA 1
ATOM 4860 C C . SER A 1 669 ? 25.378 -1.726 -7.252 1.00 89.56 669 SER A C 1
ATOM 4862 O O . SER A 1 669 ? 24.586 -1.277 -8.084 1.00 89.56 669 SER A O 1
ATOM 4864 N N . ALA A 1 670 ? 25.334 -1.382 -5.960 1.00 93.00 670 ALA A N 1
ATOM 4865 C CA . ALA A 1 670 ? 24.376 -0.419 -5.418 1.00 93.00 670 ALA A CA 1
ATOM 4866 C C . ALA A 1 670 ? 24.502 0.950 -6.115 1.00 93.00 670 ALA A C 1
ATOM 4868 O O . ALA A 1 670 ? 25.500 1.232 -6.787 1.00 93.00 670 ALA A O 1
ATOM 4869 N N . LEU A 1 671 ? 23.496 1.819 -5.956 1.00 96.12 671 LEU A N 1
ATOM 4870 C CA . LEU A 1 671 ? 23.428 3.097 -6.678 1.00 96.12 671 LEU A CA 1
ATOM 4871 C C . LEU A 1 671 ? 24.729 3.904 -6.565 1.00 96.12 671 LEU A C 1
ATOM 4873 O O . LEU A 1 671 ? 25.260 4.322 -7.594 1.00 96.12 671 LEU A O 1
ATOM 4877 N N . TYR A 1 672 ? 25.252 4.051 -5.343 1.00 95.25 672 TYR A N 1
ATOM 4878 C CA . TYR A 1 672 ? 26.472 4.810 -5.058 1.00 95.25 672 TYR A CA 1
ATOM 4879 C C . TYR A 1 672 ? 27.769 3.999 -5.131 1.00 95.25 672 TYR A C 1
ATOM 4881 O O . TYR A 1 672 ? 28.827 4.597 -5.015 1.00 95.25 672 TYR A O 1
ATOM 4889 N N . ASP A 1 673 ? 27.729 2.683 -5.345 1.00 92.31 673 ASP A N 1
ATOM 4890 C CA . ASP A 1 673 ? 28.939 1.876 -5.544 1.00 92.31 673 ASP A CA 1
ATOM 4891 C C . ASP A 1 673 ? 29.351 1.918 -7.025 1.00 92.31 673 ASP A C 1
ATOM 4893 O O . ASP A 1 673 ? 28.813 1.191 -7.859 1.00 92.31 673 ASP A O 1
ATOM 4897 N N . MET A 1 674 ? 30.286 2.806 -7.365 1.00 91.19 674 MET A N 1
ATOM 4898 C CA . MET A 1 674 ? 30.742 3.069 -8.739 1.00 91.19 674 MET A CA 1
ATOM 4899 C C . MET A 1 674 ? 31.961 2.236 -9.137 1.00 91.19 674 MET A C 1
ATOM 4901 O O . MET A 1 674 ? 32.558 2.472 -10.194 1.00 91.19 674 MET A O 1
ATOM 4905 N N . ARG A 1 675 ? 32.359 1.271 -8.304 1.00 86.56 675 ARG A N 1
ATOM 4906 C CA . ARG A 1 675 ? 33.502 0.404 -8.587 1.00 86.56 675 ARG A CA 1
ATOM 4907 C C . ARG A 1 675 ? 33.206 -0.493 -9.789 1.00 86.56 675 ARG A C 1
ATOM 4909 O O . ARG A 1 675 ? 32.067 -0.665 -10.227 1.00 86.56 675 ARG A O 1
ATOM 4916 N N . ALA A 1 676 ? 34.261 -1.049 -10.374 1.00 76.12 676 ALA A N 1
ATOM 4917 C CA . ALA A 1 676 ? 34.103 -1.971 -11.486 1.00 76.12 676 ALA A CA 1
ATOM 4918 C C . ALA A 1 676 ? 33.470 -3.286 -11.000 1.00 76.12 676 ALA A C 1
ATOM 4920 O O . ALA A 1 676 ? 34.027 -3.963 -10.143 1.00 76.12 676 ALA A O 1
ATOM 4921 N N . ASP A 1 677 ? 32.352 -3.691 -11.609 1.00 67.44 677 ASP A N 1
ATOM 4922 C CA . ASP A 1 677 ? 31.654 -4.955 -11.314 1.00 67.44 677 ASP A CA 1
ATOM 4923 C C . ASP A 1 677 ? 32.398 -6.214 -11.847 1.00 67.44 677 ASP A C 1
ATOM 4925 O O . ASP A 1 677 ? 31.802 -7.282 -12.001 1.00 67.44 677 ASP A O 1
ATOM 4929 N N . ALA A 1 678 ? 33.694 -6.117 -12.166 1.00 66.88 678 ALA A N 1
ATOM 4930 C CA . ALA A 1 678 ? 34.477 -7.159 -12.838 1.00 66.88 678 ALA A CA 1
ATOM 4931 C C . ALA A 1 678 ? 35.870 -7.351 -12.212 1.00 66.88 678 ALA A C 1
ATOM 4933 O O . ALA A 1 678 ? 36.474 -6.395 -11.729 1.00 66.88 678 ALA A O 1
ATOM 4934 N N . GLY A 1 679 ? 36.385 -8.584 -12.280 1.00 77.50 679 GLY A N 1
ATOM 4935 C CA . GLY A 1 679 ? 37.685 -8.997 -11.738 1.00 77.50 679 GLY A CA 1
ATOM 4936 C C . GLY A 1 679 ? 37.571 -9.916 -10.518 1.00 77.50 679 GLY A C 1
ATOM 4937 O O . GLY A 1 679 ? 36.496 -10.051 -9.936 1.00 77.50 679 GLY A O 1
ATOM 4938 N N . ASP A 1 680 ? 38.700 -10.503 -10.108 1.00 81.56 680 ASP A N 1
ATOM 4939 C CA . ASP A 1 680 ? 38.772 -11.570 -9.094 1.00 81.56 680 ASP A CA 1
ATOM 4940 C C . ASP A 1 680 ? 38.067 -11.225 -7.771 1.00 81.56 680 ASP A C 1
ATOM 4942 O O . ASP A 1 680 ? 37.394 -12.067 -7.178 1.00 81.56 680 ASP A O 1
ATOM 4946 N N . ALA A 1 681 ? 38.183 -9.976 -7.306 1.00 83.75 681 ALA A N 1
ATOM 4947 C CA . ALA A 1 681 ? 37.507 -9.516 -6.093 1.00 83.75 681 ALA A CA 1
ATOM 4948 C C . ALA A 1 681 ? 35.977 -9.492 -6.251 1.00 83.75 681 ALA A C 1
ATOM 4950 O O . ALA A 1 681 ? 35.258 -9.956 -5.367 1.00 83.75 681 ALA A O 1
ATOM 4951 N N . ALA A 1 682 ? 35.476 -9.004 -7.390 1.00 81.62 682 ALA A N 1
ATOM 4952 C CA . ALA A 1 682 ? 34.047 -8.978 -7.686 1.00 81.62 682 ALA A CA 1
ATOM 4953 C C . ALA A 1 682 ? 33.483 -10.399 -7.877 1.00 81.62 682 ALA A C 1
ATOM 4955 O O . ALA A 1 682 ? 32.374 -10.682 -7.425 1.00 81.62 682 ALA A O 1
ATOM 4956 N N . ASP A 1 683 ? 34.255 -11.304 -8.490 1.00 85.19 683 ASP A N 1
ATOM 4957 C CA . ASP A 1 683 ? 33.916 -12.727 -8.604 1.00 85.19 683 ASP A CA 1
ATOM 4958 C C . ASP A 1 683 ? 33.845 -13.411 -7.234 1.00 85.19 683 ASP A C 1
ATOM 4960 O O . ASP A 1 683 ? 32.884 -14.130 -6.953 1.00 85.19 683 ASP A O 1
ATOM 4964 N N . ALA A 1 684 ? 34.806 -13.139 -6.347 1.00 90.12 684 ALA A N 1
ATOM 4965 C CA . ALA A 1 684 ? 34.790 -13.652 -4.981 1.00 90.12 684 ALA A CA 1
ATOM 4966 C C . ALA A 1 684 ? 33.575 -13.134 -4.191 1.00 90.12 684 ALA A C 1
ATOM 4968 O O . ALA A 1 684 ? 32.906 -13.919 -3.517 1.00 90.12 684 ALA A O 1
ATOM 4969 N N . CYS A 1 685 ? 33.240 -11.842 -4.318 1.00 90.19 685 CYS A N 1
ATOM 4970 C CA . CYS A 1 685 ? 32.029 -11.276 -3.721 1.00 90.19 685 CYS A CA 1
ATOM 4971 C C . CYS A 1 685 ? 30.767 -11.987 -4.228 1.00 90.19 685 CYS A C 1
ATOM 4973 O O . CYS A 1 685 ? 29.943 -12.402 -3.417 1.00 90.19 685 CYS A O 1
ATOM 4975 N N . ARG A 1 686 ? 30.630 -12.188 -5.549 1.00 88.12 686 ARG A N 1
ATOM 4976 C CA . ARG A 1 686 ? 29.493 -12.920 -6.139 1.00 88.12 686 ARG A CA 1
ATOM 4977 C C . ARG A 1 686 ? 29.396 -14.354 -5.627 1.00 88.12 686 ARG A C 1
ATOM 4979 O O . ARG A 1 686 ? 28.303 -14.799 -5.290 1.00 88.12 686 ARG A O 1
ATOM 4986 N N . ALA A 1 687 ? 30.521 -15.062 -5.539 1.00 91.12 687 ALA A N 1
ATOM 4987 C CA . ALA A 1 687 ? 30.558 -16.428 -5.024 1.00 91.12 687 ALA A CA 1
ATOM 4988 C C . ALA A 1 687 ? 30.128 -16.500 -3.549 1.00 91.12 687 ALA A C 1
ATOM 4990 O O . ALA A 1 687 ? 29.351 -17.380 -3.181 1.00 91.12 687 ALA A O 1
ATOM 4991 N N . ALA A 1 688 ? 30.584 -15.558 -2.716 1.00 94.69 688 ALA A N 1
ATOM 4992 C CA . ALA A 1 688 ? 30.146 -15.453 -1.327 1.00 94.69 688 ALA A CA 1
ATOM 4993 C C . ALA A 1 688 ? 28.645 -15.141 -1.233 1.00 94.69 688 ALA A C 1
ATOM 4995 O O . ALA A 1 688 ? 27.931 -15.831 -0.511 1.00 94.69 688 ALA A O 1
ATOM 4996 N N . MET A 1 689 ? 28.148 -14.167 -2.006 1.00 92.44 689 MET A N 1
ATOM 4997 C CA . MET A 1 689 ? 26.724 -13.815 -2.024 1.00 92.44 689 MET A CA 1
ATOM 4998 C C . MET A 1 689 ? 25.841 -15.002 -2.426 1.00 92.44 689 MET A C 1
ATOM 5000 O O . MET A 1 689 ? 24.850 -15.268 -1.750 1.00 92.44 689 MET A O 1
ATOM 5004 N N . ALA A 1 690 ? 26.224 -15.746 -3.469 1.00 92.12 690 ALA A N 1
ATOM 5005 C CA . ALA A 1 690 ? 25.490 -16.924 -3.928 1.00 92.12 690 ALA A CA 1
ATOM 5006 C C . ALA A 1 690 ? 25.470 -18.050 -2.879 1.00 92.12 690 ALA A C 1
ATOM 5008 O O . ALA A 1 690 ? 24.450 -18.709 -2.698 1.00 92.12 690 ALA A O 1
ATOM 5009 N N . ALA A 1 691 ? 26.575 -18.259 -2.157 1.00 95.12 691 ALA A N 1
ATOM 5010 C CA . ALA A 1 691 ? 26.627 -19.250 -1.084 1.00 95.12 691 ALA A CA 1
ATOM 5011 C C . ALA A 1 691 ? 25.739 -18.874 0.111 1.00 95.12 691 ALA A C 1
ATOM 5013 O O . ALA A 1 691 ? 25.137 -19.752 0.720 1.00 95.12 691 ALA A O 1
ATOM 5014 N N . ILE A 1 692 ? 25.637 -17.579 0.428 1.00 94.31 692 ILE A N 1
ATOM 5015 C CA . ILE A 1 692 ? 24.722 -17.079 1.461 1.00 94.31 692 ILE A CA 1
ATOM 5016 C C . ILE A 1 692 ? 23.267 -17.279 1.028 1.00 94.31 692 ILE A C 1
ATOM 5018 O O . ILE A 1 692 ? 22.461 -17.759 1.815 1.00 94.31 692 ILE A O 1
ATOM 5022 N N . GLU A 1 693 ? 22.935 -16.955 -0.223 1.00 90.81 693 GLU A N 1
ATOM 5023 C CA . GLU A 1 693 ? 21.579 -17.110 -0.768 1.00 90.81 693 GLU A CA 1
ATOM 5024 C C . GLU A 1 693 ? 21.136 -18.581 -0.828 1.00 90.81 693 GLU A C 1
ATOM 5026 O O . GLU A 1 693 ? 19.976 -18.890 -0.567 1.00 90.81 693 GLU A O 1
ATOM 5031 N N . ALA A 1 694 ? 22.063 -19.505 -1.095 1.00 90.88 694 ALA A N 1
ATOM 5032 C CA . ALA A 1 694 ? 21.791 -20.940 -1.055 1.00 90.88 694 ALA A CA 1
ATOM 5033 C C . ALA A 1 694 ? 21.495 -21.460 0.367 1.00 90.88 694 ALA A C 1
ATOM 5035 O O . ALA A 1 694 ? 20.759 -22.435 0.513 1.00 90.88 694 ALA A O 1
ATOM 5036 N N . ALA A 1 695 ? 22.028 -20.807 1.404 1.00 90.25 695 ALA A N 1
ATOM 5037 C CA . ALA A 1 695 ? 21.860 -21.184 2.806 1.00 90.25 695 ALA A CA 1
ATOM 5038 C C . ALA A 1 695 ? 20.629 -20.510 3.443 1.00 90.25 695 ALA A C 1
ATOM 5040 O O . ALA A 1 695 ? 20.750 -19.794 4.437 1.00 90.25 695 ALA A O 1
ATOM 5041 N N . TYR A 1 696 ? 19.440 -20.712 2.864 1.00 83.31 696 TYR A N 1
ATOM 5042 C CA . TYR A 1 696 ? 18.205 -20.045 3.308 1.00 83.31 696 TYR A CA 1
ATOM 5043 C C . TYR A 1 696 ? 17.304 -20.911 4.205 1.00 83.31 696 TYR A C 1
ATOM 5045 O O . TYR A 1 696 ? 16.544 -20.375 5.012 1.00 83.31 696 TYR A O 1
ATOM 5053 N N . ASP A 1 697 ? 17.355 -22.239 4.067 1.00 85.75 697 ASP A N 1
ATOM 5054 C CA . ASP A 1 697 ? 16.485 -23.155 4.809 1.00 85.75 697 ASP A CA 1
ATOM 5055 C C . ASP A 1 697 ? 17.122 -23.555 6.143 1.00 85.75 697 ASP A C 1
ATOM 5057 O O . ASP A 1 697 ? 17.913 -24.497 6.227 1.00 85.75 697 ASP A O 1
ATOM 5061 N N . SER A 1 698 ? 16.738 -22.855 7.211 1.00 85.44 698 SER A N 1
ATOM 5062 C CA . SER A 1 698 ? 17.230 -23.120 8.567 1.00 85.44 698 SER A CA 1
ATOM 5063 C C . SER A 1 698 ? 16.807 -24.478 9.139 1.00 85.44 698 SER A C 1
ATOM 5065 O O . SER A 1 698 ? 17.340 -24.882 10.177 1.00 85.44 698 SER A O 1
ATOM 5067 N N . SER A 1 699 ? 15.885 -25.192 8.483 1.00 82.81 699 SER A N 1
ATOM 5068 C CA . SER A 1 699 ? 15.457 -26.543 8.859 1.00 82.81 699 SER A CA 1
ATOM 5069 C C . SER A 1 699 ? 16.256 -27.656 8.171 1.00 82.81 699 SER A C 1
ATOM 5071 O O . SER A 1 699 ? 16.152 -28.819 8.571 1.00 82.81 699 SER A O 1
ATOM 5073 N N . ALA A 1 700 ? 17.078 -27.323 7.169 1.00 85.81 700 ALA A N 1
ATOM 5074 C CA . ALA A 1 700 ? 17.886 -28.297 6.451 1.00 85.81 700 ALA A CA 1
ATOM 5075 C C . ALA A 1 700 ? 18.916 -28.972 7.377 1.00 85.81 700 ALA A C 1
ATOM 5077 O O . ALA A 1 700 ? 19.590 -28.323 8.180 1.00 85.81 700 ALA A O 1
ATOM 5078 N N . ALA A 1 701 ? 19.082 -30.292 7.238 1.00 85.31 701 ALA A N 1
ATOM 5079 C CA . ALA A 1 701 ? 19.993 -31.074 8.081 1.00 85.31 701 ALA A CA 1
ATOM 5080 C C . ALA A 1 701 ? 21.465 -30.633 7.954 1.00 85.31 701 ALA A C 1
ATOM 5082 O O . ALA A 1 701 ? 22.246 -30.784 8.891 1.00 85.31 701 ALA A O 1
ATOM 5083 N N . ASP A 1 702 ? 21.847 -30.080 6.803 1.00 90.12 702 ASP A N 1
ATOM 5084 C CA . ASP A 1 702 ? 23.178 -29.564 6.492 1.00 90.12 702 ASP A CA 1
ATOM 5085 C C . ASP A 1 702 ? 23.279 -28.029 6.598 1.00 90.12 702 ASP A C 1
ATOM 5087 O O . ASP A 1 702 ? 24.303 -27.465 6.214 1.00 90.12 702 ASP A O 1
ATOM 5091 N N . TYR A 1 703 ? 22.283 -27.339 7.171 1.00 91.94 703 TYR A N 1
ATOM 5092 C CA . TYR A 1 703 ? 22.246 -25.872 7.260 1.00 91.94 703 TYR A CA 1
ATOM 5093 C C . TYR A 1 703 ? 23.519 -25.267 7.877 1.00 91.94 703 TYR A C 1
ATOM 5095 O O . TYR A 1 703 ? 24.141 -24.384 7.289 1.00 91.94 703 TYR A O 1
ATOM 5103 N N . LYS A 1 704 ? 24.000 -25.793 9.015 1.00 93.00 704 LYS A N 1
ATOM 5104 C CA . LYS A 1 704 ? 25.266 -25.335 9.628 1.00 93.00 704 LYS A CA 1
ATOM 5105 C C . LYS A 1 704 ? 26.477 -25.532 8.706 1.00 93.00 704 LYS A C 1
ATOM 5107 O O . LYS A 1 704 ? 27.376 -24.692 8.689 1.00 93.00 704 LYS A O 1
ATOM 5112 N N . ALA A 1 705 ? 26.504 -26.614 7.924 1.00 93.75 705 ALA A N 1
ATOM 5113 C CA . ALA A 1 705 ? 27.554 -26.864 6.938 1.00 93.75 705 ALA A CA 1
ATOM 5114 C C . ALA A 1 705 ? 27.496 -25.849 5.784 1.00 93.75 705 ALA A C 1
ATOM 5116 O O . ALA A 1 705 ? 28.542 -25.332 5.383 1.00 93.75 705 ALA A O 1
ATOM 5117 N N . GLN A 1 706 ? 26.297 -25.506 5.310 1.00 95.50 706 GLN A N 1
ATOM 5118 C CA . GLN A 1 706 ? 26.092 -24.461 4.304 1.00 95.50 706 GLN A CA 1
ATOM 5119 C C . GLN A 1 706 ? 26.531 -23.084 4.830 1.00 95.50 706 GLN A C 1
ATOM 5121 O O . GLN A 1 706 ? 27.319 -22.405 4.171 1.00 95.50 706 GLN A O 1
ATOM 5126 N N . LEU A 1 707 ? 26.139 -22.706 6.056 1.00 95.44 707 LEU A N 1
ATOM 5127 C CA . LEU A 1 707 ? 26.588 -21.461 6.699 1.00 95.44 707 LEU A CA 1
ATOM 5128 C C . LEU A 1 707 ? 28.111 -21.411 6.859 1.00 95.44 707 LEU A C 1
ATOM 5130 O O . LEU A 1 707 ? 28.737 -20.384 6.596 1.00 95.44 707 LEU A O 1
ATOM 5134 N N . LYS A 1 708 ? 28.734 -22.530 7.244 1.00 95.31 708 LYS A N 1
ATOM 5135 C CA . LYS A 1 708 ? 30.193 -22.641 7.353 1.00 95.31 708 LYS A CA 1
ATOM 5136 C C . LYS A 1 708 ? 30.881 -22.452 6.000 1.00 95.31 708 LYS A C 1
ATOM 5138 O O . LYS A 1 708 ? 31.908 -21.774 5.928 1.00 95.31 708 LYS A O 1
ATOM 5143 N N . GLN A 1 709 ? 30.325 -23.018 4.930 1.00 95.56 709 GLN A N 1
ATOM 5144 C CA . GLN A 1 709 ? 30.828 -22.819 3.571 1.00 95.56 709 GLN A CA 1
ATOM 5145 C C . GLN A 1 709 ? 30.679 -21.358 3.125 1.00 95.56 709 GLN A C 1
ATOM 5147 O O . GLN A 1 709 ? 31.639 -20.779 2.613 1.00 95.56 709 GLN A O 1
ATOM 5152 N N . ALA A 1 710 ? 29.516 -20.750 3.359 1.00 96.62 710 ALA A N 1
ATOM 5153 C CA . ALA A 1 710 ? 29.259 -19.349 3.046 1.00 96.62 710 ALA A CA 1
ATOM 5154 C C . ALA A 1 710 ? 30.224 -18.414 3.798 1.00 96.62 710 ALA A C 1
ATOM 5156 O O . ALA A 1 710 ? 30.839 -17.539 3.189 1.00 96.62 710 ALA A O 1
ATOM 5157 N N . LEU A 1 711 ? 30.454 -18.661 5.093 1.00 95.44 711 LEU A N 1
ATOM 5158 C CA . LEU A 1 711 ? 31.419 -17.919 5.909 1.00 95.44 711 LEU A CA 1
ATOM 5159 C C . LEU A 1 711 ? 32.859 -18.077 5.406 1.00 95.44 711 LEU A C 1
ATOM 5161 O O . LEU A 1 711 ? 33.620 -17.107 5.391 1.00 95.44 711 LEU A O 1
ATOM 5165 N N . ALA A 1 712 ? 33.250 -19.277 4.973 1.00 95.31 712 ALA A N 1
ATOM 5166 C CA . ALA A 1 712 ? 34.571 -19.510 4.394 1.00 95.31 712 ALA A CA 1
ATOM 5167 C C . ALA A 1 712 ? 34.768 -18.728 3.084 1.00 95.31 712 ALA A C 1
ATOM 5169 O O . ALA A 1 712 ? 35.814 -18.103 2.901 1.00 95.31 712 ALA A O 1
ATOM 5170 N N . LEU A 1 713 ? 33.759 -18.712 2.204 1.00 96.38 713 LEU A N 1
ATOM 5171 C CA . LEU A 1 713 ? 33.791 -17.940 0.958 1.00 96.38 713 LEU A CA 1
ATOM 5172 C C . LEU A 1 713 ? 33.813 -16.432 1.223 1.00 96.38 713 LEU A C 1
ATOM 5174 O O . LEU A 1 713 ? 34.625 -15.731 0.627 1.00 96.38 713 LEU A O 1
ATOM 5178 N N . PHE A 1 714 ? 33.012 -15.942 2.171 1.00 94.56 714 PHE A N 1
ATOM 5179 C CA . PHE A 1 714 ? 33.062 -14.548 2.615 1.00 94.56 714 PHE A CA 1
ATOM 5180 C C . PHE A 1 714 ? 34.460 -14.157 3.116 1.00 94.56 714 PHE A C 1
ATOM 5182 O O . PHE A 1 714 ? 35.006 -13.130 2.724 1.00 94.56 714 PHE A O 1
ATOM 5189 N N . ARG A 1 715 ? 35.098 -15.002 3.933 1.00 92.94 715 ARG A N 1
ATOM 5190 C CA . ARG A 1 715 ? 36.457 -14.747 4.442 1.00 92.94 715 ARG A CA 1
ATOM 5191 C C . ARG A 1 715 ? 37.533 -14.802 3.359 1.00 92.94 715 ARG A C 1
ATOM 5193 O O . ARG A 1 715 ? 38.567 -14.154 3.526 1.00 92.94 715 ARG A O 1
ATOM 5200 N N . ALA A 1 716 ? 37.297 -15.540 2.277 1.00 93.19 716 ALA A N 1
ATOM 5201 C CA . ALA A 1 716 ? 38.185 -15.581 1.119 1.00 93.19 716 ALA A CA 1
ATOM 5202 C C . ALA A 1 716 ? 38.127 -14.294 0.277 1.00 93.19 716 ALA A C 1
ATOM 5204 O O . ALA A 1 716 ? 39.092 -13.991 -0.424 1.00 93.19 716 ALA A O 1
ATOM 5205 N N . VAL A 1 717 ? 37.046 -13.510 0.375 1.00 91.81 717 VAL A N 1
ATOM 5206 C CA . VAL A 1 717 ? 36.986 -12.163 -0.207 1.00 91.81 717 VAL A CA 1
ATOM 5207 C C . VAL A 1 717 ? 38.043 -11.275 0.474 1.00 91.81 717 VAL A C 1
ATOM 5209 O O . VAL A 1 717 ? 38.143 -11.294 1.712 1.00 91.81 717 VAL A O 1
ATOM 5212 N N . PRO A 1 718 ? 38.829 -10.484 -0.290 1.00 88.81 718 PRO A N 1
ATOM 5213 C CA . PRO A 1 718 ? 39.775 -9.527 0.278 1.00 88.81 718 PRO A CA 1
ATOM 5214 C C . PRO A 1 718 ? 39.109 -8.624 1.322 1.00 88.81 718 PRO A C 1
ATOM 5216 O O . PRO A 1 718 ? 37.980 -8.182 1.141 1.00 88.81 718 PRO A O 1
ATOM 5219 N N . GLU A 1 719 ? 39.801 -8.317 2.418 1.00 82.94 719 GLU A N 1
ATOM 5220 C CA . GLU A 1 719 ? 39.201 -7.621 3.567 1.00 82.94 719 GLU A CA 1
ATOM 5221 C C . GLU A 1 719 ? 38.564 -6.267 3.205 1.00 82.94 719 GLU A C 1
ATOM 5223 O O . GLU A 1 719 ? 37.451 -5.976 3.635 1.00 82.94 719 GLU A O 1
ATOM 5228 N N . ALA A 1 720 ? 39.208 -5.482 2.334 1.00 80.75 720 ALA A N 1
ATOM 5229 C CA . ALA A 1 720 ? 38.668 -4.210 1.842 1.00 80.75 720 ALA A CA 1
ATOM 5230 C C . ALA A 1 720 ? 37.382 -4.366 0.996 1.00 80.75 720 ALA A C 1
ATOM 5232 O O . ALA A 1 720 ? 36.617 -3.414 0.849 1.00 80.75 720 ALA A O 1
ATOM 5233 N N . GLU A 1 721 ? 37.136 -5.567 0.471 1.00 86.12 721 GLU A N 1
ATOM 5234 C CA . GLU A 1 721 ? 36.068 -5.904 -0.476 1.00 86.12 721 GLU A CA 1
ATOM 5235 C C . GLU A 1 721 ? 34.884 -6.626 0.192 1.00 86.12 721 GLU A C 1
ATOM 5237 O O . GLU A 1 721 ? 33.760 -6.549 -0.301 1.00 86.12 721 GLU A O 1
ATOM 5242 N N . ARG A 1 722 ? 35.093 -7.267 1.354 1.00 88.06 722 ARG A N 1
ATOM 5243 C CA . ARG A 1 722 ? 34.063 -8.029 2.101 1.00 88.06 722 ARG A CA 1
ATOM 5244 C C . ARG A 1 722 ? 32.775 -7.257 2.342 1.00 88.06 722 ARG A C 1
ATOM 5246 O O . ARG A 1 722 ? 31.684 -7.803 2.239 1.00 88.06 722 ARG A O 1
ATOM 5253 N N . ARG A 1 723 ? 32.910 -5.962 2.593 1.00 86.31 723 ARG A N 1
ATOM 5254 C CA . ARG A 1 723 ? 31.821 -5.024 2.873 1.00 86.31 723 ARG A CA 1
ATOM 5255 C C . ARG A 1 723 ? 30.812 -4.874 1.711 1.00 86.31 723 ARG A C 1
ATOM 5257 O O . ARG A 1 723 ? 29.730 -4.318 1.870 1.00 86.31 723 ARG A O 1
ATOM 5264 N N . TYR A 1 724 ? 31.162 -5.402 0.538 1.00 87.00 724 TYR A N 1
ATOM 5265 C CA . TYR A 1 724 ? 30.333 -5.430 -0.665 1.00 87.00 724 TYR A CA 1
ATOM 5266 C C . TYR A 1 724 ? 29.718 -6.800 -0.965 1.00 87.00 724 TYR A C 1
ATOM 5268 O O . TYR A 1 724 ? 28.994 -6.943 -1.954 1.00 87.00 724 TYR A O 1
ATOM 5276 N N . VAL A 1 725 ? 29.935 -7.789 -0.093 1.00 89.50 725 VAL A N 1
ATOM 5277 C CA . VAL A 1 725 ? 29.079 -8.975 0.000 1.00 89.50 725 VAL A CA 1
ATOM 5278 C C . VAL A 1 725 ? 27.768 -8.525 0.642 1.00 89.50 725 VAL A C 1
ATOM 5280 O O . VAL A 1 725 ? 27.594 -8.551 1.857 1.00 89.50 725 VAL A O 1
ATOM 5283 N N . ARG A 1 726 ? 26.865 -8.007 -0.194 1.00 87.56 726 ARG A N 1
ATOM 5284 C CA . ARG A 1 726 ? 25.731 -7.180 0.248 1.00 87.56 726 ARG A CA 1
ATOM 5285 C C . ARG A 1 726 ? 24.656 -7.909 1.047 1.00 87.56 726 ARG A C 1
ATOM 5287 O O . ARG A 1 726 ? 23.858 -7.251 1.694 1.00 87.56 726 ARG A O 1
ATOM 5294 N N . ASN A 1 727 ? 24.653 -9.236 1.025 1.00 88.62 727 ASN A N 1
ATOM 5295 C CA . ASN A 1 727 ? 23.774 -10.073 1.837 1.00 88.62 727 ASN A CA 1
ATOM 5296 C C . ASN A 1 727 ? 24.490 -10.677 3.062 1.00 88.62 727 ASN A C 1
ATOM 5298 O O . ASN A 1 727 ? 23.963 -11.599 3.679 1.00 88.62 727 ASN A O 1
ATOM 5302 N N . TYR A 1 728 ? 25.671 -10.173 3.452 1.00 91.12 728 TYR A N 1
ATOM 5303 C CA . TYR A 1 728 ? 26.381 -10.664 4.640 1.00 91.12 728 TYR A CA 1
ATOM 5304 C C . TYR A 1 728 ? 25.563 -10.513 5.927 1.00 91.12 728 TYR A C 1
ATOM 5306 O O . TYR A 1 728 ? 25.685 -11.342 6.821 1.00 91.12 728 TYR A O 1
ATOM 5314 N N . SER A 1 729 ? 24.689 -9.510 6.031 1.00 88.06 729 SER A N 1
ATOM 5315 C CA . SER A 1 729 ? 23.737 -9.400 7.146 1.00 88.06 729 SER A CA 1
ATOM 5316 C C . SER A 1 729 ? 22.876 -10.645 7.337 1.00 88.06 729 SER A C 1
ATOM 5318 O O . SER A 1 729 ? 22.698 -11.074 8.474 1.00 88.06 729 SER A O 1
ATOM 5320 N N . ALA A 1 730 ? 22.417 -11.277 6.254 1.00 88.31 730 ALA A N 1
ATOM 5321 C CA . ALA A 1 730 ? 21.671 -12.526 6.335 1.00 88.31 730 ALA A CA 1
ATOM 5322 C C . ALA A 1 730 ? 22.543 -13.648 6.915 1.00 88.31 730 ALA A C 1
ATOM 5324 O O . ALA A 1 730 ? 22.100 -14.366 7.809 1.00 88.31 730 ALA A O 1
ATOM 5325 N N . LEU A 1 731 ? 23.806 -13.744 6.483 1.00 91.69 731 LEU A N 1
ATOM 5326 C CA . LEU A 1 731 ? 24.760 -14.715 7.023 1.00 91.69 731 LEU A CA 1
ATOM 5327 C C . LEU A 1 731 ? 25.071 -14.463 8.503 1.00 91.69 731 LEU A C 1
ATOM 5329 O O . LEU A 1 731 ? 25.033 -15.397 9.297 1.00 91.69 731 LEU A O 1
ATOM 5333 N N . ALA A 1 732 ? 25.363 -13.221 8.886 1.00 89.94 732 ALA A N 1
ATOM 5334 C CA . ALA A 1 732 ? 25.678 -12.856 10.264 1.00 89.94 732 ALA A CA 1
ATOM 5335 C C . ALA A 1 732 ? 24.513 -13.203 11.202 1.00 89.94 732 ALA A C 1
ATOM 5337 O O . ALA A 1 732 ? 24.707 -13.829 12.246 1.00 89.94 732 ALA A O 1
ATOM 5338 N N . SER A 1 733 ? 23.288 -12.876 10.794 1.00 85.50 733 SER A N 1
ATOM 5339 C CA . SER A 1 733 ? 22.094 -13.186 11.569 1.00 85.50 733 SER A CA 1
ATOM 5340 C C . SER A 1 733 ? 21.762 -14.684 11.581 1.00 85.50 733 SER A C 1
ATOM 5342 O O . SER A 1 733 ? 21.333 -15.204 12.610 1.00 85.50 733 SER A O 1
ATOM 5344 N N . ALA A 1 734 ? 22.010 -15.408 10.486 1.00 88.75 734 ALA A N 1
ATOM 5345 C CA . ALA A 1 734 ? 21.897 -16.865 10.433 1.00 88.75 734 ALA A CA 1
ATOM 5346 C C . ALA A 1 734 ? 22.919 -17.563 11.347 1.00 88.75 734 ALA A C 1
ATOM 5348 O O . ALA A 1 734 ? 22.581 -18.523 12.038 1.00 88.75 734 ALA A O 1
ATOM 5349 N N . ILE A 1 735 ? 24.152 -17.055 11.410 1.00 91.50 735 ILE A N 1
ATOM 5350 C CA . ILE A 1 735 ? 25.183 -17.532 12.336 1.00 91.50 735 ILE A CA 1
ATOM 5351 C C . ILE A 1 735 ? 24.777 -17.237 13.785 1.00 91.50 735 ILE A C 1
ATOM 5353 O O . ILE A 1 735 ? 24.929 -18.098 14.649 1.00 91.50 735 ILE A O 1
ATOM 5357 N N . ALA A 1 736 ? 24.223 -16.055 14.067 1.00 87.31 736 ALA A N 1
ATOM 5358 C CA . ALA A 1 736 ? 23.702 -15.731 15.394 1.00 87.31 736 ALA A CA 1
ATOM 5359 C C . ALA A 1 736 ? 22.561 -16.679 15.805 1.00 87.31 736 ALA A C 1
ATOM 5361 O O . ALA A 1 736 ? 22.563 -17.171 16.933 1.00 87.31 736 ALA A O 1
ATOM 5362 N N . LEU A 1 737 ? 21.645 -16.999 14.880 1.00 86.62 737 LEU A N 1
ATOM 5363 C CA . LEU A 1 737 ? 20.534 -17.932 15.103 1.00 86.62 737 LEU A CA 1
ATOM 5364 C C . LEU A 1 737 ? 21.017 -19.314 15.560 1.00 86.62 737 LEU A C 1
ATOM 5366 O O . LEU A 1 737 ? 20.424 -19.903 16.459 1.00 86.62 737 LEU A O 1
ATOM 5370 N N . VAL A 1 738 ? 22.108 -19.823 14.979 1.00 89.69 738 VAL A N 1
ATOM 5371 C CA . VAL A 1 738 ? 22.656 -21.143 15.336 1.00 89.69 738 VAL A CA 1
ATOM 5372 C C . VAL A 1 738 ? 23.540 -21.136 16.590 1.00 89.69 738 VAL A C 1
ATOM 5374 O O . VAL A 1 738 ? 24.121 -22.169 16.919 1.00 89.69 738 VAL A O 1
ATOM 5377 N N . GLY A 1 739 ? 23.644 -20.006 17.300 1.00 87.56 739 GLY A N 1
ATOM 5378 C CA . GLY A 1 739 ? 24.447 -19.864 18.522 1.00 87.56 739 GLY A CA 1
ATOM 5379 C C . GLY A 1 739 ? 25.857 -19.301 18.304 1.00 87.56 739 GLY A C 1
ATOM 5380 O O . GLY A 1 739 ? 26.717 -19.432 19.176 1.00 87.56 739 GLY A O 1
ATOM 5381 N N . GLY A 1 740 ? 26.109 -18.674 17.153 1.00 90.50 740 GLY A N 1
ATOM 5382 C CA . GLY A 1 740 ? 27.388 -18.061 16.795 1.00 90.50 740 GLY A CA 1
ATOM 5383 C C . GLY A 1 740 ? 28.338 -19.000 16.047 1.00 90.50 740 GLY A C 1
ATOM 5384 O O . GLY A 1 740 ? 28.074 -20.185 15.857 1.00 90.50 740 GLY A O 1
ATOM 5385 N N . GLU A 1 741 ? 29.490 -18.471 15.623 1.00 92.19 741 GLU A N 1
ATOM 5386 C CA . GLU A 1 741 ? 30.432 -19.218 14.775 1.00 92.19 741 GLU A CA 1
ATOM 5387 C C . GLU A 1 741 ? 30.942 -20.515 15.408 1.00 92.19 741 GLU A C 1
ATOM 5389 O O . GLU A 1 741 ? 31.064 -21.526 14.724 1.00 92.19 741 GLU A O 1
ATOM 5394 N N . ALA A 1 742 ? 31.213 -20.511 16.716 1.00 92.00 742 ALA A N 1
ATOM 5395 C CA . ALA A 1 742 ? 31.691 -21.701 17.418 1.00 92.00 742 ALA A CA 1
ATOM 5396 C C . ALA A 1 742 ? 30.671 -22.853 17.376 1.00 92.00 742 ALA A C 1
ATOM 5398 O O . ALA A 1 742 ? 31.054 -24.019 17.450 1.00 92.00 742 ALA A O 1
ATOM 5399 N N . ALA A 1 743 ? 29.380 -22.537 17.233 1.00 92.19 743 ALA A N 1
ATOM 5400 C CA . ALA A 1 743 ? 28.311 -23.522 17.152 1.00 92.19 743 ALA A CA 1
ATOM 5401 C C . ALA A 1 743 ? 28.152 -24.139 15.752 1.00 92.19 743 ALA A C 1
ATOM 5403 O O . ALA A 1 743 ? 27.441 -25.137 15.620 1.00 92.19 743 ALA A O 1
ATOM 5404 N N . LEU A 1 744 ? 28.827 -23.605 14.722 1.00 92.44 744 LEU A N 1
ATOM 5405 C CA . LEU A 1 744 ? 28.849 -24.194 13.374 1.00 92.44 744 LEU A CA 1
ATOM 5406 C C . LEU A 1 744 ? 29.552 -25.559 13.340 1.00 92.44 744 LEU A C 1
ATOM 5408 O O . LEU A 1 744 ? 29.277 -26.365 12.457 1.00 92.44 744 LEU A O 1
ATOM 5412 N N . ASP A 1 745 ? 30.436 -25.816 14.305 1.00 92.38 745 ASP A N 1
ATOM 5413 C CA . ASP A 1 745 ? 31.204 -27.058 14.441 1.00 92.38 745 ASP A CA 1
ATOM 5414 C C . ASP A 1 745 ? 30.620 -28.026 15.488 1.00 92.38 745 ASP A C 1
ATOM 5416 O O . ASP A 1 745 ? 31.279 -28.992 15.877 1.00 92.38 745 ASP A O 1
ATOM 5420 N N . THR A 1 746 ? 29.398 -27.776 15.971 1.00 90.12 746 THR A N 1
ATOM 5421 C CA . THR A 1 746 ? 28.748 -28.594 17.006 1.00 90.12 746 THR A CA 1
ATOM 5422 C C . THR A 1 746 ? 27.374 -29.102 16.575 1.00 90.12 746 THR A C 1
ATOM 5424 O O . THR A 1 746 ? 26.663 -28.459 15.800 1.00 90.12 746 THR A O 1
ATOM 5427 N N . ASP A 1 747 ? 26.943 -30.206 17.187 1.00 86.38 747 ASP A N 1
ATOM 5428 C CA . ASP A 1 747 ? 25.583 -30.748 17.047 1.00 86.38 747 ASP A CA 1
ATOM 5429 C C . ASP A 1 747 ? 24.578 -30.074 18.002 1.00 86.38 747 ASP A C 1
ATOM 5431 O O . ASP A 1 747 ? 23.488 -30.592 18.231 1.00 86.38 747 ASP A O 1
ATOM 5435 N N . ALA A 1 748 ? 24.935 -28.928 18.601 1.00 87.31 748 ALA A N 1
ATOM 5436 C CA . ALA A 1 748 ? 24.039 -28.217 19.507 1.00 87.31 748 ALA A CA 1
ATOM 5437 C C . ALA A 1 748 ? 22.773 -27.767 18.753 1.00 87.31 748 ALA A C 1
ATOM 5439 O O . ALA A 1 748 ? 22.910 -27.120 17.702 1.00 87.31 748 ALA A O 1
ATOM 5440 N N . PRO A 1 749 ? 21.568 -28.090 19.256 1.00 88.75 749 PRO A N 1
ATOM 5441 C CA . PRO A 1 749 ? 20.333 -27.673 18.616 1.00 88.75 749 PRO A CA 1
ATOM 5442 C C . PRO A 1 749 ? 20.155 -26.154 18.731 1.00 88.75 749 PRO A C 1
ATOM 5444 O O . PRO A 1 749 ? 20.657 -25.525 19.663 1.00 88.75 749 PRO A O 1
ATOM 5447 N N . TYR A 1 750 ? 19.441 -25.563 17.778 1.00 89.94 750 TYR A N 1
ATOM 5448 C CA . TYR A 1 750 ? 19.150 -24.129 17.727 1.00 89.94 750 TYR A CA 1
ATOM 5449 C C . TYR A 1 750 ? 17.682 -23.873 17.400 1.00 89.94 750 TYR A C 1
ATOM 5451 O O . TYR A 1 750 ? 17.009 -24.719 16.805 1.00 89.94 750 TYR A O 1
ATOM 5459 N N . VAL A 1 751 ? 17.190 -22.698 17.793 1.00 88.69 751 VAL A N 1
ATOM 5460 C CA . VAL A 1 751 ? 15.788 -22.315 17.619 1.00 88.69 751 VAL A CA 1
ATOM 5461 C C . VAL A 1 751 ? 15.499 -22.045 16.141 1.00 88.69 751 VAL A C 1
ATOM 5463 O O . VAL A 1 751 ? 16.187 -21.257 15.498 1.00 88.69 751 VAL A O 1
ATOM 5466 N N . THR A 1 752 ? 14.461 -22.677 15.601 1.00 89.31 752 THR A N 1
ATOM 5467 C CA . THR A 1 752 ? 13.980 -22.490 14.222 1.00 89.31 752 THR A CA 1
ATOM 5468 C C . THR A 1 752 ? 12.700 -21.666 14.154 1.00 89.31 752 THR A C 1
ATOM 5470 O O . THR A 1 752 ? 12.456 -20.999 13.152 1.00 89.31 752 THR A O 1
ATOM 5473 N N . SER A 1 753 ? 11.882 -21.669 15.210 1.00 90.12 753 SER A N 1
ATOM 5474 C CA . SER A 1 753 ? 10.695 -20.812 15.304 1.00 90.12 753 SER A CA 1
ATOM 5475 C C . SER A 1 753 ? 10.308 -20.516 16.751 1.00 90.12 753 SER A C 1
ATOM 5477 O O . SER A 1 753 ? 10.650 -21.263 17.667 1.00 90.12 753 SER A O 1
ATOM 5479 N N . ILE A 1 754 ? 9.573 -19.421 16.948 1.00 92.69 754 ILE A N 1
ATOM 5480 C CA . ILE A 1 754 ? 8.942 -19.068 18.223 1.00 92.69 754 ILE A CA 1
ATOM 5481 C C . ILE A 1 754 ? 7.437 -18.904 18.020 1.00 92.69 754 ILE A C 1
ATOM 5483 O O . ILE A 1 754 ? 6.988 -18.495 16.951 1.00 92.69 754 ILE A O 1
ATOM 5487 N N . SER A 1 755 ? 6.650 -19.197 19.049 1.00 95.06 755 SER A N 1
ATOM 5488 C CA . SER A 1 755 ? 5.193 -19.043 19.027 1.00 95.06 755 SER A CA 1
ATOM 5489 C C . SER A 1 755 ? 4.668 -18.599 20.387 1.00 95.06 755 SER A C 1
ATOM 5491 O O . SER A 1 755 ? 5.255 -18.913 21.421 1.00 95.06 755 SER A O 1
ATOM 5493 N N . VAL A 1 756 ? 3.556 -17.866 20.393 1.00 95.31 756 VAL A N 1
ATOM 5494 C CA . VAL A 1 756 ? 2.845 -17.507 21.627 1.00 95.31 756 VAL A CA 1
ATOM 5495 C C . VAL A 1 756 ? 1.858 -18.624 21.921 1.00 95.31 756 VAL A C 1
ATOM 5497 O O . VAL A 1 756 ? 0.879 -18.791 21.197 1.00 95.31 756 VAL A O 1
ATOM 5500 N N . THR A 1 757 ? 2.122 -19.412 22.960 1.00 94.62 757 THR A N 1
ATOM 5501 C CA . THR A 1 757 ? 1.237 -20.516 23.363 1.00 94.62 757 THR A CA 1
ATOM 5502 C C . THR A 1 757 ? 0.218 -20.097 24.412 1.00 94.62 757 THR A C 1
ATOM 5504 O O . THR A 1 757 ? -0.805 -20.758 24.566 1.00 94.62 757 THR A O 1
ATOM 5507 N N . GLN A 1 758 ? 0.475 -18.991 25.110 1.00 95.56 758 GLN A N 1
ATOM 5508 C CA . GLN A 1 758 ? -0.467 -18.364 26.028 1.00 95.56 758 GLN A CA 1
ATOM 5509 C C . GLN A 1 758 ? -0.286 -16.849 25.955 1.00 95.56 758 GLN A C 1
ATOM 5511 O O . GLN A 1 758 ? 0.826 -16.362 26.137 1.00 95.56 758 GLN A O 1
ATOM 5516 N N . VAL A 1 759 ? -1.363 -16.115 25.670 1.00 94.06 759 VAL A N 1
ATOM 5517 C CA . VAL A 1 759 ? -1.375 -14.643 25.725 1.00 94.06 759 VAL A CA 1
ATOM 5518 C C . VAL A 1 759 ? -1.353 -14.163 27.187 1.00 94.06 759 VAL A C 1
ATOM 5520 O O . VAL A 1 759 ? -1.690 -14.948 28.076 1.00 94.06 759 VAL A O 1
ATOM 5523 N N . PRO A 1 760 ? -0.976 -12.903 27.473 1.00 94.69 760 PRO A N 1
ATOM 5524 C CA . PRO A 1 760 ? -0.983 -12.385 28.837 1.00 94.69 760 PRO A CA 1
ATOM 5525 C C . PRO A 1 760 ? -2.375 -12.457 29.472 1.00 94.69 760 PRO A C 1
ATOM 5527 O O . PRO A 1 760 ? -3.398 -12.434 28.789 1.00 94.69 760 PRO A O 1
ATOM 5530 N N . ASN A 1 761 ? -2.413 -12.473 30.803 1.00 94.88 761 ASN A N 1
ATOM 5531 C CA . ASN A 1 761 ? -3.648 -12.507 31.588 1.00 94.88 761 ASN A CA 1
ATOM 5532 C C . ASN A 1 761 ? -4.548 -11.291 31.318 1.00 94.88 761 ASN A C 1
ATOM 5534 O O . ASN A 1 761 ? -5.765 -11.369 31.481 1.00 94.88 761 ASN A O 1
ATOM 5538 N N . ARG A 1 762 ? -3.946 -10.164 30.923 1.00 92.94 762 ARG A N 1
ATOM 5539 C CA . ARG A 1 762 ? -4.636 -8.934 30.548 1.00 92.94 762 ARG A CA 1
ATOM 5540 C C . ARG A 1 762 ? -4.403 -8.653 29.067 1.00 92.94 762 ARG A C 1
ATOM 5542 O O . ARG A 1 762 ? -3.274 -8.473 28.632 1.00 92.94 762 ARG A O 1
ATOM 5549 N N . THR A 1 763 ? -5.488 -8.567 28.306 1.00 92.94 763 THR A N 1
ATOM 5550 C CA . THR A 1 763 ? -5.452 -8.238 26.872 1.00 92.94 763 THR A CA 1
ATOM 5551 C C . THR A 1 763 ? -6.269 -6.998 26.526 1.00 92.94 763 THR A C 1
ATOM 5553 O O . THR A 1 763 ? -6.344 -6.651 25.356 1.00 92.94 763 THR A O 1
ATOM 5556 N N . SER A 1 764 ? -6.870 -6.324 27.513 1.00 91.06 764 SER A N 1
ATOM 5557 C CA . SER A 1 764 ? -7.635 -5.089 27.321 1.00 91.06 764 SER A CA 1
ATOM 5558 C C . SER A 1 764 ? -7.038 -3.956 28.150 1.00 91.06 764 SER A C 1
ATOM 5560 O O . SER A 1 764 ? -6.817 -4.090 29.360 1.00 91.06 764 SER A O 1
ATOM 5562 N N . TYR A 1 765 ? -6.823 -2.829 27.482 1.00 89.38 765 TYR A N 1
ATOM 5563 C CA . TYR A 1 765 ? -6.210 -1.624 28.020 1.00 89.38 765 TYR A CA 1
ATOM 5564 C C . TYR A 1 765 ? -6.981 -0.383 27.567 1.00 89.38 765 TYR A C 1
ATOM 5566 O O . TYR A 1 765 ? -7.754 -0.417 26.609 1.00 89.38 765 TYR A O 1
ATOM 5574 N N . PHE A 1 766 ? -6.747 0.727 28.247 1.00 85.56 766 PHE A N 1
ATOM 5575 C CA . PHE A 1 766 ? -7.029 2.065 27.765 1.00 85.56 766 PHE A CA 1
ATOM 5576 C C . PHE A 1 766 ? -5.738 2.709 27.256 1.00 85.56 766 PHE A C 1
ATOM 5578 O O . PHE A 1 766 ? -4.650 2.427 27.761 1.00 85.56 766 PHE A O 1
ATOM 5585 N N . ALA A 1 767 ? -5.855 3.598 26.273 1.00 83.50 767 ALA A N 1
ATOM 5586 C CA . ALA A 1 767 ? -4.722 4.396 25.819 1.00 83.50 767 ALA A CA 1
ATOM 5587 C C . ALA A 1 767 ? -4.089 5.165 27.002 1.00 83.50 767 ALA A C 1
ATOM 5589 O O . ALA A 1 767 ? -4.803 5.754 27.819 1.00 83.50 767 ALA A O 1
ATOM 5590 N N . GLY A 1 768 ? -2.759 5.136 27.093 1.00 83.56 768 GLY A N 1
ATOM 5591 C CA . GLY A 1 768 ? -1.962 5.664 28.205 1.00 83.56 768 GLY A CA 1
ATOM 5592 C C . GLY A 1 768 ? -1.595 4.629 29.278 1.00 83.56 768 GLY A C 1
ATOM 5593 O O . GLY A 1 768 ? -0.755 4.906 30.127 1.00 83.56 768 GLY A O 1
ATOM 5594 N N . GLU A 1 769 ? -2.185 3.430 29.276 1.00 87.94 769 GLU A N 1
ATOM 5595 C CA . GLU A 1 769 ? -1.786 2.370 30.212 1.00 87.94 769 GLU A CA 1
ATOM 5596 C C . GLU A 1 769 ? -0.527 1.634 29.744 1.00 87.94 769 GLU A C 1
ATOM 5598 O O . GLU A 1 769 ? -0.276 1.497 28.553 1.00 87.94 769 GLU A O 1
ATOM 5603 N N . THR A 1 770 ? 0.270 1.114 30.677 1.00 90.69 770 THR A N 1
ATOM 5604 C CA . THR A 1 770 ? 1.438 0.280 30.354 1.00 90.69 770 THR A CA 1
ATOM 5605 C C . THR A 1 770 ? 1.028 -1.172 30.116 1.00 90.69 770 THR A C 1
ATOM 5607 O O . THR A 1 770 ? 0.200 -1.723 30.845 1.00 90.69 770 THR A O 1
ATOM 5610 N N . PHE A 1 771 ? 1.639 -1.803 29.114 1.00 91.00 771 PHE A N 1
ATOM 5611 C CA . PHE A 1 771 ? 1.446 -3.220 28.821 1.00 91.00 771 PHE A CA 1
ATOM 5612 C C . PHE A 1 771 ? 1.899 -4.119 29.988 1.00 91.00 771 PHE A C 1
ATOM 5614 O O . PHE A 1 771 ? 2.965 -3.908 30.565 1.00 91.00 771 PHE A O 1
ATOM 5621 N N . ASP A 1 772 ? 1.102 -5.143 30.304 1.00 92.12 772 ASP A N 1
ATOM 5622 C CA . ASP A 1 772 ? 1.382 -6.110 31.372 1.00 92.12 772 ASP A CA 1
ATOM 5623 C C . ASP A 1 772 ? 1.654 -7.495 30.759 1.00 92.12 772 ASP A C 1
ATOM 5625 O O . ASP A 1 772 ? 0.715 -8.146 30.292 1.00 92.12 772 ASP A O 1
ATOM 5629 N N . PRO A 1 773 ? 2.915 -7.967 30.743 1.00 92.00 773 PRO A N 1
ATOM 5630 C CA . PRO A 1 773 ? 3.268 -9.257 30.160 1.00 92.00 773 PRO A CA 1
ATOM 5631 C C . PRO A 1 773 ? 2.897 -10.458 31.047 1.00 92.00 773 PRO A C 1
ATOM 5633 O O . PRO A 1 773 ? 3.149 -11.595 30.649 1.00 92.00 773 PRO A O 1
ATOM 5636 N N . ALA A 1 774 ? 2.338 -10.260 32.248 1.00 93.94 774 ALA A N 1
ATOM 5637 C CA . ALA A 1 774 ? 2.063 -11.353 33.175 1.00 93.94 774 ALA A CA 1
ATOM 5638 C C . ALA A 1 774 ? 1.175 -12.443 32.546 1.00 93.94 774 ALA A C 1
ATOM 5640 O O . ALA A 1 774 ? 0.074 -12.176 32.068 1.00 93.94 774 ALA A O 1
ATOM 5641 N N . GLY A 1 775 ? 1.642 -13.696 32.585 1.00 92.75 775 GLY A N 1
ATOM 5642 C CA . GLY A 1 775 ? 0.945 -14.854 32.012 1.00 92.75 775 GLY A CA 1
ATOM 5643 C C . GLY A 1 775 ? 1.268 -15.147 30.542 1.00 92.75 775 GLY A C 1
ATOM 5644 O O . GLY A 1 775 ? 0.786 -16.155 30.030 1.00 92.75 775 GLY A O 1
ATOM 5645 N N . LEU A 1 776 ? 2.083 -14.319 29.877 1.00 94.94 776 LEU A N 1
ATOM 5646 C CA . LEU A 1 776 ? 2.586 -14.598 28.532 1.00 94.94 776 LEU A CA 1
ATOM 5647 C C . LEU A 1 776 ? 3.529 -15.811 28.558 1.00 94.94 776 LEU A C 1
ATOM 5649 O O . LEU A 1 776 ? 4.528 -15.800 29.274 1.00 94.94 776 LEU A O 1
ATOM 5653 N N . VAL A 1 777 ? 3.242 -16.823 27.736 1.00 96.06 777 VAL A N 1
ATOM 5654 C CA . VAL A 1 777 ? 4.115 -17.991 27.532 1.00 96.06 777 VAL A CA 1
ATOM 5655 C C . VAL A 1 777 ? 4.516 -18.059 26.066 1.00 96.06 777 VAL A C 1
ATOM 5657 O O . VAL A 1 777 ? 3.666 -18.162 25.173 1.00 96.06 777 VAL A O 1
ATOM 5660 N N . VAL A 1 778 ? 5.825 -18.024 25.830 1.00 96.06 778 VAL A N 1
ATOM 5661 C CA . VAL A 1 778 ? 6.440 -18.118 24.504 1.00 96.06 778 VAL A CA 1
ATOM 5662 C C . VAL A 1 778 ? 7.143 -19.463 24.404 1.00 96.06 778 VAL A C 1
ATOM 5664 O O . VAL A 1 778 ? 7.890 -19.844 25.300 1.00 96.06 778 VAL A O 1
ATOM 5667 N N . LYS A 1 779 ? 6.918 -20.191 23.314 1.00 95.81 779 LYS A N 1
ATOM 5668 C CA . LYS A 1 779 ? 7.545 -21.488 23.060 1.00 95.81 779 LYS A CA 1
ATOM 5669 C C . LYS A 1 779 ? 8.496 -21.398 21.878 1.00 95.81 779 LYS A C 1
ATOM 5671 O O . LYS A 1 779 ? 8.100 -20.909 20.820 1.00 95.81 779 LYS A O 1
ATOM 5676 N N . ALA A 1 780 ? 9.707 -21.910 22.048 1.00 93.44 780 ALA A N 1
ATOM 5677 C CA . ALA A 1 780 ? 10.687 -22.112 20.990 1.00 93.44 780 ALA A CA 1
ATOM 5678 C C . ALA A 1 780 ? 10.598 -23.547 20.449 1.00 93.44 780 ALA A C 1
ATOM 5680 O O . ALA A 1 780 ? 10.430 -24.500 21.213 1.00 93.44 780 ALA A O 1
ATOM 5681 N N . VAL A 1 781 ? 10.714 -23.704 19.132 1.00 92.44 781 VAL A N 1
ATOM 5682 C CA . VAL A 1 781 ? 10.908 -24.992 18.452 1.00 92.44 781 VAL A CA 1
ATOM 5683 C C . VAL A 1 781 ? 12.331 -25.030 17.923 1.00 92.44 781 VAL A C 1
ATOM 5685 O O . VAL A 1 781 ? 12.799 -24.042 17.360 1.00 92.44 781 VAL A O 1
ATOM 5688 N N . TYR A 1 782 ? 13.001 -26.161 18.103 1.00 91.44 782 TYR A N 1
ATOM 5689 C CA . TYR A 1 782 ? 14.389 -26.371 17.718 1.00 91.44 782 TYR A CA 1
ATOM 5690 C C . TYR A 1 782 ? 14.502 -27.197 16.432 1.00 91.44 782 TYR A C 1
ATOM 5692 O O . TYR A 1 782 ? 13.558 -27.867 16.009 1.00 91.44 782 TYR A O 1
ATOM 5700 N N . ASN A 1 783 ? 15.667 -27.146 15.788 1.00 88.38 783 ASN A N 1
ATOM 5701 C CA . ASN A 1 783 ? 15.942 -27.827 14.517 1.00 88.38 783 ASN A CA 1
ATOM 5702 C C . ASN A 1 783 ? 15.863 -29.365 14.582 1.00 88.38 783 ASN A C 1
ATOM 5704 O O . ASN A 1 783 ? 15.633 -30.010 13.565 1.00 88.38 783 ASN A O 1
ATOM 5708 N N . ASP A 1 784 ? 16.021 -29.962 15.760 1.00 88.31 784 ASP A N 1
ATOM 5709 C CA . ASP A 1 784 ? 15.846 -31.402 16.007 1.00 88.31 784 ASP A CA 1
ATOM 5710 C C . ASP A 1 784 ? 14.383 -31.791 16.333 1.00 88.31 784 ASP A C 1
ATOM 5712 O O . ASP A 1 784 ? 14.086 -32.952 16.623 1.00 88.31 784 ASP A O 1
ATOM 5716 N N . GLY A 1 785 ? 13.462 -30.823 16.290 1.00 86.56 785 GLY A N 1
ATOM 5717 C CA . GLY A 1 785 ? 12.032 -31.000 16.515 1.00 86.56 785 GLY A CA 1
ATOM 5718 C C . GLY A 1 785 ? 11.582 -30.921 17.976 1.00 86.56 785 GLY A C 1
ATOM 5719 O O . GLY A 1 785 ? 10.371 -30.961 18.222 1.00 86.56 785 GLY A O 1
ATOM 5720 N N . HIS A 1 786 ? 12.488 -30.791 18.954 1.00 92.81 786 HIS A N 1
ATOM 5721 C CA . HIS A 1 786 ? 12.058 -30.552 20.333 1.00 92.81 786 HIS A CA 1
ATOM 5722 C C . HIS A 1 786 ? 11.557 -29.112 20.517 1.00 92.81 786 HIS A C 1
ATOM 5724 O O . HIS A 1 786 ? 11.755 -28.232 19.678 1.00 92.81 786 HIS A O 1
ATOM 5730 N N . SER A 1 787 ? 10.831 -28.870 21.609 1.00 92.50 787 SER A N 1
ATOM 5731 C CA . SER A 1 787 ? 10.319 -27.536 21.921 1.00 92.50 787 SER A CA 1
ATOM 5732 C C . SER A 1 787 ? 10.256 -27.301 23.421 1.00 92.50 787 SER A C 1
ATOM 5734 O O . SER A 1 787 ? 9.904 -28.206 24.179 1.00 92.50 787 SER A O 1
ATOM 5736 N N . GLU A 1 788 ? 10.555 -26.077 23.836 1.00 95.00 788 GLU A N 1
ATOM 5737 C CA . GLU A 1 788 ? 10.600 -25.656 25.238 1.00 95.00 788 GLU A CA 1
ATOM 5738 C C . GLU A 1 788 ? 10.120 -24.211 25.396 1.00 95.00 788 GLU A C 1
ATOM 5740 O O . GLU A 1 788 ? 9.917 -23.487 24.419 1.00 95.00 788 GLU A O 1
ATOM 5745 N N . GLU A 1 789 ? 9.875 -23.814 26.639 1.00 95.25 789 GLU A N 1
ATOM 5746 C CA . GLU A 1 789 ? 9.502 -22.445 26.975 1.00 95.25 789 GLU A CA 1
ATOM 5747 C C . GLU A 1 789 ? 10.712 -21.517 26.836 1.00 95.25 789 GLU A C 1
ATOM 5749 O O . GLU A 1 789 ? 11.784 -21.773 27.384 1.00 95.25 789 GLU A O 1
ATOM 5754 N N . LEU A 1 790 ? 10.526 -20.433 26.091 1.00 92.31 790 LEU A N 1
ATOM 5755 C CA . LEU A 1 790 ? 11.547 -19.438 25.826 1.00 92.31 790 LEU A CA 1
ATOM 5756 C C . LEU A 1 790 ? 11.368 -18.261 26.783 1.00 92.31 790 LEU A C 1
ATOM 5758 O O . LEU A 1 790 ? 10.346 -17.583 26.743 1.00 92.31 790 LEU A O 1
ATOM 5762 N N . ASN A 1 791 ? 12.389 -17.989 27.595 1.00 88.12 791 ASN A N 1
ATOM 5763 C CA . ASN A 1 791 ? 12.393 -16.867 28.542 1.00 88.12 791 ASN A CA 1
ATOM 5764 C C . ASN A 1 791 ? 13.216 -15.664 28.061 1.00 88.12 791 ASN A C 1
ATOM 5766 O O . ASN A 1 791 ? 13.042 -14.558 28.563 1.00 88.12 791 ASN A O 1
ATOM 5770 N N . ASP A 1 792 ? 14.115 -15.876 27.101 1.00 86.44 792 ASP A N 1
ATOM 5771 C CA . ASP A 1 792 ? 14.958 -14.827 26.532 1.00 86.44 792 ASP A CA 1
ATOM 5772 C C . ASP A 1 792 ? 14.302 -14.256 25.270 1.00 86.44 792 ASP A C 1
ATOM 5774 O O . ASP A 1 792 ? 14.526 -14.734 24.159 1.00 86.44 792 ASP A O 1
ATOM 5778 N N . TYR A 1 793 ? 13.421 -13.273 25.433 1.00 87.50 793 TYR A N 1
ATOM 5779 C CA . TYR A 1 793 ? 12.781 -12.563 24.327 1.00 87.50 793 TYR A CA 1
ATOM 5780 C C . TYR A 1 793 ? 12.573 -11.088 24.678 1.00 87.50 793 TYR A C 1
ATOM 5782 O O . TYR A 1 793 ? 12.524 -10.702 25.845 1.00 87.50 793 TYR A O 1
ATOM 5790 N N . ARG A 1 794 ? 12.403 -10.254 23.650 1.00 86.69 794 ARG A N 1
ATOM 5791 C CA . ARG A 1 794 ? 11.979 -8.853 23.785 1.00 86.69 794 ARG A CA 1
ATOM 5792 C C . ARG A 1 794 ? 10.550 -8.671 23.280 1.00 86.69 794 ARG A C 1
ATOM 5794 O O . ARG A 1 794 ? 10.094 -9.410 22.408 1.00 86.69 794 ARG A O 1
ATOM 5801 N N . LEU A 1 795 ? 9.857 -7.670 23.811 1.00 85.94 795 LEU A N 1
ATOM 5802 C CA . LEU A 1 795 ? 8.520 -7.272 23.374 1.00 85.94 795 LEU A CA 1
ATOM 5803 C C . LEU A 1 795 ? 8.587 -5.954 22.607 1.00 85.94 795 LEU A C 1
ATOM 5805 O O . LEU A 1 795 ? 9.403 -5.092 22.927 1.00 85.94 795 LEU A O 1
ATOM 5809 N N . SER A 1 796 ? 7.715 -5.779 21.614 1.00 81.06 796 SER A N 1
ATOM 5810 C CA . SER A 1 796 ? 7.684 -4.540 20.830 1.00 81.06 796 SER A CA 1
ATOM 5811 C C . SER A 1 796 ? 7.183 -3.325 21.606 1.00 81.06 796 SER A C 1
ATOM 5813 O O . SER A 1 796 ? 7.475 -2.198 21.212 1.00 81.06 796 SER A O 1
ATOM 5815 N N . VAL A 1 797 ? 6.422 -3.546 22.679 1.00 81.00 797 VAL A N 1
ATOM 5816 C CA . VAL A 1 797 ? 5.865 -2.497 23.536 1.00 81.00 797 VAL A CA 1
ATOM 5817 C C . VAL A 1 797 ? 6.665 -2.418 24.834 1.00 81.00 797 VAL A C 1
ATOM 5819 O O . VAL A 1 797 ? 6.836 -3.415 25.532 1.00 81.00 797 VAL A O 1
ATOM 5822 N N . THR A 1 798 ? 7.172 -1.228 25.153 1.00 69.25 798 THR A N 1
ATOM 5823 C CA . THR A 1 798 ? 8.005 -0.985 26.346 1.00 69.25 798 THR A CA 1
ATOM 5824 C C . THR A 1 798 ? 7.558 0.237 27.157 1.00 69.25 798 THR A C 1
ATOM 5826 O O . THR A 1 798 ? 8.270 0.657 28.066 1.00 69.25 798 THR A O 1
ATOM 5829 N N . GLY A 1 799 ? 6.396 0.820 26.840 1.00 76.19 799 GLY A N 1
ATOM 5830 C CA . GLY A 1 799 ? 5.890 2.055 27.447 1.00 76.19 799 GLY A CA 1
ATOM 5831 C C . GLY A 1 799 ? 4.362 2.124 27.509 1.00 76.19 799 GLY A C 1
ATOM 5832 O O . GLY A 1 799 ? 3.684 1.095 27.534 1.00 76.19 799 GLY A O 1
ATOM 5833 N N . GLU A 1 800 ? 3.833 3.346 27.569 1.00 84.44 800 GLU A N 1
ATOM 5834 C CA . GLU A 1 800 ? 2.391 3.602 27.504 1.00 84.44 800 GLU A CA 1
ATOM 5835 C C . GLU A 1 800 ? 1.829 3.204 26.135 1.00 84.44 800 GLU A C 1
ATOM 5837 O O . GLU A 1 800 ? 2.401 3.525 25.094 1.00 84.44 800 GLU A O 1
ATOM 5842 N N . LEU A 1 801 ? 0.701 2.502 26.157 1.00 83.50 801 LEU A N 1
ATOM 5843 C CA . LEU A 1 801 ? 0.001 2.008 24.984 1.00 83.50 801 LEU A CA 1
ATOM 5844 C C . LEU A 1 801 ? -0.781 3.133 24.302 1.00 83.50 801 LEU A C 1
ATOM 5846 O O . LEU A 1 801 ? -1.540 3.866 24.935 1.00 83.50 801 LEU A O 1
ATOM 5850 N N . SER A 1 802 ? -0.650 3.229 22.988 1.00 79.62 802 SER A N 1
ATOM 5851 C CA . SER A 1 802 ? -1.459 4.073 22.113 1.00 79.62 802 SER A CA 1
ATOM 5852 C C . SER A 1 802 ? -2.541 3.246 21.412 1.00 79.62 802 SER A C 1
ATOM 5854 O O . SER A 1 802 ? -2.461 2.024 21.348 1.00 79.62 802 SER A O 1
ATOM 5856 N N . LEU A 1 803 ? -3.546 3.891 20.811 1.00 75.62 803 LEU A N 1
ATOM 5857 C CA . LEU A 1 803 ? -4.582 3.177 20.041 1.00 75.62 803 LEU A CA 1
ATOM 5858 C C . LEU A 1 803 ? -4.015 2.369 18.851 1.00 75.62 803 LEU A C 1
ATOM 5860 O O . LEU A 1 803 ? -4.697 1.485 18.339 1.00 75.62 803 LEU A O 1
ATOM 5864 N N . GLY A 1 804 ? -2.779 2.650 18.423 1.00 74.12 804 GLY A N 1
ATOM 5865 C CA . GLY A 1 804 ? -2.084 1.907 17.371 1.00 74.12 804 GLY A CA 1
ATOM 5866 C C . GLY A 1 804 ? -1.430 0.599 17.835 1.00 74.12 804 GLY A C 1
ATOM 5867 O O . GLY A 1 804 ? -1.112 -0.240 16.996 1.00 74.12 804 GLY A O 1
ATOM 5868 N N . ASP A 1 805 ? -1.272 0.373 19.143 1.00 81.75 805 ASP A N 1
ATOM 5869 C CA . ASP A 1 805 ? -0.488 -0.747 19.696 1.00 81.75 805 ASP A CA 1
ATOM 5870 C C . ASP A 1 805 ? -1.287 -2.056 19.847 1.00 81.75 805 ASP A C 1
ATOM 5872 O O . ASP A 1 805 ? -0.959 -2.919 20.660 1.00 81.75 805 ASP A O 1
ATOM 5876 N N . GLY A 1 806 ? -2.341 -2.250 19.049 1.00 84.44 806 GLY A N 1
ATOM 5877 C CA . GLY A 1 806 ? -3.227 -3.420 19.140 1.00 84.44 806 GLY A CA 1
ATOM 5878 C C . GLY A 1 806 ? -2.569 -4.765 18.788 1.00 84.44 806 GLY A C 1
ATOM 5879 O O . GLY A 1 806 ? -3.209 -5.813 18.866 1.00 84.44 806 GLY A O 1
ATOM 5880 N N . THR A 1 807 ? -1.302 -4.762 18.369 1.00 86.50 807 THR A N 1
ATOM 5881 C CA . THR A 1 807 ? -0.500 -5.965 18.112 1.00 86.50 807 THR A CA 1
ATOM 5882 C C . THR A 1 807 ? 0.824 -5.869 18.853 1.00 86.50 807 THR A C 1
ATOM 5884 O O . THR A 1 807 ? 1.623 -4.970 18.598 1.00 86.50 807 THR A O 1
ATOM 5887 N N . VAL A 1 808 ? 1.081 -6.837 19.731 1.00 87.62 808 VAL A N 1
ATOM 5888 C CA . VAL A 1 808 ? 2.350 -6.968 20.446 1.00 87.62 808 VAL A CA 1
ATOM 5889 C C . VAL A 1 808 ? 3.187 -8.036 19.760 1.00 87.62 808 VAL A C 1
ATOM 5891 O O . VAL A 1 808 ? 2.753 -9.178 19.596 1.00 87.62 808 VAL A O 1
ATOM 5894 N N . TYR A 1 809 ? 4.402 -7.669 19.360 1.00 86.62 809 TYR A N 1
ATOM 5895 C CA . TYR A 1 809 ? 5.366 -8.593 18.782 1.00 86.62 809 TYR A CA 1
ATOM 5896 C C . TYR A 1 809 ? 6.323 -9.111 19.849 1.00 86.62 809 TYR A C 1
ATOM 5898 O O . TYR A 1 809 ? 6.840 -8.346 20.662 1.00 86.62 809 TYR A O 1
ATOM 5906 N N . VAL A 1 810 ? 6.584 -10.412 19.798 1.00 88.69 810 VAL A N 1
ATOM 5907 C CA . VAL A 1 810 ? 7.625 -11.091 20.567 1.00 88.69 810 VAL A CA 1
ATOM 5908 C C . VAL A 1 810 ? 8.788 -11.350 19.622 1.00 88.69 810 VAL A C 1
ATOM 5910 O O . VAL A 1 810 ? 8.578 -11.920 18.548 1.00 88.69 810 VAL A O 1
ATOM 5913 N N . LEU A 1 811 ? 9.994 -10.935 20.005 1.00 83.00 811 LEU A N 1
ATOM 5914 C CA . LEU A 1 811 ? 11.191 -11.086 19.183 1.00 83.00 811 LEU A CA 1
ATOM 5915 C C . LEU A 1 811 ? 12.286 -11.855 19.936 1.00 83.00 811 LEU A C 1
ATOM 5917 O O . LEU A 1 811 ? 12.580 -11.549 21.092 1.00 83.00 811 LEU A O 1
ATOM 5921 N N . HIS A 1 812 ? 12.912 -12.820 19.264 1.00 82.81 812 HIS A N 1
ATOM 5922 C CA . HIS A 1 812 ? 14.064 -13.587 19.746 1.00 82.81 812 HIS A CA 1
ATOM 5923 C C . HIS A 1 812 ? 15.085 -13.739 18.614 1.00 82.81 812 HIS A C 1
ATOM 5925 O O . HIS A 1 812 ? 14.862 -14.484 17.658 1.00 82.81 812 HIS A O 1
ATOM 5931 N N . GLY A 1 813 ? 16.192 -12.997 18.684 1.00 73.81 813 GLY A N 1
ATOM 5932 C CA . GLY A 1 813 ? 17.104 -12.869 17.545 1.00 73.81 813 GLY A CA 1
ATOM 5933 C C . GLY A 1 813 ? 16.361 -12.340 16.309 1.00 73.81 813 GLY A C 1
ATOM 5934 O O . GLY A 1 813 ? 15.744 -11.278 16.371 1.00 73.81 813 GLY A O 1
ATOM 5935 N N . MET A 1 814 ? 16.391 -13.096 15.206 1.00 67.00 814 MET A N 1
ATOM 5936 C CA . MET A 1 814 ? 15.602 -12.809 13.994 1.00 67.00 814 MET A CA 1
ATOM 5937 C C . MET A 1 814 ? 14.159 -13.323 14.042 1.00 67.00 814 MET A C 1
ATOM 5939 O O . MET A 1 814 ? 13.350 -12.972 13.185 1.00 67.00 814 MET A O 1
ATOM 5943 N N . LEU A 1 815 ? 13.833 -14.201 14.989 1.00 78.62 815 LEU A N 1
ATOM 5944 C CA . LEU A 1 815 ? 12.522 -14.829 15.044 1.00 78.62 815 LEU A CA 1
ATOM 5945 C C . LEU A 1 815 ? 11.511 -13.848 15.633 1.00 78.62 815 LEU A C 1
ATOM 5947 O O . LEU A 1 815 ? 11.779 -13.180 16.632 1.00 78.62 815 LEU A O 1
ATOM 5951 N N . LYS A 1 816 ? 10.335 -13.778 15.011 1.00 83.88 816 LYS A N 1
ATOM 5952 C CA . LYS A 1 816 ? 9.255 -12.869 15.388 1.00 83.88 816 LYS A CA 1
ATOM 5953 C C . LYS A 1 816 ? 7.928 -13.617 15.384 1.00 83.88 816 LYS A C 1
ATOM 5955 O O . LYS A 1 816 ? 7.605 -14.311 14.427 1.00 83.88 816 LYS A O 1
ATOM 5960 N N . THR A 1 817 ? 7.143 -13.438 16.438 1.00 90.44 817 THR A N 1
ATOM 5961 C CA . THR A 1 817 ? 5.733 -13.852 16.514 1.00 90.44 817 THR A CA 1
ATOM 5962 C C . THR A 1 817 ? 4.907 -12.701 17.091 1.00 90.44 817 THR A C 1
ATOM 5964 O O . THR A 1 817 ? 5.465 -11.682 17.501 1.00 90.44 817 THR A O 1
ATOM 5967 N N . SER A 1 818 ? 3.580 -12.809 17.104 1.00 90.94 818 SER A N 1
ATOM 5968 C CA . SER A 1 818 ? 2.712 -11.756 17.642 1.00 90.94 818 SER A CA 1
ATOM 5969 C C . SER A 1 818 ? 1.451 -12.294 18.302 1.00 90.94 818 SER A C 1
ATOM 5971 O O . SER A 1 818 ? 1.095 -13.459 18.129 1.00 90.94 818 SER A O 1
ATOM 5973 N N . PHE A 1 819 ? 0.787 -11.420 19.049 1.00 92.56 819 PHE A N 1
ATOM 5974 C CA . PHE A 1 819 ? -0.573 -11.590 19.548 1.00 92.56 819 PHE A CA 1
ATOM 5975 C C . PHE A 1 819 ? -1.263 -10.221 19.617 1.00 92.56 819 PHE A C 1
ATOM 5977 O O . PHE A 1 819 ? -0.604 -9.179 19.587 1.00 92.56 819 PHE A O 1
ATOM 5984 N N . SER A 1 820 ? -2.593 -10.214 19.694 1.00 91.38 820 SER A N 1
ATOM 5985 C CA . SER A 1 820 ? -3.382 -8.979 19.720 1.00 91.38 820 SER A CA 1
ATOM 5986 C C . SER A 1 820 ? -3.798 -8.583 21.132 1.00 91.38 820 SER A C 1
ATOM 5988 O O . SER A 1 820 ? -4.089 -9.439 21.969 1.00 91.38 820 SER A O 1
ATOM 5990 N N . ILE A 1 821 ? -3.878 -7.274 21.358 1.00 90.88 821 ILE A N 1
ATOM 5991 C CA . ILE A 1 821 ? -4.491 -6.657 22.535 1.00 90.88 821 ILE A CA 1
ATOM 5992 C C . ILE A 1 821 ? -5.520 -5.616 22.088 1.00 90.88 821 ILE A C 1
ATOM 5994 O O . ILE A 1 821 ? -5.416 -5.042 21.007 1.00 90.88 821 ILE A O 1
ATOM 5998 N N . GLU A 1 822 ? -6.530 -5.382 22.915 1.00 89.06 822 GLU A N 1
ATOM 5999 C CA . GLU A 1 822 ? -7.533 -4.347 22.716 1.00 89.06 822 GLU A CA 1
ATOM 6000 C C . GLU A 1 822 ? -7.135 -3.094 23.496 1.00 89.06 822 GLU A C 1
ATOM 6002 O O . GLU A 1 822 ? -6.875 -3.158 24.698 1.00 89.06 822 GLU A O 1
ATOM 6007 N N . ILE A 1 823 ? -7.101 -1.946 22.822 1.00 84.06 823 ILE A N 1
ATOM 6008 C CA . ILE A 1 823 ? -6.788 -0.659 23.443 1.00 84.06 823 ILE A CA 1
ATOM 6009 C C . ILE A 1 823 ? -7.937 0.290 23.136 1.00 84.06 823 ILE A C 1
ATOM 6011 O O . ILE A 1 823 ? -8.229 0.576 21.976 1.00 84.06 823 ILE A O 1
ATOM 6015 N N . ARG A 1 824 ? -8.616 0.754 24.183 1.00 82.12 824 ARG A N 1
ATOM 6016 C CA . ARG A 1 824 ? -9.787 1.630 24.093 1.00 82.12 824 ARG A CA 1
ATOM 6017 C C . ARG A 1 824 ? -9.414 3.066 24.432 1.00 82.12 824 ARG A C 1
ATOM 6019 O O . ARG A 1 824 ? -8.507 3.326 25.221 1.00 82.12 824 ARG A O 1
ATOM 6026 N N . GLU A 1 825 ? -10.142 4.026 23.876 1.00 80.00 825 GLU A N 1
ATOM 6027 C CA . GLU A 1 825 ? -10.055 5.404 24.355 1.00 80.00 825 GLU A CA 1
ATOM 6028 C C . GLU A 1 825 ? -10.676 5.494 25.757 1.00 80.00 825 GLU A C 1
ATOM 6030 O O . GLU A 1 825 ? -11.718 4.895 26.039 1.00 80.00 825 GLU A O 1
ATOM 6035 N N . LYS A 1 826 ? -10.038 6.252 26.651 1.00 78.19 826 LYS A N 1
ATOM 6036 C CA . LYS A 1 826 ? -10.591 6.541 27.971 1.00 78.19 826 LYS A CA 1
ATOM 6037 C C . LYS A 1 826 ? -11.664 7.627 27.851 1.00 78.19 826 LYS A C 1
ATOM 6039 O O . LYS A 1 826 ? -11.347 8.802 27.667 1.00 78.19 826 LYS A O 1
ATOM 6044 N N . MET A 1 827 ? -12.929 7.228 27.963 1.00 81.44 827 MET A N 1
ATOM 6045 C CA . MET A 1 827 ? -14.056 8.165 27.976 1.00 81.44 827 MET A CA 1
ATOM 6046 C C . MET A 1 827 ? -14.111 8.935 29.307 1.00 81.44 827 MET A C 1
ATOM 6048 O O . MET A 1 827 ? -13.702 8.400 30.339 1.00 81.44 827 MET A O 1
ATOM 6052 N N . PRO A 1 828 ? -14.594 10.192 29.311 1.00 84.06 828 PRO A N 1
ATOM 6053 C CA . PRO A 1 828 ? -14.674 10.995 30.530 1.00 84.06 828 PRO A CA 1
ATOM 6054 C C . PRO A 1 828 ? -15.828 10.580 31.454 1.00 84.06 828 PRO A C 1
ATOM 6056 O O . PRO A 1 828 ? -15.857 11.025 32.591 1.00 84.06 828 PRO A O 1
ATOM 6059 N N . TRP A 1 829 ? -16.732 9.720 30.984 1.00 86.88 829 TRP A N 1
ATOM 6060 C CA . TRP A 1 829 ? -17.842 9.130 31.733 1.00 86.88 829 TRP A CA 1
ATOM 6061 C C . TRP A 1 829 ? -17.665 7.612 31.883 1.00 86.88 829 TRP A C 1
ATOM 6063 O O . TRP A 1 829 ? -16.914 6.976 31.139 1.00 86.88 829 TRP A O 1
ATOM 6073 N N . GLN A 1 830 ? -18.389 7.018 32.834 1.00 87.31 830 GLN A N 1
ATOM 6074 C CA . GLN A 1 830 ? -18.401 5.566 33.060 1.00 87.31 830 GLN A CA 1
ATOM 6075 C C . GLN A 1 830 ? -19.399 4.842 32.148 1.00 87.31 830 GLN A C 1
ATOM 6077 O O . GLN A 1 830 ? -20.343 5.462 31.665 1.00 87.31 830 GLN A O 1
ATOM 6082 N N . GLY A 1 831 ? -19.213 3.528 31.981 1.00 87.19 831 GLY A N 1
ATOM 6083 C CA . GLY A 1 831 ? -20.066 2.633 31.188 1.00 87.19 831 GLY A CA 1
ATOM 6084 C C . GLY A 1 831 ? -19.531 2.366 29.779 1.00 87.19 831 GLY A C 1
ATOM 6085 O O . GLY A 1 831 ? -18.658 3.082 29.290 1.00 87.19 831 GLY A O 1
ATOM 6086 N N . ALA A 1 832 ? -20.044 1.325 29.126 1.00 85.06 832 ALA A N 1
ATOM 6087 C CA . ALA A 1 832 ? -19.715 0.953 27.747 1.00 85.06 832 ALA A CA 1
ATOM 6088 C C . ALA A 1 832 ? -20.660 1.567 26.696 1.00 85.06 832 ALA A C 1
ATOM 6090 O O . ALA A 1 832 ? -20.418 1.430 25.497 1.00 85.06 832 ALA A O 1
ATOM 6091 N N . GLY A 1 833 ? -21.736 2.229 27.130 1.00 90.12 833 GLY A N 1
ATOM 6092 C CA . GLY A 1 833 ? -22.740 2.820 26.249 1.00 90.12 833 GLY A CA 1
ATOM 6093 C C . GLY A 1 833 ? -23.705 1.801 25.655 1.00 90.12 833 GLY A C 1
ATOM 6094 O O . GLY A 1 833 ? -24.317 2.095 24.636 1.00 90.12 833 GLY A O 1
ATOM 6095 N N . THR A 1 834 ? -23.829 0.614 26.248 1.00 91.94 834 THR A N 1
ATOM 6096 C CA . THR A 1 834 ? -24.798 -0.416 25.834 1.00 91.94 834 THR A CA 1
ATOM 6097 C C . THR A 1 834 ? -26.075 -0.314 26.676 1.00 91.94 834 THR A C 1
ATOM 6099 O O . THR A 1 834 ? -26.049 0.336 27.719 1.00 91.94 834 THR A O 1
ATOM 6102 N N . PRO A 1 835 ? -27.194 -0.953 26.291 1.00 88.75 835 PRO A N 1
ATOM 6103 C CA . PRO A 1 835 ? -28.386 -0.991 27.141 1.00 88.75 835 PRO A CA 1
ATOM 6104 C C . PRO A 1 835 ? -28.142 -1.576 28.544 1.00 88.75 835 PRO A C 1
ATOM 6106 O O . PRO A 1 835 ? -28.723 -1.080 29.506 1.00 88.75 835 PRO A O 1
ATOM 6109 N N . ASP A 1 836 ? -27.265 -2.582 28.663 1.00 90.12 836 ASP A N 1
ATOM 6110 C CA . ASP A 1 836 ? -26.942 -3.239 29.941 1.00 90.12 836 ASP A CA 1
ATOM 6111 C C . ASP A 1 836 ? -25.874 -2.483 30.752 1.00 90.12 836 ASP A C 1
ATOM 6113 O O . ASP A 1 836 ? -25.837 -2.572 31.979 1.00 90.12 836 ASP A O 1
ATOM 6117 N N . ASP A 1 837 ? -25.011 -1.723 30.075 1.00 93.00 837 ASP A N 1
ATOM 6118 C CA . ASP A 1 837 ? -23.971 -0.890 30.684 1.00 93.00 837 ASP A CA 1
ATOM 6119 C C . ASP A 1 837 ? -23.910 0.489 30.001 1.00 93.00 837 ASP A C 1
ATOM 6121 O O . ASP A 1 837 ? -23.043 0.733 29.149 1.00 93.00 837 ASP A O 1
ATOM 6125 N N . PRO A 1 838 ? -24.871 1.380 30.301 1.00 96.06 838 PRO A N 1
ATOM 6126 C CA . PRO A 1 838 ? -25.011 2.662 29.624 1.00 96.06 838 PRO A CA 1
ATOM 6127 C C . PRO A 1 838 ? -23.979 3.680 30.107 1.00 96.06 838 PRO A C 1
ATOM 6129 O O . PRO A 1 838 ? -23.477 3.606 31.230 1.00 96.06 838 PRO A O 1
ATOM 6132 N N . TYR A 1 839 ? -23.699 4.676 29.268 1.00 97.00 839 TYR A N 1
ATOM 6133 C CA . TYR A 1 839 ? -22.854 5.800 29.643 1.00 97.00 839 TYR A CA 1
ATOM 6134 C C . TYR A 1 839 ? -23.532 6.652 30.718 1.00 97.00 839 TYR A C 1
ATOM 6136 O O . TYR A 1 839 ? -24.698 7.014 30.582 1.00 97.00 839 TYR A O 1
ATOM 6144 N N . ARG A 1 840 ? -22.808 6.991 31.786 1.00 96.75 840 ARG A N 1
ATOM 6145 C CA . ARG A 1 840 ? -23.344 7.724 32.945 1.00 96.75 840 ARG A CA 1
ATOM 6146 C C . ARG A 1 840 ? -22.800 9.144 32.986 1.00 96.75 840 ARG A C 1
ATOM 6148 O O . ARG A 1 840 ? -21.602 9.325 33.172 1.00 96.75 840 ARG A O 1
ATOM 6155 N N . ILE A 1 841 ? -23.681 10.129 32.844 1.00 97.44 841 ILE A N 1
ATOM 6156 C CA . ILE A 1 841 ? -23.350 11.553 32.927 1.00 97.44 841 ILE A CA 1
ATOM 6157 C C . ILE A 1 841 ? -23.854 12.081 34.271 1.00 97.44 841 ILE A C 1
ATOM 6159 O O . ILE A 1 841 ? -25.060 12.198 34.492 1.00 97.44 841 ILE A O 1
ATOM 6163 N N . GLY A 1 842 ? -22.922 12.390 35.169 1.00 95.69 842 GLY A N 1
ATOM 6164 C CA . GLY A 1 842 ? -23.211 12.928 36.499 1.00 95.69 842 GLY A CA 1
ATOM 6165 C C . GLY A 1 842 ? -22.793 14.380 36.689 1.00 95.69 842 GLY A C 1
ATOM 6166 O O . GLY A 1 842 ? -23.107 14.967 37.720 1.00 95.69 842 GLY A O 1
ATOM 6167 N N . THR A 1 843 ? -22.090 14.969 35.719 1.00 96.38 843 THR A N 1
ATOM 6168 C CA . THR A 1 843 ? -21.573 16.339 35.809 1.00 96.38 843 THR A CA 1
ATOM 6169 C C . THR A 1 843 ? -21.805 17.138 34.527 1.00 96.38 843 THR A C 1
ATOM 6171 O O . THR A 1 843 ? -21.870 16.592 33.423 1.00 96.38 843 THR A O 1
ATOM 6174 N N . ALA A 1 844 ? -21.860 18.466 34.661 1.00 95.81 844 ALA A N 1
ATOM 6175 C CA . ALA A 1 844 ? -21.952 19.379 33.523 1.00 95.81 844 ALA A CA 1
ATOM 6176 C C . ALA A 1 844 ? -20.750 19.246 32.564 1.00 95.81 844 ALA A C 1
ATOM 6178 O O . ALA A 1 844 ? -20.911 19.333 31.347 1.00 95.81 844 ALA A O 1
ATOM 6179 N N . ALA A 1 845 ? -19.556 18.954 33.094 1.00 95.12 845 ALA A N 1
ATOM 6180 C CA . ALA A 1 845 ? -18.350 18.732 32.298 1.00 95.12 845 ALA A CA 1
ATOM 6181 C C . ALA A 1 845 ? -18.421 17.466 31.430 1.00 95.12 845 ALA A C 1
ATOM 6183 O O . ALA A 1 845 ? -18.000 17.491 30.272 1.00 95.12 845 ALA A O 1
ATOM 6184 N N . GLU A 1 846 ? -18.986 16.370 31.943 1.00 96.75 846 GLU A N 1
ATOM 6185 C CA . GLU A 1 846 ? -19.224 15.154 31.155 1.00 96.75 846 GLU A CA 1
ATOM 6186 C C . GLU A 1 846 ? -20.257 15.400 30.046 1.00 96.75 846 GLU A C 1
ATOM 6188 O O . GLU A 1 846 ? -20.040 14.986 28.906 1.00 96.75 846 GLU A O 1
ATOM 6193 N N . LEU A 1 847 ? -21.333 16.143 30.338 1.00 97.25 847 LEU A N 1
ATOM 6194 C CA . LEU A 1 847 ? -22.325 16.529 29.329 1.00 97.25 847 LEU A CA 1
ATOM 6195 C C . LEU A 1 847 ? -21.704 17.425 28.246 1.00 97.25 847 LEU A C 1
ATOM 6197 O O . LEU A 1 847 ? -21.932 17.224 27.051 1.00 97.25 847 LEU A O 1
ATOM 6201 N N . LYS A 1 848 ? -20.857 18.381 28.642 1.00 96.25 848 LYS A N 1
ATOM 6202 C CA . LYS A 1 848 ? -20.093 19.215 27.708 1.00 96.25 848 LYS A CA 1
ATOM 6203 C C . LYS A 1 848 ? -19.143 18.380 26.846 1.00 96.25 848 LYS A C 1
ATOM 6205 O O . LYS A 1 848 ? -19.026 18.627 25.646 1.00 96.25 848 LYS A O 1
ATOM 6210 N N . ALA A 1 849 ? -18.501 17.365 27.421 1.00 95.81 849 ALA A N 1
ATOM 6211 C CA . ALA A 1 849 ? -17.628 16.460 26.682 1.00 95.81 849 ALA A CA 1
ATOM 6212 C C . ALA A 1 849 ? -18.393 15.595 25.662 1.00 95.81 849 ALA A C 1
ATOM 6214 O O . ALA A 1 849 ? -17.832 15.256 24.615 1.00 95.81 849 ALA A O 1
ATOM 6215 N N . LEU A 1 850 ? -19.664 15.265 25.929 1.00 97.38 850 LEU A N 1
ATOM 6216 C CA . LEU A 1 850 ? -20.548 14.630 24.949 1.00 97.38 850 LEU A CA 1
ATOM 6217 C C . LEU A 1 850 ? -20.825 15.592 23.791 1.00 97.38 850 LEU A C 1
ATOM 6219 O O . LEU A 1 850 ? -20.646 15.217 22.631 1.00 97.38 850 LEU A O 1
ATOM 6223 N N . ALA A 1 851 ? -21.175 16.845 24.100 1.00 97.31 851 ALA A N 1
ATOM 6224 C CA . ALA A 1 851 ? -21.396 17.877 23.090 1.00 97.31 851 ALA A CA 1
ATOM 6225 C C . ALA A 1 851 ? -20.181 18.036 22.163 1.00 97.31 851 ALA A C 1
ATOM 6227 O O . ALA A 1 851 ? -20.330 18.038 20.941 1.00 97.31 851 ALA A O 1
ATOM 6228 N N . ASP A 1 852 ? -18.972 18.106 22.723 1.00 95.94 852 ASP A N 1
ATOM 6229 C CA . ASP A 1 852 ? -17.741 18.271 21.944 1.00 95.94 852 ASP A CA 1
ATOM 6230 C C . ASP A 1 852 ? -17.459 17.081 21.022 1.00 95.94 852 ASP A C 1
ATOM 6232 O O . ASP A 1 852 ? -17.125 17.276 19.851 1.00 95.94 852 ASP A O 1
ATOM 6236 N N . ARG A 1 853 ? -17.657 15.848 21.505 1.00 95.25 853 ARG A N 1
ATOM 6237 C CA . ARG A 1 853 ? -17.453 14.631 20.701 1.00 95.25 853 ARG A CA 1
ATOM 6238 C C . ARG A 1 853 ? -18.467 14.501 19.567 1.00 95.25 853 ARG A C 1
ATOM 6240 O O . ARG A 1 853 ? -18.078 14.219 18.430 1.00 95.25 853 ARG A O 1
ATOM 6247 N N . VAL A 1 854 ? -19.743 14.782 19.829 1.00 97.38 854 VAL A N 1
ATOM 6248 C CA . VAL A 1 854 ? -20.771 14.807 18.776 1.00 97.38 854 VAL A CA 1
ATOM 6249 C C . VAL A 1 854 ? -20.442 15.878 17.739 1.00 97.38 854 VAL A C 1
ATOM 6251 O O . VAL A 1 854 ? -20.425 15.614 16.536 1.00 97.38 854 VAL A O 1
ATOM 6254 N N . ASN A 1 855 ? -20.052 17.070 18.193 1.00 97.12 855 ASN A N 1
ATOM 6255 C CA . ASN A 1 855 ? -19.692 18.181 17.316 1.00 97.12 855 ASN A CA 1
ATOM 6256 C C . ASN A 1 855 ? -18.387 17.954 16.522 1.00 97.12 855 ASN A C 1
ATOM 6258 O O . ASN A 1 855 ? -18.212 18.571 15.462 1.00 97.12 855 ASN A O 1
ATOM 6262 N N . ALA A 1 856 ? -17.513 17.047 16.976 1.00 93.94 856 ALA A N 1
ATOM 6263 C CA . ALA A 1 856 ? -16.360 16.543 16.227 1.00 93.94 856 ALA A CA 1
ATOM 6264 C C . ALA A 1 856 ? -16.753 15.485 15.175 1.00 93.94 856 ALA A C 1
ATOM 6266 O O . ALA A 1 856 ? -16.130 15.401 14.113 1.00 93.94 856 ALA A O 1
ATOM 6267 N N . GLY A 1 857 ? -17.856 14.762 15.378 1.00 93.00 857 GLY A N 1
ATOM 6268 C CA . GLY A 1 857 ? -18.430 13.836 14.396 1.00 93.00 857 GLY A CA 1
ATOM 6269 C C . GLY A 1 857 ? -18.729 12.434 14.891 1.00 93.00 857 GLY A C 1
ATOM 6270 O O . GLY A 1 857 ? -18.928 11.571 14.045 1.00 93.00 857 GLY A O 1
ATOM 6271 N N . ALA A 1 858 ? -18.754 12.201 16.202 1.00 94.56 858 ALA A N 1
ATOM 6272 C CA . ALA A 1 858 ? -19.194 10.931 16.769 1.00 94.56 858 ALA A CA 1
ATOM 6273 C C . ALA A 1 858 ? -20.726 10.944 16.970 1.00 94.56 858 ALA A C 1
ATOM 6275 O O . ALA A 1 858 ? -21.194 11.624 17.879 1.00 94.56 858 ALA A O 1
ATOM 6276 N N . PRO A 1 859 ? -21.529 10.225 16.160 1.00 93.69 859 PRO A N 1
ATOM 6277 C CA . PRO A 1 859 ? -22.993 10.287 16.254 1.00 93.69 859 PRO A CA 1
ATOM 6278 C C . PRO A 1 859 ? -23.560 9.509 17.450 1.00 93.69 859 PRO A C 1
ATOM 6280 O O . PRO A 1 859 ? -24.677 9.787 17.878 1.00 93.69 859 PRO A O 1
ATOM 6283 N N . PHE A 1 860 ? -22.793 8.551 17.990 1.00 96.12 860 PHE A N 1
ATOM 6284 C CA . PHE A 1 860 ? -23.203 7.634 19.063 1.00 96.12 860 PHE A CA 1
ATOM 6285 C C . PHE A 1 860 ? -24.458 6.802 18.741 1.00 96.12 860 PHE A C 1
ATOM 6287 O O . PHE A 1 860 ? -25.248 6.480 19.630 1.00 96.12 860 PHE A O 1
ATOM 6294 N N . THR A 1 861 ? -24.641 6.432 17.469 1.00 96.44 861 THR A N 1
ATOM 6295 C CA . THR A 1 861 ? -25.749 5.576 17.031 1.00 96.44 861 THR A CA 1
ATOM 6296 C C . THR A 1 861 ? -25.784 4.269 17.824 1.00 96.44 861 THR A C 1
ATOM 6298 O O . THR A 1 861 ? -24.798 3.535 17.875 1.00 96.44 861 THR A O 1
ATOM 6301 N N . GLY A 1 862 ? -26.932 3.975 18.438 1.00 91.12 862 GLY A N 1
ATOM 6302 C CA . GLY A 1 862 ? -27.146 2.772 19.249 1.00 91.12 862 GLY A CA 1
ATOM 6303 C C . GLY A 1 862 ? -26.577 2.829 20.671 1.00 91.12 862 GLY A C 1
ATOM 6304 O O . GLY A 1 862 ? -26.817 1.899 21.442 1.00 91.12 862 GLY A O 1
ATOM 6305 N N . ASN A 1 863 ? -25.864 3.897 21.049 1.00 96.69 863 ASN A N 1
ATOM 6306 C CA . ASN A 1 863 ? -25.385 4.057 22.418 1.00 96.69 863 ASN A CA 1
ATOM 6307 C C . ASN A 1 863 ? -26.457 4.634 23.351 1.00 96.69 863 ASN A C 1
ATOM 6309 O O . ASN A 1 863 ? -27.292 5.432 22.929 1.00 96.69 863 ASN A O 1
ATOM 6313 N N . VAL A 1 864 ? -26.390 4.266 24.634 1.00 98.12 864 VAL A N 1
ATOM 6314 C CA . VAL A 1 864 ? -27.306 4.736 25.687 1.00 98.12 864 VAL A CA 1
ATOM 6315 C C . VAL A 1 864 ? -26.572 5.631 26.682 1.00 98.12 864 VAL A C 1
ATOM 6317 O O . VAL A 1 864 ? -25.542 5.232 27.223 1.00 98.12 864 VAL A O 1
ATOM 6320 N N . PHE A 1 865 ? -27.132 6.810 26.950 1.00 98.38 865 PHE A N 1
ATOM 6321 C CA . PHE A 1 865 ? -26.681 7.766 27.959 1.00 98.38 865 PHE A CA 1
ATOM 6322 C C . PHE A 1 865 ? -27.747 7.935 29.040 1.00 98.38 865 PHE A C 1
ATOM 6324 O O . PHE A 1 865 ? -28.915 8.155 28.723 1.00 98.38 865 PHE A O 1
ATOM 6331 N N . LEU A 1 866 ? -27.331 7.869 30.304 1.00 98.31 866 LEU A N 1
ATOM 6332 C CA . LEU A 1 866 ? -28.154 8.141 31.476 1.00 98.31 866 LEU A CA 1
ATOM 6333 C C . LEU A 1 866 ? -27.629 9.372 32.213 1.00 98.31 866 LEU A C 1
ATOM 6335 O O . LEU A 1 866 ? -26.446 9.420 32.563 1.00 98.31 866 LEU A O 1
ATOM 6339 N N . LEU A 1 867 ? -28.513 10.317 32.533 1.00 97.56 867 LEU A N 1
ATOM 6340 C CA . LEU A 1 867 ? -28.212 11.292 33.581 1.00 97.56 867 LEU A CA 1
ATOM 6341 C C . LEU A 1 867 ? -28.287 10.616 34.950 1.00 97.56 867 LEU A C 1
ATOM 6343 O O . LEU A 1 867 ? -29.198 9.831 35.203 1.00 97.56 867 LEU A O 1
ATOM 6347 N N . THR A 1 868 ? -27.353 10.923 35.848 1.00 96.88 868 THR A N 1
ATOM 6348 C CA . THR A 1 868 ? -27.350 10.378 37.220 1.00 96.88 868 THR A CA 1
ATOM 6349 C C . THR A 1 868 ? -27.724 11.404 38.291 1.00 96.88 868 THR A C 1
ATOM 6351 O O . THR A 1 868 ? -27.631 11.102 39.478 1.00 96.88 868 THR A O 1
ATOM 6354 N N . GLY A 1 869 ? -28.111 12.613 37.890 1.00 95.25 869 GLY A N 1
ATOM 6355 C CA . GLY A 1 869 ? -28.534 13.695 38.772 1.00 95.25 869 GLY A CA 1
ATOM 6356 C C . GLY A 1 869 ? -28.904 14.951 37.984 1.00 95.25 869 GLY A C 1
ATOM 6357 O O . GLY A 1 869 ? -28.621 15.040 36.788 1.00 95.25 869 GLY A O 1
ATOM 6358 N N . ASN A 1 870 ? -29.520 15.923 38.662 1.00 96.94 870 ASN A N 1
ATOM 6359 C CA . ASN A 1 870 ? -29.728 17.262 38.103 1.00 96.94 870 ASN A CA 1
ATOM 6360 C C . ASN A 1 870 ? -28.374 17.930 37.841 1.00 96.94 870 ASN A C 1
ATOM 6362 O O . ASN A 1 870 ? -27.460 17.805 38.660 1.00 96.94 870 ASN A O 1
ATOM 6366 N N . LEU A 1 871 ? -28.255 18.652 36.727 1.00 97.88 871 LEU A N 1
ATOM 6367 C CA . LEU A 1 871 ? -27.008 19.305 36.330 1.00 97.88 871 LEU A CA 1
ATOM 6368 C C . LEU A 1 871 ? -27.198 20.817 36.247 1.00 97.88 871 LEU A C 1
ATOM 6370 O O . LEU A 1 871 ? -28.083 21.284 35.538 1.00 97.88 871 LEU A O 1
ATOM 6374 N N . ASP A 1 872 ? -26.335 21.571 36.922 1.00 97.38 872 ASP A N 1
ATOM 6375 C CA . ASP A 1 872 ? -26.239 23.023 36.764 1.00 97.38 872 ASP A CA 1
ATOM 6376 C C . ASP A 1 872 ? -25.242 23.360 35.645 1.00 97.38 872 ASP A C 1
ATOM 6378 O O . ASP A 1 872 ? -24.074 22.970 35.708 1.00 97.38 872 ASP A O 1
ATOM 6382 N N . LEU A 1 873 ? -25.700 24.071 34.612 1.00 97.50 873 LEU A N 1
ATOM 6383 C CA . LEU A 1 873 ? -24.891 24.477 33.461 1.00 97.50 873 LEU A CA 1
ATOM 6384 C C . LEU A 1 873 ? -24.348 25.909 33.568 1.00 97.50 873 LEU A C 1
ATOM 6386 O O . LEU A 1 873 ? -23.814 26.426 32.588 1.00 97.50 873 LEU A O 1
ATOM 6390 N N . SER A 1 874 ? -24.418 26.541 34.743 1.00 95.12 874 SER A N 1
ATOM 6391 C CA . SER A 1 874 ? -23.939 27.912 34.975 1.00 95.12 874 SER A CA 1
ATOM 6392 C C . SER A 1 874 ? -22.459 28.144 34.612 1.00 95.12 874 SER A C 1
ATOM 6394 O O . SER A 1 874 ? -22.089 29.251 34.212 1.00 95.12 874 SER A O 1
ATOM 6396 N N . GLU A 1 875 ? -21.613 27.106 34.658 1.00 95.56 875 GLU A N 1
ATOM 6397 C CA . GLU A 1 875 ? -20.212 27.160 34.199 1.00 95.56 875 GLU A CA 1
ATOM 6398 C C . GLU A 1 875 ? -20.061 27.253 32.663 1.00 95.56 875 GLU A C 1
ATOM 6400 O O . GLU A 1 875 ? -18.971 27.532 32.156 1.00 95.56 875 GLU A O 1
ATOM 6405 N N . TYR A 1 876 ? -21.150 27.068 31.910 1.00 95.19 876 TYR A N 1
ATOM 6406 C CA . TYR A 1 876 ? -21.208 27.102 30.447 1.00 95.19 876 TYR A CA 1
ATOM 6407 C C . TYR A 1 876 ? -22.231 28.144 29.946 1.00 95.19 876 TYR A C 1
ATOM 6409 O O . TYR A 1 876 ? -23.237 27.778 29.341 1.00 95.19 876 TYR A O 1
ATOM 6417 N N . PRO A 1 877 ? -21.969 29.455 30.131 1.00 89.81 877 PRO A N 1
ATOM 6418 C CA . PRO A 1 877 ? -22.943 30.530 29.884 1.00 89.81 877 PRO A CA 1
ATOM 6419 C C . PRO A 1 877 ? -23.296 30.777 28.404 1.00 89.81 877 PRO A C 1
ATOM 6421 O O . PRO A 1 877 ? -24.177 31.582 28.113 1.00 89.81 877 PRO A O 1
ATOM 6424 N N . ASP A 1 878 ? -22.601 30.127 27.468 1.00 92.19 878 ASP A N 1
ATOM 6425 C CA . ASP A 1 878 ? -22.974 30.065 26.049 1.00 92.19 878 ASP A CA 1
ATOM 6426 C C . ASP A 1 878 ? -22.874 28.608 25.594 1.00 92.19 878 ASP A C 1
ATOM 6428 O O . ASP A 1 878 ? -21.907 28.175 24.958 1.00 92.19 878 ASP A O 1
ATOM 6432 N N . TRP A 1 879 ? -23.851 27.815 26.027 1.00 96.56 879 TRP A N 1
ATOM 6433 C CA . TRP A 1 879 ? -23.928 26.399 25.716 1.00 96.56 879 TRP A CA 1
ATOM 6434 C C . TRP A 1 879 ? -23.915 26.185 24.205 1.00 96.56 879 TRP A C 1
ATOM 6436 O O . TRP A 1 879 ? -24.674 26.803 23.456 1.00 96.56 879 TRP A O 1
ATOM 6446 N N . VAL A 1 880 ? -23.068 25.268 23.746 1.00 96.38 880 VAL A N 1
ATOM 6447 C CA . VAL A 1 880 ? -23.061 24.832 22.351 1.00 96.38 880 VAL A CA 1
ATOM 6448 C C . VAL A 1 880 ? -23.900 23.560 22.265 1.00 96.38 880 VAL A C 1
ATOM 6450 O O . VAL A 1 880 ? -23.507 22.566 22.879 1.00 96.38 880 VAL A O 1
ATOM 6453 N N . PRO A 1 881 ? -25.002 23.551 21.491 1.00 97.81 881 PRO A N 1
ATOM 6454 C CA . PRO A 1 881 ? -25.880 22.392 21.408 1.00 97.81 881 PRO A CA 1
ATOM 6455 C C . PRO A 1 881 ? -25.141 21.105 21.030 1.00 97.81 881 PRO A C 1
ATOM 6457 O O . PRO A 1 881 ? -24.210 21.111 20.210 1.00 97.81 881 PRO A O 1
ATOM 6460 N N . ILE A 1 882 ? -25.597 19.986 21.592 1.00 98.44 882 ILE A N 1
ATOM 6461 C CA . ILE A 1 882 ? -25.152 18.652 21.195 1.00 98.44 882 ILE A CA 1
ATOM 6462 C C . ILE A 1 882 ? -25.649 18.419 19.765 1.00 98.44 882 ILE A C 1
ATOM 6464 O O . ILE A 1 882 ? -26.849 18.380 19.494 1.00 98.44 882 ILE A O 1
ATOM 6468 N N . GLY A 1 883 ? -24.702 18.331 18.838 1.00 97.12 883 GLY A N 1
ATOM 6469 C CA . GLY A 1 883 ? -24.951 18.202 17.411 1.00 97.12 883 GLY A CA 1
ATOM 6470 C C . GLY A 1 883 ? -25.358 19.502 16.726 1.00 97.12 883 GLY A C 1
ATOM 6471 O O . GLY A 1 883 ? -26.527 19.803 16.530 1.00 97.12 883 GLY A O 1
ATOM 6472 N N . ARG A 1 884 ? -24.368 20.292 16.313 1.00 93.88 884 ARG A N 1
ATOM 6473 C CA . ARG A 1 884 ? -24.546 21.650 15.765 1.00 93.88 884 ARG A CA 1
ATOM 6474 C C . ARG A 1 884 ? -24.967 21.729 14.293 1.00 93.88 884 ARG A C 1
ATOM 6476 O O . ARG A 1 884 ? -25.221 22.824 13.794 1.00 93.88 884 ARG A O 1
ATOM 6483 N N . SER A 1 885 ? -24.961 20.613 13.569 1.00 93.81 885 SER A N 1
ATOM 6484 C CA . SER A 1 885 ? -25.331 20.555 12.151 1.00 93.81 885 SER A CA 1
ATOM 6485 C C . SER A 1 885 ? -25.820 19.164 11.761 1.00 93.81 885 SER A C 1
ATOM 6487 O O . SER A 1 885 ? -25.558 18.190 12.464 1.00 93.81 885 SER A O 1
ATOM 6489 N N . SER A 1 886 ? -26.464 19.049 10.600 1.00 90.62 886 SER A N 1
ATOM 6490 C CA . SER A 1 886 ? -26.958 17.771 10.069 1.00 90.62 886 SER A CA 1
ATOM 6491 C C . SER A 1 886 ? -25.868 16.703 9.896 1.00 90.62 886 SER A C 1
ATOM 6493 O O . SER A 1 886 ? -26.113 15.530 10.142 1.00 90.62 886 SER A O 1
ATOM 6495 N N . ALA A 1 887 ? -24.637 17.091 9.540 1.00 92.50 887 ALA A N 1
ATOM 6496 C CA . ALA A 1 887 ? -23.501 16.167 9.417 1.00 92.50 887 ALA A CA 1
ATOM 6497 C C . ALA A 1 887 ? -22.904 15.733 10.771 1.00 92.50 887 ALA A C 1
ATOM 6499 O O . ALA A 1 887 ? -21.973 14.928 10.810 1.00 92.50 887 ALA A O 1
ATOM 6500 N N . LYS A 1 888 ? -23.375 16.329 11.870 1.00 96.56 888 LYS A N 1
ATOM 6501 C CA . LYS A 1 888 ? -22.876 16.149 13.237 1.00 96.56 888 LYS A CA 1
ATOM 6502 C C . LYS A 1 888 ? -24.039 15.914 14.200 1.00 96.56 888 LYS A C 1
ATOM 6504 O O . LYS A 1 888 ? -23.997 16.399 15.318 1.00 96.56 888 LYS A O 1
ATOM 6509 N N . GLN A 1 889 ? -25.101 15.252 13.754 1.00 96.25 889 GLN A N 1
ATOM 6510 C CA . GLN A 1 889 ? -26.276 14.992 14.583 1.00 96.25 889 GLN A CA 1
ATOM 6511 C C . GLN A 1 889 ? -25.979 13.964 15.683 1.00 96.25 889 GLN A C 1
ATOM 6513 O O . GLN A 1 889 ? -25.165 13.059 15.489 1.00 96.25 889 GLN A O 1
ATOM 6518 N N . PHE A 1 890 ? -26.659 14.096 16.821 1.00 98.44 890 PHE A N 1
ATOM 6519 C CA . PHE A 1 890 ? -26.712 13.032 17.823 1.00 98.44 890 PHE A CA 1
ATOM 6520 C C . PHE A 1 890 ? -27.734 11.977 17.396 1.00 98.44 890 PHE A C 1
ATOM 6522 O O . PHE A 1 890 ? -28.835 12.327 16.978 1.00 98.44 890 PHE A O 1
ATOM 6529 N N . ASP A 1 891 ? -27.381 10.701 17.491 1.00 97.38 891 ASP A N 1
ATOM 6530 C CA . ASP A 1 891 ? -28.192 9.591 16.972 1.00 97.38 891 ASP A CA 1
ATOM 6531 C C . ASP A 1 891 ? -28.323 8.430 17.981 1.00 97.38 891 ASP A C 1
ATOM 6533 O O . ASP A 1 891 ? -28.612 7.295 17.611 1.00 97.38 891 ASP A O 1
ATOM 6537 N N . GLY A 1 892 ? -28.068 8.707 19.265 1.00 97.56 892 GLY A N 1
ATOM 6538 C CA . GLY A 1 892 ? -28.157 7.742 20.366 1.00 97.56 892 GLY A CA 1
ATOM 6539 C C . GLY A 1 892 ? -29.419 7.884 21.225 1.00 97.56 892 GLY A C 1
ATOM 6540 O O . GLY A 1 892 ? -30.297 8.708 20.971 1.00 97.56 892 GLY A O 1
ATOM 6541 N N . ILE A 1 893 ? -29.490 7.099 22.299 1.00 98.44 893 ILE A N 1
ATOM 6542 C CA . ILE A 1 893 ? -30.548 7.174 23.314 1.00 98.44 893 ILE A CA 1
ATOM 6543 C C . ILE A 1 893 ? -30.047 8.033 24.475 1.00 98.44 893 ILE A C 1
ATOM 6545 O O . ILE A 1 893 ? -29.042 7.701 25.101 1.00 98.44 893 ILE A O 1
ATOM 6549 N N . PHE A 1 894 ? -30.756 9.114 24.785 1.00 98.62 894 PHE A N 1
ATOM 6550 C CA . PHE A 1 894 ? -30.484 9.972 25.933 1.00 98.62 894 PHE A CA 1
ATOM 6551 C C . PHE A 1 894 ? -31.659 9.911 26.908 1.00 98.62 894 PHE A C 1
ATOM 6553 O O . PHE A 1 894 ? -32.748 10.405 26.617 1.00 98.62 894 PHE A O 1
ATOM 6560 N N . ASP A 1 895 ? -31.440 9.295 28.066 1.00 98.31 895 ASP A N 1
ATOM 6561 C CA . ASP A 1 895 ? -32.436 9.143 29.121 1.00 98.31 895 ASP A CA 1
ATOM 6562 C C . ASP A 1 895 ? -32.046 9.989 30.335 1.00 98.31 895 ASP A C 1
ATOM 6564 O O . ASP A 1 895 ? -31.089 9.698 31.056 1.00 98.31 895 ASP A O 1
ATOM 6568 N N . GLY A 1 896 ? -32.799 11.059 30.569 1.00 97.44 896 GLY A N 1
ATOM 6569 C CA . GLY A 1 896 ? -32.589 11.931 31.716 1.00 97.44 896 GLY A CA 1
ATOM 6570 C C . GLY A 1 896 ? -33.020 11.317 33.046 1.00 97.44 896 GLY A C 1
ATOM 6571 O O . GLY A 1 896 ? -32.727 11.902 34.079 1.00 97.44 896 GLY A O 1
ATOM 6572 N N . GLN A 1 897 ? -33.701 10.164 33.056 1.00 96.12 897 GLN A N 1
ATOM 6573 C CA . GLN A 1 897 ? -34.223 9.505 34.264 1.00 96.12 897 GLN A CA 1
ATOM 6574 C C . GLN A 1 897 ? -35.100 10.401 35.169 1.00 96.12 897 GLN A C 1
ATOM 6576 O O . GLN A 1 897 ? -35.259 10.127 36.354 1.00 96.12 897 GLN A O 1
ATOM 6581 N N . GLY A 1 898 ? -35.685 11.464 34.615 1.00 91.62 898 GLY A N 1
ATOM 6582 C CA . GLY A 1 898 ? -36.477 12.467 35.330 1.00 91.62 898 GLY A CA 1
ATOM 6583 C C . GLY A 1 898 ? -35.669 13.674 35.817 1.00 91.62 898 GLY A C 1
ATOM 6584 O O . GLY A 1 898 ? -36.265 14.634 36.301 1.00 91.62 898 GLY A O 1
ATOM 6585 N N . TYR A 1 899 ? -34.342 13.662 35.669 1.00 96.69 899 TYR A N 1
ATOM 6586 C CA . TYR A 1 899 ? -33.478 14.781 36.035 1.00 96.69 899 TYR A CA 1
ATOM 6587 C C . TYR A 1 899 ? -33.569 15.941 35.037 1.00 96.69 899 TYR A C 1
ATOM 6589 O O . TYR A 1 899 ? -33.896 15.775 33.856 1.00 96.69 899 TYR A O 1
ATOM 6597 N N . ALA A 1 900 ? -33.247 17.135 35.528 1.00 96.38 900 ALA A N 1
ATOM 6598 C CA . ALA A 1 900 ? -33.293 18.370 34.764 1.00 96.38 900 ALA A CA 1
ATOM 6599 C C . ALA A 1 900 ? -31.929 19.065 34.682 1.00 96.38 900 ALA A C 1
ATOM 6601 O O . ALA A 1 900 ? -31.050 18.900 35.534 1.00 96.38 900 ALA A O 1
ATOM 6602 N N . LEU A 1 901 ? -31.786 19.861 33.628 1.00 98.00 901 LEU A N 1
ATOM 6603 C CA . LEU A 1 901 ? -30.668 20.759 33.395 1.00 98.00 901 LEU A CA 1
ATOM 6604 C C . LEU A 1 901 ? -31.080 22.169 33.806 1.00 98.00 901 LEU A C 1
ATOM 6606 O O . LEU A 1 901 ? -32.067 22.693 33.289 1.00 98.00 901 LEU A O 1
ATOM 6610 N N . ASP A 1 902 ? -30.339 22.773 34.720 1.00 97.69 902 ASP A N 1
ATOM 6611 C CA . ASP A 1 902 ? -30.579 24.131 35.197 1.00 97.69 902 ASP A CA 1
ATOM 6612 C C . ASP A 1 902 ? -29.606 25.120 34.541 1.00 97.69 902 ASP A C 1
ATOM 6614 O O . ASP A 1 902 ? -28.503 24.741 34.139 1.00 97.69 902 ASP A O 1
ATOM 6618 N N . ASN A 1 903 ? -30.006 26.390 34.431 1.00 97.56 903 ASN A N 1
ATOM 6619 C CA . ASN A 1 903 ? -29.183 27.471 33.880 1.00 97.56 903 ASN A CA 1
ATOM 6620 C C . ASN A 1 903 ? -28.671 27.224 32.444 1.00 97.56 903 ASN A C 1
ATOM 6622 O O . ASN A 1 903 ? -27.517 27.520 32.125 1.00 97.56 903 ASN A O 1
ATOM 6626 N N . LEU A 1 904 ? -29.518 26.705 31.547 1.00 97.81 904 LEU A N 1
ATOM 6627 C CA . LEU A 1 904 ? -29.157 26.508 30.140 1.00 97.81 904 LEU A CA 1
ATOM 6628 C C . LEU A 1 904 ? -29.229 27.833 29.359 1.00 97.81 904 LEU A C 1
ATOM 6630 O O . LEU A 1 904 ? -30.277 28.204 28.832 1.00 97.81 904 LEU A O 1
ATOM 6634 N N . TYR A 1 905 ? -28.103 28.538 29.262 1.00 97.50 905 TYR A N 1
ATOM 6635 C CA . TYR A 1 905 ? -27.976 29.765 28.471 1.00 97.50 905 TYR A CA 1
ATOM 6636 C C . TYR A 1 905 ? -27.300 29.488 27.132 1.00 97.50 905 TYR A C 1
ATOM 6638 O O . TYR A 1 905 ? -26.204 28.931 27.087 1.00 97.50 905 TYR A O 1
ATOM 6646 N N . SER A 1 906 ? -27.939 29.866 26.025 1.00 95.88 906 SER A N 1
ATOM 6647 C CA . SER A 1 906 ? -27.378 29.626 24.696 1.00 95.88 906 SER A CA 1
ATOM 6648 C C . SER A 1 906 ? -27.967 30.538 23.637 1.00 95.88 906 SER A C 1
ATOM 6650 O O . SER A 1 906 ? -29.172 30.531 23.426 1.00 95.88 906 SER A O 1
ATOM 6652 N N . ASN A 1 907 ? -27.127 31.198 22.835 1.00 93.94 907 ASN A N 1
ATOM 6653 C CA . ASN A 1 907 ? -27.605 31.765 21.565 1.00 93.94 907 ASN A CA 1
ATOM 6654 C C . ASN A 1 907 ? -27.746 30.679 20.477 1.00 93.94 907 ASN A C 1
ATOM 6656 O O . ASN A 1 907 ? -28.385 30.902 19.448 1.00 93.94 907 ASN A O 1
ATOM 6660 N N . ALA A 1 908 ? -27.115 29.519 20.711 1.00 89.81 908 ALA A N 1
ATOM 6661 C CA . ALA A 1 908 ? -27.034 28.255 19.970 1.00 89.81 908 ALA A CA 1
ATOM 6662 C C . ALA A 1 908 ? -28.332 27.667 19.396 1.00 89.81 908 ALA A C 1
ATOM 6664 O O . ALA A 1 908 ? -28.414 27.267 18.230 1.00 89.81 908 ALA A O 1
ATOM 6665 N N . GLY A 1 909 ? -29.293 27.535 20.308 1.00 92.75 909 GLY A N 1
ATOM 6666 C CA . GLY A 1 909 ? -30.277 26.452 20.344 1.00 92.75 909 GLY A CA 1
ATOM 6667 C C . GLY A 1 909 ? -30.281 25.786 21.728 1.00 92.75 909 GLY A C 1
ATOM 6668 O O . GLY A 1 909 ? -29.483 26.162 22.581 1.00 92.75 909 GLY A O 1
ATOM 6669 N N . GLY A 1 910 ? -31.187 24.836 21.965 1.00 95.69 910 GLY A N 1
ATOM 6670 C CA . GLY A 1 910 ? -31.303 24.156 23.260 1.00 95.69 910 GLY A CA 1
ATOM 6671 C C . GLY A 1 910 ? -30.246 23.078 23.499 1.00 95.69 910 GLY A C 1
ATOM 6672 O O . GLY A 1 910 ? -29.128 23.148 22.987 1.00 95.69 910 GLY A O 1
ATOM 6673 N N . LEU A 1 911 ? -30.607 22.062 24.284 1.00 98.19 911 LEU A N 1
ATOM 6674 C CA . LEU A 1 911 ? -29.712 20.971 24.666 1.00 98.19 911 LEU A CA 1
ATOM 6675 C C . LEU A 1 911 ? -29.091 20.289 23.436 1.00 98.19 911 LEU A C 1
ATOM 6677 O O . LEU A 1 911 ? -27.865 20.179 23.346 1.00 98.19 911 LEU A O 1
ATOM 6681 N N . PHE A 1 912 ? -29.929 19.910 22.469 1.00 98.56 912 PHE A N 1
ATOM 6682 C CA . PHE A 1 912 ? -29.530 19.355 21.180 1.00 98.56 912 PHE A CA 1
ATOM 6683 C C . PHE A 1 912 ? -29.800 20.339 20.034 1.00 98.56 912 PHE A C 1
ATOM 6685 O O . PHE A 1 912 ? -30.819 21.029 19.987 1.00 98.56 912 PHE A O 1
ATOM 6692 N N . GLY A 1 913 ? -28.889 20.388 19.062 1.00 97.50 913 GLY A N 1
ATOM 6693 C CA . GLY A 1 913 ? -29.087 21.158 17.835 1.00 97.50 913 GLY A CA 1
ATOM 6694 C C . GLY A 1 913 ? -29.828 20.328 16.791 1.00 97.50 913 GLY A C 1
ATOM 6695 O O . GLY A 1 913 ? -30.943 20.668 16.407 1.00 97.50 913 GLY A O 1
ATOM 6696 N N . TYR A 1 914 ? -29.209 19.225 16.371 1.00 97.69 914 TYR A N 1
ATOM 6697 C CA . TYR A 1 914 ? -29.697 18.271 15.378 1.00 97.69 914 TYR A CA 1
ATOM 6698 C C . TYR A 1 914 ? -29.679 16.856 15.959 1.00 97.69 914 TYR A C 1
ATOM 6700 O O . TYR A 1 914 ? -28.641 16.401 16.451 1.00 97.69 914 TYR A O 1
ATOM 6708 N N . VAL A 1 915 ? -30.801 16.149 15.832 1.00 97.69 915 VAL A N 1
ATOM 6709 C CA . VAL A 1 915 ? -30.935 14.737 16.214 1.00 97.69 915 VAL A CA 1
ATOM 6710 C C . VAL A 1 915 ? -31.365 13.871 15.025 1.00 97.69 915 VAL A C 1
ATOM 6712 O O . VAL A 1 915 ? -32.172 14.298 14.192 1.00 97.69 915 VAL A O 1
ATOM 6715 N N . GLY A 1 916 ? -30.767 12.682 14.922 1.00 95.06 916 GLY A N 1
ATOM 6716 C CA . GLY A 1 916 ? -30.986 11.707 13.851 1.00 95.06 916 GLY A CA 1
ATOM 6717 C C . GLY A 1 916 ? -32.215 10.818 14.062 1.00 95.06 916 GLY A C 1
ATOM 6718 O O . GLY A 1 916 ? -32.904 10.929 15.072 1.00 95.06 916 GLY A O 1
ATOM 6719 N N . SER A 1 917 ? -32.492 9.935 13.100 1.00 92.75 917 SER A N 1
ATOM 6720 C CA . SER A 1 917 ? -33.675 9.061 13.100 1.00 92.75 917 SER A CA 1
ATOM 6721 C C . SER A 1 917 ? -33.617 7.913 14.108 1.00 92.75 917 SER A C 1
ATOM 6723 O O . SER A 1 917 ? -34.654 7.339 14.414 1.00 92.75 917 SER A O 1
ATOM 6725 N N . ASN A 1 918 ? -32.437 7.557 14.629 1.00 93.75 918 ASN A N 1
ATOM 6726 C CA . ASN A 1 918 ? -32.320 6.529 15.671 1.00 93.75 918 ASN A CA 1
ATOM 6727 C C . ASN A 1 918 ? -32.330 7.138 17.080 1.00 93.75 918 ASN A C 1
ATOM 6729 O O . ASN A 1 918 ? -32.250 6.406 18.069 1.00 93.75 918 ASN A O 1
ATOM 6733 N N . ALA A 1 919 ? -32.386 8.470 17.181 1.00 97.62 919 ALA A N 1
ATOM 6734 C CA . ALA A 1 919 ? -32.310 9.146 18.458 1.00 97.62 919 ALA A CA 1
ATOM 6735 C C . ALA A 1 919 ? -33.610 8.999 19.258 1.00 97.62 919 ALA A C 1
ATOM 6737 O O . ALA A 1 919 ? -34.711 9.212 18.750 1.00 97.62 919 ALA A O 1
ATOM 6738 N N . VAL A 1 920 ? -33.462 8.714 20.551 1.00 98.44 920 VAL A N 1
ATOM 6739 C CA . VAL A 1 920 ? -34.563 8.736 21.521 1.00 98.44 920 VAL A CA 1
ATOM 6740 C C . VAL A 1 920 ? -34.147 9.625 22.677 1.00 98.44 920 VAL A C 1
ATOM 6742 O O . VAL A 1 920 ? -33.221 9.288 23.414 1.00 98.44 920 VAL A O 1
ATOM 6745 N N . ILE A 1 921 ? -34.829 10.753 22.847 1.00 98.75 921 ILE A N 1
ATOM 6746 C CA . ILE A 1 921 ? -34.592 11.686 23.946 1.00 98.75 921 ILE A CA 1
ATOM 6747 C C . ILE A 1 921 ? -35.757 11.566 24.917 1.00 98.75 921 ILE A C 1
ATOM 6749 O O . ILE A 1 921 ? -36.904 11.842 24.555 1.00 98.75 921 ILE A O 1
ATOM 6753 N N . ARG A 1 922 ? -35.488 11.125 26.148 1.00 98.50 922 ARG A N 1
ATOM 6754 C CA . ARG A 1 922 ? -36.556 10.859 27.109 1.00 98.50 922 ARG A CA 1
ATOM 6755 C C . ARG A 1 922 ? -36.247 11.255 28.538 1.00 98.50 922 ARG A C 1
ATOM 6757 O O . ARG A 1 922 ? -35.090 11.287 28.941 1.00 98.50 922 ARG A O 1
ATOM 6764 N N . ASN A 1 923 ? -37.307 11.500 29.303 1.00 98.00 923 ASN A N 1
ATOM 6765 C CA . ASN A 1 923 ? -37.274 11.758 30.742 1.00 98.00 923 ASN A CA 1
ATOM 6766 C C . ASN A 1 923 ? -36.279 12.869 31.133 1.00 98.00 923 ASN A C 1
ATOM 6768 O O . ASN A 1 923 ? -35.580 12.735 32.134 1.00 98.00 923 ASN A O 1
ATOM 6772 N N . VAL A 1 924 ? -36.152 13.928 30.330 1.00 98.25 924 VAL A N 1
ATOM 6773 C CA . VAL A 1 924 ? -35.198 15.021 30.576 1.00 98.25 924 VAL A CA 1
ATOM 6774 C C . VAL A 1 924 ? -35.889 16.378 30.518 1.00 98.25 924 VAL A C 1
ATOM 6776 O O . VAL A 1 924 ? -36.713 16.642 29.640 1.00 98.25 924 VAL A O 1
ATOM 6779 N N . GLY A 1 925 ? -35.538 17.244 31.463 1.00 97.56 925 GLY A N 1
ATOM 6780 C CA . GLY A 1 925 ? -36.023 18.617 31.533 1.00 97.56 925 GLY A CA 1
ATOM 6781 C C . GLY A 1 925 ? -34.945 19.661 31.314 1.00 97.56 925 GLY A C 1
ATOM 6782 O O . GLY A 1 925 ? -33.789 19.445 31.669 1.00 97.56 925 GLY A O 1
ATOM 6783 N N . VAL A 1 926 ? -35.347 20.830 30.827 1.00 98.38 926 VAL A N 1
ATOM 6784 C CA . VAL A 1 926 ? -34.597 22.076 31.022 1.00 98.38 926 VAL A CA 1
ATOM 6785 C C . VAL A 1 926 ? -35.365 22.911 32.038 1.00 98.38 926 VAL A C 1
ATOM 6787 O O . VAL A 1 926 ? -36.466 23.361 31.741 1.00 98.38 926 VAL A O 1
ATOM 6790 N N . ALA A 1 927 ? -34.810 23.087 33.235 1.00 97.38 927 ALA A N 1
ATOM 6791 C CA . ALA A 1 927 ? -35.483 23.740 34.352 1.00 97.38 927 ALA A CA 1
ATOM 6792 C C . ALA A 1 927 ? -35.511 25.265 34.230 1.00 97.38 927 ALA A C 1
ATOM 6794 O O . ALA A 1 927 ? -36.551 25.876 34.464 1.00 97.38 927 ALA A O 1
ATOM 6795 N N . SER A 1 928 ? -34.393 25.871 33.830 1.00 97.12 928 SER A N 1
ATOM 6796 C CA . SER A 1 928 ? -34.279 27.316 33.641 1.00 97.12 928 SER A CA 1
ATOM 6797 C C . SER A 1 928 ? -33.198 27.671 32.618 1.00 97.12 928 SER A C 1
ATOM 6799 O O . SER A 1 928 ? -32.364 26.835 32.254 1.00 97.12 928 SER A O 1
ATOM 6801 N N . GLY A 1 929 ? -33.218 28.918 32.146 1.00 97.00 929 GLY A N 1
ATOM 6802 C CA . GLY A 1 929 ? -32.247 29.456 31.196 1.00 97.00 929 GLY A CA 1
ATOM 6803 C C . GLY A 1 929 ? -32.873 30.395 30.166 1.00 97.00 929 GLY A C 1
ATOM 6804 O O . GLY A 1 929 ? -34.080 30.647 30.188 1.00 97.00 929 GLY A O 1
ATOM 6805 N N . GLU A 1 930 ? -32.041 30.890 29.250 1.00 97.19 930 GLU A N 1
ATOM 6806 C CA . GLU A 1 930 ? -32.467 31.665 28.081 1.00 97.19 930 GLU A CA 1
ATOM 6807 C C . GLU A 1 930 ? -31.841 31.068 26.813 1.00 97.19 930 GLU A C 1
ATOM 6809 O O . GLU A 1 930 ? -30.616 30.952 26.702 1.00 97.19 930 GLU A O 1
ATOM 6814 N N . ILE A 1 931 ? -32.686 30.675 25.859 1.00 97.44 931 ILE A N 1
ATOM 6815 C CA . ILE A 1 931 ? -32.301 29.884 24.690 1.00 97.44 931 ILE A CA 1
ATOM 6816 C C . ILE A 1 931 ? -32.680 30.607 23.395 1.00 97.44 931 ILE A C 1
ATOM 6818 O O . ILE A 1 931 ? -33.821 31.009 23.182 1.00 97.44 931 ILE A O 1
ATOM 6822 N N . GLY A 1 932 ? -31.730 30.665 22.471 1.00 94.31 932 GLY A N 1
ATOM 6823 C CA . GLY A 1 932 ? -31.881 31.218 21.135 1.00 94.31 932 GLY A CA 1
ATOM 6824 C C . GLY A 1 932 ? -31.649 32.726 21.060 1.00 94.31 932 GLY A C 1
ATOM 6825 O O . GLY A 1 932 ? -31.154 33.371 21.979 1.00 94.31 932 GLY A O 1
ATOM 6826 N N . SER A 1 933 ? -31.955 33.279 19.892 1.00 93.06 933 SER A N 1
ATOM 6827 C CA . SER A 1 933 ? -31.862 34.703 19.601 1.00 93.06 933 SER A CA 1
ATOM 6828 C C . SER A 1 933 ? -32.842 35.079 18.494 1.00 93.06 933 SER A C 1
ATOM 6830 O O . SER A 1 933 ? -33.210 34.264 17.648 1.00 93.06 933 SER A O 1
ATOM 6832 N N . ASP A 1 934 ? -33.206 36.354 18.434 1.00 90.19 934 ASP A N 1
ATOM 6833 C CA . ASP A 1 934 ? -34.205 36.904 17.507 1.00 90.19 934 ASP A CA 1
ATOM 6834 C C . ASP A 1 934 ? -33.922 36.706 16.004 1.00 90.19 934 ASP A C 1
ATOM 6836 O O . ASP A 1 934 ? -34.778 36.971 15.161 1.00 90.19 934 ASP A O 1
ATOM 6840 N N . ASN A 1 935 ? -32.711 36.288 15.642 1.00 91.62 935 ASN A N 1
ATOM 6841 C CA . ASN A 1 935 ? -32.278 36.026 14.270 1.00 91.62 935 ASN A CA 1
ATOM 6842 C C . ASN A 1 935 ? -32.104 34.529 13.960 1.00 91.62 935 ASN A C 1
ATOM 6844 O O . ASN A 1 935 ? -31.580 34.192 12.897 1.00 91.62 935 ASN A O 1
ATOM 6848 N N . ARG A 1 936 ? -32.514 33.634 14.865 1.00 92.00 936 ARG A N 1
ATOM 6849 C CA . ARG A 1 936 ? -32.280 32.193 14.753 1.00 92.00 936 ARG A CA 1
ATOM 6850 C C . ARG A 1 936 ? -33.591 31.413 14.731 1.00 92.00 936 ARG A C 1
ATOM 6852 O O . ARG A 1 936 ? -34.436 31.593 15.600 1.00 92.00 936 ARG A O 1
ATOM 6859 N N . SER A 1 937 ? -33.756 30.550 13.733 1.00 93.75 937 SER A N 1
ATOM 6860 C CA . SER A 1 937 ? -34.922 29.664 13.597 1.00 93.75 937 SER A CA 1
ATOM 6861 C C . SER A 1 937 ? -34.604 28.245 14.058 1.00 93.75 937 SER A C 1
ATOM 6863 O O . SER A 1 937 ? -33.434 27.915 14.259 1.00 93.75 937 SER A O 1
ATOM 6865 N N . PHE A 1 938 ? -35.633 27.393 14.129 1.00 94.19 938 PHE A N 1
ATOM 6866 C CA . PHE A 1 938 ? -35.498 25.970 14.464 1.00 94.19 938 PHE A CA 1
ATOM 6867 C C . PHE A 1 938 ? -34.903 25.768 15.853 1.00 94.19 938 PHE A C 1
ATOM 6869 O O . PHE A 1 938 ? -33.928 25.044 16.032 1.00 94.19 938 PHE A O 1
ATOM 6876 N N . ILE A 1 939 ? -35.478 26.460 16.834 1.00 95.81 939 ILE A N 1
ATOM 6877 C CA . ILE A 1 939 ? -35.059 26.398 18.228 1.00 95.81 939 ILE A CA 1
ATOM 6878 C C . ILE A 1 939 ? -36.081 25.587 19.018 1.00 95.81 939 ILE A C 1
ATOM 6880 O O . ILE A 1 939 ? -37.284 25.798 18.888 1.00 95.81 939 ILE A O 1
ATOM 6884 N N . GLY A 1 940 ? -35.585 24.679 19.849 1.00 97.06 940 GLY A N 1
ATOM 6885 C CA . GLY A 1 940 ? -36.334 24.096 20.950 1.00 97.06 940 GLY A CA 1
ATOM 6886 C C . GLY A 1 940 ? -35.410 23.829 22.120 1.00 97.06 940 GLY A C 1
ATOM 6887 O O . GLY A 1 940 ? -34.205 23.664 21.912 1.00 97.06 940 GLY A O 1
ATOM 6888 N N . ALA A 1 941 ? -35.946 23.843 23.342 1.00 97.94 941 ALA A N 1
ATOM 6889 C CA . ALA A 1 941 ? -35.120 23.699 24.537 1.00 97.94 941 ALA A CA 1
ATOM 6890 C C . ALA A 1 941 ? -34.476 22.313 24.629 1.00 97.94 941 ALA A C 1
ATOM 6892 O O . ALA A 1 941 ? -33.342 22.191 25.088 1.00 97.94 941 ALA A O 1
ATOM 6893 N N . ILE A 1 942 ? -35.164 21.282 24.130 1.00 98.50 942 ILE A N 1
ATOM 6894 C CA . ILE A 1 942 ? -34.614 19.932 24.027 1.00 98.50 942 ILE A CA 1
ATOM 6895 C C . ILE A 1 942 ? -33.891 19.758 22.696 1.00 98.50 942 ILE A C 1
ATOM 6897 O O . ILE A 1 942 ? -32.719 19.398 22.703 1.00 98.50 942 ILE A O 1
ATOM 6901 N N . ALA A 1 943 ? -34.545 20.038 21.564 1.00 98.12 943 ALA A N 1
ATOM 6902 C CA . ALA A 1 943 ? -33.919 19.915 20.249 1.00 98.12 943 ALA A CA 1
ATOM 6903 C C . ALA A 1 943 ? -34.354 21.006 19.266 1.00 98.12 943 ALA A C 1
ATOM 6905 O O . ALA A 1 943 ? -35.534 21.330 19.150 1.00 98.12 943 ALA A O 1
ATOM 6906 N N . GLY A 1 944 ? -33.412 21.533 18.485 1.00 96.88 944 GLY A N 1
ATOM 6907 C CA . GLY A 1 944 ? -33.730 22.466 17.402 1.00 96.88 944 GLY A CA 1
ATOM 6908 C C . GLY A 1 944 ? -34.336 21.788 16.168 1.00 96.88 944 GLY A C 1
ATOM 6909 O O . GLY A 1 944 ? -35.395 22.181 15.673 1.00 96.88 944 GLY A O 1
ATOM 6910 N N . TRP A 1 945 ? -33.678 20.736 15.686 1.00 96.25 945 TRP A N 1
ATOM 6911 C CA . TRP A 1 945 ? -34.017 20.037 14.451 1.00 96.25 945 TRP A CA 1
ATOM 6912 C C . TRP A 1 945 ? -34.036 18.524 14.656 1.00 96.25 945 TRP A C 1
ATOM 6914 O O . TRP A 1 945 ? -33.055 17.941 15.118 1.00 96.25 945 TRP A O 1
ATOM 6924 N N . SER A 1 946 ? -35.126 17.882 14.242 1.00 95.56 946 SER A N 1
ATOM 6925 C CA . SER A 1 946 ? -35.278 16.429 14.262 1.00 95.56 946 SER A CA 1
ATOM 6926 C C . SER A 1 946 ? -35.429 15.850 12.855 1.00 95.56 946 SER A C 1
ATOM 6928 O O . SER A 1 946 ? -36.259 16.306 12.059 1.00 95.56 946 SER A O 1
ATOM 6930 N N . ASN A 1 947 ? -34.635 14.813 12.584 1.00 92.88 947 ASN A N 1
ATOM 6931 C CA . ASN A 1 947 ? -34.761 13.928 11.430 1.00 92.88 947 ASN A CA 1
ATOM 6932 C C . ASN A 1 947 ? -35.400 12.590 11.847 1.00 92.88 947 ASN A C 1
ATOM 6934 O O . ASN A 1 947 ? -34.885 11.540 11.476 1.00 92.88 947 ASN A O 1
ATOM 6938 N N . GLY A 1 948 ? -36.477 12.626 12.642 1.00 91.25 948 GLY A N 1
ATOM 6939 C CA . GLY A 1 948 ? -37.270 11.442 13.009 1.00 91.25 948 GLY A CA 1
ATOM 6940 C C . GLY A 1 948 ? -37.018 10.900 14.415 1.00 91.25 948 GLY A C 1
ATOM 6941 O O . GLY A 1 948 ? -37.334 9.752 14.680 1.00 91.25 948 GLY A O 1
ATOM 6942 N N . ALA A 1 949 ? -36.443 11.702 15.313 1.00 96.19 949 ALA A N 1
ATOM 6943 C CA . ALA A 1 949 ? -36.222 11.308 16.702 1.00 96.19 949 ALA A CA 1
ATOM 6944 C C . ALA A 1 949 ? -37.518 11.275 17.527 1.00 96.19 949 ALA A C 1
ATOM 6946 O O . ALA A 1 949 ? -38.418 12.100 17.313 1.00 96.19 949 ALA A O 1
ATOM 6947 N N . ASP A 1 950 ? -37.536 10.404 18.538 1.00 98.31 950 ASP A N 1
ATOM 6948 C CA . ASP A 1 950 ? -38.594 10.330 19.544 1.00 98.31 950 ASP A CA 1
ATOM 6949 C C . ASP A 1 950 ? -38.288 11.221 20.752 1.00 98.31 950 ASP A C 1
ATOM 6951 O O . ASP A 1 950 ? -37.189 11.190 21.311 1.00 98.31 950 ASP A O 1
ATOM 6955 N N . PHE A 1 951 ? -39.296 11.970 21.201 1.00 98.69 951 PHE A N 1
ATOM 6956 C CA . PHE A 1 951 ? -39.241 12.819 22.390 1.00 98.69 951 PHE A CA 1
ATOM 6957 C C . PHE A 1 951 ? -40.310 12.377 23.384 1.00 98.69 951 PHE A C 1
ATOM 6959 O O . PHE A 1 951 ? -41.505 12.514 23.115 1.00 98.69 951 PHE A O 1
ATOM 6966 N N . ILE A 1 952 ? -39.895 11.825 24.525 1.00 98.69 952 ILE A N 1
ATOM 6967 C CA . ILE A 1 952 ? -40.805 11.166 25.471 1.00 98.69 952 ILE A CA 1
ATOM 6968 C C . ILE A 1 952 ? -40.587 11.716 26.876 1.00 98.69 952 ILE A C 1
ATOM 6970 O O . ILE A 1 952 ? -39.500 11.584 27.421 1.00 98.69 952 ILE A O 1
ATOM 6974 N N . ASN A 1 953 ? -41.624 12.248 27.519 1.00 98.31 953 ASN A N 1
ATOM 6975 C CA . ASN A 1 953 ? -41.531 12.734 28.902 1.00 98.31 953 ASN A CA 1
ATOM 6976 C C . ASN A 1 953 ? -40.483 13.851 29.077 1.00 98.31 953 ASN A C 1
ATOM 6978 O O . ASN A 1 953 ? -39.717 13.858 30.042 1.00 98.31 953 ASN A O 1
ATOM 6982 N N . CYS A 1 954 ? -40.407 14.769 28.112 1.00 98.75 954 CYS A N 1
ATOM 6983 C CA . CYS A 1 954 ? -39.461 15.882 28.140 1.00 98.75 954 CYS A CA 1
ATOM 6984 C C . CYS A 1 954 ? -40.158 17.203 28.459 1.00 98.75 954 CYS A C 1
ATOM 6986 O O . CYS A 1 954 ? -41.327 17.393 28.116 1.00 98.75 954 CYS A O 1
ATOM 6988 N N . TRP A 1 955 ? -39.443 18.145 29.073 1.00 98.62 955 TRP A N 1
ATOM 6989 C CA . TRP A 1 955 ? -40.057 19.415 29.450 1.00 98.62 955 TRP A CA 1
ATOM 6990 C C . TRP A 1 955 ? -39.146 20.630 29.378 1.00 98.62 955 TRP A C 1
ATOM 6992 O O . TRP A 1 955 ? -37.924 20.513 29.444 1.00 98.62 955 TRP A O 1
ATOM 7002 N N . ASN A 1 956 ? -39.770 21.801 29.240 1.00 98.56 956 ASN A N 1
ATOM 7003 C CA . ASN A 1 956 ? -39.079 23.082 29.167 1.00 98.56 956 ASN A CA 1
ATOM 7004 C C . ASN A 1 956 ? -39.649 24.116 30.145 1.00 98.56 956 ASN A C 1
ATOM 7006 O O . ASN A 1 956 ? -40.830 24.463 30.072 1.00 98.56 956 ASN A O 1
ATOM 7010 N N . GLY A 1 957 ? -38.782 24.647 31.003 1.00 97.88 957 GLY A N 1
ATOM 7011 C CA . GLY A 1 957 ? -38.986 25.833 31.832 1.00 97.88 957 GLY A CA 1
ATOM 7012 C C . GLY A 1 957 ? -38.111 27.030 31.448 1.00 97.88 957 GLY A C 1
ATOM 7013 O O . GLY A 1 957 ? -38.307 28.107 32.001 1.00 97.88 957 GLY A O 1
ATOM 7014 N N . ALA A 1 958 ? -37.186 26.882 30.494 1.00 98.00 958 ALA A N 1
ATOM 7015 C CA . ALA A 1 958 ? -36.376 27.987 29.989 1.00 98.00 958 ALA A CA 1
ATOM 7016 C C . ALA A 1 958 ? -37.157 28.878 29.012 1.00 98.00 958 ALA A C 1
ATOM 7018 O O . ALA A 1 958 ? -38.042 28.420 28.281 1.00 98.00 958 ALA A O 1
ATOM 7019 N N . ASP A 1 959 ? -36.773 30.150 28.962 1.00 98.19 959 ASP A N 1
ATOM 7020 C CA . ASP A 1 959 ? -37.326 31.108 28.013 1.00 98.19 959 ASP A CA 1
ATOM 7021 C C . ASP A 1 959 ? -36.636 30.980 26.652 1.00 98.19 959 ASP A C 1
ATOM 7023 O O . ASP A 1 959 ? -35.409 30.954 26.554 1.00 98.19 959 ASP A O 1
ATOM 7027 N N . ILE A 1 960 ? -37.425 30.933 25.580 1.00 98.06 960 ILE A N 1
ATOM 7028 C CA . ILE A 1 960 ? -36.949 30.816 24.202 1.00 98.06 960 ILE A CA 1
ATOM 7029 C C . ILE A 1 960 ? -37.183 32.129 23.452 1.00 98.06 960 ILE A C 1
ATOM 7031 O O . ILE A 1 960 ? -38.313 32.615 23.357 1.00 98.06 960 ILE A O 1
ATOM 7035 N N . ARG A 1 961 ? -36.120 32.665 22.843 1.00 96.56 961 ARG A N 1
ATOM 7036 C CA . ARG A 1 961 ? -36.162 33.773 21.876 1.00 96.56 961 ARG A CA 1
ATOM 7037 C C . ARG A 1 961 ? -35.708 33.276 20.509 1.00 96.56 961 ARG A C 1
ATOM 7039 O O . ARG A 1 961 ? -34.680 32.618 20.392 1.00 96.56 961 ARG A O 1
ATOM 7046 N N . CYS A 1 962 ? -36.465 33.563 19.457 1.00 95.81 962 CYS A N 1
ATOM 7047 C CA . CYS A 1 962 ? -36.180 33.039 18.120 1.00 95.81 962 CYS A CA 1
ATOM 7048 C C . CYS A 1 962 ? -36.653 33.986 17.009 1.00 95.81 962 CYS A C 1
ATOM 7050 O O . CYS A 1 962 ? -37.393 34.940 17.244 1.00 95.81 962 CYS A O 1
ATOM 7052 N N . SER A 1 963 ? -36.237 33.731 15.769 1.00 94.56 963 SER A N 1
ATOM 7053 C CA . SER A 1 963 ? -36.865 34.371 14.614 1.00 94.56 963 SER A CA 1
ATOM 7054 C C . SER A 1 963 ? -38.192 33.700 14.266 1.00 94.56 963 SER A C 1
ATOM 7056 O O . SER A 1 963 ? -39.159 34.413 14.091 1.00 94.56 963 SER A O 1
ATOM 7058 N N . GLY A 1 964 ? -38.279 32.365 14.236 1.00 91.56 964 GLY A N 1
ATOM 7059 C CA . GLY A 1 964 ? -39.496 31.605 13.902 1.00 91.56 964 GLY A CA 1
ATOM 7060 C C . GLY A 1 964 ? -39.230 30.096 13.826 1.00 91.56 964 GLY A C 1
ATOM 7061 O O . GLY A 1 964 ? -38.135 29.648 14.178 1.00 91.56 964 GLY A O 1
ATOM 7062 N N . TRP A 1 965 ? -40.191 29.299 13.352 1.00 94.12 965 TRP A N 1
ATOM 7063 C CA . TRP A 1 965 ? -40.053 27.837 13.159 1.00 94.12 965 TRP A CA 1
ATOM 7064 C C . TRP A 1 965 ? -39.550 27.085 14.403 1.00 94.12 965 TRP A C 1
ATOM 7066 O O . TRP A 1 965 ? -38.672 26.231 14.295 1.00 94.12 965 TRP A O 1
ATOM 7076 N N . SER A 1 966 ? -40.029 27.464 15.586 1.00 96.25 966 SER A N 1
ATOM 7077 C CA . SER A 1 966 ? -39.434 27.096 16.878 1.00 96.25 966 SER A CA 1
ATOM 7078 C C . SER A 1 966 ? -40.495 26.642 17.880 1.00 96.25 966 SER A C 1
ATOM 7080 O O . SER A 1 966 ? -41.637 27.087 17.808 1.00 96.25 966 SER A O 1
ATOM 7082 N N . GLY A 1 967 ? -40.145 25.753 18.806 1.00 96.75 967 GLY A N 1
ATOM 7083 C CA . GLY A 1 967 ? -41.081 25.199 19.782 1.00 96.75 967 GLY A CA 1
ATOM 7084 C C . GLY A 1 967 ? -40.486 25.083 21.177 1.00 96.75 967 GLY A C 1
ATOM 7085 O O . GLY A 1 967 ? -39.271 25.053 21.312 1.00 96.75 967 GLY A O 1
ATOM 7086 N N . GLY A 1 968 ? -41.312 24.986 22.220 1.00 97.81 968 GLY A N 1
ATOM 7087 C CA . GLY A 1 968 ? -40.813 24.821 23.595 1.00 97.81 968 GLY A CA 1
ATOM 7088 C C . GLY A 1 968 ? -39.934 23.578 23.779 1.00 97.81 968 GLY A C 1
ATOM 7089 O O . GLY A 1 968 ? -38.907 23.633 24.448 1.00 97.81 968 GLY A O 1
ATOM 7090 N N . ILE A 1 969 ? -40.280 22.467 23.122 1.00 98.62 969 ILE A N 1
ATOM 7091 C CA . ILE A 1 969 ? -39.525 21.206 23.188 1.00 98.62 969 ILE A CA 1
ATOM 7092 C C . ILE A 1 969 ? -38.689 21.011 21.927 1.00 98.62 969 ILE A C 1
ATOM 7094 O O . ILE A 1 969 ? -37.469 20.849 22.015 1.00 98.62 969 ILE A O 1
ATOM 7098 N N . VAL A 1 970 ? -39.345 21.046 20.762 1.00 98.31 970 VAL A N 1
ATOM 7099 C CA . VAL A 1 970 ? -38.728 20.771 19.458 1.00 98.31 970 VAL A CA 1
ATOM 7100 C C . VAL A 1 970 ? -38.948 21.943 18.508 1.00 98.31 970 VAL A C 1
ATOM 7102 O O . VAL A 1 970 ? -40.079 22.385 18.315 1.00 98.31 970 VAL A O 1
ATOM 7105 N N . GLY A 1 971 ? -37.896 22.421 17.847 1.00 97.06 971 GLY A N 1
ATOM 7106 C CA . GLY A 1 971 ? -38.038 23.464 16.831 1.00 97.06 971 GLY A CA 1
ATOM 7107 C C . GLY A 1 971 ? -38.804 22.973 15.601 1.00 97.06 971 GLY A C 1
ATOM 7108 O O . GLY A 1 971 ? -39.914 23.426 15.314 1.00 97.06 971 GLY A O 1
ATOM 7109 N N . THR A 1 972 ? -38.239 22.000 14.884 1.00 95.25 972 THR A N 1
ATOM 7110 C CA . THR A 1 972 ? -38.894 21.388 13.719 1.00 95.25 972 THR A CA 1
ATOM 7111 C C . THR A 1 972 ? -38.608 19.896 13.573 1.00 95.25 972 THR A C 1
ATOM 7113 O O . THR A 1 972 ? -37.529 19.425 13.931 1.00 95.25 972 THR A O 1
ATOM 7116 N N . VAL A 1 973 ? -39.558 19.176 12.971 1.00 93.88 973 VAL A N 1
ATOM 7117 C CA . VAL A 1 973 ? -39.384 17.807 12.467 1.00 93.88 973 VAL A CA 1
ATOM 7118 C C . VAL A 1 973 ? -39.557 17.825 10.946 1.00 93.88 973 VAL A C 1
ATOM 7120 O O . VAL A 1 973 ? -40.574 18.328 10.454 1.00 93.88 973 VAL A O 1
ATOM 7123 N N . ARG A 1 974 ? -38.549 17.366 10.188 1.00 87.00 974 ARG A N 1
ATOM 7124 C CA . ARG A 1 974 ? -38.506 17.550 8.718 1.00 87.00 974 ARG A CA 1
ATOM 7125 C C . ARG A 1 974 ? -38.228 16.317 7.867 1.00 87.00 974 ARG A C 1
ATOM 7127 O O . ARG A 1 974 ? -38.636 16.337 6.709 1.00 87.00 974 ARG A O 1
ATOM 7134 N N . ASP A 1 975 ? -37.578 15.304 8.417 1.00 80.19 975 ASP A N 1
ATOM 7135 C CA . ASP A 1 975 ? -37.212 14.054 7.743 1.00 80.19 975 ASP A CA 1
ATOM 7136 C C . ASP A 1 975 ? -37.292 12.899 8.760 1.00 80.19 975 ASP A C 1
ATOM 7138 O O . ASP A 1 975 ? -37.526 13.156 9.940 1.00 80.19 975 ASP A O 1
ATOM 7142 N N . GLY A 1 976 ? -37.078 11.651 8.322 1.00 73.06 976 GLY A N 1
ATOM 7143 C CA . GLY A 1 976 ? -36.814 10.518 9.226 1.00 73.06 976 GLY A CA 1
ATOM 7144 C C . GLY A 1 976 ? -37.877 9.431 9.343 1.00 73.06 976 GLY A C 1
ATOM 7145 O O . GLY A 1 976 ? -37.589 8.399 9.938 1.00 73.06 976 GLY A O 1
ATOM 7146 N N . GLY A 1 977 ? -39.055 9.613 8.741 1.00 84.81 977 GLY A N 1
ATOM 7147 C CA . GLY A 1 977 ? -40.153 8.648 8.834 1.00 84.81 977 GLY A CA 1
ATOM 7148 C C . GLY A 1 977 ? -41.109 8.942 9.990 1.00 84.81 977 GLY A C 1
ATOM 7149 O O . GLY A 1 977 ? -41.447 10.105 10.229 1.00 84.81 977 GLY A O 1
ATOM 7150 N N . ASP A 1 978 ? -41.559 7.877 10.655 1.00 90.88 978 ASP A N 1
ATOM 7151 C CA . ASP A 1 978 ? -42.516 7.931 11.762 1.00 90.88 978 ASP A CA 1
ATOM 7152 C C . ASP A 1 978 ? -41.797 8.289 13.070 1.00 90.88 978 ASP A C 1
ATOM 7154 O O . ASP A 1 978 ? -40.803 7.650 13.415 1.00 90.88 978 ASP A O 1
ATOM 7158 N N . SER A 1 979 ? -42.299 9.271 13.820 1.00 94.69 979 SER A N 1
ATOM 7159 C CA . SER A 1 979 ? -41.761 9.599 15.147 1.00 94.69 979 SER A CA 1
ATOM 7160 C C . SER A 1 979 ? -42.817 10.141 16.112 1.00 94.69 979 SER A C 1
ATOM 7162 O O . SER A 1 979 ? -43.931 10.509 15.721 1.00 94.69 979 SER A O 1
ATOM 7164 N N . ILE A 1 980 ? -42.489 10.184 17.407 1.00 97.25 980 ILE A N 1
ATOM 7165 C CA . ILE A 1 980 ? -43.420 10.640 18.447 1.00 97.25 980 ILE A CA 1
ATOM 7166 C C . ILE A 1 980 ? -42.883 11.807 19.280 1.00 97.25 980 ILE A C 1
ATOM 7168 O O . ILE A 1 980 ? -41.717 11.858 19.666 1.00 97.25 980 ILE A O 1
ATOM 7172 N N . ILE A 1 981 ? -43.781 12.730 19.630 1.00 98.56 981 ILE A N 1
ATOM 7173 C CA . ILE A 1 981 ? -43.576 13.713 20.701 1.00 98.56 981 ILE A CA 1
ATOM 7174 C C . ILE A 1 981 ? -44.667 13.451 21.733 1.00 98.56 981 ILE A C 1
ATOM 7176 O O . ILE A 1 981 ? -45.824 13.819 21.519 1.00 98.56 981 ILE A O 1
ATOM 7180 N N . ARG A 1 982 ? -44.326 12.764 22.826 1.00 98.44 982 ARG A N 1
ATOM 7181 C CA . ARG A 1 982 ? -45.318 12.239 23.766 1.00 98.44 982 ARG A CA 1
ATOM 7182 C C . ARG A 1 982 ? -45.012 12.564 25.214 1.00 98.44 982 ARG A C 1
ATOM 7184 O O . ARG A 1 982 ? -43.897 12.354 25.680 1.00 98.44 982 ARG A O 1
ATOM 7191 N N . GLY A 1 983 ? -46.035 12.964 25.964 1.00 98.00 983 GLY A N 1
ATOM 7192 C CA . GLY A 1 983 ? -45.866 13.203 27.393 1.00 98.00 983 GLY A CA 1
ATOM 7193 C C . GLY A 1 983 ? -44.993 14.420 27.668 1.00 98.00 983 GLY A C 1
ATOM 7194 O O . GLY A 1 983 ? -44.311 14.436 28.683 1.00 98.00 983 GLY A O 1
ATOM 7195 N N . CYS A 1 984 ? -44.934 15.394 26.761 1.00 98.75 984 CYS A N 1
ATOM 7196 C CA . CYS A 1 984 ? -44.041 16.540 26.891 1.00 98.75 984 CYS A CA 1
ATOM 7197 C C . CYS A 1 984 ? -44.803 17.796 27.310 1.00 98.75 984 CYS A C 1
ATOM 7199 O O . CYS A 1 984 ? -45.961 17.982 26.931 1.00 98.75 984 CYS A O 1
ATOM 7201 N N . TYR A 1 985 ? -44.152 18.690 28.054 1.00 98.69 985 TYR A N 1
ATOM 7202 C CA . TYR A 1 985 ? -44.801 19.927 28.482 1.00 98.69 985 TYR A CA 1
ATOM 7203 C C . TYR A 1 985 ? -43.891 21.149 28.488 1.00 98.69 985 TYR A C 1
ATOM 7205 O O . TYR A 1 985 ? -42.693 21.059 28.742 1.00 98.69 985 TYR A O 1
ATOM 7213 N N . ASN A 1 986 ? -44.483 22.313 28.236 1.00 98.56 986 ASN A N 1
ATOM 7214 C CA . ASN A 1 986 ? -43.779 23.590 28.237 1.00 98.56 986 ASN A CA 1
ATOM 7215 C C . ASN A 1 986 ? -44.416 24.570 29.226 1.00 98.56 986 ASN A C 1
ATOM 7217 O O . ASN A 1 986 ? -45.618 24.838 29.163 1.00 98.56 986 ASN A O 1
ATOM 7221 N N . ILE A 1 987 ? -43.594 25.120 30.117 1.00 97.69 987 ILE A N 1
ATOM 7222 C CA . ILE A 1 987 ? -43.959 26.197 31.048 1.00 97.69 987 ILE A CA 1
ATOM 7223 C C . ILE A 1 987 ? -43.139 27.475 30.810 1.00 97.69 987 ILE A C 1
ATOM 7225 O O . ILE A 1 987 ? -43.574 28.548 31.222 1.00 97.69 987 ILE A O 1
ATOM 7229 N N . GLY A 1 988 ? -41.999 27.381 30.114 1.00 97.00 988 GLY A N 1
ATOM 7230 C CA . GLY A 1 988 ? -41.193 28.534 29.703 1.00 97.00 988 GLY A CA 1
ATOM 7231 C C . GLY A 1 988 ? -41.848 29.351 28.585 1.00 97.00 988 GLY A C 1
ATOM 7232 O O . GLY A 1 988 ? -42.707 28.853 27.850 1.00 97.00 988 GLY A O 1
ATOM 7233 N N . SER A 1 989 ? -41.472 30.623 28.444 1.00 97.88 989 SER A N 1
ATOM 7234 C CA . SER A 1 989 ? -42.010 31.455 27.361 1.00 97.88 989 SER A CA 1
ATOM 7235 C C . SER A 1 989 ? -41.347 31.140 26.015 1.00 97.88 989 SER A C 1
ATOM 7237 O O . SER A 1 989 ? -40.173 30.794 25.955 1.00 97.88 989 SER A O 1
ATOM 7239 N N . VAL A 1 990 ? -42.087 31.272 24.911 1.00 97.94 990 VAL A N 1
ATOM 7240 C CA . VAL A 1 990 ? -41.560 31.143 23.544 1.00 97.94 990 VAL A CA 1
ATOM 7241 C C . VAL A 1 990 ? -41.923 32.404 22.770 1.00 97.94 990 VAL A C 1
ATOM 7243 O O . VAL A 1 990 ? -43.094 32.650 22.489 1.00 97.94 990 VAL A O 1
ATOM 7246 N N . THR A 1 991 ? -40.922 33.221 22.446 1.00 96.81 991 THR A N 1
ATOM 7247 C CA . THR A 1 991 ? -41.094 34.518 21.778 1.00 96.81 991 THR A CA 1
ATOM 7248 C C . THR A 1 991 ? -40.382 34.535 20.428 1.00 96.81 991 THR A C 1
ATOM 7250 O O . THR A 1 991 ? -39.198 34.203 20.341 1.00 96.81 991 THR A O 1
ATOM 7253 N N . ALA A 1 992 ? -41.089 34.951 19.376 1.00 95.19 992 ALA A N 1
ATOM 7254 C CA . ALA A 1 992 ? -40.587 34.980 18.007 1.00 95.19 992 ALA A CA 1
ATOM 7255 C C . ALA A 1 992 ? -40.911 36.279 17.255 1.00 95.19 992 ALA A C 1
ATOM 7257 O O . ALA A 1 992 ? -41.943 36.901 17.501 1.00 95.19 992 ALA A O 1
ATOM 7258 N N . ARG A 1 993 ? -40.054 36.647 16.292 1.00 92.25 993 ARG A N 1
ATOM 7259 C CA . ARG A 1 993 ? -40.240 37.804 15.382 1.00 92.25 993 ARG A CA 1
ATOM 7260 C C . ARG A 1 993 ? -40.904 37.472 14.036 1.00 92.25 993 ARG A C 1
ATOM 7262 O O . ARG A 1 993 ? -41.075 38.342 13.191 1.00 92.25 993 ARG A O 1
ATOM 7269 N N . ASP A 1 994 ? -41.214 36.209 13.803 1.00 88.38 994 ASP A N 1
ATOM 7270 C CA . ASP A 1 994 ? -41.863 35.655 12.612 1.00 88.38 994 ASP A CA 1
ATOM 7271 C C . ASP A 1 994 ? -42.815 34.536 13.075 1.00 88.38 994 ASP A C 1
ATOM 7273 O O . ASP A 1 994 ? -43.095 34.413 14.269 1.00 88.38 994 ASP A O 1
ATOM 7277 N N . GLY A 1 995 ? -43.349 33.736 12.156 1.00 84.81 995 GLY A N 1
ATOM 7278 C CA . GLY A 1 995 ? -44.258 32.634 12.447 1.00 84.81 995 GLY A CA 1
ATOM 7279 C C . GLY A 1 995 ? -43.623 31.242 12.598 1.00 84.81 995 GLY A C 1
ATOM 7280 O O . GLY A 1 995 ? -42.409 31.045 12.635 1.00 84.81 995 GLY A O 1
ATOM 7281 N N . ALA A 1 996 ? -44.501 30.249 12.654 1.00 90.38 996 ALA A N 1
ATOM 7282 C CA . ALA A 1 996 ? -44.314 28.814 12.853 1.00 90.38 996 ALA A CA 1
ATOM 7283 C C . ALA A 1 996 ? -43.819 28.467 14.259 1.00 90.38 996 ALA A C 1
ATOM 7285 O O . ALA A 1 996 ? -42.831 27.754 14.425 1.00 90.38 996 ALA A O 1
ATOM 7286 N N . VAL A 1 997 ? -44.493 29.008 15.277 1.00 95.88 997 VAL A N 1
ATOM 7287 C CA . VAL A 1 997 ? -44.045 28.920 16.673 1.00 95.88 997 VAL A CA 1
ATOM 7288 C C . VAL A 1 997 ? -45.054 28.166 17.526 1.00 95.88 997 VAL A C 1
ATOM 7290 O O . VAL A 1 997 ? -46.241 28.474 17.478 1.00 95.88 997 VAL A O 1
ATOM 7293 N N . GLY A 1 998 ? -44.596 27.181 18.300 1.00 97.25 998 GLY A N 1
ATOM 7294 C CA . GLY A 1 998 ? -45.460 26.324 19.115 1.00 97.25 998 GLY A CA 1
ATOM 7295 C C . GLY A 1 998 ? -45.033 26.231 20.577 1.00 97.25 998 GLY A C 1
ATOM 7296 O O . GLY A 1 998 ? -43.848 26.294 20.885 1.00 97.25 998 GLY A O 1
ATOM 7297 N N . GLY A 1 999 ? -45.971 26.002 21.494 1.00 97.88 999 GLY A N 1
ATOM 7298 C CA . GLY A 1 999 ? -45.612 25.702 22.885 1.00 97.88 999 GLY A CA 1
ATOM 7299 C C . GLY A 1 999 ? -44.855 24.377 23.033 1.00 97.88 999 GLY A C 1
ATOM 7300 O O . GLY A 1 999 ? -43.970 24.273 23.868 1.00 97.88 999 GLY A O 1
ATOM 7301 N N . ILE A 1 1000 ? -45.113 23.382 22.178 1.00 98.62 1000 ILE A N 1
ATOM 7302 C CA . ILE A 1 1000 ? -44.395 22.096 22.174 1.00 98.62 1000 ILE A CA 1
ATOM 7303 C C . ILE A 1 1000 ? -43.491 21.976 20.950 1.00 98.62 1000 ILE A C 1
ATOM 7305 O O . ILE A 1 1000 ? -42.291 21.734 21.096 1.00 98.62 1000 ILE A O 1
ATOM 7309 N N . VAL A 1 1001 ? -44.050 22.164 19.752 1.00 98.25 1001 VAL A N 1
ATOM 7310 C CA . VAL A 1 1001 ? -43.327 22.010 18.484 1.00 98.25 1001 VAL A CA 1
ATOM 7311 C C . VAL A 1 1001 ? -43.575 23.182 17.540 1.00 98.25 1001 VAL A C 1
ATOM 7313 O O . VAL A 1 1001 ? -44.713 23.568 17.303 1.00 98.25 1001 VAL A O 1
ATOM 7316 N N . GLY A 1 1002 ? -42.524 23.758 16.963 1.00 96.94 1002 GLY A N 1
ATOM 7317 C CA . GLY A 1 1002 ? -42.681 24.878 16.031 1.00 96.94 1002 GLY A CA 1
ATOM 7318 C C . GLY A 1 1002 ? -43.302 24.458 14.706 1.00 96.94 1002 GLY A C 1
ATOM 7319 O O . GLY A 1 1002 ? -44.334 24.981 14.284 1.00 96.94 1002 GLY A O 1
ATOM 7320 N N . HIS A 1 1003 ? -42.681 23.479 14.049 1.00 95.31 1003 HIS A N 1
ATOM 7321 C CA . HIS A 1 1003 ? -43.077 23.063 12.707 1.00 95.31 1003 HIS A CA 1
ATOM 7322 C C . HIS A 1 1003 ? -42.976 21.555 12.467 1.00 95.31 1003 HIS A C 1
ATOM 7324 O O . HIS A 1 1003 ? -41.884 20.979 12.534 1.00 95.31 1003 HIS A O 1
ATOM 7330 N N . LEU A 1 1004 ? -44.105 20.964 12.071 1.00 94.31 1004 LEU A N 1
ATOM 7331 C CA . LEU A 1 1004 ? -44.225 19.604 11.550 1.00 94.31 1004 LEU A CA 1
ATOM 7332 C C . LEU A 1 1004 ? -44.340 19.659 10.019 1.00 94.31 1004 LEU A C 1
ATOM 7334 O O . LEU A 1 1004 ? -45.310 20.202 9.483 1.00 94.31 1004 LEU A O 1
ATOM 7338 N N . SER A 1 1005 ? -43.321 19.148 9.326 1.00 88.50 1005 SER A N 1
ATOM 7339 C CA . SER A 1 1005 ? -43.215 19.150 7.861 1.00 88.50 1005 SER A CA 1
ATOM 7340 C C . SER A 1 1005 ? -44.025 18.024 7.212 1.00 88.50 1005 SER A C 1
ATOM 7342 O O . SER A 1 1005 ? -44.223 16.981 7.824 1.00 88.50 1005 SER A O 1
ATOM 7344 N N . ALA A 1 1006 ? -44.403 18.189 5.940 1.00 81.19 1006 ALA A N 1
ATOM 7345 C CA . ALA A 1 1006 ? -44.915 17.090 5.105 1.00 81.19 1006 ALA A CA 1
ATOM 7346 C C . ALA A 1 1006 ? -43.792 16.188 4.536 1.00 81.19 1006 ALA A C 1
ATOM 7348 O O . ALA A 1 1006 ? -44.075 15.185 3.883 1.00 81.19 1006 ALA A O 1
ATOM 7349 N N . GLY A 1 1007 ? -42.523 16.560 4.759 1.00 68.31 1007 GLY A N 1
ATOM 7350 C CA . GLY A 1 1007 ? -41.322 15.857 4.290 1.00 68.31 1007 GLY A CA 1
ATOM 7351 C C . GLY A 1 1007 ? -40.542 16.602 3.196 1.00 68.31 1007 GLY A C 1
ATOM 7352 O O . GLY A 1 1007 ? -41.093 17.411 2.445 1.00 68.31 1007 GLY A O 1
ATOM 7353 N N . GLY A 1 1008 ? -39.232 16.347 3.124 1.00 60.56 1008 GLY A N 1
ATOM 7354 C CA . GLY A 1 1008 ? -38.325 16.780 2.056 1.00 60.56 1008 GLY A CA 1
ATOM 7355 C C . GLY A 1 1008 ? -37.559 15.591 1.456 1.00 60.56 1008 GLY A C 1
ATOM 7356 O O . GLY A 1 1008 ? -37.605 14.480 1.969 1.00 60.56 1008 GLY A O 1
ATOM 7357 N N . ASN A 1 1009 ? -36.870 15.791 0.325 1.00 54.66 1009 ASN A N 1
ATOM 7358 C CA . ASN A 1 1009 ? -35.913 14.819 -0.245 1.00 54.66 1009 ASN A CA 1
ATOM 7359 C C . ASN A 1 1009 ? -36.432 13.382 -0.509 1.00 54.66 1009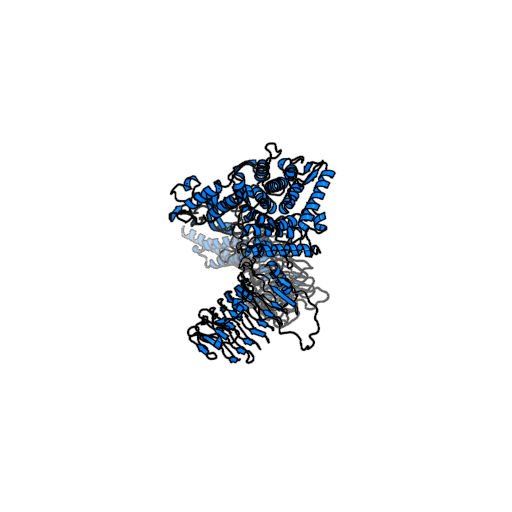 ASN A C 1
ATOM 7361 O O . ASN A 1 1009 ? -35.638 12.448 -0.588 1.00 54.66 1009 ASN A O 1
ATOM 7365 N N . GLY A 1 1010 ? -37.742 13.194 -0.699 1.00 56.25 1010 GLY A N 1
ATOM 7366 C CA . GLY A 1 1010 ? -38.330 11.887 -1.019 1.00 56.25 1010 GLY A CA 1
ATOM 7367 C C . GLY A 1 1010 ? -38.656 11.003 0.190 1.00 56.25 1010 GLY A C 1
ATOM 7368 O O . GLY A 1 1010 ? -38.960 9.829 -0.011 1.00 56.25 1010 GLY A O 1
ATOM 7369 N N . THR A 1 1011 ? -38.630 11.540 1.417 1.00 62.44 1011 THR A N 1
ATOM 7370 C CA . THR A 1 1011 ? -39.113 10.841 2.620 1.00 62.44 1011 THR A CA 1
ATOM 7371 C C . THR A 1 1011 ? -40.516 11.325 3.010 1.00 62.44 1011 THR A C 1
ATOM 7373 O O . THR A 1 1011 ? -40.863 12.484 2.786 1.00 62.44 1011 THR A O 1
ATOM 7376 N N . SER A 1 1012 ? -41.354 10.423 3.533 1.00 75.12 1012 SER A N 1
ATOM 7377 C CA . SER A 1 1012 ? -42.627 10.788 4.179 1.00 75.12 1012 SER A CA 1
ATOM 7378 C C . SER A 1 1012 ? -42.365 10.997 5.668 1.00 75.12 1012 SER A C 1
ATOM 7380 O O . SER A 1 1012 ? -41.628 10.210 6.256 1.00 75.12 1012 SER A O 1
ATOM 7382 N N . VAL A 1 1013 ? -42.937 12.047 6.256 1.00 85.31 1013 VAL A N 1
ATOM 7383 C CA . VAL A 1 1013 ? -42.832 12.351 7.692 1.00 85.31 1013 VAL A CA 1
ATOM 7384 C C . VAL A 1 1013 ? -44.211 12.179 8.318 1.00 85.31 1013 VAL A C 1
ATOM 7386 O O . VAL A 1 1013 ? -45.165 12.797 7.845 1.00 85.31 1013 VAL A O 1
ATOM 7389 N N . HIS A 1 1014 ? -44.309 11.351 9.360 1.00 91.44 1014 HIS A N 1
ATOM 7390 C CA . HIS A 1 1014 ? -45.519 11.181 10.172 1.00 91.44 1014 HIS A CA 1
ATOM 7391 C C . HIS A 1 1014 ? -45.151 11.352 11.643 1.00 91.44 1014 HIS A C 1
ATOM 7393 O O . HIS A 1 1014 ? -44.449 10.532 12.226 1.00 91.44 1014 HIS A O 1
ATOM 7399 N N . VAL A 1 1015 ? -45.585 12.457 12.244 1.00 95.12 1015 VAL A N 1
ATOM 7400 C CA . VAL A 1 1015 ? -45.327 12.741 13.657 1.00 95.12 1015 VAL A CA 1
ATOM 7401 C C . VAL A 1 1015 ? -46.623 12.668 14.439 1.00 95.12 1015 VAL A C 1
ATOM 7403 O O . VAL A 1 1015 ? -47.590 13.365 14.122 1.00 95.12 1015 VAL A O 1
ATOM 7406 N N . THR A 1 1016 ? -46.614 11.884 15.516 1.00 97.62 1016 THR A N 1
ATOM 7407 C CA . THR A 1 1016 ? -47.703 11.873 16.499 1.00 97.62 1016 THR A CA 1
ATOM 7408 C C . THR A 1 1016 ? -47.318 12.701 17.721 1.00 97.62 1016 THR A C 1
ATOM 7410 O O . THR A 1 1016 ? -46.504 12.282 18.548 1.00 97.62 1016 THR A O 1
ATOM 7413 N N . VAL A 1 1017 ? -47.933 13.876 17.867 1.00 98.44 1017 VAL A N 1
ATOM 7414 C CA . VAL A 1 1017 ? -47.853 14.695 19.082 1.00 98.44 1017 VAL A CA 1
ATOM 7415 C C . VAL A 1 1017 ? -48.993 14.290 20.007 1.00 98.44 1017 VAL A C 1
ATOM 7417 O O . VAL A 1 1017 ? -50.157 14.508 19.677 1.00 98.44 1017 VAL A O 1
ATOM 7420 N N . SER A 1 1018 ? -48.692 13.688 21.158 1.00 98.12 1018 SER A N 1
ATOM 7421 C CA . SER A 1 1018 ? -49.738 13.140 22.028 1.00 98.12 1018 SER A CA 1
ATOM 7422 C C . SER A 1 1018 ? -49.493 13.329 23.514 1.00 98.12 1018 SER A C 1
ATOM 7424 O O . SER A 1 1018 ? -48.359 13.267 23.975 1.00 98.12 1018 SER A O 1
ATOM 7426 N N . ALA A 1 1019 ? -50.567 13.519 24.285 1.00 97.81 1019 ALA A N 1
ATOM 7427 C CA . ALA A 1 1019 ? -50.470 13.724 25.729 1.00 97.81 1019 ALA A CA 1
ATOM 7428 C C . ALA A 1 1019 ? -49.448 14.818 26.083 1.00 97.81 1019 ALA A C 1
ATOM 7430 O O . ALA A 1 1019 ? -48.534 14.601 26.870 1.00 97.81 1019 ALA A O 1
ATOM 7431 N N . CYS A 1 1020 ? -49.557 15.977 25.438 1.00 98.69 1020 CYS A N 1
ATOM 7432 C CA . CYS A 1 1020 ? -48.665 17.107 25.672 1.00 98.69 1020 CYS A CA 1
ATOM 7433 C C . CYS A 1 1020 ? -49.459 18.320 26.145 1.00 98.69 1020 CYS A C 1
ATOM 7435 O O . CYS A 1 1020 ? -50.626 18.484 25.775 1.00 98.69 1020 CYS A O 1
ATOM 7437 N N . TYR A 1 1021 ? -48.828 19.199 26.922 1.00 98.56 1021 TYR A N 1
ATOM 7438 C CA . TYR A 1 1021 ? -49.491 20.429 27.337 1.00 98.56 1021 TYR A CA 1
ATOM 7439 C C . TYR A 1 1021 ? -48.590 21.656 27.394 1.00 98.56 1021 TYR A C 1
ATOM 7441 O O . TYR A 1 1021 ? -47.396 21.569 27.668 1.00 98.56 1021 TYR A O 1
ATOM 7449 N N . ASN A 1 1022 ? -49.186 22.825 27.175 1.00 98.50 1022 ASN A N 1
ATOM 7450 C CA . ASN A 1 1022 ? -48.498 24.105 27.290 1.00 98.50 1022 ASN A CA 1
ATOM 7451 C C . ASN A 1 1022 ? -49.175 25.024 28.313 1.00 98.50 1022 ASN A C 1
ATOM 7453 O O . ASN A 1 1022 ? -50.378 25.283 28.240 1.00 98.50 1022 ASN A O 1
ATOM 7457 N N . MET A 1 1023 ? -48.361 25.545 29.228 1.00 97.62 1023 MET A N 1
ATOM 7458 C CA . MET A 1 1023 ? -48.695 26.620 30.171 1.00 97.62 1023 MET A CA 1
ATOM 7459 C C . MET A 1 1023 ? -47.892 27.891 29.894 1.00 97.62 1023 MET A C 1
ATOM 7461 O O . MET A 1 1023 ? -48.277 28.972 30.336 1.00 97.62 1023 MET A O 1
ATOM 7465 N N . GLY A 1 1024 ? -46.782 27.761 29.165 1.00 96.69 1024 GLY A N 1
ATOM 7466 C CA . GLY A 1 1024 ? -45.922 28.871 28.797 1.00 96.69 1024 GLY A CA 1
ATOM 7467 C C . GLY A 1 1024 ? -46.613 29.874 27.877 1.00 96.69 1024 GLY A C 1
ATOM 7468 O O . GLY A 1 1024 ? -47.539 29.549 27.127 1.00 96.69 1024 GLY A O 1
ATOM 7469 N N . ILE A 1 1025 ? -46.150 31.121 27.926 1.00 98.06 1025 ILE A N 1
ATOM 7470 C CA . ILE A 1 1025 ? -46.627 32.174 27.027 1.00 98.06 1025 ILE A CA 1
ATOM 7471 C C . ILE A 1 1025 ? -45.982 31.973 25.654 1.00 98.06 1025 ILE A C 1
ATOM 7473 O O . ILE A 1 1025 ? -44.759 31.937 25.557 1.00 98.06 1025 ILE A O 1
ATOM 7477 N N . VAL A 1 1026 ? -46.789 31.910 24.594 1.00 98.19 1026 VAL A N 1
ATOM 7478 C CA . VAL A 1 1026 ? -46.315 31.801 23.207 1.00 98.19 1026 VAL A CA 1
ATOM 7479 C C . VAL A 1 1026 ? -46.646 33.090 22.463 1.00 98.19 1026 VAL A C 1
ATOM 7481 O O . VAL A 1 1026 ? -47.813 33.468 22.353 1.00 98.19 1026 VAL A O 1
ATOM 7484 N N . THR A 1 1027 ? -45.625 33.783 21.962 1.00 96.94 1027 THR A N 1
ATOM 7485 C CA . THR A 1 1027 ? -45.765 35.050 21.230 1.00 96.94 1027 THR A CA 1
ATOM 7486 C C . THR A 1 1027 ? -45.019 34.992 19.901 1.00 96.94 1027 THR A C 1
ATOM 7488 O O . THR A 1 1027 ? -43.852 34.612 19.870 1.00 96.94 1027 THR A O 1
ATOM 7491 N N . ALA A 1 1028 ? -45.671 35.393 18.810 1.00 95.94 1028 ALA A N 1
ATOM 7492 C CA . ALA A 1 1028 ? -45.075 35.473 17.474 1.00 95.94 1028 ALA A CA 1
ATOM 7493 C C . ALA A 1 1028 ? -45.566 36.717 16.720 1.00 95.94 1028 ALA A C 1
ATOM 7495 O O . ALA A 1 1028 ? -46.602 37.280 17.065 1.00 95.94 1028 ALA A O 1
ATOM 7496 N N . ASP A 1 1029 ? -44.890 37.128 15.649 1.00 94.06 1029 ASP A N 1
ATOM 7497 C CA . ASP A 1 1029 ? -45.387 38.242 14.827 1.00 94.06 1029 ASP A CA 1
ATOM 7498 C C . ASP A 1 1029 ? -46.434 37.810 13.788 1.00 94.06 1029 ASP A C 1
ATOM 7500 O O . ASP A 1 1029 ? -47.284 38.619 13.422 1.00 94.06 1029 ASP A O 1
ATOM 7504 N N . ASP A 1 1030 ? -46.442 36.546 13.357 1.00 90.00 1030 ASP A N 1
ATOM 7505 C CA . ASP A 1 1030 ? -47.399 36.054 12.352 1.00 90.00 1030 ASP A CA 1
ATOM 7506 C C . ASP A 1 1030 ? -48.256 34.882 12.843 1.00 90.00 1030 ASP A C 1
ATOM 7508 O O . ASP A 1 1030 ? -49.485 34.966 12.860 1.00 90.00 1030 ASP A O 1
ATOM 7512 N N . ASN A 1 1031 ? -47.627 33.773 13.242 1.00 91.31 1031 ASN A N 1
ATOM 7513 C CA . ASN A 1 1031 ? -48.368 32.542 13.483 1.00 91.31 1031 ASN A CA 1
ATOM 7514 C C . ASN A 1 1031 ? -47.824 31.751 14.690 1.00 91.31 1031 ASN A C 1
ATOM 7516 O O . ASN A 1 1031 ? -46.658 31.344 14.724 1.00 91.31 1031 ASN A O 1
ATOM 7520 N N . ALA A 1 1032 ? -48.681 31.612 15.712 1.00 96.81 1032 ALA A N 1
ATOM 7521 C CA . ALA A 1 1032 ? -48.374 31.036 17.024 1.00 96.81 1032 ALA A CA 1
ATOM 7522 C C . ALA A 1 1032 ? -49.438 30.018 17.458 1.00 96.81 1032 ALA A C 1
ATOM 7524 O O . ALA A 1 1032 ? -50.638 30.301 17.408 1.00 96.81 1032 ALA A O 1
ATOM 7525 N N . GLY A 1 1033 ? -48.998 28.846 17.911 1.00 97.50 1033 GLY A N 1
ATOM 7526 C CA . GLY A 1 1033 ? -49.853 27.779 18.418 1.00 97.50 1033 GLY A CA 1
ATOM 7527 C C . GLY A 1 1033 ? -49.507 27.376 19.849 1.00 97.50 1033 GLY A C 1
ATOM 7528 O O . GLY A 1 1033 ? -48.338 27.321 20.224 1.00 97.50 1033 GLY A O 1
ATOM 7529 N N . GLY A 1 1034 ? -50.509 27.046 20.662 1.00 97.69 1034 GLY A N 1
ATOM 7530 C CA . GLY A 1 1034 ? -50.269 26.586 22.033 1.00 97.69 1034 GLY A CA 1
ATOM 7531 C C . GLY A 1 1034 ? -49.571 25.225 22.105 1.00 97.69 1034 GLY A C 1
ATOM 7532 O O . GLY A 1 1034 ? -48.755 25.008 22.989 1.00 97.69 1034 GLY A O 1
ATOM 7533 N N . ILE A 1 1035 ? -49.797 24.326 21.142 1.00 98.50 1035 ILE A N 1
ATOM 7534 C CA . ILE A 1 1035 ? -49.072 23.049 21.029 1.00 98.50 1035 ILE A CA 1
ATOM 7535 C C . ILE A 1 1035 ? -48.133 23.075 19.826 1.00 98.50 1035 ILE A C 1
ATOM 7537 O O . ILE A 1 1035 ? -46.925 22.896 19.989 1.00 98.50 1035 ILE A O 1
ATOM 7541 N N . ALA A 1 1036 ? -48.668 23.326 18.632 1.00 97.88 1036 ALA A N 1
ATOM 7542 C CA . ALA A 1 1036 ? -47.915 23.289 17.385 1.00 97.88 1036 ALA A CA 1
ATOM 7543 C C . ALA A 1 1036 ? -48.013 24.614 16.624 1.00 97.88 1036 ALA A C 1
ATOM 7545 O O . ALA A 1 1036 ? -49.107 25.124 16.432 1.00 97.88 1036 ALA A O 1
ATOM 7546 N N . GLY A 1 1037 ? -46.910 25.169 16.126 1.00 96.94 1037 GLY A N 1
ATOM 7547 C CA . GLY A 1 1037 ? -46.987 26.367 15.284 1.00 96.94 1037 GLY A CA 1
ATOM 7548 C C . GLY A 1 1037 ? -47.663 26.063 13.950 1.00 96.94 1037 GLY A C 1
ATOM 7549 O O . GLY A 1 1037 ? -48.796 26.473 13.692 1.00 96.94 1037 GLY A O 1
ATOM 7550 N N . ARG A 1 1038 ? -46.981 25.279 13.114 1.00 95.62 1038 ARG A N 1
ATOM 7551 C CA . ARG A 1 1038 ? -47.466 24.870 11.792 1.00 95.62 1038 ARG A CA 1
ATOM 7552 C C . ARG A 1 1038 ? -47.425 23.356 11.617 1.00 95.62 1038 ARG A C 1
ATOM 7554 O O . ARG A 1 1038 ? -46.389 22.732 11.835 1.00 95.62 1038 ARG A O 1
ATOM 7561 N N . VAL A 1 1039 ? -48.534 22.803 11.133 1.00 95.19 1039 VAL A N 1
ATOM 7562 C CA . VAL A 1 1039 ? -48.744 21.373 10.891 1.00 95.19 1039 VAL A CA 1
ATOM 7563 C C . VAL A 1 1039 ? -49.042 21.144 9.411 1.00 95.19 1039 VAL A C 1
ATOM 7565 O O . VAL A 1 1039 ? -50.102 21.520 8.903 1.00 95.19 1039 VAL A O 1
ATOM 7568 N N . GLN A 1 1040 ? -48.086 20.559 8.694 1.00 92.25 1040 GLN A N 1
ATOM 7569 C CA . GLN A 1 1040 ? -48.239 20.175 7.289 1.00 92.25 1040 GLN A CA 1
ATOM 7570 C C . GLN A 1 1040 ? -48.708 18.720 7.158 1.00 92.25 1040 GLN A C 1
ATOM 7572 O O . GLN A 1 1040 ? -48.614 17.980 8.122 1.00 92.25 1040 GLN A O 1
ATOM 7577 N N . ALA A 1 1041 ? -49.248 18.339 5.996 1.00 87.69 1041 ALA A N 1
ATOM 7578 C CA . ALA A 1 1041 ? -49.962 17.076 5.768 1.00 87.69 1041 ALA A CA 1
ATOM 7579 C C . ALA A 1 1041 ? -49.238 15.821 6.296 1.00 87.69 1041 ALA A C 1
ATOM 7581 O O . ALA A 1 1041 ? -48.040 15.673 6.069 1.00 87.69 1041 ALA A O 1
ATOM 7582 N N . GLY A 1 1042 ? -49.996 14.895 6.896 1.00 87.94 1042 GLY A N 1
ATOM 7583 C CA . GLY A 1 1042 ? -49.511 13.588 7.347 1.00 87.94 1042 GLY A CA 1
ATOM 7584 C C . GLY A 1 1042 ? -49.203 13.478 8.842 1.00 87.94 1042 GLY A C 1
ATOM 7585 O O . GLY A 1 1042 ? -48.646 12.468 9.244 1.00 87.94 1042 GLY A O 1
ATOM 7586 N N . ASN A 1 1043 ? -49.548 14.474 9.662 1.00 94.25 1043 ASN A N 1
ATOM 7587 C CA . ASN A 1 1043 ? -49.220 14.514 11.090 1.00 94.25 1043 ASN A CA 1
ATOM 7588 C C . ASN A 1 1043 ? -50.469 14.488 11.990 1.00 94.25 1043 ASN A C 1
ATOM 7590 O O . ASN A 1 1043 ? -51.584 14.804 11.560 1.00 94.25 1043 ASN A O 1
ATOM 7594 N N . GLU A 1 1044 ? -50.272 14.146 13.265 1.00 96.06 1044 GLU A N 1
ATOM 7595 C CA . GLU A 1 1044 ? -51.350 13.953 14.238 1.00 96.06 1044 GLU A CA 1
ATOM 7596 C C . GLU A 1 1044 ? -51.080 14.702 15.548 1.00 96.06 1044 GLU A C 1
ATOM 7598 O O . GLU A 1 1044 ? -49.983 14.634 16.102 1.00 96.06 1044 GLU A O 1
ATOM 7603 N N . ILE A 1 1045 ? -52.096 15.387 16.080 1.00 97.75 1045 ILE A N 1
ATOM 7604 C CA . ILE A 1 1045 ? -52.079 16.002 17.413 1.00 97.75 1045 ILE A CA 1
ATOM 7605 C C . ILE A 1 1045 ? -53.255 15.444 18.211 1.00 97.75 1045 ILE A C 1
ATOM 7607 O O . ILE A 1 1045 ? -54.411 15.658 17.844 1.00 97.75 1045 ILE A O 1
ATOM 7611 N N . ARG A 1 1046 ? -52.967 14.720 19.299 1.00 96.31 1046 ARG A N 1
ATOM 7612 C CA . ARG A 1 1046 ? -53.978 13.974 20.059 1.00 96.31 1046 ARG A CA 1
ATOM 7613 C C . ARG A 1 1046 ? -53.887 14.184 21.566 1.00 96.31 1046 ARG A C 1
ATOM 7615 O O . ARG A 1 1046 ? -52.805 14.094 22.135 1.00 96.31 1046 ARG A O 1
ATOM 7622 N N . ASN A 1 1047 ? -55.020 14.345 22.247 1.00 96.50 1047 ASN A N 1
ATOM 7623 C CA . ASN A 1 1047 ? -55.078 14.371 23.721 1.00 96.50 1047 ASN A CA 1
ATOM 7624 C C . ASN A 1 1047 ? -54.126 15.408 24.343 1.00 96.50 1047 ASN A C 1
ATOM 7626 O O . ASN A 1 1047 ? -53.432 15.134 25.319 1.00 96.50 1047 ASN A O 1
ATOM 7630 N N . CYS A 1 1048 ? -54.052 16.590 23.733 1.00 98.50 1048 CYS A N 1
ATOM 7631 C CA . CYS A 1 1048 ? -53.183 17.682 24.170 1.00 98.50 1048 CYS A CA 1
ATOM 7632 C C . CYS A 1 1048 ? -54.014 18.844 24.708 1.00 98.50 1048 CYS A C 1
ATOM 7634 O O . CYS A 1 1048 ? -55.143 19.053 24.256 1.00 98.50 1048 CYS A O 1
ATOM 7636 N N . TYR A 1 1049 ? -53.451 19.651 25.607 1.00 98.31 1049 TYR A N 1
ATOM 7637 C CA . TYR A 1 1049 ? -54.136 20.867 26.036 1.00 98.31 1049 TYR A CA 1
ATOM 7638 C C . TYR A 1 1049 ? -53.235 22.091 26.188 1.00 98.31 1049 TYR A C 1
ATOM 7640 O O . TYR A 1 1049 ? -52.062 21.993 26.529 1.00 98.31 1049 TYR A O 1
ATOM 7648 N N . ASN A 1 1050 ? -53.803 23.274 25.973 1.00 98.38 1050 ASN A N 1
ATOM 7649 C CA . ASN A 1 1050 ? -53.120 24.543 26.196 1.00 98.38 1050 ASN A CA 1
ATOM 7650 C C . ASN A 1 1050 ? -53.891 25.413 27.186 1.00 98.38 1050 ASN A C 1
ATOM 7652 O O . ASN A 1 1050 ? -55.046 25.758 26.942 1.00 98.38 1050 ASN A O 1
ATOM 7656 N N . ALA A 1 1051 ? -53.226 25.821 28.259 1.00 97.25 1051 ALA A N 1
ATOM 7657 C CA . ALA A 1 1051 ? -53.708 26.867 29.159 1.00 97.25 1051 ALA A CA 1
ATOM 7658 C C . ALA A 1 1051 ? -52.730 28.054 29.256 1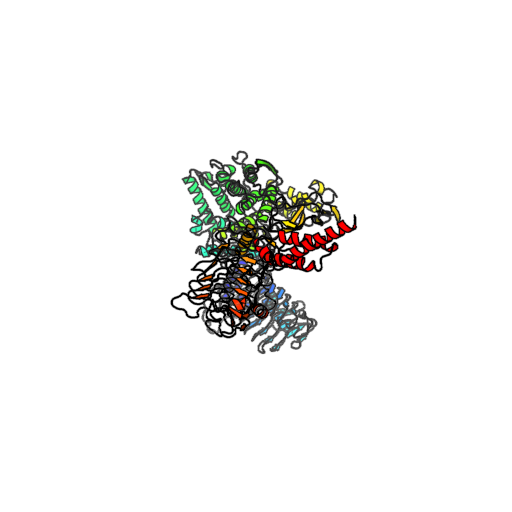.00 97.25 1051 ALA A C 1
ATOM 7660 O O . ALA A 1 1051 ? -52.976 29.003 29.997 1.00 97.25 1051 ALA A O 1
ATOM 7661 N N . GLY A 1 1052 ? -51.648 28.037 28.472 1.00 96.62 1052 GLY A N 1
ATOM 7662 C CA . GLY A 1 1052 ? -50.774 29.185 28.267 1.00 96.62 1052 GLY A CA 1
ATOM 7663 C C . GLY A 1 1052 ? -51.379 30.220 27.317 1.00 96.62 1052 GLY A C 1
ATOM 7664 O O . GLY A 1 1052 ? -52.161 29.901 26.416 1.00 96.62 1052 GLY A O 1
ATOM 7665 N N . LYS A 1 1053 ? -51.005 31.488 27.501 1.00 97.44 1053 LYS A N 1
ATOM 7666 C CA . LYS A 1 1053 ? -51.449 32.577 26.625 1.00 97.44 1053 LYS A CA 1
ATOM 7667 C C . LYS A 1 1053 ? -50.747 32.506 25.268 1.00 97.44 1053 LYS A C 1
ATOM 7669 O O . LYS A 1 1053 ? -49.520 32.544 25.221 1.00 97.44 1053 LYS A O 1
ATOM 7674 N N . VAL A 1 1054 ? -51.518 32.508 24.179 1.00 98.00 1054 VAL A N 1
ATOM 7675 C CA . VAL A 1 1054 ? -51.003 32.543 22.798 1.00 98.00 1054 VAL A CA 1
ATOM 7676 C C . VAL A 1 1054 ? -51.339 33.889 22.163 1.00 98.00 1054 VAL A C 1
ATOM 7678 O O . VAL A 1 1054 ? -52.501 34.293 22.125 1.00 98.00 1054 VAL A O 1
ATOM 7681 N N . THR A 1 1055 ? -50.324 34.615 21.697 1.00 95.50 1055 THR A N 1
ATOM 7682 C CA . THR A 1 1055 ? -50.473 35.979 21.169 1.00 95.50 1055 THR A CA 1
ATOM 7683 C C . THR A 1 1055 ? -49.750 36.135 19.836 1.00 95.50 1055 THR A C 1
ATOM 7685 O O . THR A 1 1055 ? -48.632 35.654 19.673 1.00 95.50 1055 THR A O 1
ATOM 7688 N N . VAL A 1 1056 ? -50.368 36.861 18.901 1.00 95.06 1056 VAL A N 1
ATOM 7689 C CA . VAL A 1 1056 ? -49.705 37.327 17.679 1.00 95.06 1056 VAL A CA 1
ATOM 7690 C C . VAL A 1 1056 ? -49.700 38.857 17.630 1.00 95.06 1056 VAL A C 1
ATOM 7692 O O . VAL A 1 1056 ? -50.732 39.474 17.902 1.00 95.06 1056 VAL A O 1
ATOM 7695 N N . THR A 1 1057 ? -48.551 39.470 17.318 1.00 92.81 1057 THR A N 1
ATOM 7696 C CA . THR A 1 1057 ? -48.329 40.928 17.450 1.00 92.81 1057 THR A CA 1
ATOM 7697 C C . THR A 1 1057 ? -47.903 41.671 16.183 1.00 92.81 1057 THR A C 1
ATOM 7699 O O . THR A 1 1057 ? -47.823 42.901 16.214 1.00 92.81 1057 THR A O 1
ATOM 7702 N N . GLY A 1 1058 ? -47.624 40.983 15.075 1.00 87.81 1058 GLY A N 1
ATOM 7703 C CA . GLY A 1 1058 ? -47.066 41.614 13.879 1.00 87.81 1058 GLY A CA 1
ATOM 7704 C C . GLY A 1 1058 ? -48.074 42.434 13.072 1.00 87.81 1058 GLY A C 1
ATOM 7705 O O . GLY A 1 1058 ? -49.287 42.381 13.266 1.00 87.81 1058 GLY A O 1
ATOM 7706 N N . MET A 1 1059 ? -47.556 43.222 12.125 1.00 84.50 1059 MET A N 1
ATOM 7707 C CA . MET A 1 1059 ? -48.379 44.110 11.288 1.00 84.50 1059 MET A CA 1
ATOM 7708 C C . MET A 1 1059 ? -49.094 43.390 10.129 1.00 84.50 1059 MET A C 1
ATOM 7710 O O . MET A 1 1059 ? -50.060 43.933 9.600 1.00 84.50 1059 MET A O 1
ATOM 7714 N N . ASN A 1 1060 ? -48.632 42.198 9.728 1.00 81.19 1060 ASN A N 1
ATOM 7715 C CA . ASN A 1 1060 ? -49.137 41.432 8.578 1.00 81.19 1060 ASN A CA 1
ATOM 7716 C C . ASN A 1 1060 ? -49.447 39.981 8.981 1.00 81.19 1060 ASN A C 1
ATOM 7718 O O . ASN A 1 1060 ? -48.780 39.058 8.527 1.00 81.19 1060 ASN A O 1
ATOM 7722 N N . ILE A 1 1061 ? -50.438 39.806 9.853 1.00 87.12 1061 ILE A N 1
ATOM 7723 C CA . ILE A 1 1061 ? -50.853 38.495 10.370 1.00 87.12 1061 ILE A CA 1
ATOM 7724 C C . ILE A 1 1061 ? -51.607 37.726 9.278 1.00 87.12 1061 ILE A C 1
ATOM 7726 O O . ILE A 1 1061 ? -52.648 38.191 8.807 1.00 87.12 1061 ILE A O 1
ATOM 7730 N N . LEU A 1 1062 ? -51.085 36.566 8.882 1.00 83.81 1062 LEU A N 1
ATOM 7731 C CA . LEU A 1 1062 ? -51.670 35.665 7.890 1.00 83.81 1062 LEU A CA 1
ATOM 7732 C C . LEU A 1 1062 ? -52.463 34.538 8.548 1.00 83.81 1062 LEU A C 1
ATOM 7734 O O . LEU A 1 1062 ? -53.624 34.337 8.199 1.00 83.81 1062 LEU A O 1
ATOM 7738 N N . ASP A 1 1063 ? -51.840 33.824 9.487 1.00 86.19 1063 ASP A N 1
ATOM 7739 C CA . ASP A 1 1063 ? -52.408 32.593 10.049 1.00 86.19 1063 ASP A CA 1
ATOM 7740 C C . ASP A 1 1063 ? -52.904 32.759 11.493 1.00 86.19 1063 ASP A C 1
ATOM 7742 O O . ASP A 1 1063 ? -53.904 32.146 11.835 1.00 86.19 1063 ASP A O 1
ATOM 7746 N N . GLY A 1 1064 ? -52.302 33.628 12.319 1.00 92.94 1064 GLY A N 1
ATOM 7747 C CA . GLY A 1 1064 ? -52.870 34.043 13.611 1.00 92.94 1064 GLY A CA 1
ATOM 7748 C C . GLY A 1 1064 ? -52.539 33.161 14.825 1.00 92.94 1064 GLY A C 1
ATOM 7749 O O . GLY A 1 1064 ? -51.614 32.348 14.814 1.00 92.94 1064 GLY A O 1
ATOM 7750 N N . ALA A 1 1065 ? -53.253 33.386 15.934 1.00 96.00 1065 ALA A N 1
ATOM 7751 C CA . ALA A 1 1065 ? -53.051 32.690 17.210 1.00 96.00 1065 ALA A CA 1
ATOM 7752 C C . ALA A 1 1065 ? -54.080 31.565 17.397 1.00 96.00 1065 ALA A C 1
ATOM 7754 O O . ALA A 1 1065 ? -55.283 31.838 17.392 1.00 96.00 1065 ALA A O 1
ATOM 7755 N N . GLY A 1 1066 ? -53.620 30.332 17.625 1.00 97.00 1066 GLY A N 1
ATOM 7756 C CA . GLY A 1 1066 ? -54.482 29.185 17.937 1.00 97.00 1066 GLY A CA 1
ATOM 7757 C C . GLY A 1 1066 ? -54.074 28.472 19.226 1.00 97.00 1066 GLY A C 1
ATOM 7758 O O . GLY A 1 1066 ? -52.893 28.284 19.506 1.00 97.00 1066 GLY A O 1
ATOM 7759 N N . GLY A 1 1067 ? -55.053 28.069 20.035 1.00 96.38 1067 GLY A N 1
ATOM 7760 C CA . GLY A 1 1067 ? -54.821 27.411 21.321 1.00 96.38 1067 GLY A CA 1
ATOM 7761 C C . GLY A 1 1067 ? -54.137 26.050 21.180 1.00 96.38 1067 GLY A C 1
ATOM 7762 O O . GLY A 1 1067 ? -53.369 25.661 22.044 1.00 96.38 1067 GLY A O 1
ATOM 7763 N N . ILE A 1 1068 ? -54.343 25.341 20.074 1.00 98.12 1068 ILE A N 1
ATOM 7764 C CA . ILE A 1 1068 ? -53.665 24.078 19.761 1.00 98.12 1068 ILE A CA 1
ATOM 7765 C C . ILE A 1 1068 ? -52.672 24.284 18.631 1.00 98.12 1068 ILE A C 1
ATOM 7767 O O . ILE A 1 1068 ? -51.487 24.007 18.814 1.00 98.12 1068 ILE A O 1
ATOM 7771 N N . ALA A 1 1069 ? -53.132 24.801 17.493 1.00 97.62 1069 ALA A N 1
ATOM 7772 C CA . ALA A 1 1069 ? -52.271 25.040 16.348 1.00 97.62 1069 ALA A CA 1
ATOM 7773 C C . ALA A 1 1069 ? -52.557 26.375 15.670 1.00 97.62 1069 ALA A C 1
ATOM 7775 O O . ALA A 1 1069 ? -53.705 26.806 15.620 1.00 97.62 1069 ALA A O 1
ATOM 7776 N N . SER A 1 1070 ? -51.535 27.027 15.116 1.00 96.94 1070 SER A N 1
ATOM 7777 C CA . SER A 1 1070 ? -51.798 28.200 14.282 1.00 96.94 1070 SER A CA 1
ATOM 7778 C C . SER A 1 1070 ? -52.301 27.779 12.906 1.00 96.94 1070 SER A C 1
ATOM 7780 O O . SER A 1 1070 ? -53.438 28.078 12.558 1.00 96.94 1070 SER A O 1
ATOM 7782 N N . LEU A 1 1071 ? -51.491 27.017 12.165 1.00 95.81 1071 LEU A N 1
ATOM 7783 C CA . LEU A 1 1071 ? -51.810 26.563 10.812 1.00 95.81 1071 LEU A CA 1
ATOM 7784 C C . LEU A 1 1071 ? -51.849 25.036 10.735 1.00 95.81 1071 LEU A C 1
ATOM 7786 O O . LEU A 1 1071 ? -50.850 24.378 11.028 1.00 95.81 1071 LEU A O 1
ATOM 7790 N N . VAL A 1 1072 ? -52.960 24.484 10.246 1.00 95.50 1072 VAL A N 1
ATOM 7791 C CA . VAL A 1 1072 ? -53.126 23.058 9.937 1.00 95.50 1072 VAL A CA 1
ATOM 7792 C C . VAL A 1 1072 ? -53.541 22.899 8.475 1.00 95.50 1072 VAL A C 1
ATOM 7794 O O . VAL A 1 1072 ? -54.618 23.331 8.066 1.00 95.50 1072 VAL A O 1
ATOM 7797 N N . THR A 1 1073 ? -52.692 22.267 7.661 1.00 93.81 1073 THR A N 1
ATOM 7798 C CA . THR A 1 1073 ? -53.033 21.960 6.259 1.00 93.81 1073 THR A CA 1
ATOM 7799 C C . THR A 1 1073 ? -53.894 20.697 6.146 1.00 93.81 1073 THR A C 1
ATOM 7801 O O . THR A 1 1073 ? -54.036 19.943 7.104 1.00 93.81 1073 THR A O 1
ATOM 7804 N N . SER A 1 1074 ? -54.428 20.409 4.955 1.00 89.62 1074 SER A N 1
ATOM 7805 C CA . SER A 1 1074 ? -55.197 19.181 4.698 1.00 89.62 1074 SER A CA 1
ATOM 7806 C C . SER A 1 1074 ? -54.389 17.905 4.966 1.00 89.62 1074 SER A C 1
ATOM 7808 O O . SER A 1 1074 ? -53.201 17.867 4.648 1.00 89.62 1074 SER A O 1
ATOM 7810 N N . GLY A 1 1075 ? -55.053 16.844 5.436 1.00 87.06 1075 GLY A N 1
ATOM 7811 C CA . GLY A 1 1075 ? -54.438 15.525 5.646 1.00 87.06 1075 GLY A CA 1
ATOM 7812 C C . GLY A 1 1075 ? -53.770 15.343 7.011 1.00 87.06 1075 GLY A C 1
ATOM 7813 O O . GLY A 1 1075 ? -52.906 14.484 7.138 1.00 87.06 1075 GLY A O 1
ATOM 7814 N N . ASN A 1 1076 ? -54.145 16.159 7.998 1.00 92.06 1076 ASN A N 1
ATOM 7815 C CA . ASN A 1 1076 ? -53.718 16.047 9.393 1.00 92.06 1076 ASN A CA 1
ATOM 7816 C C . ASN A 1 1076 ? -54.896 15.660 10.286 1.00 92.06 1076 ASN A C 1
ATOM 7818 O O . ASN A 1 1076 ? -56.044 15.940 9.937 1.00 92.06 1076 ASN A O 1
ATOM 7822 N N . GLU A 1 1077 ? -54.612 15.080 11.451 1.00 94.19 1077 GLU A N 1
ATOM 7823 C CA . GLU A 1 1077 ? -55.621 14.802 12.477 1.00 94.19 1077 GLU A CA 1
ATOM 7824 C C . GLU A 1 1077 ? -55.360 15.642 13.731 1.00 94.19 1077 GLU A C 1
ATOM 7826 O O . GLU A 1 1077 ? -54.279 15.584 14.312 1.00 94.19 1077 GLU A O 1
ATOM 7831 N N . VAL A 1 1078 ? -56.367 16.394 14.177 1.00 96.06 1078 VAL A N 1
ATOM 7832 C CA . VAL A 1 1078 ? -56.386 17.024 15.503 1.00 96.06 1078 VAL A CA 1
ATOM 7833 C C . VAL A 1 1078 ? -57.575 16.439 16.266 1.00 96.06 1078 VAL A C 1
ATOM 7835 O O . VAL A 1 1078 ? -58.718 16.590 15.832 1.00 96.06 1078 VAL A O 1
ATOM 7838 N N . SER A 1 1079 ? -57.337 15.722 17.366 1.00 95.81 1079 SER A N 1
ATOM 7839 C CA . SER A 1 1079 ? -58.403 15.023 18.101 1.00 95.81 1079 SER A CA 1
ATOM 7840 C C . SER A 1 1079 ? -58.170 14.992 19.614 1.00 95.81 1079 SER A C 1
ATOM 7842 O O . SER A 1 1079 ? -57.047 14.915 20.096 1.00 95.81 1079 SER A O 1
ATOM 7844 N N . GLY A 1 1080 ? -59.240 15.114 20.407 1.00 95.62 1080 GLY A N 1
ATOM 7845 C CA . GLY A 1 1080 ? -59.114 15.170 21.873 1.00 95.62 1080 GLY A CA 1
ATOM 7846 C C . GLY A 1 1080 ? -58.264 16.347 22.373 1.00 95.62 1080 GLY A C 1
ATOM 7847 O O . GLY A 1 1080 ? -57.623 16.244 23.413 1.00 95.62 1080 GLY A O 1
ATOM 7848 N N . CYS A 1 1081 ? -58.202 17.451 21.622 1.00 98.19 1081 CYS A N 1
ATOM 7849 C CA . CYS A 1 1081 ? -57.398 18.614 21.984 1.00 98.19 1081 CYS A CA 1
ATOM 7850 C C . CYS A 1 1081 ? -58.247 19.732 22.593 1.00 98.19 1081 CYS A C 1
ATOM 7852 O O . CYS A 1 1081 ? -59.338 20.031 22.101 1.00 98.19 1081 CYS A O 1
ATOM 7854 N N . TYR A 1 1082 ? -57.724 20.375 23.637 1.00 98.12 1082 TYR A N 1
ATOM 7855 C CA . TYR A 1 1082 ? -58.469 21.347 24.439 1.00 98.12 1082 TYR A CA 1
ATOM 7856 C C . TYR A 1 1082 ? -57.675 22.622 24.714 1.00 98.12 1082 TYR A C 1
ATOM 7858 O O . TYR A 1 1082 ? -56.466 22.577 24.921 1.00 98.12 1082 TYR A O 1
ATOM 7866 N N . TYR A 1 1083 ? -58.338 23.772 24.769 1.00 98.06 1083 TYR A N 1
ATOM 7867 C CA . TYR A 1 1083 ? -57.664 25.034 25.075 1.00 98.06 1083 TYR A CA 1
ATOM 7868 C C . TYR A 1 1083 ? -58.483 25.919 26.013 1.00 98.06 1083 TYR A C 1
ATOM 7870 O O . TYR A 1 1083 ? -59.716 25.896 25.981 1.00 98.06 1083 TYR A O 1
ATOM 7878 N N . ASP A 1 1084 ? -57.790 26.713 26.831 1.00 97.50 1084 ASP A N 1
ATOM 7879 C CA . ASP A 1 1084 ? -58.417 27.684 27.726 1.00 97.50 1084 ASP A CA 1
ATOM 7880 C C . ASP A 1 1084 ? -58.940 28.885 26.922 1.00 97.50 1084 ASP A C 1
ATOM 7882 O O . ASP A 1 1084 ? -58.177 29.687 26.372 1.00 97.50 1084 ASP A O 1
ATOM 7886 N N . ALA A 1 1085 ? -60.264 29.020 26.867 1.00 94.44 1085 ALA A N 1
ATOM 7887 C CA . ALA A 1 1085 ? -60.966 30.072 26.138 1.00 94.44 1085 ALA A CA 1
ATOM 7888 C C . ALA A 1 1085 ? -60.654 31.483 26.665 1.00 94.44 1085 ALA A C 1
ATOM 7890 O O . ALA A 1 1085 ? -60.840 32.468 25.951 1.00 94.44 1085 ALA A O 1
ATOM 7891 N N . GLY A 1 1086 ? -60.182 31.598 27.913 1.00 93.00 1086 GLY A N 1
ATOM 7892 C CA . GLY A 1 1086 ? -59.721 32.865 28.479 1.00 93.00 1086 GLY A CA 1
ATOM 7893 C C . GLY A 1 1086 ? -58.355 33.306 27.949 1.00 93.00 1086 GLY A C 1
ATOM 7894 O O . GLY A 1 1086 ? -58.009 34.481 28.064 1.00 93.00 1086 GLY A O 1
ATOM 7895 N N . GLN A 1 1087 ? -57.586 32.385 27.363 1.00 95.00 1087 GLN A N 1
ATOM 7896 C CA . GLN A 1 1087 ? -56.197 32.604 26.953 1.00 95.00 1087 GLN A CA 1
ATOM 7897 C C . GLN A 1 1087 ? -56.030 32.727 25.439 1.00 95.00 1087 GLN A C 1
ATOM 7899 O O . GLN A 1 1087 ? -55.074 33.351 24.973 1.00 95.00 1087 GLN A O 1
ATOM 7904 N N . THR A 1 1088 ? -56.924 32.130 24.644 1.00 92.31 1088 THR A N 1
ATOM 7905 C CA . THR A 1 1088 ? -56.879 32.179 23.172 1.00 92.31 1088 THR A CA 1
ATOM 7906 C C . THR A 1 1088 ? -58.283 32.045 22.576 1.00 92.31 1088 THR A C 1
ATOM 7908 O O . THR A 1 1088 ? -59.139 31.363 23.130 1.00 92.31 1088 THR A O 1
ATOM 7911 N N . ALA A 1 1089 ? -58.538 32.713 21.446 1.00 91.06 1089 ALA A N 1
ATOM 7912 C CA . ALA A 1 1089 ? -59.884 32.847 20.878 1.00 91.06 1089 ALA A CA 1
ATOM 7913 C C . ALA A 1 1089 ? -60.395 31.605 20.120 1.00 91.06 1089 ALA A C 1
ATOM 7915 O O . ALA A 1 1089 ? -61.601 31.374 20.065 1.00 91.06 1089 ALA A O 1
ATOM 7916 N N . CYS A 1 1090 ? -59.499 30.817 19.528 1.00 94.25 1090 CYS A N 1
ATOM 7917 C CA . CYS A 1 1090 ? -59.811 29.625 18.734 1.00 94.25 1090 CYS A CA 1
ATOM 7918 C C . CYS A 1 1090 ? -58.785 28.523 19.014 1.00 94.25 1090 CYS A C 1
ATOM 7920 O O . CYS A 1 1090 ? -57.718 28.804 19.567 1.00 94.25 1090 CYS A O 1
ATOM 7922 N N . GLY A 1 1091 ? -59.104 27.281 18.656 1.00 94.81 1091 GLY A N 1
ATOM 7923 C CA . GLY A 1 1091 ? -58.206 26.148 18.835 1.00 94.81 1091 GLY A CA 1
ATOM 7924 C C . GLY A 1 1091 ? -57.218 26.020 17.681 1.00 94.81 1091 GLY A C 1
ATOM 7925 O O . GLY A 1 1091 ? -56.015 25.887 17.912 1.00 94.81 1091 GLY A O 1
ATOM 7926 N N . VAL A 1 1092 ? -57.713 26.149 16.452 1.00 96.81 1092 VAL A N 1
ATOM 7927 C CA . VAL A 1 1092 ? -56.923 26.209 15.218 1.00 96.81 1092 VAL A CA 1
ATOM 7928 C C . VAL A 1 1092 ? -57.230 27.513 14.494 1.00 96.81 1092 VAL A C 1
ATOM 7930 O O . VAL A 1 1092 ? -58.383 27.797 14.184 1.00 96.81 1092 VAL A O 1
ATOM 7933 N N . SER A 1 1093 ? -56.200 28.318 14.235 1.00 95.94 1093 SER A N 1
ATOM 7934 C CA . SER A 1 1093 ? -56.385 29.669 13.688 1.00 95.94 1093 SER A CA 1
ATOM 7935 C C . SER A 1 1093 ? -56.624 29.675 12.170 1.00 95.94 1093 SER A C 1
ATOM 7937 O O . SER A 1 1093 ? -57.518 30.358 11.672 1.00 95.94 1093 SER A O 1
ATOM 7939 N N . SER A 1 1094 ? -55.881 28.840 11.442 1.00 93.75 1094 SER A N 1
ATOM 7940 C CA . SER A 1 1094 ? -55.916 28.688 9.988 1.00 93.75 1094 SER A CA 1
ATOM 7941 C C . SER A 1 1094 ? -55.949 27.194 9.644 1.00 93.75 1094 SER A C 1
ATOM 7943 O O . SER A 1 1094 ? -54.957 26.483 9.798 1.00 93.75 1094 SER A O 1
ATOM 7945 N N . GLY A 1 1095 ? -57.109 26.674 9.236 1.00 91.44 1095 GLY A N 1
ATOM 7946 C CA . GLY A 1 1095 ? -57.322 25.242 8.987 1.00 91.44 1095 GLY A CA 1
ATOM 7947 C C . GLY A 1 1095 ? -58.664 24.741 9.517 1.00 91.44 1095 GLY A C 1
ATOM 7948 O O . GLY A 1 1095 ? -59.553 25.533 9.826 1.00 91.44 1095 GLY A O 1
ATOM 7949 N N . GLU A 1 1096 ? -58.824 23.420 9.600 1.00 89.81 1096 GLU A N 1
ATOM 7950 C CA . GLU A 1 1096 ? -59.989 22.808 10.250 1.00 89.81 1096 GLU A CA 1
ATOM 7951 C C . GLU A 1 1096 ? -59.799 22.820 11.772 1.00 89.81 1096 GLU A C 1
ATOM 7953 O O . GLU A 1 1096 ? -58.858 22.218 12.289 1.00 89.81 1096 GLU A O 1
ATOM 7958 N N . ASP A 1 1097 ? -60.687 23.519 12.484 1.00 91.44 1097 ASP A N 1
ATOM 7959 C CA . ASP A 1 1097 ? -60.661 23.588 13.946 1.00 91.44 1097 ASP A CA 1
ATOM 7960 C C . ASP A 1 1097 ? -61.574 22.526 14.564 1.00 91.44 1097 ASP A C 1
ATOM 7962 O O . ASP A 1 1097 ? -62.798 22.664 14.600 1.00 91.44 1097 ASP A O 1
ATOM 7966 N N . THR A 1 1098 ? -60.964 21.450 15.053 1.00 92.44 1098 THR A N 1
ATOM 7967 C CA . THR A 1 1098 ? -61.626 20.368 15.797 1.00 92.44 1098 THR A CA 1
ATOM 7968 C C . THR A 1 1098 ? -61.329 20.423 17.299 1.00 92.44 1098 THR A C 1
ATOM 7970 O O . THR A 1 1098 ? -61.780 19.556 18.055 1.00 92.44 1098 THR A O 1
ATOM 7973 N N . ALA A 1 1099 ? -60.564 21.419 17.757 1.00 95.56 1099 ALA A N 1
ATOM 7974 C CA . ALA A 1 1099 ? -60.201 21.557 19.157 1.00 95.56 1099 ALA A CA 1
ATOM 7975 C C . ALA A 1 1099 ? -61.347 22.175 19.971 1.00 95.56 1099 ALA A C 1
ATOM 7977 O O . ALA A 1 1099 ? -62.149 22.971 19.489 1.00 95.56 1099 ALA A O 1
ATOM 7978 N N . THR A 1 1100 ? -61.445 21.786 21.241 1.00 97.12 1100 THR A N 1
ATOM 7979 C CA . THR A 1 1100 ? -62.574 22.158 22.101 1.00 97.12 1100 THR A CA 1
ATOM 7980 C C . THR A 1 1100 ? -62.166 23.212 23.126 1.00 97.12 1100 THR A C 1
ATOM 7982 O O . THR A 1 1100 ? -61.305 22.973 23.974 1.00 97.12 1100 THR A O 1
ATOM 7985 N N . ALA A 1 1101 ? -62.834 24.363 23.085 1.00 96.31 1101 ALA A N 1
ATOM 7986 C CA . ALA A 1 1101 ? -62.686 25.415 24.085 1.00 96.31 1101 ALA A CA 1
ATOM 7987 C C . ALA A 1 1101 ? -63.204 24.955 25.458 1.00 96.31 1101 ALA A C 1
ATOM 7989 O O . ALA A 1 1101 ? -64.267 24.333 25.548 1.00 96.31 1101 ALA A O 1
ATOM 7990 N N . ARG A 1 1102 ? -62.487 25.301 26.526 1.00 97.19 1102 ARG A N 1
ATOM 7991 C CA . ARG A 1 1102 ? -62.889 25.089 27.923 1.00 97.19 1102 ARG A CA 1
ATOM 7992 C C . ARG A 1 1102 ? -62.564 26.317 28.758 1.00 97.19 1102 ARG A C 1
ATOM 7994 O O . ARG A 1 1102 ? -61.682 27.092 28.400 1.00 97.19 1102 ARG A O 1
ATOM 8001 N N . THR A 1 1103 ? -63.259 26.514 29.870 1.00 96.88 1103 THR A N 1
ATOM 8002 C CA . THR A 1 1103 ? -62.835 27.520 30.854 1.00 96.88 1103 THR A CA 1
ATOM 8003 C C . THR A 1 1103 ? -61.706 26.975 31.729 1.00 96.88 1103 THR A C 1
ATOM 8005 O O . THR A 1 1103 ? -61.586 25.763 31.919 1.00 96.88 1103 THR A O 1
ATOM 8008 N N . ALA A 1 1104 ? -60.920 27.866 32.336 1.00 95.06 1104 ALA A N 1
ATOM 8009 C CA . ALA A 1 1104 ? -59.926 27.498 33.344 1.00 95.06 1104 ALA A CA 1
ATOM 8010 C C . ALA A 1 1104 ? -60.501 26.609 34.466 1.00 95.06 1104 ALA A C 1
ATOM 8012 O O . ALA A 1 1104 ? -59.826 25.719 34.966 1.00 95.06 1104 ALA A O 1
ATOM 8013 N N . GLU A 1 1105 ? -61.751 26.837 34.876 1.00 95.00 1105 GLU A N 1
ATOM 8014 C CA . GLU A 1 1105 ? -62.427 26.033 35.902 1.00 95.00 1105 GLU A CA 1
ATOM 8015 C C . GLU A 1 1105 ? -62.769 24.627 35.394 1.00 95.00 1105 GLU A C 1
ATOM 8017 O O . GLU A 1 1105 ? -62.508 23.643 36.084 1.00 95.00 1105 GLU A O 1
ATOM 8022 N N . GLU A 1 1106 ? -63.295 24.508 34.170 1.00 96.56 1106 GLU A N 1
ATOM 8023 C CA . GLU A 1 1106 ? -63.594 23.211 33.553 1.00 96.56 1106 GLU A CA 1
ATOM 8024 C C . GLU A 1 1106 ? -62.326 22.377 33.363 1.00 96.56 1106 GLU A C 1
ATOM 8026 O O . GLU A 1 1106 ? -62.333 21.181 33.659 1.00 96.56 1106 GLU A O 1
ATOM 8031 N N . MET A 1 1107 ? -61.232 23.004 32.922 1.00 96.62 1107 MET A N 1
ATOM 8032 C CA . MET A 1 1107 ? -59.950 22.332 32.694 1.00 96.62 1107 MET A CA 1
ATOM 8033 C C . MET A 1 1107 ? -59.277 21.837 33.977 1.00 96.62 1107 MET A C 1
ATOM 8035 O O . MET A 1 1107 ? -58.399 20.989 33.898 1.00 96.62 1107 MET A O 1
ATOM 8039 N N . ARG A 1 1108 ? -59.687 22.317 35.154 1.00 95.94 1108 ARG A N 1
ATOM 8040 C CA . ARG A 1 1108 ? -59.211 21.819 36.458 1.00 95.94 1108 ARG A CA 1
ATOM 8041 C C . ARG A 1 1108 ? -60.126 20.749 37.061 1.00 95.94 1108 ARG A C 1
ATOM 8043 O O . ARG A 1 1108 ? -59.900 20.293 38.177 1.00 95.94 1108 ARG A O 1
ATOM 8050 N N . SER A 1 1109 ? -61.193 20.367 36.357 1.00 95.44 1109 SER A N 1
ATOM 8051 C CA . SER A 1 1109 ? -62.191 19.429 36.872 1.00 95.44 1109 SER A CA 1
ATOM 8052 C C . SER A 1 1109 ? -61.842 17.964 36.595 1.00 95.44 1109 SER A C 1
ATOM 8054 O O . SER A 1 1109 ? -61.229 17.618 35.584 1.00 95.44 1109 SER A O 1
ATOM 8056 N N . ASP A 1 1110 ? -62.370 17.074 37.433 1.00 92.31 1110 ASP A N 1
ATOM 8057 C CA . ASP A 1 1110 ? -62.271 15.618 37.258 1.00 92.31 1110 ASP A CA 1
ATOM 8058 C C . ASP A 1 1110 ? -62.859 15.138 35.928 1.00 92.31 1110 ASP A C 1
ATOM 8060 O O . ASP A 1 1110 ? -62.366 14.192 35.317 1.00 92.31 1110 ASP A O 1
ATOM 8064 N N . SER A 1 1111 ? -63.909 15.817 35.460 1.00 93.94 1111 SER A N 1
ATOM 8065 C CA . SER A 1 1111 ? -64.542 15.508 34.179 1.00 93.94 1111 SER A CA 1
ATOM 8066 C C . SER A 1 1111 ? -63.620 15.790 32.995 1.00 93.94 1111 SER A C 1
ATOM 8068 O O . SER A 1 1111 ? -63.677 15.078 31.997 1.00 93.94 1111 SER A O 1
ATOM 8070 N N . PHE A 1 1112 ? -62.746 16.792 33.114 1.00 96.06 1112 PHE A N 1
ATOM 8071 C CA . PHE A 1 1112 ? -61.760 17.109 32.093 1.00 96.06 1112 PHE A CA 1
ATOM 8072 C C . PHE A 1 1112 ? -60.583 16.137 32.119 1.00 96.06 1112 PHE A C 1
ATOM 8074 O O . PHE A 1 1112 ? -60.176 15.657 31.064 1.00 96.06 1112 PHE A O 1
ATOM 8081 N N . LEU A 1 1113 ? -60.103 15.764 33.308 1.00 95.25 1113 LEU A N 1
ATOM 8082 C CA . LEU A 1 1113 ? -59.092 14.714 33.451 1.00 95.25 1113 LEU A CA 1
ATOM 8083 C C . LEU A 1 1113 ? -59.536 13.405 32.771 1.00 95.25 1113 LEU A C 1
ATOM 8085 O O . LEU A 1 1113 ? -58.768 12.810 32.020 1.00 95.25 1113 LEU A O 1
ATOM 8089 N N . ALA A 1 1114 ? -60.799 13.005 32.952 1.00 93.25 1114 ALA A N 1
ATOM 8090 C CA . ALA A 1 1114 ? -61.356 11.818 32.302 1.00 93.25 1114 ALA A CA 1
ATOM 8091 C C . ALA A 1 1114 ? -61.376 11.901 30.760 1.00 93.25 1114 ALA A C 1
ATOM 8093 O O . ALA A 1 1114 ? -61.318 10.867 30.099 1.00 93.25 1114 ALA A O 1
ATOM 8094 N N . LEU A 1 1115 ? -61.445 13.107 30.180 1.00 93.62 1115 LEU A N 1
ATOM 8095 C CA . LEU A 1 1115 ? -61.380 13.308 28.726 1.00 93.62 1115 LEU A CA 1
ATOM 8096 C C . LEU A 1 1115 ? -59.961 13.156 28.170 1.00 93.62 1115 LEU A C 1
ATOM 8098 O O . LEU A 1 1115 ? -59.803 12.709 27.038 1.00 93.62 1115 LEU A O 1
ATOM 8102 N N . LEU A 1 1116 ? -58.942 13.526 28.949 1.00 92.12 1116 LEU A N 1
ATOM 8103 C CA . LEU A 1 1116 ? -57.537 13.408 28.549 1.00 92.12 1116 LEU A CA 1
ATOM 8104 C C . LEU A 1 1116 ? -57.012 11.962 28.625 1.00 92.12 1116 LEU A C 1
ATOM 8106 O O . LEU A 1 1116 ? -56.038 11.620 27.949 1.00 92.12 1116 LEU A O 1
ATOM 8110 N N . GLY A 1 1117 ? -57.671 11.114 29.419 1.00 91.50 1117 GLY A N 1
ATOM 8111 C CA . GLY A 1 1117 ? -57.346 9.698 29.582 1.00 91.50 1117 GLY A CA 1
ATOM 8112 C C . GLY A 1 1117 ? -56.123 9.434 30.466 1.00 91.50 1117 GLY A C 1
ATOM 8113 O O . GLY A 1 1117 ? -55.586 10.326 31.120 1.00 91.50 1117 GLY A O 1
ATOM 8114 N N . ASP A 1 1118 ? -55.655 8.184 30.457 1.00 93.75 1118 ASP A N 1
ATOM 8115 C CA . ASP A 1 1118 ? -54.706 7.640 31.446 1.00 93.75 1118 ASP A CA 1
ATOM 8116 C C . ASP A 1 1118 ? -53.271 8.190 31.345 1.00 93.75 1118 ASP A C 1
ATOM 8118 O O . ASP A 1 1118 ? -52.402 7.824 32.133 1.00 93.75 1118 ASP A O 1
ATOM 8122 N N . SER A 1 1119 ? -52.987 9.056 30.368 1.00 95.25 1119 SER A N 1
ATOM 8123 C CA . SER A 1 1119 ? -51.688 9.743 30.281 1.00 95.25 1119 SER A CA 1
ATOM 8124 C C . SER A 1 1119 ? -51.583 10.934 31.235 1.00 95.25 1119 SER A C 1
ATOM 8126 O O . SER A 1 1119 ? -50.480 11.437 31.457 1.00 95.25 1119 SER A O 1
ATOM 8128 N N . PHE A 1 1120 ? -52.705 11.359 31.823 1.00 97.00 1120 PHE A N 1
ATOM 8129 C CA . PHE A 1 1120 ? -52.763 12.461 32.772 1.00 97.00 1120 PHE A CA 1
ATOM 8130 C C . PHE A 1 1120 ? -53.241 11.999 34.154 1.00 97.00 1120 PHE A C 1
ATOM 8132 O O . PHE A 1 1120 ? -54.015 11.053 34.286 1.00 97.00 1120 PHE A O 1
ATOM 8139 N N . LYS A 1 1121 ? -52.786 12.694 35.198 1.00 94.62 1121 LYS A N 1
ATOM 8140 C CA . LYS A 1 1121 ? -53.223 12.564 36.590 1.00 94.62 1121 LYS A CA 1
ATOM 8141 C C . LYS A 1 1121 ? -53.668 13.919 37.139 1.00 94.62 1121 LYS A C 1
ATOM 8143 O O . LYS A 1 1121 ? -53.446 14.965 36.531 1.00 94.62 1121 LYS A O 1
ATOM 8148 N N . ARG A 1 1122 ? -54.319 13.910 38.297 1.00 93.31 1122 ARG A N 1
ATOM 8149 C CA . ARG A 1 1122 ? -54.744 15.138 38.979 1.00 93.31 1122 ARG A CA 1
ATOM 8150 C C . ARG A 1 1122 ? -53.537 15.858 39.590 1.00 93.31 1122 ARG A C 1
ATOM 8152 O O . ARG A 1 1122 ? -52.706 15.207 40.213 1.00 93.31 1122 ARG A O 1
ATOM 8159 N N . ASP A 1 1123 ? -53.495 17.185 39.481 1.00 93.25 1123 ASP A N 1
ATOM 8160 C CA . ASP A 1 1123 ? -52.680 18.037 40.359 1.00 93.25 1123 ASP A CA 1
ATOM 8161 C C . ASP A 1 1123 ? -53.422 18.227 41.687 1.00 93.25 1123 ASP A C 1
ATOM 8163 O O . ASP A 1 1123 ? -54.163 19.198 41.882 1.00 93.25 1123 ASP A O 1
ATOM 8167 N N . ALA A 1 1124 ? -53.335 17.226 42.565 1.00 83.50 1124 ALA A N 1
ATOM 8168 C CA . ALA A 1 1124 ? -53.967 17.302 43.874 1.00 83.50 1124 ALA A CA 1
ATOM 8169 C C . ALA A 1 1124 ? -53.406 18.515 44.635 1.00 83.50 1124 ALA A C 1
ATOM 8171 O O . ALA A 1 1124 ? -52.205 18.769 44.622 1.00 83.50 1124 ALA A O 1
ATOM 8172 N N . TYR A 1 1125 ? -54.289 19.298 45.259 1.00 88.81 1125 TYR A N 1
ATOM 8173 C CA . TYR A 1 1125 ? -53.934 20.515 46.008 1.00 88.81 1125 TYR A CA 1
ATOM 8174 C C . TYR A 1 1125 ? -53.363 21.680 45.173 1.00 88.81 1125 TYR A C 1
ATOM 8176 O O . TYR A 1 1125 ? -53.034 22.716 45.743 1.00 88.81 1125 TYR A O 1
ATOM 8184 N N . ALA A 1 1126 ? -53.325 21.563 43.838 1.00 88.56 1126 ALA A N 1
ATOM 8185 C CA . ALA A 1 1126 ? -52.870 22.609 42.916 1.00 88.56 1126 ALA A CA 1
ATOM 8186 C C . ALA A 1 1126 ? -51.406 23.067 43.119 1.00 88.56 1126 ALA A C 1
ATOM 8188 O O . ALA A 1 1126 ? -51.087 24.234 42.872 1.00 88.56 1126 ALA A O 1
ATOM 8189 N N . LEU A 1 1127 ? -50.532 22.166 43.580 1.00 88.62 1127 LEU A N 1
ATOM 8190 C CA . LEU A 1 1127 ? -49.160 22.489 43.991 1.00 88.62 1127 LEU A CA 1
ATOM 8191 C C . LEU A 1 1127 ? -48.167 22.537 42.823 1.00 88.62 1127 LEU A C 1
ATOM 8193 O O . LEU A 1 1127 ? -47.190 23.276 42.897 1.00 88.62 1127 LEU A O 1
ATOM 8197 N N . VAL A 1 1128 ? -48.405 21.780 41.747 1.00 89.75 1128 VAL A N 1
ATOM 8198 C CA . VAL A 1 1128 ? -47.423 21.621 40.659 1.00 89.75 1128 VAL A CA 1
ATOM 8199 C C . VAL A 1 1128 ? -47.786 22.451 39.428 1.00 89.75 1128 VAL A C 1
ATOM 8201 O O . VAL A 1 1128 ? -46.930 23.102 38.834 1.00 89.75 1128 VAL A O 1
ATOM 8204 N N . ASN A 1 1129 ? -49.057 22.444 39.026 1.00 91.94 1129 ASN A N 1
ATOM 8205 C CA . ASN A 1 1129 ? -49.533 23.055 37.784 1.00 91.94 1129 ASN A CA 1
ATOM 8206 C C . ASN A 1 1129 ? -50.826 23.859 37.989 1.00 91.94 1129 ASN A C 1
ATOM 8208 O O . ASN A 1 1129 ? -51.680 23.937 37.104 1.00 91.94 1129 ASN A O 1
ATOM 8212 N N . GLY A 1 1130 ? -51.005 24.447 39.176 1.00 90.31 1130 GLY A N 1
ATOM 8213 C CA . GLY A 1 1130 ? -52.142 25.316 39.488 1.00 90.31 1130 GLY A CA 1
ATOM 8214 C C . GLY A 1 1130 ? -53.505 24.630 39.341 1.00 90.31 1130 GLY A C 1
ATOM 8215 O O . GLY A 1 1130 ? -54.489 25.282 38.973 1.00 90.31 1130 GLY A O 1
ATOM 8216 N N . GLY A 1 1131 ? -53.557 23.315 39.574 1.00 91.88 1131 GLY A N 1
ATOM 8217 C CA . GLY A 1 1131 ? -54.765 22.493 39.518 1.00 91.88 1131 GLY A CA 1
ATOM 8218 C C . GLY A 1 1131 ? -55.116 21.964 38.127 1.00 91.88 1131 GLY A C 1
ATOM 8219 O O . GLY A 1 1131 ? -56.101 21.237 37.994 1.00 91.88 1131 GLY A O 1
ATOM 8220 N N . TYR A 1 1132 ? -54.363 22.320 37.081 1.00 96.19 1132 TYR A N 1
ATOM 8221 C CA . TYR A 1 1132 ? -54.534 21.703 35.762 1.00 96.19 1132 TYR A CA 1
ATOM 8222 C C . TYR A 1 1132 ? -53.949 20.277 35.762 1.00 96.19 1132 TYR A C 1
ATOM 8224 O O . TYR A 1 1132 ? -52.989 20.023 36.488 1.00 96.19 1132 TYR A O 1
ATOM 8232 N N . PRO A 1 1133 ? -54.486 19.342 34.954 1.00 97.19 1133 PRO A N 1
ATOM 8233 C CA . PRO A 1 1133 ? -53.994 17.970 34.886 1.00 97.19 1133 PRO A CA 1
ATOM 8234 C C . PRO A 1 1133 ? -52.482 17.870 34.669 1.00 97.19 1133 PRO A C 1
ATOM 8236 O O . PRO A 1 1133 ? -51.913 18.553 33.827 1.00 97.19 1133 PRO A O 1
ATOM 8239 N N . LEU A 1 1134 ? -51.835 16.979 35.407 1.00 96.44 1134 LEU A N 1
ATOM 8240 C CA . LEU A 1 1134 ? -50.419 16.656 35.264 1.00 96.44 1134 LEU A CA 1
ATOM 8241 C C . LEU A 1 1134 ? -50.255 15.474 34.331 1.00 96.44 1134 LEU A C 1
ATOM 8243 O O . LEU A 1 1134 ? -51.160 14.659 34.190 1.00 96.44 1134 LEU A O 1
ATOM 8247 N N . LEU A 1 1135 ? -49.077 15.315 33.752 1.00 96.75 1135 LEU A N 1
ATOM 8248 C CA . LEU A 1 1135 ? -48.716 14.050 33.123 1.00 96.75 1135 LEU A CA 1
ATOM 8249 C C . LEU A 1 1135 ? -48.413 13.016 34.206 1.00 96.75 1135 LEU A C 1
ATOM 8251 O O . LEU A 1 1135 ? -47.862 13.347 35.255 1.00 96.75 1135 LEU A O 1
ATOM 8255 N N . THR A 1 1136 ? -48.761 11.750 33.971 1.00 94.19 1136 THR A N 1
ATOM 8256 C CA . THR A 1 1136 ? -48.638 10.702 35.003 1.00 94.19 1136 THR A CA 1
ATOM 8257 C C . THR A 1 1136 ? -47.222 10.537 35.548 1.00 94.19 1136 THR A C 1
ATOM 8259 O O . THR A 1 1136 ? -47.063 10.228 36.727 1.00 94.19 1136 THR A O 1
ATOM 8262 N N . TRP A 1 1137 ? -46.207 10.790 34.718 1.00 94.06 1137 TRP A N 1
ATOM 8263 C CA . TRP A 1 1137 ? -44.796 10.692 35.088 1.00 94.06 1137 TRP A CA 1
ATOM 8264 C C . TRP A 1 1137 ? -44.262 11.902 35.872 1.00 94.06 1137 TRP A C 1
ATOM 8266 O O . TRP A 1 1137 ? -43.174 11.806 36.434 1.00 94.06 1137 TRP A O 1
ATOM 8276 N N . GLN A 1 1138 ? -44.979 13.032 35.913 1.00 93.12 1138 GLN A N 1
ATOM 8277 C CA . GLN A 1 1138 ? -44.519 14.219 36.642 1.00 93.12 1138 GLN A CA 1
ATOM 8278 C C . GLN A 1 1138 ? -44.460 13.954 38.144 1.00 93.12 1138 GLN A C 1
ATOM 8280 O O . GLN A 1 1138 ? -45.338 13.286 38.694 1.00 93.12 1138 GLN A O 1
ATOM 8285 N N . SER A 1 1139 ? -43.445 14.504 38.812 1.00 86.06 1139 SER A N 1
ATOM 8286 C CA . SER A 1 1139 ? -43.313 14.383 40.265 1.00 86.06 1139 SER A CA 1
ATOM 8287 C C . SER A 1 1139 ? -44.454 15.106 40.984 1.00 86.06 1139 SER A C 1
ATOM 8289 O O . SER A 1 1139 ? -44.825 16.220 40.614 1.00 86.06 1139 SER A O 1
ATOM 8291 N N . THR A 1 1140 ? -45.012 14.449 42.000 1.00 88.12 1140 THR A N 1
ATOM 8292 C CA . THR A 1 1140 ? -46.037 14.980 42.911 1.00 88.12 1140 THR A CA 1
ATOM 8293 C C . THR A 1 1140 ? -45.638 14.764 44.371 1.00 88.12 1140 THR A C 1
ATOM 8295 O O . THR A 1 1140 ? -46.512 14.654 45.217 1.00 88.12 1140 THR A O 1
ATOM 8298 N N . GLU A 1 1141 ? -44.334 14.712 44.682 1.00 85.69 1141 GLU A N 1
ATOM 8299 C CA . GLU A 1 1141 ? -43.800 14.347 46.013 1.00 85.69 1141 GLU A CA 1
ATOM 8300 C C . GLU A 1 1141 ? -44.495 15.051 47.190 1.00 85.69 1141 GLU A C 1
ATOM 8302 O O . GLU A 1 1141 ? -44.830 14.401 48.184 1.00 85.69 1141 GLU A O 1
ATOM 8307 N N . ASP A 1 1142 ? -44.765 16.351 47.068 1.00 88.12 1142 ASP A N 1
ATOM 8308 C CA . ASP A 1 1142 ? -45.457 17.125 48.103 1.00 88.12 1142 ASP A CA 1
ATOM 8309 C C . ASP A 1 1142 ? -46.917 16.678 48.285 1.00 88.12 1142 ASP A C 1
ATOM 8311 O O . ASP A 1 1142 ? -47.373 16.469 49.410 1.00 88.12 1142 ASP A O 1
ATOM 8315 N N . ALA A 1 1143 ? -47.645 16.465 47.185 1.00 87.19 1143 ALA A N 1
ATOM 8316 C CA . ALA A 1 1143 ? -49.019 15.965 47.217 1.00 87.19 1143 ALA A CA 1
ATOM 8317 C C . ALA A 1 1143 ? -49.086 14.508 47.708 1.00 87.19 1143 ALA A C 1
ATOM 8319 O O . ALA A 1 1143 ? -49.926 14.188 48.545 1.00 87.19 1143 ALA A O 1
ATOM 8320 N N . ASP A 1 1144 ? -48.160 13.654 47.267 1.00 86.69 1144 ASP A N 1
ATOM 8321 C CA . ASP A 1 1144 ? -48.050 12.258 47.696 1.00 86.69 1144 ASP A CA 1
ATOM 8322 C C . ASP A 1 1144 ? -47.754 12.175 49.207 1.00 86.69 1144 ASP A C 1
ATOM 8324 O O . ASP A 1 1144 ? -48.259 11.294 49.909 1.00 86.69 1144 ASP A O 1
ATOM 8328 N N . SER A 1 1145 ? -46.963 13.116 49.737 1.00 88.75 1145 SER A N 1
ATOM 8329 C CA . SER A 1 1145 ? -46.675 13.224 51.172 1.00 88.75 1145 SER A CA 1
ATOM 8330 C C . SER A 1 1145 ? -47.909 13.651 51.972 1.00 88.75 1145 SER A C 1
ATOM 8332 O O . SER A 1 1145 ? -48.169 13.081 53.035 1.00 88.75 1145 SER A O 1
ATOM 8334 N N . ILE A 1 1146 ? -48.702 14.597 51.455 1.00 90.12 1146 ILE A N 1
ATOM 8335 C CA . ILE A 1 1146 ? -49.990 14.993 52.049 1.00 90.12 1146 ILE A CA 1
ATOM 8336 C C . ILE A 1 1146 ? -50.965 13.807 52.061 1.00 90.12 1146 ILE A C 1
ATOM 8338 O O . ILE A 1 1146 ? -51.538 13.495 53.110 1.00 90.12 1146 ILE A O 1
ATOM 8342 N N . ASP A 1 1147 ? -51.121 13.117 50.928 1.00 90.00 1147 ASP A N 1
ATOM 8343 C CA . ASP A 1 1147 ? -52.026 11.972 50.782 1.00 90.00 1147 ASP A CA 1
ATOM 8344 C C . ASP A 1 1147 ? -51.633 10.828 51.720 1.00 90.00 1147 ASP A C 1
ATOM 8346 O O . ASP A 1 1147 ? -52.485 10.278 52.417 1.00 90.00 1147 ASP A O 1
ATOM 8350 N N . ARG A 1 1148 ? -50.333 10.532 51.842 1.00 90.94 1148 ARG A N 1
ATOM 8351 C CA . ARG A 1 1148 ? -49.825 9.520 52.777 1.00 90.94 1148 ARG A CA 1
ATOM 8352 C C . ARG A 1 1148 ? -50.211 9.822 54.219 1.00 90.94 1148 ARG A C 1
ATOM 8354 O O . ARG A 1 1148 ? -50.628 8.921 54.945 1.00 90.94 1148 ARG A O 1
ATOM 8361 N N . VAL A 1 1149 ? -50.075 11.076 54.649 1.00 93.44 1149 VAL A N 1
ATOM 8362 C CA . VAL A 1 1149 ? -50.485 11.485 55.997 1.00 93.44 1149 VAL A CA 1
ATOM 8363 C C . VAL A 1 1149 ? -51.996 11.332 56.161 1.00 93.44 1149 VAL A C 1
ATOM 8365 O O . VAL A 1 1149 ? -52.445 10.756 57.153 1.00 93.44 1149 VAL A O 1
ATOM 8368 N N . ALA A 1 1150 ? -52.788 11.769 55.180 1.00 91.94 1150 ALA A N 1
ATOM 8369 C CA . ALA A 1 1150 ? -54.240 11.628 55.217 1.00 91.94 1150 ALA A CA 1
ATOM 8370 C C . ALA A 1 1150 ? -54.688 10.152 55.283 1.00 91.94 1150 ALA A C 1
ATOM 8372 O O . ALA A 1 1150 ? -55.588 9.818 56.060 1.00 91.94 1150 ALA A O 1
ATOM 8373 N N . GLU A 1 1151 ? -54.039 9.256 54.537 1.00 93.38 1151 GLU A N 1
ATOM 8374 C CA . GLU A 1 1151 ? -54.278 7.808 54.571 1.00 93.38 1151 GLU A CA 1
ATOM 8375 C C . GLU A 1 1151 ? -53.906 7.191 55.922 1.00 93.38 1151 GLU A C 1
ATOM 8377 O O . GLU A 1 1151 ? -54.686 6.412 56.474 1.00 93.38 1151 GLU A O 1
ATOM 8382 N N . MET A 1 1152 ? -52.759 7.571 56.496 1.00 94.00 1152 MET A N 1
ATOM 8383 C CA . MET A 1 1152 ? -52.346 7.117 57.828 1.00 94.00 1152 MET A CA 1
ATOM 8384 C C . MET A 1 1152 ? -53.358 7.531 58.900 1.00 94.00 1152 MET A C 1
ATOM 8386 O O . MET A 1 1152 ? -53.691 6.725 59.766 1.00 94.00 1152 MET A O 1
ATOM 8390 N N . ILE A 1 1153 ? -53.897 8.751 58.814 1.00 94.69 1153 ILE A N 1
ATOM 8391 C CA . ILE A 1 1153 ? -54.949 9.229 59.720 1.00 94.69 1153 ILE A CA 1
ATOM 8392 C C . ILE A 1 1153 ? -56.247 8.434 59.520 1.00 94.69 1153 ILE A C 1
ATOM 8394 O O . ILE A 1 1153 ? -56.885 8.035 60.493 1.00 94.69 1153 ILE A O 1
ATOM 8398 N N . ALA A 1 1154 ? -56.644 8.166 58.272 1.00 92.00 1154 ALA A N 1
ATOM 8399 C CA . ALA A 1 1154 ? -57.849 7.392 57.975 1.00 92.00 1154 ALA A CA 1
ATOM 8400 C C . ALA A 1 1154 ? -57.746 5.931 58.454 1.00 92.00 1154 ALA A C 1
ATOM 8402 O O . ALA A 1 1154 ? -58.737 5.357 58.911 1.00 92.00 1154 ALA A O 1
ATOM 8403 N N . ALA A 1 1155 ? -56.548 5.342 58.392 1.00 92.94 1155 ALA A N 1
ATOM 8404 C CA . ALA A 1 1155 ? -56.280 3.962 58.787 1.00 92.94 1155 ALA A CA 1
ATOM 8405 C C . ALA A 1 1155 ? -56.379 3.709 60.303 1.00 92.94 1155 ALA A C 1
ATOM 8407 O O . ALA A 1 1155 ? -56.511 2.554 60.704 1.00 92.94 1155 ALA A O 1
ATOM 8408 N N . ILE A 1 1156 ? -56.364 4.756 61.141 1.00 92.38 1156 ILE A N 1
ATOM 8409 C CA . ILE A 1 1156 ? -56.532 4.633 62.602 1.00 92.38 1156 ILE A CA 1
ATOM 8410 C C . ILE A 1 1156 ? -57.869 3.954 62.947 1.00 92.38 1156 ILE A C 1
ATOM 8412 O O . ILE A 1 1156 ? -57.936 3.150 63.875 1.00 92.38 1156 ILE A O 1
ATOM 8416 N N . GLY A 1 1157 ? -58.933 4.239 62.187 1.00 87.06 1157 GLY A N 1
ATOM 8417 C CA . GLY A 1 1157 ? -60.244 3.621 62.385 1.00 87.06 1157 GLY A CA 1
ATOM 8418 C C . GLY A 1 1157 ? -60.847 3.898 63.771 1.00 87.06 1157 GLY A C 1
ATOM 8419 O O . GLY A 1 1157 ? -60.839 5.027 64.258 1.00 87.06 1157 GLY A O 1
ATOM 8420 N N . THR A 1 1158 ? -61.439 2.875 64.398 1.00 90.06 1158 THR A N 1
ATOM 8421 C CA . THR A 1 1158 ? -61.945 2.977 65.779 1.00 90.06 1158 THR A CA 1
ATOM 8422 C C . THR A 1 1158 ? -60.782 2.925 66.765 1.00 90.06 1158 THR A C 1
ATOM 8424 O O . THR A 1 1158 ? -60.024 1.960 66.771 1.00 90.06 1158 THR A O 1
ATOM 8427 N N . VAL A 1 1159 ? -60.672 3.942 67.618 1.00 91.44 1159 VAL A N 1
ATOM 8428 C CA . VAL A 1 1159 ? -59.558 4.079 68.562 1.00 91.44 1159 VAL A CA 1
ATOM 8429 C C . VAL A 1 1159 ? -59.704 3.094 69.717 1.00 91.44 1159 VAL A C 1
ATOM 8431 O O . VAL A 1 1159 ? -60.709 3.097 70.427 1.00 91.44 1159 VAL A O 1
ATOM 8434 N N . THR A 1 1160 ? -58.679 2.267 69.898 1.00 90.94 1160 THR A N 1
ATOM 8435 C CA . THR A 1 1160 ? -58.494 1.338 71.021 1.00 90.94 1160 THR A CA 1
ATOM 8436 C C . THR A 1 1160 ? -57.067 1.489 71.558 1.00 90.94 1160 THR A C 1
ATOM 8438 O O . THR A 1 1160 ? -56.258 2.170 70.930 1.00 90.94 1160 THR A O 1
ATOM 8441 N N . LEU A 1 1161 ? -56.721 0.852 72.680 1.00 86.19 1161 LEU A N 1
ATOM 8442 C CA . LEU A 1 1161 ? -55.338 0.877 73.188 1.00 86.19 1161 LEU A CA 1
ATOM 8443 C C . LEU A 1 1161 ? -54.328 0.307 72.173 1.00 86.19 1161 LEU A C 1
ATOM 8445 O O . LEU A 1 1161 ? -53.227 0.829 72.046 1.00 86.19 1161 LEU A O 1
ATOM 8449 N N . ASP A 1 1162 ? -54.728 -0.682 71.366 1.00 89.00 1162 ASP A N 1
ATOM 8450 C CA . ASP A 1 1162 ? -53.882 -1.258 70.307 1.00 89.00 1162 ASP A CA 1
ATOM 8451 C C . ASP A 1 1162 ? -53.620 -0.279 69.138 1.00 89.00 1162 ASP A C 1
ATOM 8453 O O . ASP A 1 1162 ? -52.773 -0.536 68.282 1.00 89.00 1162 ASP A O 1
ATOM 8457 N N . SER A 1 1163 ? -54.337 0.851 69.074 1.00 92.56 1163 SER A N 1
ATOM 8458 C CA . SER A 1 1163 ? -54.182 1.878 68.035 1.00 92.56 1163 SER A CA 1
ATOM 8459 C C . SER A 1 1163 ? -53.035 2.867 68.314 1.00 92.56 1163 SER A C 1
ATOM 8461 O O . SER A 1 1163 ? -52.755 3.709 67.459 1.00 92.56 1163 SER A O 1
ATOM 8463 N N . GLU A 1 1164 ? -52.374 2.795 69.477 1.00 93.12 1164 GLU A N 1
ATOM 8464 C CA . GLU A 1 1164 ? -51.379 3.775 69.951 1.00 93.12 1164 GLU A CA 1
ATOM 8465 C C . GLU A 1 1164 ? -50.235 4.025 68.957 1.00 93.12 1164 GLU A C 1
ATOM 8467 O O . GLU A 1 1164 ? -49.957 5.173 68.591 1.00 93.12 1164 GLU A O 1
ATOM 8472 N N . ASP A 1 1165 ? -49.620 2.960 68.441 1.00 93.12 1165 ASP A N 1
ATOM 8473 C CA . ASP A 1 1165 ? -48.521 3.077 67.479 1.00 93.12 1165 ASP A CA 1
ATOM 8474 C C . ASP A 1 1165 ? -48.969 3.712 66.153 1.00 93.12 1165 ASP A C 1
ATOM 8476 O O . ASP A 1 1165 ? -48.230 4.504 65.562 1.00 93.12 1165 ASP A O 1
ATOM 8480 N N . ALA A 1 1166 ? -50.191 3.416 65.695 1.00 92.44 1166 ALA A N 1
ATOM 8481 C CA . ALA A 1 1166 ? -50.741 3.975 64.460 1.00 92.44 1166 ALA A CA 1
ATOM 8482 C C . ALA A 1 1166 ? -51.036 5.479 64.596 1.00 92.44 1166 ALA A C 1
ATOM 8484 O O . ALA A 1 1166 ? -50.689 6.256 63.705 1.00 92.44 1166 ALA A O 1
ATOM 8485 N N . VAL A 1 1167 ? -51.607 5.902 65.732 1.00 93.62 1167 VAL A N 1
ATOM 8486 C CA . VAL A 1 1167 ? -51.857 7.320 66.047 1.00 93.62 1167 VAL A CA 1
ATOM 8487 C C . VAL A 1 1167 ? -50.537 8.095 66.113 1.00 93.62 1167 VAL A C 1
ATOM 8489 O O . VAL A 1 1167 ? -50.393 9.140 65.475 1.00 93.62 1167 VAL A O 1
ATOM 8492 N N . ARG A 1 1168 ? -49.529 7.556 66.813 1.00 93.75 1168 ARG A N 1
ATOM 8493 C CA . ARG A 1 1168 ? -48.205 8.183 66.928 1.00 93.75 1168 ARG A CA 1
ATOM 8494 C C . ARG A 1 1168 ? -47.479 8.271 65.583 1.00 93.75 1168 ARG A C 1
ATOM 8496 O O . ARG A 1 1168 ? -46.851 9.291 65.300 1.00 93.75 1168 ARG A O 1
ATOM 8503 N N . ALA A 1 1169 ? -47.558 7.231 64.753 1.00 93.19 1169 ALA A N 1
ATOM 8504 C CA . ALA A 1 1169 ? -46.967 7.237 63.417 1.00 93.19 1169 ALA A CA 1
ATOM 8505 C C . ALA A 1 1169 ? -47.627 8.287 62.507 1.00 93.19 1169 ALA A C 1
ATOM 8507 O O . ALA A 1 1169 ? -46.918 9.011 61.808 1.00 93.19 1169 ALA A O 1
ATOM 8508 N N . ALA A 1 1170 ? -48.959 8.412 62.548 1.00 94.50 1170 ALA A N 1
ATOM 8509 C CA . ALA A 1 1170 ? -49.693 9.420 61.784 1.00 94.50 1170 ALA A CA 1
ATOM 8510 C C . ALA A 1 1170 ? -49.340 10.856 62.221 1.00 94.50 1170 ALA A C 1
ATOM 8512 O O . ALA A 1 1170 ? -49.120 11.713 61.367 1.00 94.50 1170 ALA A O 1
ATOM 8513 N N . ARG A 1 1171 ? -49.198 11.113 63.532 1.00 95.94 1171 ARG A N 1
ATOM 8514 C CA . ARG A 1 1171 ? -48.714 12.403 64.064 1.00 95.94 1171 ARG A CA 1
ATOM 8515 C C . ARG A 1 1171 ? -47.297 12.725 63.609 1.00 95.94 1171 ARG A C 1
ATOM 8517 O O . ARG A 1 1171 ? -47.064 13.811 63.095 1.00 95.94 1171 ARG A O 1
ATOM 8524 N N . ALA A 1 1172 ? -46.370 11.780 63.742 1.00 94.94 1172 ALA A N 1
ATOM 8525 C CA . ALA A 1 1172 ? -44.986 11.992 63.326 1.00 94.94 1172 ALA A CA 1
ATOM 8526 C C . ALA A 1 1172 ? -44.869 12.285 61.819 1.00 94.94 1172 ALA A C 1
ATOM 8528 O O . ALA A 1 1172 ? -44.073 13.131 61.422 1.00 94.94 1172 ALA A O 1
ATOM 8529 N N . ALA A 1 1173 ? -45.671 11.612 60.987 1.00 93.19 1173 ALA A N 1
ATOM 8530 C CA . ALA A 1 1173 ? -45.721 11.873 59.552 1.00 93.19 1173 ALA A CA 1
ATOM 8531 C C . ALA A 1 1173 ? -46.328 13.253 59.231 1.00 93.19 1173 ALA A C 1
ATOM 8533 O O . ALA A 1 1173 ? -45.805 13.948 58.366 1.00 93.19 1173 ALA A O 1
ATOM 8534 N N . TYR A 1 1174 ? -47.376 13.678 59.949 1.00 94.75 1174 TYR A N 1
ATOM 8535 C CA . TYR A 1 1174 ? -47.957 15.021 59.816 1.00 94.75 1174 TYR A CA 1
ATOM 8536 C C . TYR A 1 1174 ? -46.960 16.124 60.198 1.00 94.75 1174 TYR A C 1
ATOM 8538 O O . TYR A 1 1174 ? -46.795 17.085 59.453 1.00 94.75 1174 TYR A O 1
ATOM 8546 N N . ASP A 1 1175 ? -46.260 15.976 61.325 1.00 94.50 1175 ASP A N 1
ATOM 8547 C CA . ASP A 1 1175 ? -45.303 16.977 61.816 1.00 94.50 1175 ASP A CA 1
ATOM 8548 C C . ASP A 1 1175 ? -44.052 17.082 60.923 1.00 94.50 1175 ASP A C 1
ATOM 8550 O O . ASP A 1 1175 ? -43.364 18.103 60.932 1.00 94.50 1175 ASP A O 1
ATOM 8554 N N . ALA A 1 1176 ? -43.753 16.035 60.146 1.00 93.31 1176 ALA A N 1
ATOM 8555 C CA . ALA A 1 1176 ? -42.669 16.028 59.168 1.00 93.31 1176 ALA A CA 1
ATOM 8556 C C . ALA A 1 1176 ? -43.005 16.798 57.877 1.00 93.31 1176 ALA A C 1
ATOM 8558 O O . ALA A 1 1176 ? -42.089 17.118 57.118 1.00 93.31 1176 ALA A O 1
ATOM 8559 N N . LEU A 1 1177 ? -44.284 17.106 57.620 1.00 92.44 1177 LEU A N 1
ATOM 8560 C CA . LEU A 1 1177 ? -44.671 17.966 56.503 1.00 92.44 1177 LEU A CA 1
ATOM 8561 C C . LEU A 1 1177 ? -44.275 19.428 56.789 1.00 92.44 1177 LEU A C 1
ATOM 8563 O O . LEU A 1 1177 ? -44.507 19.905 57.905 1.00 92.44 1177 LEU A O 1
ATOM 8567 N N . PRO A 1 1178 ? -43.759 20.175 55.792 1.00 89.94 1178 PRO A N 1
ATOM 8568 C CA . PRO A 1 1178 ? -43.642 21.631 55.860 1.00 89.94 1178 PRO A CA 1
ATOM 8569 C C . PRO A 1 1178 ? -44.968 22.298 56.263 1.00 89.94 1178 PRO A C 1
ATOM 8571 O O . PRO A 1 1178 ? -46.038 21.843 55.854 1.00 89.94 1178 PRO A O 1
ATOM 8574 N N . GLU A 1 1179 ? -44.913 23.398 57.027 1.00 88.12 1179 GLU A N 1
ATOM 8575 C CA . GLU A 1 1179 ? -46.111 24.093 57.551 1.00 88.12 1179 GLU A CA 1
ATOM 8576 C C . GLU A 1 1179 ? -47.132 24.447 56.453 1.00 88.12 1179 GLU A C 1
ATOM 8578 O O . GLU A 1 1179 ? -48.341 24.383 56.673 1.00 88.12 1179 GLU A O 1
ATOM 8583 N N . GLU A 1 1180 ? -46.656 24.778 55.253 1.00 85.88 1180 GLU A N 1
ATOM 8584 C CA . GLU A 1 1180 ? -47.490 25.106 54.092 1.00 85.88 1180 GLU A CA 1
ATOM 8585 C C . GLU A 1 1180 ? -48.256 23.904 53.514 1.00 85.88 1180 GLU A C 1
ATOM 8587 O O . GLU A 1 1180 ? -49.358 24.073 52.990 1.00 85.88 1180 GLU A O 1
ATOM 8592 N N . LEU A 1 1181 ? -47.727 22.684 53.661 1.00 90.94 1181 LEU A N 1
ATOM 8593 C CA . LEU A 1 1181 ? -48.375 21.455 53.196 1.00 90.94 1181 LEU A CA 1
ATOM 8594 C C . LEU A 1 1181 ? -49.344 20.883 54.235 1.00 90.94 1181 LEU A C 1
ATOM 8596 O O . LEU A 1 1181 ? -50.368 20.307 53.868 1.00 90.94 1181 LEU A O 1
ATOM 8600 N N . GLN A 1 1182 ? -49.074 21.091 55.526 1.00 89.81 1182 GLN A N 1
ATOM 8601 C CA . GLN A 1 1182 ? -49.928 20.625 56.626 1.00 89.81 1182 GLN A CA 1
ATOM 8602 C C . GLN A 1 1182 ? -51.384 21.101 56.499 1.00 89.81 1182 GLN A C 1
ATOM 8604 O O . GLN A 1 1182 ? -52.314 20.344 56.783 1.00 89.81 1182 GLN A O 1
ATOM 8609 N N . ALA A 1 1183 ? -51.596 22.328 56.008 1.00 88.19 1183 ALA A N 1
ATOM 8610 C CA . ALA A 1 1183 ? -52.925 22.907 55.800 1.00 88.19 1183 ALA A CA 1
ATOM 8611 C C . ALA A 1 1183 ? -53.801 22.122 54.801 1.00 88.19 1183 ALA A C 1
ATOM 8613 O O . ALA A 1 1183 ? -55.025 22.257 54.823 1.00 88.19 1183 ALA A O 1
ATOM 8614 N N . ASN A 1 1184 ? -53.192 21.293 53.947 1.00 89.44 1184 ASN A N 1
ATOM 8615 C CA . ASN A 1 1184 ? -53.889 20.488 52.946 1.00 89.44 1184 ASN A CA 1
ATOM 8616 C C . ASN A 1 1184 ? -54.350 19.114 53.476 1.00 89.44 1184 ASN A C 1
ATOM 8618 O O . ASN A 1 1184 ? -55.143 18.439 52.816 1.00 89.44 1184 ASN A O 1
ATOM 8622 N N . VAL A 1 1185 ? -53.937 18.704 54.684 1.00 91.44 1185 VAL A N 1
ATOM 8623 C CA . VAL A 1 1185 ? -54.372 17.441 55.309 1.00 91.44 1185 VAL A CA 1
ATOM 8624 C C . VAL A 1 1185 ? -55.790 17.591 55.878 1.00 91.44 1185 VAL A C 1
ATOM 8626 O O . VAL A 1 1185 ? -56.009 17.935 57.041 1.00 91.44 1185 VAL A O 1
ATOM 8629 N N . SER A 1 1186 ? -56.786 17.312 55.038 1.00 87.69 1186 SER A N 1
ATOM 8630 C CA . SER A 1 1186 ? -58.204 17.588 55.325 1.00 87.69 1186 SER A CA 1
ATOM 8631 C C . SER A 1 1186 ? -58.796 16.870 56.551 1.00 87.69 1186 SER A C 1
ATOM 8633 O O . SER A 1 1186 ? -59.766 17.355 57.137 1.00 87.69 1186 SER A O 1
ATOM 8635 N N . ASN A 1 1187 ? -58.229 15.734 56.970 1.00 92.25 1187 ASN A N 1
ATOM 8636 C CA . ASN A 1 1187 ? -58.705 14.932 58.101 1.00 92.25 1187 ASN A CA 1
ATOM 8637 C C . ASN A 1 1187 ? -57.867 15.102 59.382 1.00 92.25 1187 ASN A C 1
ATOM 8639 O O . ASN A 1 1187 ? -58.031 14.317 60.314 1.00 92.25 1187 ASN A O 1
ATOM 8643 N N . HIS A 1 1188 ? -57.035 16.146 59.493 1.00 93.25 1188 HIS A N 1
ATOM 8644 C CA . HIS A 1 1188 ? -56.231 16.426 60.697 1.00 93.25 1188 HIS A CA 1
ATOM 8645 C C . HIS A 1 1188 ? -57.049 16.459 62.003 1.00 93.25 1188 HIS A C 1
ATOM 8647 O O . HIS A 1 1188 ? -56.607 15.935 63.023 1.00 93.25 1188 HIS A O 1
ATOM 8653 N N . ALA A 1 1189 ? -58.288 16.962 61.968 1.00 91.69 1189 ALA A N 1
ATOM 8654 C CA . ALA A 1 1189 ? -59.178 16.955 63.134 1.00 91.69 1189 ALA A CA 1
ATOM 8655 C C . ALA A 1 1189 ? -59.493 15.535 63.658 1.00 91.69 1189 ALA A C 1
ATOM 8657 O O . ALA A 1 1189 ? -59.726 15.359 64.854 1.00 91.69 1189 ALA A O 1
ATOM 8658 N N . VAL A 1 1190 ? -59.482 14.520 62.783 1.00 93.44 1190 VAL A N 1
ATOM 8659 C CA . VAL A 1 1190 ? -59.668 13.106 63.152 1.00 93.44 1190 VAL A CA 1
ATOM 8660 C C . VAL A 1 1190 ? -58.458 12.592 63.926 1.00 93.44 1190 VAL A C 1
ATOM 8662 O O . VAL A 1 1190 ? -58.637 11.897 64.921 1.00 93.44 1190 VAL A O 1
ATOM 8665 N N . LEU A 1 1191 ? -57.244 12.987 63.529 1.00 94.69 1191 LEU A N 1
ATOM 8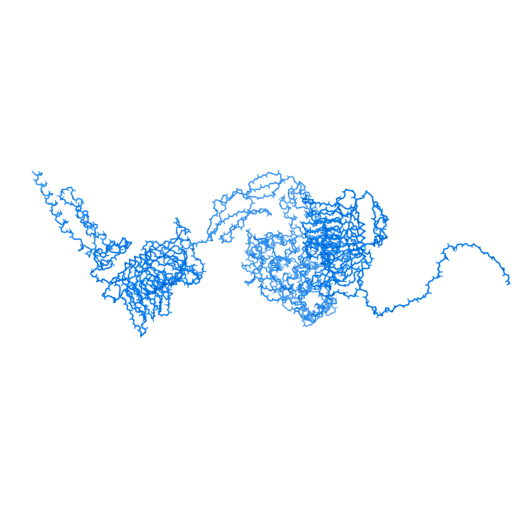666 C CA . LEU A 1 1191 ? -56.017 12.650 64.253 1.00 94.69 1191 LEU A CA 1
ATOM 8667 C C . LEU A 1 1191 ? -56.035 13.232 65.672 1.00 94.69 1191 LEU A C 1
ATOM 8669 O O . LEU A 1 1191 ? -55.819 12.500 66.632 1.00 94.69 1191 LEU A O 1
ATOM 8673 N N . THR A 1 1192 ? -56.392 14.511 65.822 1.00 93.94 1192 THR A N 1
ATOM 8674 C CA . THR A 1 1192 ? -56.501 15.153 67.145 1.00 93.94 1192 THR A CA 1
ATOM 8675 C C . THR A 1 1192 ? -57.589 14.523 68.017 1.00 93.94 1192 THR A C 1
ATOM 8677 O O . THR A 1 1192 ? -57.402 14.349 69.221 1.00 93.94 1192 THR A O 1
ATOM 8680 N N . ALA A 1 1193 ? -58.729 14.145 67.430 1.00 91.94 1193 ALA A N 1
ATOM 8681 C CA . ALA A 1 1193 ? -59.775 13.427 68.154 1.00 91.94 1193 ALA A CA 1
ATOM 8682 C C . ALA A 1 1193 ? -59.323 12.018 68.577 1.00 91.94 1193 ALA A C 1
ATOM 8684 O O . ALA A 1 1193 ? -59.672 11.571 69.670 1.00 91.94 1193 ALA A O 1
ATOM 8685 N N . ALA A 1 1194 ? -58.536 11.334 67.741 1.00 91.94 1194 ALA A N 1
ATOM 8686 C CA . ALA A 1 1194 ? -58.011 10.012 68.047 1.00 91.94 1194 ALA A CA 1
ATOM 8687 C C . ALA A 1 1194 ? -56.979 10.033 69.181 1.00 91.94 1194 ALA A C 1
ATOM 8689 O O . ALA A 1 1194 ? -57.044 9.191 70.073 1.00 91.94 1194 ALA A O 1
ATOM 8690 N N . GLU A 1 1195 ? -56.095 11.033 69.200 1.00 93.94 1195 GLU A N 1
ATOM 8691 C CA . GLU A 1 1195 ? -55.150 11.275 70.299 1.00 93.94 1195 GLU A CA 1
ATOM 8692 C C . GLU A 1 1195 ? -55.884 11.491 71.634 1.00 93.94 1195 GLU A C 1
ATOM 8694 O O . GLU A 1 1195 ? -55.557 10.855 72.636 1.00 93.94 1195 GLU A O 1
ATOM 8699 N N . ALA A 1 1196 ? -56.933 12.322 71.640 1.00 91.81 1196 ALA A N 1
ATOM 8700 C CA . ALA A 1 1196 ? -57.731 12.584 72.840 1.00 91.81 1196 ALA A CA 1
ATOM 8701 C C . ALA A 1 1196 ? -58.515 11.347 73.326 1.00 91.81 1196 ALA A C 1
ATOM 8703 O O . ALA A 1 1196 ? -58.641 11.127 74.533 1.00 91.81 1196 ALA A O 1
ATOM 8704 N N . ALA A 1 1197 ? -59.043 10.534 72.404 1.00 90.19 1197 ALA A N 1
ATOM 8705 C CA . ALA A 1 1197 ? -59.744 9.293 72.733 1.00 90.19 1197 ALA A CA 1
ATOM 8706 C C . ALA A 1 1197 ? -58.794 8.231 73.311 1.00 90.19 1197 ALA A C 1
ATOM 8708 O O . ALA A 1 1197 ? -59.141 7.563 74.284 1.00 90.19 1197 ALA A O 1
ATOM 8709 N N . LEU A 1 1198 ? -57.582 8.115 72.763 1.00 90.69 1198 LEU A N 1
ATOM 8710 C CA . LEU A 1 1198 ? -56.549 7.216 73.272 1.00 90.69 1198 LEU A CA 1
ATOM 8711 C C . LEU A 1 1198 ? -56.105 7.619 74.691 1.00 90.69 1198 LEU A C 1
ATOM 8713 O O . LEU A 1 1198 ? -56.030 6.775 75.580 1.00 90.69 1198 LEU A O 1
ATOM 8717 N N . GLU A 1 1199 ? -55.909 8.916 74.947 1.00 89.94 1199 GLU A N 1
ATOM 8718 C CA . GLU A 1 1199 ? -55.576 9.434 76.284 1.00 89.94 1199 GLU A CA 1
ATOM 8719 C C . GLU A 1 1199 ? -56.703 9.196 77.313 1.00 89.94 1199 GLU A C 1
ATOM 8721 O O . GLU A 1 1199 ? -56.452 9.042 78.511 1.00 89.94 1199 GLU A O 1
ATOM 8726 N N . ALA A 1 1200 ? -57.966 9.182 76.876 1.00 86.94 1200 ALA A N 1
ATOM 8727 C CA . ALA A 1 1200 ? -59.094 8.819 77.734 1.00 86.94 1200 ALA A CA 1
ATOM 8728 C C . ALA A 1 1200 ? -59.095 7.317 78.072 1.00 86.94 1200 ALA A C 1
ATOM 8730 O O . ALA A 1 1200 ? -59.265 6.968 79.239 1.00 86.94 1200 ALA A O 1
ATOM 8731 N N . LEU A 1 1201 ? -58.826 6.448 77.089 1.00 87.69 1201 LEU A N 1
ATOM 8732 C CA . LEU A 1 1201 ? -58.724 4.998 77.292 1.00 87.69 1201 LEU A CA 1
ATOM 8733 C C . LEU A 1 1201 ? -57.589 4.626 78.256 1.00 87.69 1201 LEU A C 1
ATOM 8735 O O . LEU A 1 1201 ? -57.802 3.802 79.141 1.00 87.69 1201 LEU A O 1
ATOM 8739 N N . HIS A 1 1202 ? -56.419 5.270 78.152 1.00 85.69 1202 HIS A N 1
ATOM 8740 C CA . HIS A 1 1202 ? -55.322 5.044 79.102 1.00 85.69 1202 HIS A CA 1
ATOM 8741 C C . HIS A 1 1202 ? -55.717 5.404 80.546 1.00 85.69 1202 HIS A C 1
ATOM 8743 O O . HIS A 1 1202 ? -55.428 4.637 81.467 1.00 85.69 1202 HIS A O 1
ATOM 8749 N N . ARG A 1 1203 ? -56.447 6.514 80.747 1.00 82.81 1203 ARG A N 1
ATOM 8750 C CA . ARG A 1 1203 ? -56.947 6.940 82.070 1.00 82.81 1203 ARG A CA 1
ATOM 8751 C C . ARG A 1 1203 ? -57.996 5.989 82.663 1.00 82.81 1203 ARG A C 1
ATOM 8753 O O . ARG A 1 1203 ? -58.034 5.810 83.881 1.00 82.81 1203 ARG A O 1
ATOM 8760 N N . GLU A 1 1204 ? -58.836 5.371 81.831 1.00 74.75 1204 GLU A N 1
ATOM 8761 C CA . GLU A 1 1204 ? -59.791 4.341 82.272 1.00 74.75 1204 GLU A CA 1
ATOM 8762 C C . GLU A 1 1204 ? -59.075 3.049 82.706 1.00 74.75 1204 GLU A C 1
ATOM 8764 O O . GLU A 1 1204 ? -59.396 2.501 83.758 1.00 74.75 1204 GLU A O 1
ATOM 8769 N N . THR A 1 1205 ? -58.032 2.608 81.992 1.00 64.44 1205 THR A N 1
ATOM 8770 C CA . THR A 1 1205 ? -57.220 1.454 82.431 1.00 64.44 1205 THR A CA 1
ATOM 8771 C C . THR A 1 1205 ? -56.417 1.709 83.705 1.00 64.44 1205 THR A C 1
ATOM 8773 O O . THR A 1 1205 ? -56.258 0.789 84.502 1.00 64.44 1205 THR A O 1
ATOM 8776 N N . GLU A 1 1206 ? -55.944 2.937 83.941 1.00 61.09 1206 GLU A N 1
ATOM 8777 C CA . GLU A 1 1206 ? -55.245 3.289 85.187 1.00 61.09 1206 GLU A CA 1
ATOM 8778 C C . GLU A 1 1206 ? -56.180 3.255 86.410 1.00 61.09 1206 GLU A C 1
ATOM 8780 O O . GLU A 1 1206 ? -55.738 2.903 87.504 1.00 61.09 1206 GLU A O 1
ATOM 8785 N N . THR A 1 1207 ? -57.477 3.539 86.229 1.00 57.12 1207 THR A N 1
ATOM 8786 C CA . THR A 1 1207 ? -58.488 3.524 87.305 1.00 57.12 1207 THR A CA 1
ATOM 8787 C C . THR A 1 1207 ? -59.100 2.144 87.588 1.00 57.12 1207 THR A C 1
ATOM 8789 O O . THR A 1 1207 ? -59.681 1.965 88.654 1.00 57.12 1207 THR A O 1
ATOM 8792 N N . GLU A 1 1208 ? -58.937 1.149 86.704 1.00 53.69 1208 GLU A N 1
ATOM 8793 C CA . GLU A 1 1208 ? -59.296 -0.263 86.965 1.00 53.69 1208 GLU A CA 1
ATOM 8794 C C . GLU A 1 1208 ? -58.173 -1.072 87.655 1.00 53.69 1208 GLU A C 1
ATOM 8796 O O . GLU A 1 1208 ? -58.407 -2.198 88.102 1.00 53.69 1208 GLU A O 1
ATOM 8801 N N . THR A 1 1209 ? -56.959 -0.514 87.761 1.00 50.16 1209 THR A N 1
ATOM 8802 C CA . THR A 1 1209 ? -55.795 -1.141 88.424 1.00 50.16 1209 THR A CA 1
ATOM 8803 C C . THR A 1 1209 ? -55.479 -0.627 89.838 1.00 50.16 1209 THR A C 1
ATOM 8805 O O . THR A 1 1209 ? -54.545 -1.143 90.460 1.00 50.16 1209 THR A O 1
ATOM 8808 N N . GLU A 1 1210 ? -56.253 0.329 90.367 1.00 44.34 1210 GLU A N 1
ATOM 8809 C CA . GLU A 1 1210 ? -56.315 0.673 91.807 1.00 44.34 1210 GLU A CA 1
ATOM 8810 C C . GLU A 1 1210 ? -57.443 -0.092 92.513 1.00 44.34 1210 GLU A C 1
ATOM 8812 O O . GLU A 1 1210 ? -57.216 -0.543 93.665 1.00 44.34 1210 GLU A O 1
#

Foldseek 3Di:
DDDDDDDDDDDDDDPDDDDDDDDDDDDDPDDDDDDAAEDAELVSLLVQQVCQVVANQQAPHEHEYPFAAECQAQLHADDARADPVRAHAEEYHDQLHEYERHYHPEEAQDANHSEHENYEYENYEYEYEAEYAAQDENATSEYAAEEYYLYEAQYAYEYEEQKEHHTSEYEDAYEYELYEAEHAWYYADYAWEDHTGEYEEAYEYANYEYAHEIEYAAQYADHYSEYPDAHYYYALYEYEHAYYNPNPPQHQGAPHGRYYNYAHYLYEYAPPRGHHPHHYYDPADAQVSRDDQWHDDDRHIHGPCNVVNDPDDHHYPPDGALHSLLVVLLVLLVLLVLVQCVVVVHDAAPLLDPVNLVQQLHLLRLLLLLLQLLCWDDDPNDIDTPDDRDCSLVSSLVSLLVLQQVCCVVPVHANDQQALLSLLSNLSSCLSSPHDQCFRYDDPRGGRRSLQCSAQQPPHPVGLCSQPLVSLLSNLLSCQLAVPDDDPPGNQDSVNSLQSLLLLFEQPFFQPDRTEFHDRRSHDHAHFLLRRLSSLLSCQLQLLPQDWDWDQRPHVRDIDTGGSVVNNVRHLLNNLVQQDQQLFGQGPNATFLLSLLSNLLSCLSLLHQQQPPPSRAHPVGDTSVSSNCQQADPSSFGDGHRVHDGDSSSSSSSSLSSSQNSCSSRVHHGSSHSHDCDDDLNVLLVVLLVLLVVLDDLLDPCSLVSLVVSVVSLVVRPPSSSSRNSCSVSSQLSCVQQVHDVSSPDPDKGFPAKEWPWAAPAQEEEFFDADDRHGTWMKTAISVGDIDTDPPWGKRGDGTDDQPPQKIWIDDRPHIDIDGGHYHHDQPFFFPQAPVTATEDAELVSLLSQQVVLCVQDQSARGEYEYPAAYENPVPQADAARQQDPSRAHQYEYEDVQHEYEAQHHLRAANHEEHEQNYEYENYEHQEYEYHEQAAAQHENQYSEYQNYEYYLYEYAYAYHYAACQEPHTSEYAHHAEYEHENYEYAYAHEHAAFQYEPGGRYYDCYDDPGGYEYEYANYEYQYAYEYQAFYEHGTGEAEARYEYELYEYAHAWAHRHPDHDQGYARHYSYHDPHYYYYLYEYACVRDPAHYRHDDGPYYYDHPVRQLDPVVQVSSPDQWDFLVPCPPPNSGIHGPPDDNPLVVLLVVLLVLLVVLPDADLVSVVSLVVSVVSLVPHDPVSNVSNPCVVSSVVSVVVNVVNVVVVVVVVD

pLDDT: mean 90.71, std 11.81, range [26.12, 98.81]

Secondary structure (DSSP, 8-state):
---------------------------------PPPEEE-SHHHHHHHHHHHHHT---TT-EEEE-S-EE--GGGSPPPPB--SSS-B-SEEEEEEEEEEEEEE-S-EEESSEEEEEEEEEEEEEEEEEEEEEEEE-SSEEEEEEEEEEEEEE-SEEEEEEEEESSEEEE-SSEEEES-EE-S-EEESSSEEESSEEEE-S--EEES-EE-S-EEESSEEESSEEEESSSS-EEES-EE-SPEEESS---TTEESSEEEESSEEES-EEETTS---SSSEEESS--HHHH-TTEE--SSS-EEGGGGGS--SPPBPPS---SSHHHHHHHHHHHHHHHHHHHHHT--S-STTSHHHHTTTTSTTTHHHHHHHHHSEEEETTEEEESS--TTHHHHHHHHHHHHHHHHHHHHTS-S-SS-THHHHHHHHHHHHTT--TTS-SEETTEE--HHIIIIIT--STT-GGGGTHHHHHHHHHHHHTTT----TT-SS-HHHHHHHHHHT--S---TT-S-----TTS--SS--HHHHHHHHHHHHHHHT--PEEEEE-TTT--EEEEEHHHHHHHHHHHHHHTB-TTS-BEETTEE-HHHHHHHHHHHHHTT--TTT-GGGS-TT---HHHHHHTTB-TTS-BBSSTTPPB-HHHHHHHHHHHHHHHHHHTTPPPTT--S-S-SHHHHHHHHHHHHHHH---TTSTTHHHHHHHHHHHHHHS-TTTGGG-TTHHHHHHHHHHTTSGGGGGS----EEEEEEEE--S--EEETTPBP--TT-EEEEEETTS-EEE----EES--SBPPTT--EEEEEETTEEEEEE-EEE---SSBS-SSSSS-EEE-SHHHHHHHHHHHHHT---TT-EEEE-S-EE-TT-SSPPPBS-SGGG-B-SEEE-TT-EEE---BSS-SSEEEE-TT-EEES-EE-S-EE--TT--S--SSEEEESS-EEES-EE-SEEEESSSEESSEEEE-SSSEEEEES-EE-S-EEESSS-EESSEEEE-S-STT---EEEEES-EE-S-EEESSEEESSEEEE-TT-EEES-EE-S-EEE--SS-SSEEESSEEEE-TT-EEES-EEETTT-S-SEEES----EEE-HHHHTSHHHHHHH-TTEE--GGGTTTTTSPEETTS--HHHHHHHHHHHHHHHT-S--GGGHHHHHHHHHHHHTS-HHHHTT-TTHHHHHHHHHHHHHHHHHHHHH--

Sequence (1210 aa):
MNLKTNKLTAGLLAVILLLSVIPFSVPVSAAENEPVLTIGTPAELQAFADAVNSGESYEGKTVTLTANIDLGGESNPWTAIGTSANPFKGTFDGGYHVISGLYIASGSAVGLFGEVNGGTVQNLVVRGEVNGTSNAAGVIGKLTAGQVRNCGNEASVSGGANIGGVVGAVNGAGTVSGCYNKGTVSGTTGYIGGVTGQHWRAGRVENCYNVGTVTGPATVGGVTGGHKASSPVLEHCYNAGNVVDSAGNGNNVGAVIGASRGSCTDCFYLSGTGTDGKCTAVDTLSAAQLGEAFTDGDGIPALAWESSVCGDEPVRPSYTEKTELSAQLAAYIRAAVASARKQGGIEGSLLGNEKYLSGVSSTATDWMALAMGRFGYRSNGTYSYMIDDGDGYAAYLAAMRAYIEKAYADNGGILHRVKATEWHRAVVAIAALGGDPTAFGNYNGQPINLIADGSYNCVLRDGPGTQGLNGWIWGLISMDTGMYPVPDDAKYPRATFITEILKMQLTDGVQGNAYGGWVLGGYGTASDVDMTAMAIQALAPYYNDDTVYTYTNGNSKTEVSKTVRQCVDEALDRLGSLLNEAGGFTSWNTDNVESIAQVLVALCAVGIDPAKDARFITRDGKTLLDGLLRFRLSDGGFCHVVNGGWNSMANDQATYALVAYWRFENGMSALYDMRADAGDAADACRAAMAAIEAAYDSSAADYKAQLKQALALFRAVPEAERRYVRNYSALASAIALVGGEAALDTDAPYVTSISVTQVPNRTSYFAGETFDPAGLVVKAVYNDGHSEELNDYRLSVTGELSLGDGTVYVLHGMLKTSFSIEIREKMPWQGAGTPDDPYRIGTAAELKALADRVNAGAPFTGNVFLLTGNLDLSEYPDWVPIGRSSAKQFDGIFDGQGYALDNLYSNAGGLFGYVGSNAVIRNVGVASGEIGSDNRSFIGAIAGWSNGADFINCWNGADIRCSGWSGGIVGTVRDGGDSIIRGCYNIGSVTARDGAVGGIVGHLSAGGNGTSVHVTVSACYNMGIVTADDNAGGIAGRVQAGNEIRNCYNAGKVTVTGMNILDGAGGIASLVTSGNEVSGCYYDAGQTACGVSSGEDTATARTAEEMRSDSFLALLGDSFKRDAYALVNGGYPLLTWQSTEDADSIDRVAEMIAAIGTVTLDSEDAVRAARAAYDALPEELQANVSNHAVLTAAEAALEALHRETETETE

Radius of gyration: 47.36 Å; chains: 1; bounding box: 114×88×185 Å